Protein AF-0000000072536590 (afdb_homodimer)

Foldseek 3Di:
DVVVVVVVVVVVVPPPPQFKDKDFDDWDPDWFAAPQGIETFTKIAIGFPPQDHFFIKTKQAWAALWFCPQLVQQLHATHGDPHHDYDYYYRYDHDAAADFDQDDQDPDPAPLSLLSVLFRVRHPGHGHGHWTKMKIAGDDPPDDDDAFAFEEEEFEPPDQRDDFQVQFDQHRLCRLLVHMYMTTHFHGDCRQAADQLDDLRLGRNRLSSVVSNLVSCLRGVVSSSHDQAQYEYEYFALRLQSVQLQQLFPQCVPPPHSHFEYEREQYHVQFQANEAPDNNVQLCQLCVQLVNNVCSVPSNSSVVVVSPDDSVSSNVSGDDAFPRYHHRHHYCSLPGGHNDDSVVSLLDCPTSLLRHQYEYEHWQQAPVVVDDPVCLQQAAAPLLLQQALLQCLQAPFQFQSAVLSVVLCVVLADPVCRGRRNSSSSSSSNSCSLRRTVLSRVVSQASRQVRYWYAYEYEWAAFVVNVVVSRPDTGYRCRCVCLLSQQARRQGGGPDHRHHDLLSNLLSSLNSQQVSQCSVPVASCDDDFRAQSSSVVDRNLCHPPHGDTAYDPFRWHWYRYSRIDIDHCVVVVVSCCNPPVVVVRRDDDPDDSVSGAHDVNVDQSSHPCSVSGDDRPPDDDDPPPDPPPPPDPDPPPPPDDCPCPPPVPPPDDDDDDDDDDDDDDYYDYDDDDDDDDDDDDDPPDDPDDDDPDDDDDDDDDDYDDDPDDPPPPDVVPPPDPVVVPPDDPPVD/DVVVVVVVVVVVVPPPPQFKDKDFDDWDPDWFAAPQGIEIFTKIAIRFPPQDHFFIKTKFAWAALWFCPQLVQFLHATHGDPHHDYDYYYRYDHDAAADFDQDDQDPDPAPLSLLSVLFRVRHPGHGHGHWTKMKIAGDDPPDDDDQQAFEEEEFEPPDQRDDFQVQFDQHRLCRLLVHMYMTTHFHGDCRQAADQLDDLRLGRNRLSSVVSNLVSCLRGVVSSSHDQAQYEYEYFALRLQSVQLQQLFPQCVPPPHSHFEYERHQYHVQFQANEAPDNNVQLCQLCVQLVNNVCSVPSNSSVVVVSPDDSVSSNVSGDDAFPRYHHRHHYCSLPGGHNDDSVVSLLDCPTSLLRHQYEYEHWQQAPVVVDDPCCQQQAAAPLLLQQALLQCLLAPFQFQSAVLSVVLCVVLADPVCRGRRNSSSSSSSNSCSLRRTVLSRVVSQASNQVRYWYAYEYEWAAFVVNVVVSRPDTGYRCRCVCLLSQQARRQGGGPDHRHHDLLSNLLSSLNSQQVSQCSVPVASCDDDHRAQSSSVVDRNLCHPPHGDTAYDPFRWHWYRYSRIDIDHCVVPVVSCCNPPVVVVRRDDDPDDSVSGHHDVNVDQSSHPCSVSGDDRPPDDDDPPPDPPPPPDPDPPPPPPDDPDDDPCPDDDDDDDDDDDDDDDDYDDYDYDDDDDDDDDDDDDDDDDDDDDDDDDDDPDDDDDPDDDPDDPPPPVPPVVPVVPPVPDPVDD

InterPro domains:
  IPR002018 Carboxylesterase, type B [PF00135] (29-578)
  IPR019819 Carboxylesterase type B, conserved site [PS00941] (128-138)
  IPR029058 Alpha/Beta hydrolase fold [G3DSA:3.40.50.1820] (28-589)
  IPR029058 Alpha/Beta hydrolase fold [SSF53474] (28-582)
  IPR051093 Neuroligin and Bile salt-activated lipase [PTHR43903] (23-731)

Nearest PDB structures (foldseek):
  3bix-assembly1_A  TM=9.107E-01  e=1.216E-59  Rattus norvegicus
  3bl8-assembly1_A  TM=9.126E-01  e=1.725E-55  Mus musculus
  6ary-assembly1_B-2  TM=8.988E-01  e=3.192E-42  Anopheles gambiae
  5ydj-assembly1_A-2  TM=8.913E-01  e=4.558E-41  Anopheles gambiae
  5ydh-assembly1_A-2  TM=8.830E-01  e=4.558E-41  Anopheles gambiae

Organism: Lottia gigantea (NCBI:txid225164)

Sequence (1464 aa):
SRSCYVVFIYLALLWSDITSEVIRQRLSDRIIRTKQGRIRGVEVRFITPDDLELKNVTAYLGLRYGDVQGGQLRFNPCSNPSERWPFVKSMVDYHAVCPQRIPEVTSDTTLSSRFMKSIIPFLHKQIEDCLTLNIYVPHQGSKGLTAPFPVMVFVHGESYDTGTGNAYDGSVLASYGKVIVVTLNYRVGVLGFLSTGDGAAMGNYAQLDIIQALHWLKENIVSFNGDPSRVTLFGHGHGAAIVNLILLSPFVQGHGPLFQRAIIQSGSALSTWAVSYDPVWCTHKLAINVNCSRHISNSGALLKCLRERSWKELVNAVPLPPKYYSCFAPSIDGWTVLPKKVEELMKKKQSKFAEAKVMFGITKNEAYSYLKQHEIKKGISEFRKSQMIRTYVQNVFKYHRQKIYEILDHHYTDWNRMSDKLSKRNNILELLSDGQYVAPLIKAAQYHAETADTYLYAFSYSTQTEGSLNEDVHGIHGDELPYVFGAPLVGGISPFPETYTNAERMISEAVMTYWTNFAKTGDPNSPRNQTSLHGGRVKNRFVNINWPKFNLHDQQYLLIARRPTVRHHYRGQKLALWLDLIPKINQGDGSNPSQHLLKNSDNRSSFDDYPRLVPSLDNVFPSPPAMPPIAPIPSSVPNTGVWSTPSIFLEETSENPDQLDSTHIEETGGNYGPLLDRADSELSTVLVGPVNNANNESKETSVPLSVVVAIGCSLLFLNILIFAGVCYQRERSRSCYVVFIYLALLWSDITSEVIRQRLSDRIIRTKQGRIRGVEVRFITPDDLELKNVTAYLGLRYGDVQGGQLRFNPCSNPSERWPFVKSMVDYHAVCPQRIPEVTSDTTLSSRFMKSIIPFLHKQIEDCLTLNIYVPHQGSKGLTAPFPVMVFVHGESYDTGTGNAYDGSVLASYGKVIVVTLNYRVGVLGFLSTGDGAAMGNYAQLDIIQALHWLKENIVSFNGDPSRVTLFGHGHGAAIVNLILLSPFVQGHGPLFQRAIIQSGSALSTWAVSYDPVWCTHKLAINVNCSRHISNSGALLKCLRERSWKELVNAVPLPPKYYSCFAPSIDGWTVLPKKVEELMKKKQSKFAEAKVMFGITKNEAYSYLKQHEIKKGISEFRKSQMIRTYVQNVFKYHRQKIYEILDHHYTDWNRMSDKLSKRNNILELLSDGQYVAPLIKAAQYHAETADTYLYAFSYSTQTEGSLNEDVHGIHGDELPYVFGAPLVGGISPFPETYTNAERMISEAVMTYWTNFAKTGDPNSPRNQTSLHGGRVKNRFVNINWPKFNLHDQQYLLIARRPTVRHHYRGQKLALWLDLIPKINQGDGSNPSQHLLKNSDNRSSFDDYPRLVPSLDNVFPSPPAMPPIAPIPSSVPNTGVWSTPSIFLEETSENPDQLDSTHIEETGGNYGPLLDRADSELSTVLVGPVNNANNESKETSVPLSVVVAIGCSLLFLNILIFAGVCYQRER

Secondary structure (DSSP, 8-state):
--HHHHHHHHHHTT------EEEEEEEEEEEEE-SS-EEEEEEEEEE--TT--PPPEEEEEEEE--B-GGGTTTTS--B------SSEEE--SPPPBPP-PPP---S---HHHHHHHHHGGGGSSB-S---EEEEEEEPP-SSS----EEEEEEE--S-SSS--GGG---HHHHHHHT-EEEEE----HHHHH---SSSS----HHHHHHHHHHHHHHHHGGGGTEEEEEEEEEEETHHHHHHHHHHH-GGGTTTS-S-SEEEEES--TTSTTSSBS-HHHHHHHHHHHTT-GGGTT-HHHHHHHHHHS-HHHHHH-PPPPSTT-BSSS----SSSSS-S-HHHHHT-SSSHHHHSEEEEEEETBTTGGGS-HHHHHH---HHHHHHHHHHHHHHH--S-HHHHHHHHHHHT--TTSTT-HHHHHHHHHHHHHIIIIIHHHHHHHHHHHTTS-EEEEEE----HHHHTTS----SBTTTTHHHHHTGGGGT--TTS-S---HHHHHHHHHHHHHHHHHHHHS-TTSSSPP--TT-TTS--TTTT---PPP-TTT-EEEEESSS-EEEESTTHHHHHIIIIIHHHHSS--S--GGGGSPTTTT-GGGSSSGGGSPPPTTSS--------------S---------------------------------------------------------------------------TTSSTTTTS-SGGGSSS-TT--/--HHHHHHHHHHTT------EEEEEEEEEEEEE-SS-EEEEEEEEEE--TT--PPPEEEEEEEE--B-GGGTTTTS--B------SSEEE--SPPPBPP-PPP---S---HHHHHHHHHGGGGSSB-S---EEEEEEEPPPSSS----EEEEEEE--S-SSS--GGG---HHHHHHHT-EEEEE----HHHHH---SSSS----HHHHHHHHHHHHHHHHGGGGTEEEEEEEEEEETHHHHHHHHHHH-GGGTTTS-S-SEEEEES--TTSTTTSBS-HHHHHHHHHHHTT-GGGTT-HHHHHHHHHHS-HHHHHT-PPPPSTT-BSSS----SSSSS-S-HHHHHT-SSSHHHHSEEEEEEETBTTGGGS-HHHHHH---HHHHHHHHHHHHHHH--S-HHHHHHHHHHHT--TTSTT-HHHHHHHHHHHHHIIIIIHHHHHHHHHHHTTS-EEEEEE----HHHHTTS----SBTTTTHHHHHTGGGGT--TTS-S---HHHHHHHHHHHHHHHHHHHHS-TTSSSPP--TT-TTS--TTTT---PPP-TTT-EEEEESSS-EEEESTTHHHHHIIIIIHHHHSS--S--GGGGSPTTTT-GGGSSSGGGSPPPTTSS--------------S------------------------------------------------------------------------TTGGGSTHHHHHHHHHHHTTS-S--

Solvent-accessible surface area (backbone atoms only — not comparable to full-atom values): 81506 Å² total; per-residue (Å²): 115,70,69,60,49,53,53,49,51,53,56,58,64,56,63,60,74,73,68,27,36,76,43,78,75,46,74,41,87,60,74,35,62,45,95,42,31,36,34,26,25,27,29,34,41,67,39,46,56,93,69,48,87,60,52,40,22,38,33,33,26,41,42,66,40,34,31,28,71,81,45,75,34,65,68,44,76,66,41,71,55,79,70,66,49,92,56,76,44,78,23,71,51,78,57,49,28,39,57,52,53,77,80,81,77,62,92,56,88,43,68,70,44,50,43,48,58,46,40,50,76,60,56,73,49,58,36,72,65,14,34,24,31,31,40,19,34,41,58,75,69,92,71,74,94,70,75,57,22,28,31,38,38,42,35,56,22,80,38,53,43,37,76,53,19,83,35,53,57,36,48,51,33,7,26,73,47,58,24,30,23,32,27,35,34,47,47,29,19,59,66,9,15,45,19,62,79,44,87,67,22,61,35,37,35,26,60,51,43,52,53,40,41,36,52,41,40,58,73,32,32,55,58,71,44,29,31,53,83,28,21,18,42,30,19,32,28,49,12,3,13,50,50,46,46,51,31,55,16,63,68,56,62,77,72,48,74,61,53,48,33,38,34,29,29,51,25,24,53,64,17,62,46,43,32,27,70,42,42,45,61,39,44,49,49,28,26,50,65,70,74,35,52,92,25,68,90,36,57,62,56,28,50,54,48,59,68,70,47,55,68,70,60,54,46,72,37,65,61,83,46,38,66,75,40,25,27,46,26,45,52,75,58,56,71,62,60,31,46,54,56,64,70,63,47,58,68,39,76,87,41,53,48,24,60,31,32,37,38,40,36,39,43,63,23,49,31,57,84,81,51,52,68,67,36,66,62,64,18,37,53,74,68,57,51,48,10,47,49,45,40,50,36,59,47,76,48,78,29,38,27,41,60,52,44,50,51,51,52,57,72,48,46,55,59,82,46,74,82,40,29,53,53,46,32,53,26,50,32,41,49,47,11,37,65,52,33,48,42,27,33,51,51,50,50,49,54,32,30,74,58,22,60,24,34,36,37,38,39,53,44,56,61,65,73,59,52,68,64,66,38,98,74,59,6,38,63,67,56,59,49,42,29,47,35,28,21,42,61,23,34,29,38,57,48,43,69,62,68,60,52,67,66,48,25,37,49,15,52,49,45,28,43,29,54,38,14,25,39,67,66,62,36,45,69,34,85,60,72,68,72,44,81,68,31,78,90,41,73,38,70,59,48,91,62,78,75,57,66,26,39,87,86,65,35,31,27,36,35,44,40,93,75,48,46,78,47,54,37,78,63,29,60,63,41,41,39,64,72,46,48,46,57,69,55,50,44,87,80,84,65,63,74,76,71,20,47,45,84,70,69,82,46,59,82,55,33,68,53,56,91,31,51,56,76,70,81,85,73,67,84,71,71,74,75,76,73,69,81,75,68,80,71,79,75,76,68,80,83,64,86,72,82,61,80,78,74,78,72,77,74,83,87,79,84,80,82,87,81,85,87,84,90,85,89,85,87,86,85,88,90,86,89,85,88,84,89,92,80,87,84,72,89,68,86,77,82,78,76,82,78,83,82,82,82,90,82,89,84,85,88,82,80,88,75,85,83,75,77,62,92,67,68,56,81,74,48,76,73,59,68,76,74,64,85,72,72,74,93,62,92,112,114,71,69,59,50,52,51,49,50,53,56,59,63,57,63,60,75,73,65,28,36,76,42,80,75,45,74,41,87,60,72,35,61,45,95,44,32,35,32,26,26,28,28,33,41,66,42,44,58,94,69,49,84,60,53,40,20,37,32,35,28,41,42,67,41,34,29,27,70,82,46,74,34,64,68,43,75,66,42,70,56,80,68,70,50,93,54,77,43,78,24,73,50,76,57,48,28,39,57,54,54,78,80,82,78,62,92,55,88,43,69,70,43,50,43,49,58,46,40,49,75,60,57,71,49,56,35,70,64,15,35,24,31,31,41,20,34,42,58,76,68,94,72,74,94,69,76,58,23,28,30,39,39,44,35,57,22,80,38,54,44,36,77,54,17,84,36,53,56,36,49,50,33,7,25,72,47,58,24,30,24,32,25,33,35,49,47,29,19,58,66,9,15,44,20,62,79,44,86,69,20,61,36,36,34,26,60,51,43,52,51,41,41,36,53,42,40,57,75,32,32,56,57,71,43,29,30,52,84,28,21,18,42,31,19,32,28,49,12,3,13,49,51,47,45,51,32,55,15,63,66,54,61,77,72,48,73,62,52,48,33,36,36,30,30,51,25,23,54,63,19,63,46,41,32,27,68,42,41,44,60,40,45,48,50,28,26,51,65,70,76,35,51,91,25,67,92,36,55,61,56,28,50,53,50,60,69,70,47,55,67,70,59,53,46,72,38,64,61,83,44,36,65,73,40,23,28,47,24,46,51,73,56,57,69,59,60,30,46,56,58,64,70,63,46,58,68,37,76,87,41,54,47,24,62,30,32,35,37,38,35,39,41,62,21,50,31,57,82,80,52,54,71,66,35,66,62,65,17,37,53,72,67,57,50,47,10,48,50,46,40,47,35,58,48,75,49,79,28,39,26,40,61,52,42,50,52,50,52,56,72,47,48,57,59,84,46,75,84,40,29,54,54,47,32,52,28,50,34,41,50,46,11,36,66,52,32,47,42,28,33,50,53,51,50,51,54,33,30,74,58,23,60,22,33,36,37,38,38,53,43,57,59,64,72,59,53,67,64,68,40,97,74,59,6,38,64,69,57,59,52,42,28,48,36,28,21,41,61,22,34,28,38,57,49,45,71,62,68,61,54,68,66,48,26,38,50,15,52,49,43,26,44,31,54,38,13,26,40,68,66,62,36,45,66,34,87,59,72,68,68,44,82,67,31,79,91,40,73,38,72,56,49,91,63,79,74,55,68,25,38,87,85,66,34,32,26,35,36,44,39,94,74,48,45,77,46,56,38,78,63,29,62,63,41,41,40,64,73,46,47,45,58,68,54,50,44,88,80,84,65,64,73,77,72,20,46,46,84,69,69,83,46,60,84,55,33,70,55,59,90,31,50,57,76,69,80,85,77,64,78,72,71,74,74,78,74,70,82,74,70,80,72,79,75,75,67,80,80,65,87,74,82,70,81,85,71,87,71,81,76,85,90,84,88,84,85,90,81,89,85,83,91,83,91,85,85,91,88,90,89,88,89,84,88,92,79,92,69,85,91,80,91,80,88,90,81,90,83,93,85,87,79,85,83,84,87,76,89,74,84,70,86,79,88,73,70,94,69,67,84,74,65,60,75,69,58,60,73,57,54,69,66,60,68,83,66,56,88,80,68,135

Structure (mmCIF, N/CA/C/O backbone):
data_AF-0000000072536590-model_v1
#
loop_
_entity.id
_entity.type
_entity.pdbx_description
1 polymer 'Carboxylesterase type B domain-containing protein'
#
loop_
_atom_site.group_PDB
_atom_site.id
_atom_site.type_symbol
_atom_site.label_atom_id
_atom_site.label_alt_id
_atom_site.label_comp_id
_atom_site.label_asym_id
_atom_site.label_entity_id
_atom_site.label_seq_id
_atom_site.pdbx_PDB_ins_code
_atom_site.Cartn_x
_atom_site.Cartn_y
_atom_site.Cartn_z
_atom_site.occupancy
_atom_site.B_iso_or_equiv
_atom_site.auth_seq_id
_atom_site.auth_comp_id
_atom_site.auth_asym_id
_atom_site.auth_atom_id
_atom_site.pdbx_PDB_model_num
ATOM 1 N N . SER A 1 1 ? -59.031 44.125 -13.984 1 31.11 1 SER A N 1
ATOM 2 C CA . SER A 1 1 ? -58.812 43.031 -13.023 1 31.11 1 SER A CA 1
ATOM 3 C C . SER A 1 1 ? -57.562 42.25 -13.352 1 31.11 1 SER A C 1
ATOM 5 O O . SER A 1 1 ? -57 41.594 -12.477 1 31.11 1 SER A O 1
ATOM 7 N N . ARG A 1 2 ? -57.281 42.031 -14.617 1 41.41 2 ARG A N 1
ATOM 8 C CA . ARG A 1 2 ? -56.094 41.344 -15.133 1 41.41 2 ARG A CA 1
ATOM 9 C C . ARG A 1 2 ? -54.812 42.156 -14.836 1 41.41 2 ARG A C 1
ATOM 11 O O . ARG A 1 2 ? -53.719 41.594 -14.773 1 41.41 2 ARG A O 1
ATOM 18 N N . SER A 1 3 ? -55 43.469 -14.898 1 42.47 3 SER A N 1
ATOM 19 C CA . SER A 1 3 ? -53.844 44.312 -14.656 1 42.47 3 SER A CA 1
ATOM 20 C C . SER A 1 3 ? -53.406 44.25 -13.203 1 42.47 3 SER A C 1
ATOM 22 O O . SER A 1 3 ? -52.219 44.469 -12.891 1 42.47 3 SER A O 1
ATOM 24 N N . CYS A 1 4 ? -54.406 44.094 -12.297 1 44.19 4 CYS A N 1
ATOM 25 C CA . CYS A 1 4 ? -54.031 44 -10.891 1 44.19 4 CYS A CA 1
ATOM 26 C C . CYS A 1 4 ? -53.344 42.688 -10.578 1 44.19 4 CYS A C 1
ATOM 28 O O . CYS A 1 4 ? -52.719 42.531 -9.523 1 44.19 4 CYS A O 1
ATOM 30 N N . TYR A 1 5 ? -53.719 41.656 -11.391 1 45.97 5 TYR A N 1
ATOM 31 C CA . TYR A 1 5 ? -53.125 40.344 -11.102 1 45.97 5 TYR A CA 1
ATOM 32 C C . TYR A 1 5 ? -51.656 40.281 -11.469 1 45.97 5 TYR A C 1
ATOM 34 O O . TYR A 1 5 ? -50.875 39.625 -10.789 1 45.97 5 TYR A O 1
ATOM 42 N N . VAL A 1 6 ? -51.25 41.125 -12.547 1 48.03 6 VAL A N 1
ATOM 43 C CA . VAL A 1 6 ? -49.844 41.031 -12.938 1 48.03 6 VAL A CA 1
ATOM 44 C C . VAL A 1 6 ? -48.969 41.719 -11.898 1 48.03 6 VAL A C 1
ATOM 46 O O . VAL A 1 6 ? -47.875 41.25 -11.578 1 48.03 6 VAL A O 1
ATOM 49 N N . VAL A 1 7 ? -49.562 42.844 -11.258 1 45.72 7 VAL A N 1
ATOM 50 C CA . VAL A 1 7 ? -48.719 43.531 -10.266 1 45.72 7 VAL A CA 1
ATOM 51 C C . VAL A 1 7 ? -48.594 42.656 -9.016 1 45.72 7 VAL A C 1
ATOM 53 O O . VAL A 1 7 ? -47.531 42.594 -8.406 1 45.72 7 VAL A O 1
ATOM 56 N N . PHE A 1 8 ? -49.719 41.875 -8.703 1 46.56 8 PHE A N 1
ATOM 57 C CA . PHE A 1 8 ? -49.594 41.062 -7.516 1 46.56 8 PHE A CA 1
ATOM 58 C C . PHE A 1 8 ? -48.625 39.906 -7.762 1 46.56 8 PHE A C 1
ATOM 60 O O . PHE A 1 8 ? -47.906 39.469 -6.844 1 46.56 8 PHE A O 1
ATOM 67 N N . ILE A 1 9 ? -48.594 39.375 -9.031 1 44.09 9 ILE A N 1
ATOM 68 C CA . ILE A 1 9 ? -47.656 38.281 -9.266 1 44.09 9 ILE A CA 1
ATOM 69 C C . ILE A 1 9 ? -46.219 38.844 -9.219 1 44.09 9 ILE A C 1
ATOM 71 O O . ILE A 1 9 ? -45.344 38.188 -8.68 1 44.09 9 ILE A O 1
ATOM 75 N N . TYR A 1 10 ? -46.062 40.125 -9.742 1 42.56 10 TYR A N 1
ATOM 76 C CA . TYR A 1 10 ? -44.719 40.625 -9.688 1 42.56 10 TYR A CA 1
ATOM 77 C C . TYR A 1 10 ? -44.312 40.938 -8.258 1 42.56 10 TYR A C 1
ATOM 79 O O . TYR A 1 10 ? -43.125 40.781 -7.875 1 42.56 10 TYR A O 1
ATOM 87 N N . LEU A 1 11 ? -45.25 41.531 -7.457 1 39.75 11 LEU A N 1
ATOM 88 C CA . LEU A 1 11 ? -44.875 41.781 -6.066 1 39.75 11 LEU A CA 1
ATOM 89 C C . LEU A 1 11 ? -44.719 40.469 -5.305 1 39.75 11 LEU A C 1
ATOM 91 O O . LEU A 1 11 ? -43.906 40.375 -4.383 1 39.75 11 LEU A O 1
ATOM 95 N N . ALA A 1 12 ? -45.531 39.438 -5.473 1 41.28 12 ALA A N 1
ATOM 96 C CA . ALA A 1 12 ? -45.312 38.156 -4.812 1 41.28 12 ALA A CA 1
ATOM 97 C C . ALA A 1 12 ? -44 37.531 -5.266 1 41.28 12 ALA A C 1
ATOM 99 O O . ALA A 1 12 ? -43.406 36.75 -4.527 1 41.28 12 ALA A O 1
ATOM 100 N N . LEU A 1 13 ? -43.625 37.625 -6.504 1 37.97 13 LEU A N 1
ATOM 101 C CA . LEU A 1 13 ? -42.375 37.031 -6.941 1 37.97 13 LEU A CA 1
ATOM 102 C C . LEU A 1 13 ? -41.188 37.781 -6.32 1 37.97 13 LEU A C 1
ATOM 104 O O . LEU A 1 13 ? -40.031 37.375 -6.465 1 37.97 13 LEU A O 1
ATOM 108 N N . LEU A 1 14 ? -41.438 39.062 -5.965 1 34.91 14 LEU A N 1
ATOM 109 C CA . LEU A 1 14 ? -40.312 39.656 -5.211 1 34.91 14 LEU A CA 1
ATOM 110 C C . LEU A 1 14 ? -40.219 39.062 -3.816 1 34.91 14 LEU A C 1
ATOM 112 O O . LEU A 1 14 ? -40.094 39.781 -2.826 1 34.91 14 LEU A O 1
ATOM 116 N N . TRP A 1 15 ? -41 38.062 -3.412 1 37.75 15 TRP A N 1
ATOM 117 C CA . TRP A 1 15 ? -40.438 37.312 -2.287 1 37.75 15 TRP A CA 1
ATOM 118 C C . TRP A 1 15 ? -38.938 37.094 -2.465 1 37.75 15 TRP A C 1
ATOM 120 O O . TRP A 1 15 ? -38.531 36.188 -3.178 1 37.75 15 TRP A O 1
ATOM 130 N N . SER A 1 16 ? -38.219 38.062 -2.752 1 35.94 16 SER A N 1
ATOM 131 C CA . SER A 1 16 ? -36.781 38.062 -2.715 1 35.94 16 SER A CA 1
ATOM 132 C C . SER A 1 16 ? -36.25 37.25 -1.527 1 35.94 16 SER A C 1
ATOM 134 O O . SER A 1 16 ? -36.719 37.406 -0.402 1 35.94 16 SER A O 1
ATOM 136 N N . ASP A 1 17 ? -35.719 36.094 -1.733 1 42.16 17 ASP A N 1
ATOM 137 C CA . ASP A 1 17 ? -34.875 35.344 -0.833 1 42.16 17 ASP A CA 1
ATOM 138 C C . ASP A 1 17 ? -34.062 36.25 0.09 1 42.16 17 ASP A C 1
ATOM 140 O O . ASP A 1 17 ? -33.312 37.125 -0.378 1 42.16 17 ASP A O 1
ATOM 144 N N . ILE A 1 18 ? -34.625 36.656 1.112 1 46.16 18 ILE A N 1
ATOM 145 C CA . ILE A 1 18 ? -33.875 37.312 2.172 1 46.16 18 ILE A CA 1
ATOM 146 C C . ILE A 1 18 ? -32.438 36.781 2.215 1 46.16 18 ILE A C 1
ATOM 148 O O . ILE A 1 18 ? -32.219 35.625 2.57 1 46.16 18 ILE A O 1
ATOM 152 N N . THR A 1 19 ? -31.688 37.25 1.326 1 55.47 19 THR A N 1
ATOM 153 C CA . THR A 1 19 ? -30.266 36.969 1.319 1 55.47 19 THR A CA 1
ATOM 154 C C . THR A 1 19 ? -29.656 37.219 2.697 1 55.47 19 THR A C 1
ATOM 156 O O . THR A 1 19 ? -29.906 38.25 3.324 1 55.47 19 THR A O 1
ATOM 159 N N . SER A 1 20 ? -29.234 36.281 3.451 1 59.19 20 SER A N 1
ATOM 160 C CA . SER A 1 20 ? -28.484 36.344 4.707 1 59.19 20 SER A CA 1
ATOM 161 C C . SER A 1 20 ? -27.297 37.312 4.602 1 59.19 20 SER A C 1
ATOM 163 O O . SER A 1 20 ? -26.625 37.344 3.572 1 59.19 20 SER A O 1
ATOM 165 N N . GLU A 1 21 ? -27.359 38.375 5.469 1 67.38 21 GLU A N 1
ATOM 166 C CA . GLU A 1 21 ? -26.266 39.344 5.43 1 67.38 21 GLU A CA 1
ATOM 167 C C . GLU A 1 21 ? -25.844 39.75 6.836 1 67.38 21 GLU A C 1
ATOM 169 O O . GLU A 1 21 ? -26.625 39.625 7.785 1 67.38 21 GLU A O 1
ATOM 174 N N . VAL A 1 22 ? -24.594 40.062 6.992 1 70.12 22 VAL A N 1
ATOM 175 C CA . VAL A 1 22 ? -24.047 40.719 8.188 1 70.12 22 VAL A CA 1
ATOM 176 C C . VAL A 1 22 ? -24.078 42.25 8.008 1 70.12 22 VAL A C 1
ATOM 178 O O . VAL A 1 22 ? -23.531 42.781 7.031 1 70.12 22 VAL A O 1
ATOM 181 N N . ILE A 1 23 ? -24.781 42.969 8.883 1 69.69 23 ILE A N 1
ATOM 182 C CA . ILE A 1 23 ? -24.922 44.406 8.766 1 69.69 23 ILE A CA 1
ATOM 183 C C . ILE A 1 23 ? -24.344 45.094 10 1 69.69 23 ILE A C 1
ATOM 185 O O . ILE A 1 23 ? -24.688 44.75 11.133 1 69.69 23 ILE A O 1
ATOM 189 N N . ARG A 1 24 ? -23.297 45.969 9.727 1 75.31 24 ARG A N 1
ATOM 190 C CA . ARG A 1 24 ? -22.812 46.844 10.789 1 75.31 24 ARG A CA 1
ATOM 191 C C . ARG A 1 24 ? -23.672 48.094 10.875 1 75.31 24 ARG A C 1
ATOM 193 O O . ARG A 1 24 ? -23.734 48.875 9.93 1 75.31 24 ARG A O 1
ATOM 200 N N . GLN A 1 25 ? -24.391 48.281 11.977 1 71 25 GLN A N 1
ATOM 201 C CA . GLN A 1 25 ? -25.469 49.281 11.992 1 71 25 GLN A CA 1
ATOM 202 C C . GLN A 1 25 ? -25.031 50.562 12.688 1 71 25 GLN A C 1
ATOM 204 O O . GLN A 1 25 ? -25.031 51.625 12.07 1 71 25 GLN A O 1
ATOM 209 N N . ARG A 1 26 ? -25.016 50.438 14.117 1 78.75 26 ARG A N 1
ATOM 210 C CA . ARG A 1 26 ? -24.859 51.656 14.93 1 78.75 26 ARG A CA 1
ATOM 211 C C . ARG A 1 26 ? -23.812 51.438 16.016 1 78.75 26 ARG A C 1
ATOM 213 O O . ARG A 1 26 ? -23.438 50.312 16.328 1 78.75 26 ARG A O 1
ATOM 220 N N . LEU A 1 27 ? -23.281 52.594 16.406 1 85.81 27 LEU A N 1
ATOM 221 C CA . LEU A 1 27 ? -22.391 52.562 17.562 1 85.81 27 LEU A CA 1
ATOM 222 C C . LEU A 1 27 ? -23.109 51.969 18.781 1 85.81 27 LEU A C 1
ATOM 224 O O . LEU A 1 27 ? -24.281 52.281 19.016 1 85.81 27 LEU A O 1
ATOM 228 N N . SER A 1 28 ? -22.438 51.125 19.422 1 86.31 28 SER A N 1
ATOM 229 C CA . SER A 1 28 ? -23.016 50.531 20.625 1 86.31 28 SER A CA 1
ATOM 230 C C . SER A 1 28 ? -23.125 51.562 21.734 1 86.31 28 SER A C 1
ATOM 232 O O . SER A 1 28 ? -22.297 52.438 21.859 1 86.31 28 SER A O 1
ATOM 234 N N . ASP A 1 29 ? -24.062 51.344 22.547 1 85.12 29 ASP A N 1
ATOM 235 C CA . ASP A 1 29 ? -24.266 52.219 23.703 1 85.12 29 ASP A CA 1
ATOM 236 C C . ASP A 1 29 ? -23.438 51.75 24.891 1 85.12 29 ASP A C 1
ATOM 238 O O . ASP A 1 29 ? -23.203 52.531 25.844 1 85.12 29 ASP A O 1
ATOM 242 N N . ARG A 1 30 ? -23 50.625 24.781 1 88.19 30 ARG A N 1
ATOM 243 C CA . ARG A 1 30 ? -22.234 50.062 25.906 1 88.19 30 ARG A CA 1
ATOM 244 C C . ARG A 1 30 ? -20.797 50.562 25.875 1 88.19 30 ARG A C 1
ATOM 246 O O . ARG A 1 30 ? -20.094 50.406 24.859 1 88.19 30 ARG A O 1
ATOM 253 N N . ILE A 1 31 ? -20.391 51.125 26.984 1 93.94 31 ILE A N 1
ATOM 254 C CA . ILE A 1 31 ? -19.016 51.562 27.156 1 93.94 31 ILE A CA 1
ATOM 255 C C . ILE A 1 31 ? -18.234 50.562 27.984 1 93.94 31 ILE A C 1
ATOM 257 O O . ILE A 1 31 ? -18.688 50.125 29.062 1 93.94 31 ILE A O 1
ATOM 261 N N . ILE A 1 32 ? -17.156 50.156 27.5 1 95.12 32 ILE A N 1
ATOM 262 C CA . ILE A 1 32 ? -16.297 49.188 28.156 1 95.12 32 ILE A CA 1
ATOM 263 C C . ILE A 1 32 ? -15.008 49.875 28.641 1 95.12 32 ILE A C 1
ATOM 265 O O . ILE A 1 32 ? -14.453 50.719 27.938 1 95.12 32 ILE A O 1
ATOM 269 N N . ARG A 1 33 ? -14.531 49.469 29.797 1 95.38 33 ARG A N 1
ATOM 270 C CA . ARG A 1 33 ? -13.289 50.031 30.344 1 95.38 33 ARG A CA 1
ATOM 271 C C . ARG A 1 33 ? -12.133 49.031 30.156 1 95.38 33 ARG A C 1
ATOM 273 O O . ARG A 1 33 ? -12.234 47.875 30.562 1 95.38 33 ARG A O 1
ATOM 280 N N . THR A 1 34 ? -11.148 49.469 29.469 1 95.69 34 THR A N 1
ATOM 281 C CA . THR A 1 34 ? -9.891 48.75 29.375 1 95.69 34 THR A CA 1
ATOM 282 C C . THR A 1 34 ? -8.797 49.438 30.172 1 95.69 34 THR A C 1
ATOM 284 O O . THR A 1 34 ? -9.016 50.531 30.719 1 95.69 34 THR A O 1
ATOM 287 N N . LYS A 1 35 ? -7.605 48.844 30.25 1 93.88 35 LYS A N 1
ATOM 288 C CA . LYS A 1 35 ? -6.477 49.438 30.953 1 93.88 35 LYS A CA 1
ATOM 289 C C . LYS A 1 35 ? -6.047 50.75 30.266 1 93.88 35 LYS A C 1
ATOM 291 O O . LYS A 1 35 ? -5.488 51.625 30.922 1 93.88 35 LYS A O 1
ATOM 296 N N . GLN A 1 36 ? -6.348 50.844 29.016 1 94.44 36 GLN A N 1
ATOM 297 C CA . GLN A 1 36 ? -5.918 52 28.25 1 94.44 36 GLN A CA 1
ATOM 298 C C . GLN A 1 36 ? -6.965 53.125 28.281 1 94.44 36 GLN A C 1
ATOM 300 O O . GLN A 1 36 ? -6.645 54.281 28.094 1 94.44 36 GLN A O 1
ATOM 305 N N . GLY A 1 37 ? -8.188 52.719 28.484 1 95.88 37 GLY A N 1
ATOM 306 C CA . GLY A 1 37 ? -9.266 53.688 28.5 1 95.88 37 GLY A CA 1
ATOM 307 C C . GLY A 1 37 ? -10.617 53.094 28.188 1 95.88 37 GLY A C 1
ATOM 308 O O . GLY A 1 37 ? -10.758 51.844 28.141 1 95.88 37 GLY A O 1
ATOM 309 N N . ARG A 1 38 ? -11.547 54 28.047 1 96.81 38 ARG A N 1
ATOM 310 C CA . ARG A 1 38 ? -12.914 53.594 27.75 1 96.81 38 ARG A CA 1
ATOM 311 C C . ARG A 1 38 ? -13.148 53.531 26.25 1 96.81 38 ARG A C 1
ATOM 313 O O . ARG A 1 38 ? -12.664 54.375 25.5 1 96.81 38 ARG A O 1
ATOM 320 N N . ILE A 1 39 ? -13.922 52.469 25.875 1 96.69 39 ILE A N 1
ATOM 321 C CA . ILE A 1 39 ? -14.117 52.281 24.438 1 96.69 39 ILE A CA 1
ATOM 322 C C . ILE A 1 39 ? -15.57 51.906 24.156 1 96.69 39 ILE A C 1
ATOM 324 O O . ILE A 1 39 ? -16.297 51.5 25.062 1 96.69 39 ILE A O 1
ATOM 328 N N . ARG A 1 40 ? -16 52.219 22.953 1 95.56 40 ARG A N 1
ATOM 329 C CA . ARG A 1 40 ? -17.281 51.75 22.406 1 95.56 40 ARG A CA 1
ATOM 330 C C . ARG A 1 40 ? -17.094 51.062 21.062 1 95.56 40 ARG A C 1
ATOM 332 O O . ARG A 1 40 ? -16.219 51.438 20.281 1 95.56 40 ARG A O 1
ATOM 339 N N . GLY A 1 41 ? -17.891 50 20.906 1 95.5 41 GLY A N 1
ATOM 340 C CA . GLY A 1 41 ? -17.781 49.25 19.672 1 95.5 41 GLY A CA 1
ATOM 341 C C . GLY A 1 41 ? -18.953 49.469 18.719 1 95.5 41 GLY A C 1
ATOM 342 O O . GLY A 1 41 ? -19.688 50.438 18.875 1 95.5 41 GLY A O 1
ATOM 343 N N . VAL A 1 42 ? -19.016 48.625 17.656 1 94.75 42 VAL A N 1
ATOM 344 C CA . VAL A 1 42 ? -20.062 48.719 16.656 1 94.75 42 VAL A CA 1
ATOM 345 C C . VAL A 1 42 ? -21 47.5 16.781 1 94.75 42 VAL A C 1
ATOM 347 O O . VAL A 1 42 ? -20.531 46.406 17.016 1 94.75 42 VAL A O 1
ATOM 350 N N . GLU A 1 43 ? -22.25 47.781 16.625 1 93.19 43 GLU A N 1
ATOM 351 C CA . GLU A 1 43 ? -23.234 46.719 16.703 1 93.19 43 GLU A CA 1
ATOM 352 C C . GLU A 1 43 ? -23.375 46.031 15.352 1 93.19 43 GLU A C 1
ATOM 354 O O . GLU A 1 43 ? -23.547 46.688 14.312 1 93.19 43 GLU A O 1
ATOM 359 N N . VAL A 1 44 ? -23.266 44.75 15.422 1 92.25 44 VAL A N 1
ATOM 360 C CA . VAL A 1 44 ? -23.422 43.906 14.242 1 92.25 44 VAL A CA 1
ATOM 361 C C . VAL A 1 44 ? -24.734 43.125 14.336 1 92.25 44 VAL A C 1
ATOM 363 O O . VAL A 1 44 ? -24.984 42.438 15.336 1 92.25 44 VAL A O 1
ATOM 366 N N . ARG A 1 45 ? -25.547 43.188 13.305 1 90.31 45 ARG A N 1
ATOM 367 C CA . ARG A 1 45 ? -26.812 42.469 13.219 1 90.31 45 ARG A CA 1
ATOM 368 C C . ARG A 1 45 ? -26.812 41.5 12.047 1 90.31 45 ARG A C 1
ATOM 370 O O . ARG A 1 45 ? -26.047 41.688 11.094 1 90.31 45 ARG A O 1
ATOM 377 N N . PHE A 1 46 ? -27.672 40.5 12.219 1 88.81 46 PHE A N 1
ATOM 378 C CA . PHE A 1 46 ? -27.703 39.469 11.211 1 88.81 46 PHE A CA 1
ATOM 379 C C . PHE A 1 46 ? -29.094 39.344 10.586 1 88.81 46 PHE A C 1
ATOM 381 O O . PHE A 1 46 ? -30.094 39.5 11.273 1 88.81 46 PHE A O 1
ATOM 388 N N . ILE A 1 47 ? -29.094 39.188 9.32 1 80.69 47 ILE A N 1
ATOM 389 C CA . ILE A 1 47 ? -30.312 38.781 8.625 1 80.69 47 ILE A CA 1
ATOM 390 C C . ILE A 1 47 ? -30.25 37.312 8.281 1 80.69 47 ILE A C 1
ATOM 392 O O . ILE A 1 47 ? -29.422 36.875 7.48 1 80.69 47 ILE A O 1
ATOM 396 N N . THR A 1 48 ? -30.922 36.562 8.977 1 76.62 48 THR A N 1
ATOM 397 C CA . THR A 1 48 ? -30.953 35.125 8.758 1 76.62 48 THR A CA 1
ATOM 398 C C . THR A 1 48 ? -32.344 34.656 8.375 1 76.62 48 THR A C 1
ATOM 400 O O . THR A 1 48 ? -33.312 35.375 8.578 1 76.62 48 THR A O 1
ATOM 403 N N . PRO A 1 49 ? -32.312 33.531 7.695 1 68.38 49 PRO A N 1
ATOM 404 C CA . PRO A 1 49 ? -33.656 33 7.453 1 68.38 49 PRO A CA 1
ATOM 405 C C . PRO A 1 49 ? -34.469 32.812 8.742 1 68.38 49 PRO A C 1
ATOM 407 O O . PRO A 1 49 ? -33.875 32.75 9.828 1 68.38 49 PRO A O 1
ATOM 410 N N . ASP A 1 50 ? -35.719 32.844 8.711 1 60.66 50 ASP A N 1
ATOM 411 C CA . ASP A 1 50 ? -36.719 32.938 9.789 1 60.66 50 ASP A CA 1
ATOM 412 C C . ASP A 1 50 ? -36.469 31.891 10.867 1 60.66 50 ASP A C 1
ATOM 414 O O . ASP A 1 50 ? -36.812 32.094 12.031 1 60.66 50 ASP A O 1
ATOM 418 N N . ASP A 1 51 ? -35.719 30.891 10.531 1 65.56 51 ASP A N 1
ATOM 419 C CA . ASP A 1 51 ? -35.656 29.797 11.492 1 65.56 51 ASP A CA 1
ATOM 420 C C . ASP A 1 51 ? -34.438 29.922 12.422 1 65.56 51 ASP A C 1
ATOM 422 O O . ASP A 1 51 ? -34.375 29.25 13.445 1 65.56 51 ASP A O 1
ATOM 426 N N . LEU A 1 52 ? -33.562 30.781 12.148 1 74.44 52 LEU A N 1
ATOM 427 C CA . LEU A 1 52 ? -32.406 30.922 13.016 1 74.44 52 LEU A CA 1
ATOM 428 C C . LEU A 1 52 ? -32.25 32.375 13.484 1 74.44 52 LEU A C 1
ATOM 430 O O . LEU A 1 52 ? -32.125 33.281 12.664 1 74.44 52 LEU A O 1
ATOM 434 N N . GLU A 1 53 ? -32.438 32.5 14.766 1 79.5 53 GLU A N 1
ATOM 435 C CA . GLU A 1 53 ? -32.25 33.844 15.32 1 79.5 53 GLU A CA 1
ATOM 436 C C . GLU A 1 53 ? -30.844 33.969 15.93 1 79.5 53 GLU A C 1
ATOM 438 O O . GLU A 1 53 ? -30.516 33.281 16.891 1 79.5 53 GLU A O 1
ATOM 443 N N . LEU A 1 54 ? -30 34.75 15.242 1 89.06 54 LEU A N 1
ATOM 444 C CA . LEU A 1 54 ? -28.688 35.094 15.789 1 89.06 54 LEU A CA 1
ATOM 445 C C . LEU A 1 54 ? -28.766 36.375 16.609 1 89.06 54 LEU A C 1
ATOM 447 O O . LEU A 1 54 ? -29.375 37.344 16.172 1 89.06 54 LEU A O 1
ATOM 451 N N . LYS A 1 55 ? -28.219 36.25 17.719 1 89.38 55 LYS A N 1
ATOM 452 C CA . LYS A 1 55 ? -28.156 37.438 18.562 1 89.38 55 LYS A CA 1
ATOM 453 C C . LYS A 1 55 ? -27.172 38.469 17.984 1 89.38 55 LYS A C 1
ATOM 455 O O . LYS A 1 55 ? -26.219 38.094 17.297 1 89.38 55 LYS A O 1
ATOM 460 N N . ASN A 1 56 ? -27.422 39.656 18.328 1 92.25 56 ASN A N 1
ATOM 461 C CA . ASN A 1 56 ? -26.516 40.719 17.906 1 92.25 56 ASN A CA 1
ATOM 462 C C . ASN A 1 56 ? -25.156 40.594 18.578 1 92.25 56 ASN A C 1
ATOM 464 O O . ASN A 1 56 ? -25.031 39.969 19.641 1 92.25 56 ASN A O 1
ATOM 468 N N . VAL A 1 57 ? -24.219 41.188 17.859 1 95.12 57 VAL A N 1
ATOM 469 C CA . VAL A 1 57 ? -22.844 41.188 18.344 1 95.12 57 VAL A CA 1
ATOM 470 C C . VAL A 1 57 ? -22.281 42.594 18.344 1 95.12 57 VAL A C 1
ATOM 472 O O . VAL A 1 57 ? -22.625 43.406 17.484 1 95.12 57 VAL A O 1
ATOM 475 N N . THR A 1 58 ? -21.531 42.938 19.375 1 96.25 58 THR A N 1
ATOM 476 C CA . THR A 1 58 ? -20.75 44.156 19.344 1 96.25 58 THR A CA 1
ATOM 477 C C . THR A 1 58 ? -19.297 43.875 18.984 1 96.25 58 THR A C 1
ATOM 479 O O . THR A 1 58 ? -18.625 43.062 19.656 1 96.25 58 THR A O 1
ATOM 482 N N . ALA A 1 59 ? -18.859 44.531 17.953 1 96.81 59 ALA A N 1
ATOM 483 C CA . ALA A 1 59 ? -17.469 44.375 17.516 1 96.81 59 ALA A CA 1
ATOM 484 C C . ALA A 1 59 ? -16.625 45.562 17.969 1 96.81 59 ALA A C 1
ATOM 486 O O . ALA A 1 59 ? -17.031 46.719 17.828 1 96.81 59 ALA A O 1
ATOM 487 N N . TYR A 1 60 ? -15.555 45.281 18.625 1 97.5 60 TYR A N 1
ATOM 488 C CA . TYR A 1 60 ? -14.508 46.25 18.938 1 97.5 60 TYR A CA 1
ATOM 489 C C . TYR A 1 60 ? -13.281 46.031 18.062 1 97.5 60 TYR A C 1
ATOM 491 O O . TYR A 1 60 ? -12.578 45.031 18.219 1 97.5 60 TYR A O 1
ATOM 499 N N . LEU A 1 61 ? -13.016 46.969 17.141 1 97 61 LEU A N 1
ATOM 500 C CA . LEU A 1 61 ? -12.023 46.75 16.109 1 97 61 LEU A CA 1
ATOM 501 C C . LEU A 1 61 ? -10.781 47.594 16.344 1 97 61 LEU A C 1
ATOM 503 O O . LEU A 1 61 ? -10.898 48.75 16.781 1 97 61 LEU A O 1
ATOM 507 N N . GLY A 1 62 ? -9.586 46.969 16.109 1 96.62 62 GLY A N 1
ATOM 508 C CA . GLY A 1 62 ? -8.336 47.719 16.062 1 96.62 62 GLY A CA 1
ATOM 509 C C . GLY A 1 62 ? -7.797 48.062 17.422 1 96.62 62 GLY A C 1
ATOM 510 O O . GLY A 1 62 ? -7.18 49.125 17.594 1 96.62 62 GLY A O 1
ATOM 511 N N . LEU A 1 63 ? -8.062 47.281 18.406 1 96.94 63 LEU A N 1
ATOM 512 C CA . LEU A 1 63 ? -7.539 47.531 19.75 1 96.94 63 LEU A CA 1
ATOM 513 C C . LEU A 1 63 ? -6.062 47.188 19.828 1 96.94 63 LEU A C 1
ATOM 515 O O . LEU A 1 63 ? -5.672 46.062 19.453 1 96.94 63 LEU A O 1
ATOM 519 N N . ARG A 1 64 ? -5.297 48.062 20.328 1 96.81 64 ARG A N 1
ATOM 520 C CA . ARG A 1 64 ? -3.859 47.812 20.438 1 96.81 64 ARG A CA 1
ATOM 521 C C . ARG A 1 64 ? -3.539 46.969 21.672 1 96.81 64 ARG A C 1
ATOM 523 O O . ARG A 1 64 ? -3.926 47.312 22.781 1 96.81 64 ARG A O 1
ATOM 530 N N . TYR A 1 65 ? -2.873 45.875 21.5 1 97.81 65 TYR A N 1
ATOM 531 C CA . TYR A 1 65 ? -2.498 45.031 22.625 1 97.81 65 TYR A CA 1
ATOM 532 C C . TYR A 1 65 ? -1.006 45.156 22.922 1 97.81 65 TYR A C 1
ATOM 534 O O . TYR A 1 65 ? -0.542 44.719 23.984 1 97.81 65 TYR A O 1
ATOM 542 N N . GLY A 1 66 ? -0.242 45.625 22 1 97 66 GLY A N 1
ATOM 543 C CA . GLY A 1 66 ? 1.196 45.812 22.125 1 97 66 GLY A CA 1
ATOM 544 C C . GLY A 1 66 ? 1.717 47 21.328 1 97 66 GLY A C 1
ATOM 545 O O . GLY A 1 66 ? 1.015 47.531 20.469 1 97 66 GLY A O 1
ATOM 546 N N . ASP A 1 67 ? 2.953 47.375 21.656 1 94.81 67 ASP A N 1
ATOM 547 C CA . ASP A 1 67 ? 3.564 48.531 21.047 1 94.81 67 ASP A CA 1
ATOM 548 C C . ASP A 1 67 ? 4.996 48.25 20.609 1 94.81 67 ASP A C 1
ATOM 550 O O . ASP A 1 67 ? 5.766 47.625 21.359 1 94.81 67 ASP A O 1
ATOM 554 N N . VAL A 1 68 ? 5.277 48.719 19.312 1 94.25 68 VAL A N 1
ATOM 555 C CA . VAL A 1 68 ? 6.641 48.531 18.828 1 94.25 68 VAL A CA 1
ATOM 556 C C . VAL A 1 68 ? 7.316 49.906 18.703 1 94.25 68 VAL A C 1
ATOM 558 O O . VAL A 1 68 ? 8.375 50.031 18.078 1 94.25 68 VAL A O 1
ATOM 561 N N . GLN A 1 69 ? 6.699 50.938 19.203 1 90.81 69 GLN A N 1
ATOM 562 C CA . GLN A 1 69 ? 7.207 52.312 19.312 1 90.81 69 GLN A CA 1
ATOM 563 C C . GLN A 1 69 ? 7.621 52.875 17.953 1 90.81 69 GLN A C 1
ATOM 565 O O . GLN A 1 69 ? 8.758 53.312 17.781 1 90.81 69 GLN A O 1
ATOM 570 N N . GLY A 1 70 ? 6.738 52.812 17.031 1 83.56 70 GLY A N 1
ATOM 571 C CA . GLY A 1 70 ? 6.949 53.344 15.688 1 83.56 70 GLY A CA 1
ATOM 572 C C . GLY A 1 70 ? 8.062 52.625 14.938 1 83.56 70 GLY A C 1
ATOM 573 O O . GLY A 1 70 ? 8.758 53.25 14.117 1 83.56 70 GLY A O 1
ATOM 574 N N . GLY A 1 71 ? 8.375 51.469 15.359 1 84.5 71 GLY A N 1
ATOM 575 C CA . GLY A 1 71 ? 9.406 50.719 14.672 1 84.5 71 GLY A CA 1
ATOM 576 C C . GLY A 1 71 ? 10.727 50.688 15.422 1 84.5 71 GLY A C 1
ATOM 577 O O . GLY A 1 71 ? 11.641 49.969 15.055 1 84.5 71 GLY A O 1
ATOM 578 N N . GLN A 1 72 ? 10.852 51.375 16.516 1 88.94 72 GLN A N 1
ATOM 579 C CA . GLN A 1 72 ? 12.086 51.438 17.297 1 88.94 72 GLN A CA 1
ATOM 580 C C . GLN A 1 72 ? 12.406 50.094 17.922 1 88.94 72 GLN A C 1
ATOM 582 O O . GLN A 1 72 ? 13.57 49.781 18.188 1 88.94 72 GLN A O 1
ATOM 587 N N . LEU A 1 73 ? 11.383 49.312 18.125 1 93.31 73 LEU A N 1
ATOM 588 C CA . LEU A 1 73 ? 11.578 48 18.719 1 93.31 73 LEU A CA 1
ATOM 589 C C . LEU A 1 73 ? 11.594 46.906 17.641 1 93.31 73 LEU A C 1
ATOM 591 O O . LEU A 1 73 ? 11.219 45.781 17.906 1 93.31 73 LEU A O 1
ATOM 595 N N . ARG A 1 74 ? 11.953 47.312 16.438 1 94.69 74 ARG A N 1
ATOM 596 C CA . ARG A 1 74 ? 12.172 46.312 15.391 1 94.69 74 ARG A CA 1
ATOM 597 C C . ARG A 1 74 ? 13.195 45.281 15.828 1 94.69 74 ARG A C 1
ATOM 599 O O . ARG A 1 74 ? 14.266 45.625 16.328 1 94.69 74 ARG A O 1
ATOM 606 N N . PHE A 1 75 ? 12.836 44 15.719 1 95.94 75 PHE A N 1
ATOM 607 C CA . PHE A 1 75 ? 13.672 42.844 16.078 1 95.94 75 PHE A CA 1
ATOM 608 C C . PHE A 1 75 ? 13.891 42.781 17.578 1 95.94 75 PHE A C 1
ATOM 610 O O . PHE A 1 75 ? 14.945 42.344 18.047 1 95.94 75 PHE A O 1
ATOM 617 N N . ASN A 1 76 ? 12.984 43.281 18.25 1 94.56 76 ASN A N 1
ATOM 618 C CA . ASN A 1 76 ? 12.875 43.156 19.703 1 94.56 76 ASN A CA 1
ATOM 619 C C . ASN A 1 76 ? 11.453 42.812 20.125 1 94.56 76 ASN A C 1
ATOM 621 O O . ASN A 1 76 ? 10.5 43.062 19.375 1 94.56 76 ASN A O 1
ATOM 625 N N . PRO A 1 77 ? 11.344 42.188 21.359 1 94.5 77 PRO A N 1
ATOM 626 C CA . PRO A 1 77 ? 9.977 42 21.875 1 94.5 77 PRO A CA 1
ATOM 627 C C . PRO A 1 77 ? 9.203 43.312 22.016 1 94.5 77 PRO A C 1
ATOM 629 O O . PRO A 1 77 ? 9.805 44.344 22.281 1 94.5 77 PRO A O 1
ATOM 632 N N . CYS A 1 78 ? 7.938 43.188 21.797 1 96.31 78 CYS A N 1
ATOM 633 C CA . CYS A 1 78 ? 7.109 44.406 21.922 1 96.31 78 CYS A CA 1
ATOM 634 C C . CYS A 1 78 ? 6.922 44.781 23.391 1 96.31 78 CYS A C 1
ATOM 636 O O . CYS A 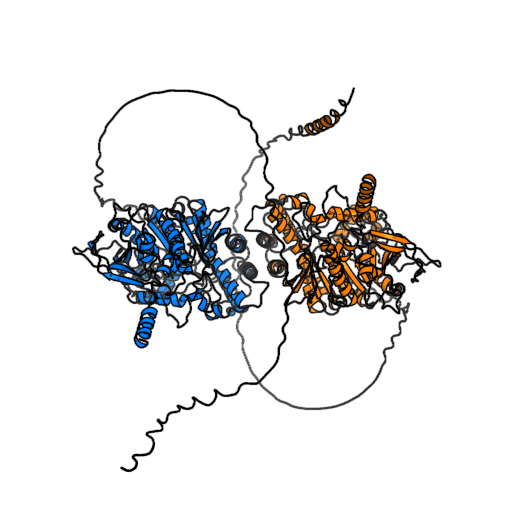1 78 ? 7.273 44 24.281 1 96.31 78 CYS A O 1
ATOM 638 N N . SER A 1 79 ? 6.453 45.969 23.562 1 95.12 79 SER A N 1
ATOM 639 C CA . SER A 1 79 ? 6.117 46.438 24.906 1 95.12 79 SER A CA 1
ATOM 640 C C . SER A 1 79 ? 4.605 46.531 25.094 1 95.12 79 SER A C 1
ATOM 642 O O . SER A 1 79 ? 3.84 46.344 24.156 1 95.12 79 SER A O 1
ATOM 644 N N . ASN A 1 80 ? 4.238 46.719 26.375 1 94.5 80 ASN A N 1
ATOM 645 C CA . ASN A 1 80 ? 2.836 47.031 26.641 1 94.5 80 ASN A CA 1
ATOM 646 C C . ASN A 1 80 ? 2.398 48.281 25.922 1 94.5 80 ASN A C 1
ATOM 648 O O . ASN A 1 80 ? 3.223 49.156 25.641 1 94.5 80 ASN A O 1
ATOM 652 N N . PRO A 1 81 ? 1.114 48.312 25.609 1 94.06 81 PRO A N 1
ATOM 653 C CA . PRO A 1 81 ? 0.648 49.562 24.969 1 94.06 81 PRO A CA 1
ATOM 654 C C . PRO A 1 81 ? 0.895 50.781 25.812 1 94.06 81 PRO A C 1
ATOM 656 O O . PRO A 1 81 ? 0.577 50.812 27.016 1 94.06 81 PRO A O 1
ATOM 659 N N . SER A 1 82 ? 1.385 51.844 25.188 1 88.31 82 SER A N 1
ATOM 660 C CA . SER A 1 82 ? 1.706 53.094 25.906 1 88.31 82 SER A CA 1
ATOM 661 C C . SER A 1 82 ? 0.548 54.062 25.844 1 88.31 82 SER A C 1
ATOM 663 O O . SER A 1 82 ? 0.443 54.969 26.703 1 88.31 82 SER A O 1
ATOM 665 N N . GLU A 1 83 ? -0.206 53.938 24.922 1 88.75 83 GLU A N 1
ATOM 666 C CA . GLU A 1 83 ? -1.291 54.906 24.719 1 88.75 83 GLU A CA 1
ATOM 667 C C . GLU A 1 83 ? -2.338 54.781 25.812 1 88.75 83 GLU A C 1
ATOM 669 O O . GLU A 1 83 ? -2.676 53.688 26.266 1 88.75 83 GLU A O 1
ATOM 674 N N . ARG A 1 84 ? -2.729 55.906 26.422 1 92.44 84 ARG A N 1
ATOM 675 C CA . ARG A 1 84 ? -3.848 56.062 27.344 1 92.44 84 ARG A CA 1
ATOM 676 C C . ARG A 1 84 ? -4.715 57.25 26.953 1 92.44 84 ARG A C 1
ATOM 678 O O . ARG A 1 84 ? -4.215 58.25 26.438 1 92.44 84 ARG A O 1
ATOM 685 N N . TRP A 1 85 ? -6.02 57.125 27.156 1 92.81 85 TRP A N 1
ATOM 686 C CA . TRP A 1 85 ? -6.891 58.219 26.797 1 92.81 85 TRP A CA 1
ATOM 687 C C . TRP A 1 85 ? -7.988 58.406 27.828 1 92.81 85 TRP A C 1
ATOM 689 O O . TRP A 1 85 ? -8.484 57.438 28.406 1 92.81 85 TRP A O 1
ATOM 699 N N . PRO A 1 86 ? -8.398 59.625 28.094 1 90.88 86 PRO A N 1
ATOM 700 C CA . PRO A 1 86 ? -9.406 59.906 29.109 1 90.88 86 PRO A CA 1
ATOM 701 C C . PRO A 1 86 ? -10.828 59.875 28.562 1 90.88 86 PRO A C 1
ATOM 703 O O . PRO A 1 86 ? -11.789 59.781 29.344 1 90.88 86 PRO A O 1
ATOM 706 N N . PHE A 1 87 ? -11.07 59.938 27.297 1 92.19 87 PHE A N 1
ATOM 707 C CA . PHE A 1 87 ? -12.398 59.969 26.688 1 92.19 87 PHE A CA 1
ATOM 708 C C . PHE A 1 87 ? -12.797 58.562 26.219 1 92.19 87 PHE A C 1
ATOM 710 O O . PHE A 1 87 ? -12.078 57.594 26.453 1 92.19 87 PHE A O 1
ATOM 717 N N . VAL A 1 88 ? -14.008 58.594 25.734 1 95 88 VAL A N 1
ATOM 718 C CA . VAL A 1 88 ? -14.477 57.344 25.156 1 95 88 VAL A CA 1
ATOM 719 C C . VAL A 1 88 ? -14.062 57.25 23.688 1 95 88 VAL A C 1
ATOM 721 O O . VAL A 1 88 ? -14.414 58.125 22.891 1 95 88 VAL A O 1
ATOM 724 N N . LYS A 1 89 ? -13.273 56.281 23.359 1 95.12 89 LYS A N 1
ATOM 725 C CA . LYS A 1 89 ? -12.805 56.094 21.984 1 95.12 89 LYS A CA 1
ATOM 726 C C . LYS A 1 89 ? -13.703 55.094 21.234 1 95.12 89 LYS A C 1
ATOM 728 O O . LYS A 1 89 ? -14.102 54.062 21.781 1 95.12 89 LYS A O 1
ATOM 733 N N . SER A 1 90 ? -14.094 55.469 19.969 1 94.06 90 SER A N 1
ATOM 734 C CA . SER A 1 90 ? -14.867 54.562 19.109 1 94.06 90 SER A CA 1
ATOM 735 C C . SER A 1 90 ? -13.961 53.594 18.375 1 94.06 90 SER A C 1
ATOM 737 O O . SER A 1 90 ? -13.094 54.031 17.594 1 94.06 90 SER A O 1
ATOM 739 N N . MET A 1 91 ? -14.125 52.406 18.641 1 94.69 91 MET A N 1
ATOM 740 C CA . MET A 1 91 ? -13.32 51.344 18.016 1 94.69 91 MET A CA 1
ATOM 741 C C . MET A 1 91 ? -14.117 50.625 16.922 1 94.69 91 MET A C 1
ATOM 743 O O . MET A 1 91 ? -14.492 49.469 17.078 1 94.69 91 MET A O 1
ATOM 747 N N . VAL A 1 92 ? -14.25 51.219 15.703 1 93.56 92 VAL A N 1
ATOM 748 C CA . VAL A 1 92 ? -15.18 50.75 14.688 1 93.56 92 VAL A CA 1
ATOM 749 C C . VAL A 1 92 ? -14.414 50.375 13.414 1 93.56 92 VAL A C 1
ATOM 751 O O . VAL A 1 92 ? -14.961 49.75 12.516 1 93.56 92 VAL A O 1
ATOM 754 N N . ASP A 1 93 ? -13.156 50.781 13.344 1 92.94 93 ASP A N 1
ATOM 755 C CA . ASP A 1 93 ? -12.375 50.531 12.141 1 92.94 93 ASP A CA 1
ATOM 756 C C . ASP A 1 93 ? -11.211 49.562 12.43 1 92.94 93 ASP A C 1
ATOM 758 O O . ASP A 1 93 ? -10.586 49.656 13.492 1 92.94 93 ASP A O 1
ATOM 762 N N . TYR A 1 94 ? -11 48.75 11.391 1 94.81 94 TYR A N 1
ATOM 763 C CA . TYR A 1 94 ? -9.789 47.938 11.477 1 94.81 94 TYR A CA 1
ATOM 764 C C . TYR A 1 94 ? -8.547 48.844 11.438 1 94.81 94 TYR A C 1
ATOM 766 O O . TYR A 1 94 ? -8.516 49.844 10.75 1 94.81 94 TYR A O 1
ATOM 774 N N . HIS A 1 95 ? -7.59 48.406 12.188 1 95.06 95 HIS A N 1
ATOM 775 C CA . HIS A 1 95 ? -6.309 49.094 12.141 1 95.06 95 HIS A CA 1
ATOM 776 C C . HIS A 1 95 ? -5.426 48.562 11.023 1 95.06 95 HIS A C 1
ATOM 778 O O . HIS A 1 95 ? -5.695 47.469 10.469 1 95.06 95 HIS A O 1
ATOM 784 N N . ALA A 1 96 ? -4.406 49.312 10.68 1 96.31 96 ALA A N 1
ATOM 785 C CA . ALA A 1 96 ? -3.436 48.906 9.672 1 96.31 96 ALA A CA 1
ATOM 786 C C . ALA A 1 96 ? -2.758 47.594 10.086 1 96.31 96 ALA A C 1
ATOM 788 O O . ALA A 1 96 ? -2.545 47.344 11.273 1 96.31 96 ALA A O 1
ATOM 789 N N . VAL A 1 97 ? -2.445 46.812 9.047 1 97.19 97 VAL A N 1
ATOM 790 C CA . VAL A 1 97 ? -1.846 45.531 9.297 1 97.19 97 VAL A CA 1
ATOM 791 C C . VAL A 1 97 ? -0.324 45.656 9.328 1 97.19 97 VAL A C 1
ATOM 793 O O . VAL A 1 97 ? 0.223 46.719 9.016 1 97.19 97 VAL A O 1
ATOM 796 N N . CYS A 1 98 ? 0.327 44.562 9.852 1 97.19 98 CYS A N 1
ATOM 797 C CA . CYS A 1 98 ? 1.785 44.562 9.891 1 97.19 98 CYS A CA 1
ATOM 798 C C . CYS A 1 98 ? 2.371 44.531 8.484 1 97.19 98 CYS A C 1
ATOM 800 O O . CYS A 1 98 ? 1.804 43.875 7.594 1 97.19 98 CYS A O 1
ATOM 802 N N . PRO A 1 99 ? 3.537 45.125 8.312 1 97.12 99 PRO A N 1
ATOM 803 C CA . PRO A 1 99 ? 4.18 45.125 6.992 1 97.12 99 PRO A CA 1
ATOM 804 C C . PRO A 1 99 ? 4.453 43.719 6.473 1 97.12 99 PRO A C 1
ATOM 806 O O . PRO A 1 99 ? 4.949 42.875 7.215 1 97.12 99 PRO A O 1
ATOM 809 N N . GLN A 1 100 ? 4.094 43.469 5.227 1 96.19 100 GLN A N 1
ATOM 810 C CA . GLN A 1 100 ? 4.238 42.188 4.551 1 96.19 100 GLN A CA 1
ATOM 811 C C . GLN A 1 100 ? 4.168 42.344 3.037 1 96.19 100 GLN A C 1
ATOM 813 O O . GLN A 1 100 ? 3.695 43.375 2.539 1 96.19 100 GLN A O 1
ATOM 818 N N . ARG A 1 101 ? 4.684 41.375 2.391 1 91.62 101 ARG A N 1
ATOM 819 C CA . ARG A 1 101 ? 4.566 41.406 0.937 1 91.62 101 ARG A CA 1
ATOM 820 C C . ARG A 1 101 ? 3.137 41.125 0.495 1 91.62 101 ARG A C 1
ATOM 822 O O . ARG A 1 101 ? 2.48 40.219 1.037 1 91.62 101 ARG A O 1
ATOM 829 N N . ILE A 1 102 ? 2.656 41.844 -0.388 1 88.19 102 ILE A N 1
ATOM 830 C CA . ILE A 1 102 ? 1.329 41.625 -0.944 1 88.19 102 ILE A CA 1
ATOM 831 C C . ILE A 1 102 ? 1.435 40.656 -2.139 1 88.19 102 ILE A C 1
ATOM 833 O O . ILE A 1 102 ? 2.1 40.969 -3.129 1 88.19 102 ILE A O 1
ATOM 837 N N . PRO A 1 103 ? 0.812 39.531 -2.014 1 82.31 103 PRO A N 1
ATOM 838 C CA . PRO A 1 103 ? 0.907 38.562 -3.111 1 82.31 103 PRO A CA 1
ATOM 839 C C . PRO A 1 103 ? 0.26 39.062 -4.398 1 82.31 103 PRO A C 1
ATOM 841 O O . PRO A 1 103 ? -0.743 39.781 -4.352 1 82.31 103 PRO A O 1
ATOM 844 N N . GLU A 1 104 ? 0.9 38.688 -5.5 1 75.38 104 GLU A N 1
ATOM 845 C CA . GLU A 1 104 ? 0.334 39 -6.805 1 75.38 104 GLU A CA 1
ATOM 846 C C . GLU A 1 104 ? -0.729 38 -7.215 1 75.38 104 GLU A C 1
ATOM 848 O O . GLU A 1 104 ? -0.54 36.781 -7.047 1 75.38 104 GLU A O 1
ATOM 853 N N . VAL A 1 105 ? -1.91 38.469 -7.246 1 67.62 105 VAL A N 1
ATOM 854 C CA . VAL A 1 105 ? -2.959 37.531 -7.645 1 67.62 105 VAL A CA 1
ATOM 855 C C . VAL A 1 105 ? -3.016 37.438 -9.164 1 67.62 105 VAL A C 1
ATOM 857 O O . VAL A 1 105 ? -3.141 38.469 -9.852 1 67.62 105 VAL A O 1
ATOM 860 N N . THR A 1 106 ? -2.424 36.375 -9.594 1 61.03 106 THR A N 1
ATOM 861 C CA . THR A 1 106 ? -2.598 36.156 -11.023 1 61.03 106 THR A CA 1
ATOM 862 C C . THR A 1 106 ? -4.062 35.906 -11.359 1 61.03 106 THR A C 1
ATOM 864 O O . THR A 1 106 ? -4.852 35.531 -10.477 1 61.03 106 THR A O 1
ATOM 867 N N . SER A 1 107 ? -4.492 36.312 -12.492 1 54.5 107 SER A N 1
ATOM 868 C CA . SER A 1 107 ? -5.848 36.219 -13.016 1 54.5 107 SER A CA 1
ATOM 869 C C . SER A 1 107 ? -6.352 34.781 -12.938 1 54.5 107 SER A C 1
ATOM 871 O O . SER A 1 107 ? -7.492 34.469 -13.312 1 54.5 107 SER A O 1
ATOM 873 N N . ASP A 1 108 ? -5.582 34.031 -12.242 1 54.34 108 ASP A N 1
ATOM 874 C CA . ASP A 1 108 ? -6.051 32.625 -12.305 1 54.34 108 ASP A CA 1
ATOM 875 C C . ASP A 1 108 ? -7.152 32.375 -11.273 1 54.34 108 ASP A C 1
ATOM 877 O O . ASP A 1 108 ? -7.152 33 -10.203 1 54.34 108 ASP A O 1
ATOM 881 N N . THR A 1 109 ? -8.273 31.828 -11.672 1 53 109 THR A N 1
ATOM 882 C CA . THR A 1 109 ? -9.539 31.594 -10.984 1 53 109 THR A CA 1
ATOM 883 C C . THR A 1 109 ? -9.43 30.391 -10.047 1 53 109 THR A C 1
ATOM 885 O O . THR A 1 109 ? -10.414 29.703 -9.789 1 53 109 THR A O 1
ATOM 888 N N . THR A 1 110 ? -8.188 30.25 -9.422 1 58.69 110 THR A N 1
ATOM 889 C CA . THR A 1 110 ? -8.094 29.078 -8.555 1 58.69 110 THR A CA 1
ATOM 890 C C . THR A 1 110 ? -8.68 29.391 -7.176 1 58.69 110 THR A C 1
ATOM 892 O O . THR A 1 110 ? -8.852 30.562 -6.816 1 58.69 110 THR A O 1
ATOM 895 N N . LEU A 1 111 ? -9.047 28.375 -6.5 1 54.72 111 LEU A N 1
ATOM 896 C CA . LEU A 1 111 ? -9.609 28.484 -5.16 1 54.72 111 LEU A CA 1
ATOM 897 C C . LEU A 1 111 ? -8.641 29.203 -4.223 1 54.72 111 LEU A C 1
ATOM 899 O O . LEU A 1 111 ? -9.039 30.062 -3.436 1 54.72 111 LEU A O 1
ATOM 903 N N . SER A 1 112 ? -7.414 28.812 -4.332 1 59.69 112 SER A N 1
ATOM 904 C CA . SER A 1 112 ? -6.398 29.438 -3.5 1 59.69 112 SER A CA 1
ATOM 905 C C . SER A 1 112 ? -6.246 30.922 -3.85 1 59.69 112 SER A C 1
ATOM 907 O O . SER A 1 112 ? -6.086 31.766 -2.961 1 59.69 112 SER A O 1
ATOM 909 N N . SER A 1 113 ? -6.469 31.125 -5.074 1 65.12 113 SER A N 1
ATOM 910 C CA . SER A 1 113 ? -6.387 32.5 -5.531 1 65.12 113 SER A CA 1
ATOM 911 C C . SER A 1 113 ? -7.586 33.312 -5.055 1 65.12 113 SER A C 1
ATOM 913 O O . SER A 1 113 ? -7.441 34.469 -4.668 1 65.12 113 SER A O 1
ATOM 915 N N . ARG A 1 114 ? -8.711 32.688 -4.969 1 68.25 114 ARG A N 1
ATOM 916 C CA . ARG A 1 114 ? -9.906 33.406 -4.531 1 68.25 114 ARG A CA 1
ATOM 917 C C . ARG A 1 114 ? -9.828 33.75 -3.049 1 68.25 114 ARG A C 1
ATOM 919 O O . ARG A 1 114 ? -10.258 34.812 -2.631 1 68.25 114 ARG A O 1
ATOM 926 N N . PHE A 1 115 ? -9.289 32.844 -2.398 1 75.5 115 PHE A N 1
ATOM 927 C CA . PHE A 1 115 ? -9.117 33.094 -0.969 1 75.5 115 PHE A CA 1
ATOM 928 C C . PHE A 1 115 ? -8.172 34.25 -0.721 1 75.5 115 PHE A C 1
ATOM 930 O O . PHE A 1 115 ? -8.484 35.156 0.05 1 75.5 115 PHE A O 1
ATOM 937 N N . MET A 1 116 ? -7.148 34.219 -1.43 1 77 116 MET A N 1
ATOM 938 C CA . MET A 1 116 ? -6.172 35.281 -1.264 1 77 116 MET A CA 1
ATOM 939 C C . MET A 1 116 ? -6.727 36.594 -1.777 1 77 116 MET A C 1
ATOM 941 O O . MET A 1 116 ? -6.438 37.656 -1.217 1 77 116 MET A O 1
ATOM 945 N N . LYS A 1 117 ? -7.539 36.5 -2.75 1 80 117 LYS A N 1
ATOM 946 C CA . LYS A 1 117 ? -8.156 37.719 -3.281 1 80 117 LYS A CA 1
ATOM 947 C C . LYS A 1 117 ? -9.039 38.406 -2.236 1 80 117 LYS A C 1
ATOM 949 O O . LYS A 1 117 ? -9.141 39.625 -2.203 1 80 117 LYS A O 1
A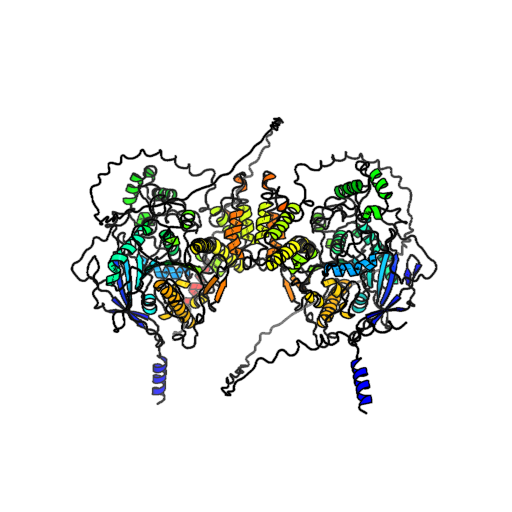TOM 954 N N . SER A 1 118 ? -9.562 37.562 -1.438 1 84.31 118 SER A N 1
ATOM 955 C CA . SER A 1 118 ? -10.461 38.094 -0.422 1 84.31 118 SER A CA 1
ATOM 956 C C . SER A 1 118 ? -9.68 38.688 0.752 1 84.31 118 SER A C 1
ATOM 958 O O . SER A 1 118 ? -10.203 39.5 1.518 1 84.31 118 SER A O 1
ATOM 960 N N . ILE A 1 119 ? -8.477 38.375 0.886 1 88.62 119 ILE A N 1
ATOM 961 C CA . ILE A 1 119 ? -7.652 38.812 2.006 1 88.62 119 ILE A CA 1
ATOM 962 C C . ILE A 1 119 ? -6.879 40.062 1.608 1 88.62 119 ILE A C 1
ATOM 964 O O . ILE A 1 119 ? -6.641 40.938 2.439 1 88.62 119 ILE A O 1
ATOM 968 N N . ILE A 1 120 ? -6.578 40.25 0.366 1 88.62 120 ILE A N 1
ATOM 969 C CA . ILE A 1 120 ? -5.672 41.281 -0.16 1 88.62 120 ILE A CA 1
ATOM 970 C C . ILE A 1 120 ? -6.207 42.656 0.17 1 88.62 120 ILE A C 1
ATOM 972 O O . ILE A 1 120 ? -5.445 43.562 0.532 1 88.62 120 ILE A O 1
ATOM 976 N N . PRO A 1 121 ? -7.496 42.844 0.122 1 89.06 121 PRO A N 1
ATOM 977 C CA . PRO A 1 121 ? -7.996 44.156 0.434 1 89.06 121 PRO A CA 1
ATOM 978 C C . PRO A 1 121 ? -7.648 44.625 1.853 1 89.06 121 PRO A C 1
ATOM 980 O O . PRO A 1 121 ? -7.523 45.812 2.113 1 89.06 121 PRO A O 1
ATOM 983 N N . PHE A 1 122 ? -7.434 43.75 2.732 1 92.88 122 PHE A N 1
ATOM 984 C CA . PHE A 1 122 ? -7.137 44.062 4.125 1 92.88 122 PHE A CA 1
ATOM 985 C C . PHE A 1 122 ? -5.652 44.344 4.309 1 92.88 122 PHE A C 1
ATOM 987 O O . PHE A 1 122 ? -5.23 44.844 5.359 1 92.88 122 PHE A O 1
ATOM 994 N N . LEU A 1 123 ? -4.887 44.125 3.262 1 92.81 123 LEU A N 1
ATOM 995 C CA . LEU A 1 123 ? -3.438 44.219 3.406 1 92.81 123 LEU A CA 1
ATOM 996 C C . LEU A 1 123 ? -2.918 45.562 2.889 1 92.81 123 LEU A C 1
ATOM 998 O O . LEU A 1 123 ? -1.731 45.875 3.021 1 92.81 123 LEU A O 1
ATOM 1002 N N . HIS A 1 124 ? -3.676 46.438 2.412 1 90.94 124 HIS A N 1
ATOM 1003 C CA . HIS A 1 124 ? -3.221 47.625 1.721 1 90.94 124 HIS A CA 1
ATOM 1004 C C . HIS A 1 124 ? -2.621 48.625 2.699 1 90.94 124 HIS A C 1
ATOM 1006 O O . HIS A 1 124 ? -1.597 49.25 2.408 1 90.94 124 HIS A O 1
ATOM 1012 N N . LYS A 1 125 ? -3.221 48.844 3.832 1 95.25 125 LYS A N 1
ATOM 1013 C CA . LYS A 1 125 ? -2.678 49.75 4.844 1 95.25 125 LYS A CA 1
ATOM 1014 C C . LYS A 1 125 ? -1.742 49 5.797 1 95.25 125 LYS A C 1
ATOM 1016 O O . LYS A 1 125 ? -2.193 48.188 6.617 1 95.25 125 LYS A O 1
ATOM 1021 N N . GLN A 1 126 ? -0.469 49.344 5.656 1 96.25 126 GLN A N 1
ATOM 1022 C CA . GLN A 1 126 ? 0.533 48.656 6.453 1 96.25 126 GLN A CA 1
ATOM 1023 C C . GLN A 1 126 ? 1.38 49.625 7.258 1 96.25 126 GLN A C 1
ATOM 1025 O O . GLN A 1 126 ? 1.755 50.688 6.754 1 96.25 126 GLN A O 1
ATOM 1030 N N . ILE A 1 127 ? 1.592 49.312 8.523 1 96.25 127 ILE A N 1
ATOM 1031 C CA . ILE A 1 127 ? 2.445 50.125 9.398 1 96.25 127 ILE A CA 1
ATOM 1032 C C . ILE A 1 127 ? 3.16 49.188 10.391 1 96.25 127 ILE A C 1
ATOM 1034 O O . ILE A 1 127 ? 2.682 48.094 10.688 1 96.25 127 ILE A O 1
ATOM 1038 N N . GLU A 1 128 ? 4.277 49.562 10.898 1 95.44 128 GLU A N 1
ATOM 1039 C CA . GLU A 1 128 ? 5.016 48.719 11.836 1 95.44 128 GLU A CA 1
ATOM 1040 C C . GLU A 1 128 ? 4.312 48.625 13.188 1 95.44 128 GLU A C 1
ATOM 1042 O O . GLU A 1 128 ? 4.379 47.594 13.867 1 95.44 128 GLU A O 1
ATOM 1047 N N . ASP A 1 129 ? 3.686 49.719 13.609 1 94 129 ASP A N 1
ATOM 1048 C CA . ASP A 1 129 ? 2.895 49.688 14.836 1 94 129 ASP A CA 1
ATOM 1049 C C . ASP A 1 129 ? 1.532 49.031 14.594 1 94 129 ASP A C 1
ATOM 1051 O O . ASP A 1 129 ? 0.498 49.688 14.695 1 94 129 ASP A O 1
ATOM 1055 N N . CYS A 1 130 ? 1.543 47.812 14.398 1 96.62 130 CYS A N 1
ATOM 1056 C CA . CYS A 1 130 ? 0.392 47.094 13.852 1 96.62 130 CYS A CA 1
ATOM 1057 C C . CYS A 1 130 ? -0.138 46.094 14.844 1 96.62 130 CYS A C 1
ATOM 1059 O O . CYS A 1 130 ? -1.017 45.281 14.508 1 96.62 130 CYS A O 1
ATOM 1061 N N . LEU A 1 131 ? 0.338 46.031 16.078 1 98.19 131 LEU A N 1
ATOM 1062 C CA . LEU A 1 131 ? -0.047 45 17.031 1 98.19 131 LEU A CA 1
ATOM 1063 C C . LEU A 1 131 ? -1.42 45.281 17.625 1 98.19 131 LEU A C 1
ATOM 1065 O O . LEU A 1 131 ? -1.521 45.844 18.719 1 98.19 131 LEU A O 1
ATOM 1069 N N . THR A 1 132 ? -2.436 44.844 16.922 1 98.06 132 THR A N 1
ATOM 1070 C CA . THR A 1 132 ? -3.814 45.125 17.297 1 98.06 132 THR A CA 1
ATOM 1071 C C . THR A 1 132 ? -4.664 43.844 17.234 1 98.06 132 THR A C 1
ATOM 1073 O O . THR A 1 132 ? -4.25 42.844 16.656 1 98.06 132 THR A O 1
ATOM 1076 N N . LEU A 1 133 ? -5.809 43.875 17.938 1 98.25 133 LEU A N 1
ATOM 1077 C CA . LEU A 1 133 ? -6.754 42.75 17.891 1 98.25 133 LEU A CA 1
ATOM 1078 C C . LEU A 1 133 ? -8.188 43.25 17.766 1 98.25 133 LEU A C 1
ATOM 1080 O O . LEU A 1 133 ? -8.438 44.469 17.938 1 98.25 133 LEU A O 1
ATOM 1084 N N . ASN A 1 134 ? -9.055 42.406 17.281 1 98.31 134 ASN A N 1
ATOM 1085 C CA . ASN A 1 134 ? -10.492 42.625 17.172 1 98.31 134 ASN A CA 1
ATOM 1086 C C . ASN A 1 134 ? -11.266 41.688 18.094 1 98.31 134 ASN A C 1
ATOM 1088 O O . ASN A 1 134 ? -10.93 40.5 18.219 1 98.31 134 ASN A O 1
ATOM 1092 N N . ILE A 1 135 ? -12.281 42.25 18.766 1 98.5 135 ILE A N 1
ATOM 1093 C CA . ILE A 1 135 ? -13.07 41.469 19.688 1 98.5 135 ILE A CA 1
ATOM 1094 C C . ILE A 1 135 ? -14.539 41.469 19.266 1 98.5 135 ILE A C 1
ATOM 1096 O O . ILE A 1 135 ? -15.125 42.562 19.094 1 98.5 135 ILE A O 1
ATOM 1100 N N . TYR A 1 136 ? -15.141 40.344 19.109 1 97.88 136 TYR A N 1
ATOM 1101 C CA . TYR A 1 136 ? -16.547 40.188 18.812 1 97.88 136 TYR A CA 1
ATOM 1102 C C . TYR A 1 136 ? -17.297 39.625 20.016 1 97.88 136 TYR A C 1
ATOM 1104 O O . TYR A 1 136 ? -17.078 38.469 20.391 1 97.88 136 TYR A O 1
ATOM 1112 N N . VAL A 1 137 ? -18.219 40.375 20.578 1 97.19 137 VAL A N 1
ATOM 1113 C CA . VAL A 1 137 ? -18.891 40 21.828 1 97.19 137 VAL A CA 1
ATOM 1114 C C . VAL A 1 137 ? -20.391 39.812 21.562 1 97.19 137 VAL A C 1
ATOM 1116 O O . VAL A 1 137 ? -21.078 40.75 21.156 1 97.19 137 VAL A O 1
ATOM 1119 N N . PRO A 1 138 ? -20.844 38.656 21.797 1 95.62 138 PRO A N 1
ATOM 1120 C CA . PRO A 1 138 ? -22.297 38.469 21.625 1 95.62 138 PRO A CA 1
ATOM 1121 C C . PRO A 1 138 ? -23.109 39.188 22.703 1 95.62 138 PRO A C 1
ATOM 1123 O O . PRO A 1 138 ? -22.656 39.312 23.844 1 95.62 138 PRO A O 1
ATOM 1126 N N . HIS A 1 139 ? -24.281 39.594 22.312 1 91.19 139 HIS A N 1
ATOM 1127 C CA . HIS A 1 139 ? -25.172 40.219 23.281 1 91.19 139 HIS A CA 1
ATOM 1128 C C . HIS A 1 139 ? -25.781 39.188 24.219 1 91.19 139 HIS A C 1
ATOM 1130 O O . HIS A 1 139 ? -26 38.031 23.828 1 91.19 139 HIS A O 1
ATOM 1136 N N . GLN A 1 140 ? -25.828 39.656 25.5 1 77.56 140 GLN A N 1
ATOM 1137 C CA . GLN A 1 140 ? -26.453 38.781 26.5 1 77.56 140 GLN A CA 1
ATOM 1138 C C . GLN A 1 140 ? -27.969 38.969 26.5 1 77.56 140 GLN A C 1
ATOM 1140 O O . GLN A 1 140 ? -28.484 40.062 26.219 1 77.56 140 GLN A O 1
ATOM 1145 N N . GLY A 1 141 ? -28.766 38.062 26.203 1 57.41 141 GLY A N 1
ATOM 1146 C CA . GLY A 1 141 ? -30.203 38.219 26.359 1 57.41 141 GLY A CA 1
ATOM 1147 C C . GLY A 1 141 ? -30.578 38.875 27.688 1 57.41 141 GLY A C 1
ATOM 1148 O O . GLY A 1 141 ? -29.766 38.938 28.609 1 57.41 141 GLY A O 1
ATOM 1149 N N . SER A 1 142 ? -31.734 39.781 27.75 1 47.84 142 SER A N 1
ATOM 1150 C CA . SER A 1 142 ? -32.281 40.531 28.875 1 47.84 142 SER A CA 1
ATOM 1151 C C . SER A 1 142 ? -32.125 39.781 30.188 1 47.84 142 SER A C 1
ATOM 1153 O O . SER A 1 142 ? -32.438 40.281 31.25 1 47.84 142 SER A O 1
ATOM 1155 N N . LYS A 1 143 ? -32.438 38.5 30.25 1 45.88 143 LYS A N 1
ATOM 1156 C CA . LYS A 1 143 ? -32.625 37.844 31.547 1 45.88 143 LYS A CA 1
ATOM 1157 C C . LYS A 1 143 ? -31.297 37.469 32.219 1 45.88 143 LYS A C 1
ATOM 1159 O O . LYS A 1 143 ? -30.359 37.062 31.531 1 45.88 143 LYS A O 1
ATOM 1164 N N . GLY A 1 144 ? -30.984 37.594 33.594 1 42.66 144 GLY A N 1
ATOM 1165 C CA . GLY A 1 144 ? -30.172 37.438 34.781 1 42.66 144 GLY A CA 1
ATOM 1166 C C . GLY A 1 144 ? -28.688 37.312 34.5 1 42.66 144 GLY A C 1
ATOM 1167 O O . GLY A 1 144 ? -28.281 37.375 33.344 1 42.66 144 GLY A O 1
ATOM 1168 N N . LEU A 1 145 ? -27.828 37.188 35.656 1 47.44 145 LEU A N 1
ATOM 1169 C CA . LEU A 1 145 ? -26.391 37.094 35.844 1 47.44 145 LEU A CA 1
ATOM 1170 C C . LEU A 1 145 ? -25.766 36.094 34.875 1 47.44 145 LEU A C 1
ATOM 1172 O O . LEU A 1 145 ? -25.875 34.875 35.062 1 47.44 145 LEU A O 1
ATOM 1176 N N . THR A 1 146 ? -25.578 36.375 33.562 1 62.75 146 THR A N 1
ATOM 1177 C CA . THR A 1 146 ? -25.109 35.438 32.562 1 62.75 146 THR A CA 1
ATOM 1178 C C . THR A 1 146 ? -23.625 35.125 32.781 1 62.75 146 THR A C 1
ATOM 1180 O O . THR A 1 146 ? -22.859 36 33.188 1 62.75 146 THR A O 1
ATOM 1183 N N . ALA A 1 147 ? -23.234 33.938 32.906 1 83.31 147 ALA A N 1
ATOM 1184 C CA . ALA A 1 147 ? -21.875 33.406 33.031 1 83.31 147 ALA A CA 1
ATOM 1185 C C . ALA A 1 147 ? -20.953 33.969 31.953 1 83.31 147 ALA A C 1
ATOM 1187 O O . ALA A 1 147 ? -21.391 34.219 30.828 1 83.31 147 ALA A O 1
ATOM 1188 N N . PRO A 1 148 ? -19.766 34.5 32.375 1 94.94 148 PRO A N 1
ATOM 1189 C CA . PRO A 1 148 ? -18.781 35 31.422 1 94.94 148 PRO A CA 1
ATOM 1190 C C . PRO A 1 148 ? -18.562 34.062 30.234 1 94.94 148 PRO A C 1
ATOM 1192 O O . PRO A 1 148 ? -18.609 32.844 30.391 1 94.94 148 PRO A O 1
ATOM 1195 N N . PHE A 1 149 ? -18.422 34.688 29.078 1 97.19 149 PHE A N 1
ATOM 1196 C CA . PHE A 1 149 ? -18.266 33.906 27.844 1 97.19 149 PHE A CA 1
ATOM 1197 C C . PHE A 1 149 ? -16.859 33.312 27.75 1 97.19 149 PHE A C 1
ATOM 1199 O O . PHE A 1 149 ? -15.883 33.969 28.125 1 97.19 149 PHE A O 1
ATOM 1206 N N . PRO A 1 150 ? -16.766 32.062 27.312 1 97.88 150 PRO A N 1
ATOM 1207 C CA . PRO A 1 150 ? -15.445 31.594 26.906 1 97.88 150 PRO A CA 1
ATOM 1208 C C . PRO A 1 150 ? -14.859 32.438 25.75 1 97.88 150 PRO A C 1
ATOM 1210 O O . PRO A 1 150 ? -15.609 33.062 25 1 97.88 150 PRO A O 1
ATOM 1213 N N . VAL A 1 151 ? -13.555 32.438 25.625 1 98.69 151 VAL A N 1
ATOM 1214 C CA . VAL A 1 151 ? -12.875 33.281 24.641 1 98.69 151 VAL A CA 1
ATOM 1215 C C . VAL A 1 151 ? -12.125 32.406 23.641 1 98.69 151 VAL A C 1
ATOM 1217 O O . VAL A 1 151 ? -11.383 31.484 24.031 1 98.69 151 VAL A O 1
ATOM 1220 N N . MET A 1 152 ? -12.328 32.594 22.391 1 98.88 152 MET A N 1
ATOM 1221 C CA . MET A 1 152 ? -11.594 31.953 21.312 1 98.88 152 MET A CA 1
ATOM 1222 C C . MET A 1 152 ? -10.711 32.938 20.562 1 98.88 152 MET A C 1
ATOM 1224 O O . MET A 1 152 ? -11.195 33.938 20.047 1 98.88 152 MET A O 1
ATOM 1228 N N . VAL A 1 153 ? -9.461 32.625 20.516 1 98.88 153 VAL A N 1
ATOM 1229 C CA . VAL A 1 153 ? -8.492 33.531 19.875 1 98.88 153 VAL A CA 1
ATOM 1230 C C . VAL A 1 153 ? -7.957 32.875 18.609 1 98.88 153 VAL A C 1
ATOM 1232 O O . VAL A 1 153 ? -7.297 31.828 18.672 1 98.88 153 VAL A O 1
ATOM 1235 N N . PHE A 1 154 ? -8.148 33.469 17.469 1 98.56 154 PHE A N 1
ATOM 1236 C CA . PHE A 1 154 ? -7.766 32.906 16.188 1 98.56 154 PHE A CA 1
ATOM 1237 C C . PHE A 1 154 ? -6.406 33.438 15.742 1 98.56 154 PHE A C 1
ATOM 1239 O O . PHE A 1 154 ? -6.195 34.625 15.672 1 98.56 154 PHE A O 1
ATOM 1246 N N . VAL A 1 155 ? -5.523 32.562 15.461 1 98.56 155 VAL A N 1
ATOM 1247 C CA . VAL A 1 155 ? -4.215 32.875 14.906 1 98.56 155 VAL A CA 1
ATOM 1248 C C . VAL A 1 155 ? -4.195 32.562 13.414 1 98.56 155 VAL A C 1
ATOM 1250 O O . VAL A 1 155 ? -4.152 31.375 13.031 1 98.56 155 VAL A O 1
ATOM 1253 N N . HIS A 1 156 ? -4.188 33.594 12.609 1 95.31 156 HIS A N 1
ATOM 1254 C CA . HIS A 1 156 ? -4.203 33.375 11.164 1 95.31 156 HIS A CA 1
ATOM 1255 C C . HIS A 1 156 ? -2.898 32.75 10.68 1 95.31 156 HIS A C 1
ATOM 1257 O O . HIS A 1 156 ? -1.884 32.812 11.383 1 95.31 156 HIS A O 1
ATOM 1263 N N . GLY A 1 157 ? -3.057 32.062 9.484 1 90.81 157 GLY A N 1
ATOM 1264 C CA . GLY A 1 157 ? -1.851 31.391 9.008 1 90.81 157 GLY A CA 1
ATOM 1265 C C . GLY A 1 157 ? -1.901 31.047 7.535 1 90.81 157 GLY A C 1
ATOM 1266 O O . GLY A 1 157 ? -1.736 29.875 7.156 1 90.81 157 GLY A O 1
ATOM 1267 N N . GLU A 1 158 ? -2.027 32.031 6.699 1 84 158 GLU A N 1
ATOM 1268 C CA . GLU A 1 158 ? -1.854 31.812 5.266 1 84 158 GLU A CA 1
ATOM 1269 C C . GLU A 1 158 ? -0.42 31.422 4.938 1 84 158 GLU A C 1
ATOM 1271 O O . GLU A 1 158 ? -0.192 30.484 4.164 1 84 158 GLU A O 1
ATOM 1276 N N . SER A 1 159 ? 0.444 32.062 5.426 1 92.31 159 SER A N 1
ATOM 1277 C CA . SER A 1 159 ? 1.871 31.766 5.441 1 92.31 159 SER A CA 1
ATOM 1278 C C . SER A 1 159 ? 2.586 32.531 6.559 1 92.31 159 SER A C 1
ATOM 1280 O O . SER A 1 159 ? 1.959 33.281 7.297 1 92.31 159 SER A O 1
ATOM 1282 N N . TYR A 1 160 ? 3.861 32.281 6.699 1 96.5 160 TYR A N 1
ATOM 1283 C CA . TYR A 1 160 ? 4.625 33.031 7.684 1 96.5 160 TYR A CA 1
ATOM 1284 C C . TYR A 1 160 ? 4.891 34.438 7.191 1 96.5 160 TYR A C 1
ATOM 1286 O O . TYR A 1 160 ? 5.215 35.344 7.984 1 96.5 160 TYR A O 1
ATOM 1294 N N . ASP A 1 161 ? 4.664 34.688 5.863 1 94.06 161 ASP A N 1
ATOM 1295 C CA . ASP A 1 161 ? 5.004 35.969 5.281 1 94.06 161 ASP A CA 1
ATOM 1296 C C . ASP A 1 161 ? 3.75 36.812 5.035 1 94.06 161 ASP A C 1
ATOM 1298 O O . ASP A 1 161 ? 3.838 38.031 4.816 1 94.06 161 ASP A O 1
ATOM 1302 N N . THR A 1 162 ? 2.672 36.156 5.074 1 92 162 THR A N 1
ATOM 1303 C CA . THR A 1 162 ? 1.458 36.875 4.695 1 92 162 THR A CA 1
ATOM 1304 C C . THR A 1 162 ? 0.281 36.438 5.566 1 92 162 THR A C 1
ATOM 1306 O O . THR A 1 162 ? 0.118 35.25 5.852 1 92 162 THR A O 1
ATOM 1309 N N . GLY A 1 163 ? -0.494 37.469 5.996 1 93.19 163 GLY A N 1
ATOM 1310 C CA . GLY A 1 163 ? -1.723 37.188 6.723 1 93.19 163 GLY A CA 1
ATOM 1311 C C . GLY A 1 163 ? -2.201 38.344 7.566 1 93.19 163 GLY A C 1
ATOM 1312 O O . GLY A 1 163 ? -1.478 39.312 7.75 1 93.19 163 GLY A O 1
ATOM 1313 N N . THR A 1 164 ? -3.434 38.219 8 1 96.5 164 THR A N 1
ATOM 1314 C CA . THR A 1 164 ? -4.012 39.25 8.883 1 96.5 164 THR A CA 1
ATOM 1315 C C . THR A 1 164 ? -5.254 38.688 9.586 1 96.5 164 THR A C 1
ATOM 1317 O O . THR A 1 164 ? -6.016 37.938 9 1 96.5 164 THR A O 1
ATOM 1320 N N . GLY A 1 165 ? -5.379 39.125 10.758 1 96.75 165 GLY A N 1
ATOM 1321 C CA . GLY A 1 165 ? -6.598 38.812 11.484 1 96.75 165 GLY A CA 1
ATOM 1322 C C . GLY A 1 165 ? -7.789 39.656 11.055 1 96.75 165 GLY A C 1
ATOM 1323 O O . GLY A 1 165 ? -8.938 39.281 11.305 1 96.75 165 GLY A O 1
ATOM 1324 N N . ASN A 1 166 ? -7.582 40.75 10.367 1 96.38 166 ASN A N 1
ATOM 1325 C CA . ASN A 1 166 ? -8.633 41.656 9.945 1 96.38 166 ASN A CA 1
ATOM 1326 C C . ASN A 1 166 ? -9.594 41 8.961 1 96.38 166 ASN A C 1
ATOM 1328 O O . ASN A 1 166 ? -10.758 41.406 8.852 1 96.38 166 ASN A O 1
ATOM 1332 N N . ALA A 1 167 ? -9.133 40.062 8.273 1 94.62 167 ALA A N 1
ATOM 1333 C CA . ALA A 1 167 ? -9.93 39.438 7.211 1 94.62 167 ALA A CA 1
ATOM 1334 C C . ALA A 1 167 ? -10.969 38.469 7.789 1 94.62 167 ALA A C 1
ATOM 1336 O O . ALA A 1 167 ? -11.938 38.125 7.113 1 94.62 167 ALA A O 1
ATOM 1337 N N . TYR A 1 168 ? -10.852 38.062 8.969 1 95.81 168 TYR A N 1
ATOM 1338 C CA . TYR A 1 168 ? -11.711 37.031 9.555 1 95.81 168 TYR A CA 1
ATOM 1339 C C . TYR A 1 168 ? -12.742 37.656 10.484 1 95.81 168 TYR A C 1
ATOM 1341 O O . TYR A 1 168 ? -12.414 38.094 11.594 1 95.81 168 TYR A O 1
ATOM 1349 N N . ASP A 1 169 ? -13.914 37.594 10.062 1 94.88 169 ASP A N 1
ATOM 1350 C CA . ASP A 1 169 ? -15.023 38.125 10.867 1 94.88 169 ASP A CA 1
ATOM 1351 C C . ASP A 1 169 ? -15.523 37.062 11.844 1 94.88 169 ASP A C 1
ATOM 1353 O O . ASP A 1 169 ? -16 36 11.422 1 94.88 169 ASP A O 1
ATOM 1357 N N . GLY A 1 170 ? -15.469 37.375 13.133 1 97 170 GLY A N 1
ATOM 1358 C CA . GLY A 1 170 ? -15.844 36.406 14.148 1 97 170 GLY A CA 1
ATOM 1359 C C . GLY A 1 170 ? -17.266 36.594 14.648 1 97 170 GLY A C 1
ATOM 1360 O O . GLY A 1 170 ? -17.672 35.906 15.602 1 97 170 GLY A O 1
ATOM 1361 N N . SER A 1 171 ? -18.109 37.375 14.023 1 96.06 171 SER A N 1
ATOM 1362 C CA . SER A 1 171 ? -19.406 37.75 14.555 1 96.06 171 SER A CA 1
ATOM 1363 C C . SER A 1 171 ? -20.375 36.594 14.586 1 96.06 171 SER A C 1
ATOM 1365 O O . SER A 1 171 ? -21.062 36.375 15.586 1 96.06 171 SER A O 1
ATOM 1367 N N . VAL A 1 172 ? -20.422 35.812 13.492 1 95.88 172 VAL A N 1
ATOM 1368 C CA . VAL A 1 172 ? -21.391 34.719 13.422 1 95.88 172 VAL A CA 1
ATOM 1369 C C . VAL A 1 172 ? -21.016 33.625 14.438 1 95.88 172 VAL A C 1
ATOM 1371 O O . VAL A 1 172 ? -21.875 33.125 15.156 1 95.88 172 VAL A O 1
ATOM 1374 N N . LEU A 1 173 ? -19.75 33.281 14.453 1 97.75 173 LEU A N 1
ATOM 1375 C CA . LEU A 1 173 ? -19.281 32.312 15.414 1 97.75 173 LEU A CA 1
ATOM 1376 C C . LEU A 1 173 ? -19.562 32.75 16.844 1 97.75 173 LEU A C 1
ATOM 1378 O O . LEU A 1 173 ? -19.984 31.953 17.688 1 97.75 173 LEU A O 1
ATOM 1382 N N . ALA A 1 174 ? -19.328 34.031 17.094 1 97.81 174 ALA A N 1
ATOM 1383 C CA . ALA A 1 174 ? -19.578 34.562 18.422 1 97.81 174 ALA A CA 1
ATOM 1384 C C . ALA A 1 174 ? -21.062 34.5 18.781 1 97.81 174 ALA A C 1
ATOM 1386 O O . ALA A 1 174 ? -21.406 34.094 19.891 1 97.81 174 ALA A O 1
ATOM 1387 N N . SER A 1 175 ? -21.875 34.906 17.875 1 95.81 175 SER A N 1
ATOM 1388 C CA . SER A 1 175 ? -23.312 34.938 18.109 1 95.81 175 SER A CA 1
ATOM 1389 C C . SER A 1 175 ? -23.875 33.531 18.297 1 95.81 175 SER A C 1
ATOM 1391 O O . SER A 1 175 ? -24.5 33.25 19.312 1 95.81 175 SER A O 1
ATOM 1393 N N . TYR A 1 176 ? -23.594 32.688 17.344 1 94.31 176 TYR A N 1
ATOM 1394 C CA . TYR A 1 176 ? -24.156 31.344 17.359 1 94.31 176 TYR A CA 1
ATOM 1395 C C . TYR A 1 176 ? -23.609 30.547 18.547 1 94.31 176 TYR A C 1
ATOM 1397 O O . TYR A 1 176 ? -24.344 29.828 19.219 1 94.31 176 TYR A O 1
ATOM 1405 N N . GLY A 1 177 ? -22.328 30.656 18.766 1 95.88 177 GLY A N 1
ATOM 1406 C CA . GLY A 1 177 ? -21.656 29.828 19.75 1 95.88 177 GLY A CA 1
ATOM 1407 C C . GLY A 1 177 ? -21.719 30.406 21.156 1 95.88 177 GLY A C 1
ATOM 1408 O O . GLY A 1 177 ? -21.375 29.719 22.125 1 95.88 177 GLY A O 1
ATOM 1409 N N . LYS A 1 178 ? -22.109 31.594 21.312 1 95.44 178 LYS A N 1
ATOM 1410 C CA . LYS A 1 178 ? -22.094 32.25 22.609 1 95.44 178 LYS A CA 1
ATOM 1411 C C . LYS A 1 178 ? -20.703 32.25 23.219 1 95.44 178 LYS A C 1
ATOM 1413 O O . LYS A 1 178 ? -20.516 31.812 24.359 1 95.44 178 LYS A O 1
ATOM 1418 N N . VAL A 1 179 ? -19.797 32.688 22.438 1 98 179 VAL A N 1
ATOM 1419 C CA . VAL A 1 179 ? -18.391 32.844 22.812 1 98 179 VAL A CA 1
ATOM 1420 C C . VAL A 1 179 ? -17.875 34.188 22.328 1 98 179 VAL A C 1
ATOM 1422 O O . VAL A 1 179 ? -18.469 34.812 21.438 1 98 179 VAL A O 1
ATOM 1425 N N . ILE A 1 180 ? -16.844 34.688 22.984 1 98.5 180 ILE A N 1
ATOM 1426 C CA . ILE A 1 180 ? -16.125 35.844 22.438 1 98.5 180 ILE A CA 1
ATOM 1427 C C . ILE A 1 180 ? -15.078 35.375 21.438 1 98.5 180 ILE A C 1
ATOM 1429 O O . ILE A 1 180 ? -14.336 34.406 21.703 1 98.5 180 ILE A O 1
ATOM 1433 N N . VAL A 1 181 ? -15.086 35.938 20.266 1 98.75 181 VAL A N 1
ATOM 1434 C CA . VAL A 1 181 ? -14.086 35.625 19.25 1 98.75 181 VAL A CA 1
ATOM 1435 C C . VAL A 1 181 ? -13.102 36.781 19.094 1 98.75 181 VAL A C 1
ATOM 1437 O O . VAL A 1 181 ? -13.516 37.938 19 1 98.75 181 VAL A O 1
ATOM 1440 N N . VAL A 1 182 ? -11.836 36.469 19.141 1 98.88 182 VAL A N 1
ATOM 1441 C CA . VAL A 1 182 ? -10.773 37.469 18.984 1 98.88 182 VAL A CA 1
ATOM 1442 C C . VAL A 1 182 ? -9.914 37.125 17.766 1 98.88 182 VAL A C 1
ATOM 1444 O O . VAL A 1 182 ? -9.5 35.969 17.594 1 98.88 182 VAL A O 1
ATOM 1447 N N . THR A 1 183 ? -9.703 38.031 16.906 1 98.44 183 THR A N 1
ATOM 1448 C CA . THR A 1 183 ? -8.719 37.969 15.828 1 98.44 183 THR A CA 1
ATOM 1449 C C . THR A 1 183 ? -7.609 39 16.031 1 98.44 183 THR A C 1
ATOM 1451 O O . THR A 1 183 ? -7.816 40 16.688 1 98.44 183 THR A O 1
ATOM 1454 N N . LEU A 1 184 ? -6.391 38.719 15.531 1 98.38 184 LEU A N 1
ATOM 1455 C CA . LEU A 1 184 ? -5.316 39.656 15.852 1 98.38 184 LEU A CA 1
ATOM 1456 C C . LEU A 1 184 ? -4.293 39.719 14.727 1 98.38 184 LEU A C 1
ATOM 1458 O O . LEU A 1 184 ? -4.246 38.844 13.875 1 98.38 184 LEU A O 1
ATOM 1462 N N . ASN A 1 185 ? -3.6 40.812 14.703 1 98.06 185 ASN A N 1
ATOM 1463 C CA . ASN A 1 185 ? -2.428 41 13.852 1 98.06 185 ASN A CA 1
ATOM 1464 C C . ASN A 1 185 ? -1.133 40.844 14.648 1 98.06 185 ASN A C 1
ATOM 1466 O O . ASN A 1 185 ? -1.064 41.281 15.805 1 98.06 185 ASN A O 1
ATOM 1470 N N . TYR A 1 186 ? -0.212 40.281 14.133 1 98.19 186 TYR A N 1
ATOM 1471 C CA . TYR A 1 186 ? 1.128 40.094 14.688 1 98.19 186 TYR A CA 1
ATOM 1472 C C . TYR A 1 186 ? 2.189 40.25 13.602 1 98.19 186 TYR A C 1
ATOM 1474 O O . TYR A 1 186 ? 1.878 40.219 12.414 1 98.19 186 TYR A O 1
ATOM 1482 N N . ARG A 1 187 ? 3.398 40.531 13.977 1 97.94 187 ARG A N 1
ATOM 1483 C CA . ARG A 1 187 ? 4.465 40.688 12.992 1 97.94 187 ARG A CA 1
ATOM 1484 C C . ARG A 1 187 ? 4.695 39.406 12.203 1 97.94 187 ARG A C 1
ATOM 1486 O O . ARG A 1 187 ? 4.699 38.312 12.773 1 97.94 187 ARG A O 1
ATOM 1493 N N . VAL A 1 188 ? 4.863 39.562 10.875 1 97.06 188 VAL A N 1
ATOM 1494 C CA . VAL A 1 188 ? 5.027 38.406 9.984 1 97.06 188 VAL A CA 1
ATOM 1495 C C . VAL A 1 188 ? 6.34 38.531 9.219 1 97.06 188 VAL A C 1
ATOM 1497 O O . VAL A 1 188 ? 7.035 39.531 9.328 1 97.06 188 VAL A O 1
ATOM 1500 N N . GLY A 1 189 ? 6.742 37.469 8.609 1 97.19 189 GLY A N 1
ATOM 1501 C CA . GLY A 1 189 ? 7.918 37.469 7.754 1 97.19 189 GLY A CA 1
ATOM 1502 C C . GLY A 1 189 ? 9.195 37.844 8.492 1 97.19 189 GLY A C 1
ATOM 1503 O O . GLY A 1 189 ? 9.406 37.406 9.625 1 97.19 189 GLY A O 1
ATOM 1504 N N . VAL A 1 190 ? 9.961 38.625 7.797 1 97.62 190 VAL A N 1
ATOM 1505 C CA . VAL A 1 190 ? 11.273 39 8.312 1 97.62 190 VAL A CA 1
ATOM 1506 C C . VAL A 1 190 ? 11.117 39.781 9.625 1 97.62 190 VAL A C 1
ATOM 1508 O O . VAL A 1 190 ? 11.938 39.625 10.539 1 97.62 190 VAL A O 1
ATOM 1511 N N . LEU A 1 191 ? 10.023 40.469 9.812 1 97.5 191 LEU A N 1
ATOM 1512 C CA . LEU A 1 191 ? 9.82 41.281 11 1 97.5 191 LEU A CA 1
ATOM 1513 C C . LEU A 1 191 ? 9.375 40.438 12.18 1 97.5 191 LEU A C 1
ATOM 1515 O O . LEU A 1 191 ? 9.578 40.812 13.336 1 97.5 191 LEU A O 1
ATOM 1519 N N . GLY A 1 192 ? 8.82 39.312 11.859 1 97.56 192 GLY A N 1
ATOM 1520 C CA . GLY A 1 192 ? 8.289 38.469 12.922 1 97.56 192 GLY A CA 1
ATOM 1521 C C . GLY A 1 192 ? 9.242 37.375 13.359 1 97.56 192 GLY A C 1
ATOM 1522 O O . GLY A 1 192 ? 9.086 36.812 14.438 1 97.56 192 GLY A O 1
ATOM 1523 N N . PHE A 1 193 ? 10.367 37.156 12.492 1 97.94 193 PHE A N 1
ATOM 1524 C CA . PHE A 1 193 ? 11.031 35.906 12.781 1 97.94 193 PHE A CA 1
ATOM 1525 C C . PHE A 1 193 ? 12.547 36.031 12.625 1 97.94 193 PHE A C 1
ATOM 1527 O O . PHE A 1 193 ? 13.289 35.094 12.938 1 97.94 193 PHE A O 1
ATOM 1534 N N . LEU A 1 194 ? 13.07 37.125 12.219 1 97.75 194 LEU A N 1
ATOM 1535 C CA . LEU A 1 194 ? 14.5 37.281 11.961 1 97.75 194 LEU A CA 1
ATOM 1536 C C . LEU A 1 194 ? 15.32 36.938 13.203 1 97.75 194 LEU A C 1
ATOM 1538 O O . LEU A 1 194 ? 15.008 37.406 14.297 1 97.75 194 LEU A O 1
ATOM 1542 N N . SER A 1 195 ? 16.297 36.094 13.016 1 96.5 195 SER A N 1
ATOM 1543 C CA . SER A 1 195 ? 17.219 35.688 14.07 1 96.5 195 SER A CA 1
ATOM 1544 C C . SER A 1 195 ? 18.656 35.688 13.57 1 96.5 195 SER A C 1
ATOM 1546 O O . SER A 1 195 ? 18.922 35.281 12.43 1 96.5 195 SER A O 1
ATOM 1548 N N . THR A 1 196 ? 19.547 36.125 14.43 1 95.25 196 THR A N 1
ATOM 1549 C CA . THR A 1 196 ? 20.969 36.094 14.102 1 95.25 196 THR A CA 1
ATOM 1550 C C . THR A 1 196 ? 21.609 34.844 14.734 1 95.25 196 THR A C 1
ATOM 1552 O O . THR A 1 196 ? 22.828 34.688 14.656 1 95.25 196 THR A O 1
ATOM 1555 N N . GLY A 1 197 ? 20.812 34.031 15.383 1 92.25 197 GLY A N 1
ATOM 1556 C CA . GLY A 1 197 ? 21.312 32.812 15.969 1 92.25 197 GLY A CA 1
ATOM 1557 C C . GLY A 1 197 ? 22 33.031 17.312 1 92.25 197 GLY A C 1
ATOM 1558 O O . GLY A 1 197 ? 22.516 32.094 17.922 1 92.25 197 GLY A O 1
ATOM 1559 N N . ASP A 1 198 ? 22.031 34.25 17.703 1 89.94 198 ASP A N 1
ATOM 1560 C CA . ASP A 1 198 ? 22.625 34.625 19 1 89.94 198 ASP A CA 1
ATOM 1561 C C . ASP A 1 198 ? 21.75 35.656 19.719 1 89.94 198 ASP A C 1
ATOM 1563 O O . ASP A 1 198 ? 20.562 35.75 19.469 1 89.94 198 ASP A O 1
ATOM 1567 N N . GLY A 1 199 ? 22.281 36.344 20.672 1 86.5 199 GLY A N 1
ATOM 1568 C CA . GLY A 1 199 ? 21.5 37.219 21.531 1 86.5 199 GLY A CA 1
ATOM 1569 C C . GLY A 1 199 ? 21.188 38.562 20.875 1 86.5 199 GLY A C 1
ATOM 1570 O O . GLY A 1 199 ? 20.375 39.312 21.391 1 86.5 199 GLY A O 1
ATOM 1571 N N . ALA A 1 200 ? 21.797 38.844 19.75 1 91 200 ALA A N 1
ATOM 1572 C CA . ALA A 1 200 ? 21.547 40.125 19.094 1 91 200 ALA A CA 1
ATOM 1573 C C . ALA A 1 200 ? 20.109 40.219 18.594 1 91 200 ALA A C 1
ATOM 1575 O O . ALA A 1 200 ? 19.453 41.219 18.797 1 91 200 ALA A O 1
ATOM 1576 N N . ALA A 1 201 ? 19.641 39.25 17.891 1 93.62 201 ALA A N 1
ATOM 1577 C CA . ALA A 1 201 ? 18.266 39.094 17.469 1 93.62 201 ALA A CA 1
ATOM 1578 C C . ALA A 1 201 ? 17.766 37.688 17.781 1 93.62 201 ALA A C 1
ATOM 1580 O O . ALA A 1 201 ? 18.109 36.719 17.078 1 93.62 201 ALA A O 1
ATOM 1581 N N . MET A 1 202 ? 16.953 37.594 18.688 1 89.56 202 MET A N 1
ATOM 1582 C CA . MET A 1 202 ? 16.562 36.281 19.219 1 89.56 202 MET A CA 1
ATOM 1583 C C . MET A 1 202 ? 15.555 35.594 18.297 1 89.56 202 MET A C 1
ATOM 1585 O O . MET A 1 202 ? 15.422 34.375 18.312 1 89.56 202 MET A O 1
ATOM 1589 N N . GLY A 1 203 ? 14.852 36.344 17.547 1 94.5 203 GLY A N 1
ATOM 1590 C CA . GLY A 1 203 ? 13.805 35.75 16.719 1 94.5 203 GLY A CA 1
ATOM 1591 C C . GLY A 1 203 ? 12.516 35.5 17.469 1 94.5 203 GLY A C 1
ATOM 1592 O O . GLY A 1 203 ? 12.367 35.938 18.625 1 94.5 203 GLY A O 1
ATOM 1593 N N . ASN A 1 204 ? 11.523 34.938 16.812 1 97.19 204 ASN A N 1
ATOM 1594 C CA . ASN A 1 204 ? 10.273 34.469 17.391 1 97.19 204 ASN A CA 1
ATOM 1595 C C . ASN A 1 204 ? 9.406 35.625 17.891 1 97.19 204 ASN A C 1
ATOM 1597 O O . ASN A 1 204 ? 8.688 35.469 18.875 1 97.19 204 ASN A O 1
ATOM 1601 N N . TYR A 1 205 ? 9.531 36.719 17.297 1 97.06 205 TYR A N 1
ATOM 1602 C CA . TYR A 1 205 ? 8.773 37.906 17.703 1 97.06 205 TYR A CA 1
ATOM 1603 C C . TYR A 1 205 ? 7.281 37.688 17.453 1 97.06 205 TYR A C 1
ATOM 1605 O O . TYR A 1 205 ? 6.445 38.219 18.188 1 97.06 205 TYR A O 1
ATOM 1613 N N . ALA A 1 206 ? 6.926 36.969 16.406 1 97.88 206 ALA A N 1
ATOM 1614 C CA . ALA A 1 206 ? 5.52 36.688 16.156 1 97.88 206 ALA A CA 1
ATOM 1615 C C . ALA A 1 206 ? 4.895 35.938 17.328 1 97.88 206 ALA A C 1
ATOM 1617 O O . ALA A 1 206 ? 3.791 36.281 17.766 1 97.88 206 ALA A O 1
ATOM 1618 N N . GLN A 1 207 ? 5.574 34.906 17.844 1 97.12 207 GLN A N 1
ATOM 1619 C CA . GLN A 1 207 ? 5.094 34.156 19.016 1 97.12 207 GLN A CA 1
ATOM 1620 C C . GLN A 1 207 ? 4.98 35.062 20.234 1 97.12 207 GLN A C 1
ATOM 1622 O O . GLN A 1 207 ? 4.004 35 20.984 1 97.12 207 GLN A O 1
ATOM 1627 N N . LEU A 1 208 ? 5.969 35.875 20.406 1 96.44 208 LEU A N 1
ATOM 1628 C CA . LEU A 1 208 ? 5.977 36.812 21.531 1 96.44 208 LEU A CA 1
ATOM 1629 C C . LEU A 1 208 ? 4.844 37.812 21.422 1 96.44 208 LEU A C 1
ATOM 1631 O O . LEU A 1 208 ? 4.262 38.219 22.438 1 96.44 208 LEU A O 1
ATOM 1635 N N . ASP A 1 209 ? 4.598 38.281 20.172 1 97.88 209 ASP A N 1
ATOM 1636 C CA . ASP A 1 209 ? 3.459 39.156 19.953 1 97.88 209 ASP A CA 1
ATOM 1637 C C . ASP A 1 209 ? 2.154 38.5 20.375 1 97.88 209 ASP A C 1
ATOM 1639 O O . ASP A 1 209 ? 1.315 39.094 21.031 1 97.88 209 ASP A O 1
ATOM 1643 N N . ILE A 1 210 ? 1.931 37.281 19.969 1 98 210 ILE A N 1
ATOM 1644 C CA . ILE A 1 210 ? 0.71 36.562 20.281 1 98 210 ILE A CA 1
ATOM 1645 C C . ILE A 1 210 ? 0.613 36.344 21.797 1 98 210 ILE A C 1
ATOM 1647 O O . ILE A 1 210 ? -0.464 36.469 22.375 1 98 210 ILE A O 1
ATOM 1651 N N . ILE A 1 211 ? 1.725 36 22.469 1 95.81 211 ILE A N 1
ATOM 1652 C CA . ILE A 1 211 ? 1.747 35.844 23.906 1 95.81 211 ILE A CA 1
ATOM 1653 C C . ILE A 1 211 ? 1.407 37.156 24.594 1 95.81 211 ILE A C 1
ATOM 1655 O O . ILE A 1 211 ? 0.679 37.188 25.594 1 95.81 211 ILE A O 1
ATOM 1659 N N . GLN A 1 212 ? 1.931 38.25 24.016 1 96.44 212 GLN A N 1
ATOM 1660 C CA . GLN A 1 212 ? 1.584 39.562 24.531 1 96.44 212 GLN A CA 1
ATOM 1661 C C . GLN A 1 212 ? 0.084 39.812 24.422 1 96.44 212 GLN A C 1
ATOM 1663 O O . GLN A 1 212 ? -0.521 40.406 25.328 1 96.44 212 GLN A O 1
ATOM 1668 N N . ALA A 1 213 ? -0.488 39.469 23.297 1 98 213 ALA A N 1
ATOM 1669 C CA . ALA A 1 213 ? -1.931 39.625 23.125 1 98 213 ALA A CA 1
ATOM 1670 C C . ALA A 1 213 ? -2.697 38.812 24.172 1 98 213 ALA A C 1
ATOM 1672 O O . ALA A 1 213 ? -3.719 39.281 24.688 1 98 213 ALA A O 1
ATOM 1673 N N . LEU A 1 214 ? -2.27 37.656 24.484 1 97 214 LEU A N 1
ATOM 1674 C CA . LEU A 1 214 ? -2.91 36.812 25.5 1 97 214 LEU A CA 1
ATOM 1675 C C . LEU A 1 214 ? -2.803 37.438 26.875 1 97 214 LEU A C 1
ATOM 1677 O O . LEU A 1 214 ? -3.738 37.375 27.672 1 97 214 LEU A O 1
ATOM 1681 N N . HIS A 1 215 ? -1.687 38.031 27.172 1 95.25 215 HIS A N 1
ATOM 1682 C CA . HIS A 1 215 ? -1.544 38.781 28.422 1 95.25 215 HIS A CA 1
ATOM 1683 C C . HIS A 1 215 ? -2.527 39.938 28.484 1 95.25 215 HIS A C 1
ATOM 1685 O O . HIS A 1 215 ? -3.164 40.156 29.516 1 95.25 215 HIS A O 1
ATOM 1691 N N . TRP A 1 216 ? -2.582 40.625 27.406 1 96.88 216 TRP A N 1
ATOM 1692 C CA . TRP A 1 216 ? -3.514 41.75 27.344 1 96.88 216 TRP A CA 1
ATOM 1693 C C . TRP A 1 216 ? -4.945 41.281 27.562 1 96.88 216 TRP A C 1
ATOM 1695 O O . TRP A 1 216 ? -5.723 41.938 28.266 1 96.88 216 TRP A O 1
ATOM 1705 N N . LEU A 1 217 ? -5.34 40.219 26.984 1 97.31 217 LEU A N 1
ATOM 1706 C CA . LEU A 1 217 ? -6.68 39.656 27.141 1 97.31 217 LEU A CA 1
ATOM 1707 C C . LEU A 1 217 ? -6.934 39.219 28.578 1 97.31 217 LEU A C 1
ATOM 1709 O O . LEU A 1 217 ? -8.031 39.406 29.109 1 97.31 217 LEU A O 1
ATOM 1713 N N . LYS A 1 218 ? -5.961 38.594 29.172 1 95 218 LYS A N 1
ATOM 1714 C CA . LYS A 1 218 ? -6.098 38.188 30.578 1 95 218 LYS A CA 1
ATOM 1715 C C . LYS A 1 218 ? -6.445 39.375 31.453 1 95 218 LYS A C 1
ATOM 1717 O O . LYS A 1 218 ? -7.258 39.281 32.375 1 95 218 LYS A O 1
ATOM 1722 N N . GLU A 1 219 ? -5.977 40.531 31.094 1 94.5 219 GLU A N 1
ATOM 1723 C CA . GLU A 1 219 ? -6.129 41.719 31.922 1 94.5 219 GLU A CA 1
ATOM 1724 C C . GLU A 1 219 ? -7.422 42.469 31.578 1 94.5 219 GLU A C 1
ATOM 1726 O O . GLU A 1 219 ? -7.977 43.188 32.438 1 94.5 219 GLU A O 1
ATOM 1731 N N . ASN A 1 220 ? -7.914 42.25 30.375 1 97.25 220 ASN A N 1
ATOM 1732 C CA . ASN A 1 220 ? -8.961 43.188 29.938 1 97.25 220 ASN A CA 1
ATOM 1733 C C . ASN A 1 220 ? -10.25 42.438 29.594 1 97.25 220 ASN A C 1
ATOM 1735 O O . ASN A 1 220 ? -11.32 43.062 29.547 1 97.25 220 ASN A O 1
ATOM 1739 N N . ILE A 1 221 ? -10.25 41.188 29.406 1 97.44 221 ILE A N 1
ATOM 1740 C CA . ILE A 1 221 ? -11.352 40.5 28.734 1 97.44 221 ILE A CA 1
ATOM 1741 C C . ILE A 1 221 ? -12.562 40.438 29.656 1 97.44 221 ILE A C 1
ATOM 1743 O O . ILE A 1 221 ? -13.695 40.281 29.203 1 97.44 221 ILE A O 1
ATOM 1747 N N . VAL A 1 222 ? -12.328 40.531 30.953 1 96.31 222 VAL A N 1
ATOM 1748 C CA . VAL A 1 222 ? -13.406 40.531 31.938 1 96.31 222 VAL A CA 1
ATOM 1749 C C . VAL A 1 222 ? -14.352 41.688 31.688 1 96.31 222 VAL A C 1
ATOM 1751 O O . VAL A 1 222 ? -15.562 41.594 31.875 1 96.31 222 VAL A O 1
ATOM 1754 N N . SER A 1 223 ? -13.812 42.781 31.25 1 96.19 223 SER A N 1
ATOM 1755 C CA . SER A 1 223 ? -14.617 43.969 30.969 1 96.19 223 SER A CA 1
ATOM 1756 C C . SER A 1 223 ? -15.562 43.719 29.797 1 96.19 223 SER A C 1
ATOM 1758 O O . SER A 1 223 ? -16.578 44.406 29.656 1 96.19 223 SER A O 1
ATOM 1760 N N . PHE A 1 224 ? -15.297 42.844 28.984 1 96.38 224 PHE A N 1
ATOM 1761 C CA . PHE A 1 224 ? -16.125 42.469 27.844 1 96.38 224 PHE A CA 1
ATOM 1762 C C . PHE A 1 224 ? -17.062 41.312 28.203 1 96.38 224 PHE A C 1
ATOM 1764 O O . PHE A 1 224 ? -17.688 40.719 27.312 1 96.38 224 PHE A O 1
ATOM 1771 N N . ASN A 1 225 ? -16.984 40.906 29.453 1 95.12 225 ASN A N 1
ATOM 1772 C CA . ASN A 1 225 ? -17.719 39.75 29.969 1 95.12 225 ASN A CA 1
ATOM 1773 C C . ASN A 1 225 ? -17.109 38.438 29.469 1 95.12 225 ASN A C 1
ATOM 1775 O O . ASN A 1 225 ? -17.828 37.469 29.203 1 95.12 225 ASN A O 1
ATOM 1779 N N . GLY A 1 226 ? -15.906 38.469 29.25 1 97.12 226 GLY A N 1
ATOM 1780 C CA . GLY A 1 226 ? -15.164 37.281 28.906 1 97.12 226 GLY A CA 1
ATOM 1781 C C . GLY A 1 226 ? -14.547 36.594 30.109 1 97.12 226 GLY A C 1
ATOM 1782 O O . GLY A 1 226 ? -14.234 37.25 31.094 1 97.12 226 GLY A O 1
ATOM 1783 N N . ASP A 1 227 ? -14.391 35.281 30.062 1 96.62 227 ASP A N 1
ATOM 1784 C CA . ASP A 1 227 ? -13.773 34.469 31.109 1 96.62 227 ASP A CA 1
ATOM 1785 C C . ASP A 1 227 ? -12.289 34.219 30.828 1 96.62 227 ASP A C 1
ATOM 1787 O O . ASP A 1 227 ? -11.945 33.438 29.938 1 96.62 227 ASP A O 1
ATOM 1791 N N . PRO A 1 228 ? -11.367 34.844 31.516 1 95.25 228 PRO A N 1
ATOM 1792 C CA . PRO A 1 228 ? -9.938 34.688 31.25 1 95.25 228 PRO A CA 1
ATOM 1793 C C . PRO A 1 228 ? -9.453 33.25 31.578 1 95.25 228 PRO A C 1
ATOM 1795 O O . PRO A 1 228 ? -8.336 32.906 31.203 1 95.25 228 PRO A O 1
ATOM 1798 N N . SER A 1 229 ? -10.297 32.438 32.219 1 94.19 229 SER A N 1
ATOM 1799 C CA . SER A 1 229 ? -9.914 31.078 32.562 1 94.19 229 SER A CA 1
ATOM 1800 C C . SER A 1 229 ? -10.422 30.078 31.531 1 94.19 229 SER A C 1
ATOM 1802 O O . SER A 1 229 ? -10.203 28.875 31.656 1 94.19 229 SER A O 1
ATOM 1804 N N . ARG A 1 230 ? -11.062 30.516 30.547 1 96.31 230 ARG A N 1
ATOM 1805 C CA . ARG A 1 230 ? -11.547 29.688 29.453 1 96.31 230 ARG A CA 1
ATOM 1806 C C . ARG A 1 230 ? -11.164 30.281 28.094 1 96.31 230 ARG A C 1
ATOM 1808 O O . ARG A 1 230 ? -12.039 30.656 27.312 1 96.31 230 ARG A O 1
ATOM 1815 N N . VAL A 1 231 ? -9.906 30.266 27.844 1 97.81 231 VAL A N 1
ATOM 1816 C CA . VAL A 1 231 ? -9.359 30.797 26.609 1 97.81 231 VAL A CA 1
ATOM 1817 C C . VAL A 1 231 ? -8.867 29.656 25.719 1 97.81 231 VAL A C 1
ATOM 1819 O O . VAL A 1 231 ? -8.117 28.797 26.172 1 97.81 231 VAL A O 1
ATOM 1822 N N . THR A 1 232 ? -9.352 29.594 24.516 1 98.44 232 THR A N 1
ATOM 1823 C CA . THR A 1 232 ? -8.93 28.609 23.531 1 98.44 232 THR A CA 1
ATOM 1824 C C . THR A 1 232 ? -8.203 29.297 22.375 1 98.44 232 THR A C 1
ATOM 1826 O O . THR A 1 232 ? -8.758 30.172 21.719 1 98.44 232 THR A O 1
ATOM 1829 N N . LEU A 1 233 ? -6.996 28.891 22.188 1 98.25 233 LEU A N 1
ATOM 1830 C CA . LEU A 1 233 ? -6.219 29.344 21.031 1 98.25 233 LEU A CA 1
ATOM 1831 C C . LEU A 1 233 ? -6.434 28.422 19.828 1 98.25 233 LEU A C 1
ATOM 1833 O O . LEU A 1 233 ? -6.246 27.203 19.938 1 98.25 233 LEU A O 1
ATOM 1837 N N . PHE A 1 234 ? -6.91 28.938 18.703 1 98.06 234 PHE A N 1
ATOM 1838 C CA . PHE A 1 234 ? -7.059 28.078 17.547 1 98.06 234 PHE A CA 1
ATOM 1839 C C . PHE A 1 234 ? -6.461 28.719 16.297 1 98.06 234 PHE A C 1
ATOM 1841 O O . PHE A 1 234 ? -6.48 29.938 16.156 1 98.06 234 PHE A O 1
ATOM 1848 N N . GLY A 1 235 ? -5.738 28 15.523 1 98.25 235 GLY A N 1
ATOM 1849 C CA . GLY A 1 235 ? -5.062 28.469 14.328 1 98.25 235 GLY A CA 1
ATOM 1850 C C . GLY A 1 235 ? -5.23 27.547 13.133 1 98.25 235 GLY A C 1
ATOM 1851 O O . GLY A 1 235 ? -5.777 26.453 13.266 1 98.25 235 GLY A O 1
ATOM 1852 N N . HIS A 1 236 ? -4.836 28.031 11.992 1 97.25 236 HIS A N 1
ATOM 1853 C CA . HIS A 1 236 ? -4.914 27.266 10.75 1 97.25 236 HIS A CA 1
ATOM 1854 C C . HIS A 1 236 ? -3.607 27.344 9.969 1 97.25 236 HIS A C 1
ATOM 1856 O O . HIS A 1 236 ? -2.99 28.406 9.898 1 97.25 236 HIS A O 1
ATOM 1862 N N . GLY A 1 237 ? -3.234 26.266 9.375 1 96.88 237 GLY A N 1
ATOM 1863 C CA . GLY A 1 237 ? -2.016 26.25 8.578 1 96.88 237 GLY A CA 1
ATOM 1864 C C . GLY A 1 237 ? -0.786 26.656 9.367 1 96.88 237 GLY A C 1
ATOM 1865 O O . GLY A 1 237 ? -0.468 26.047 10.391 1 96.88 237 GLY A O 1
ATOM 1866 N N . HIS A 1 238 ? -0.172 27.719 8.922 1 97.56 238 HIS A N 1
ATOM 1867 C CA . HIS A 1 238 ? 0.997 28.234 9.617 1 97.56 238 HIS A CA 1
ATOM 1868 C C . HIS A 1 238 ? 0.616 28.828 10.977 1 97.56 238 HIS A C 1
ATOM 1870 O O . HIS A 1 238 ? 1.405 28.766 11.922 1 97.56 238 HIS A O 1
ATOM 1876 N N . GLY A 1 239 ? -0.631 29.328 11.078 1 98.25 239 GLY A N 1
ATOM 1877 C CA . GLY A 1 239 ? -1.134 29.75 12.383 1 98.25 239 GLY A CA 1
ATOM 1878 C C . GLY A 1 239 ? -1.292 28.594 13.352 1 98.25 239 GLY A C 1
ATOM 1879 O O . GLY A 1 239 ? -1.019 28.75 14.547 1 98.25 239 GLY A O 1
ATOM 1880 N N . ALA A 1 240 ? -1.735 27.484 12.781 1 98.62 240 ALA A N 1
ATOM 1881 C CA . ALA A 1 240 ? -1.846 26.281 13.609 1 98.62 240 ALA A CA 1
ATOM 1882 C C . ALA A 1 240 ? -0.474 25.828 14.086 1 98.62 240 ALA A C 1
ATOM 1884 O O . ALA A 1 240 ? -0.324 25.375 15.227 1 98.62 240 ALA A O 1
ATOM 1885 N N . ALA A 1 241 ? 0.487 25.891 13.234 1 98.62 241 ALA A N 1
ATOM 1886 C CA . ALA A 1 241 ? 1.852 25.547 13.617 1 98.62 241 ALA A CA 1
ATOM 1887 C C . ALA A 1 241 ? 2.373 26.469 14.719 1 98.62 241 ALA A C 1
ATOM 1889 O O . ALA A 1 241 ? 3.029 26.016 15.656 1 98.62 241 ALA A O 1
ATOM 1890 N N . ILE A 1 242 ? 2.107 27.719 14.641 1 98.5 242 ILE A N 1
ATOM 1891 C CA . ILE A 1 242 ? 2.521 28.688 15.656 1 98.5 242 ILE A CA 1
ATOM 1892 C C . ILE A 1 242 ? 1.856 28.344 16.984 1 98.5 242 ILE A C 1
ATOM 1894 O O . ILE A 1 242 ? 2.508 28.359 18.031 1 98.5 242 ILE A O 1
ATOM 1898 N N . VAL A 1 243 ? 0.566 28.047 16.922 1 98.44 243 VAL A N 1
ATOM 1899 C CA . VAL A 1 243 ? -0.167 27.688 18.141 1 98.44 243 VAL A CA 1
ATOM 1900 C C . VAL A 1 243 ? 0.466 26.438 18.766 1 98.44 243 VAL A C 1
ATOM 1902 O O . VAL A 1 243 ? 0.661 26.391 19.984 1 98.44 243 VAL A O 1
ATOM 1905 N N . ASN A 1 244 ? 0.76 25.516 17.859 1 98.5 244 ASN A N 1
ATOM 1906 C CA . ASN A 1 244 ? 1.409 24.297 18.344 1 98.5 244 ASN A CA 1
ATOM 1907 C C . ASN A 1 244 ? 2.756 24.594 18.984 1 98.5 244 ASN A C 1
ATOM 1909 O O . ASN A 1 244 ? 3.096 24.016 20.016 1 98.5 244 ASN A O 1
ATOM 1913 N N . LEU A 1 245 ? 3.518 25.453 18.438 1 97.88 245 LEU A N 1
ATOM 1914 C CA . LEU A 1 245 ? 4.832 25.812 18.953 1 97.88 245 LEU A CA 1
ATOM 1915 C C . LEU A 1 245 ? 4.707 26.609 20.25 1 97.88 245 LEU A C 1
ATOM 1917 O O . LEU A 1 245 ? 5.543 26.484 21.156 1 97.88 245 LEU A O 1
ATOM 1921 N N . ILE A 1 246 ? 3.68 27.422 20.391 1 96.88 246 ILE A N 1
ATOM 1922 C CA . ILE A 1 246 ? 3.43 28.156 21.625 1 96.88 246 ILE A CA 1
ATOM 1923 C C . ILE A 1 246 ? 3.115 27.172 22.75 1 96.88 246 ILE A C 1
ATOM 1925 O O . ILE A 1 246 ? 3.57 27.359 23.875 1 96.88 246 ILE A O 1
ATOM 1929 N N . LEU A 1 247 ? 2.393 26.125 22.438 1 96.31 247 LEU A N 1
ATOM 1930 C CA . LEU A 1 247 ? 2.084 25.078 23.422 1 96.31 247 LEU A CA 1
ATOM 1931 C C . LEU A 1 247 ? 3.361 24.453 23.969 1 96.31 247 LEU A C 1
ATOM 1933 O O . LEU A 1 247 ? 3.377 23.938 25.078 1 96.31 247 LEU A O 1
ATOM 1937 N N . LEU A 1 248 ? 4.414 24.531 23.188 1 95.5 248 LEU A N 1
ATOM 1938 C CA . LEU A 1 248 ? 5.66 23.875 23.547 1 95.5 248 LEU A CA 1
ATOM 1939 C C . LEU A 1 248 ? 6.598 24.828 24.266 1 95.5 248 LEU A C 1
ATOM 1941 O O . LEU A 1 248 ? 7.613 24.422 24.828 1 95.5 248 LEU A O 1
ATOM 1945 N N . SER A 1 249 ? 6.285 26.078 24.281 1 93.5 249 SER A N 1
ATOM 1946 C CA . SER A 1 249 ? 7.184 27.094 24.797 1 93.5 249 SER A CA 1
ATOM 1947 C C . SER A 1 249 ? 7.105 27.188 26.312 1 93.5 249 SER A C 1
ATOM 1949 O O . SER A 1 249 ? 6.02 27.312 26.875 1 93.5 249 SER A O 1
ATOM 1951 N N . PRO A 1 250 ? 8.219 27.203 26.984 1 88.69 250 PRO A N 1
ATOM 1952 C CA . PRO A 1 250 ? 8.203 27.422 28.438 1 88.69 250 PRO A CA 1
ATOM 1953 C C . PRO A 1 250 ? 7.746 28.828 28.828 1 88.69 250 PRO A C 1
ATOM 1955 O O . PRO A 1 250 ? 7.398 29.062 29.984 1 88.69 250 PRO A O 1
ATOM 1958 N N . PHE A 1 251 ? 7.727 29.656 27.844 1 81.62 251 PHE A N 1
ATOM 1959 C CA . PHE A 1 251 ? 7.355 31.031 28.078 1 81.62 251 PHE A CA 1
ATOM 1960 C C . PHE A 1 251 ? 5.91 31.141 28.562 1 81.62 251 PHE A C 1
ATOM 1962 O O . PHE A 1 251 ? 5.547 32.094 29.25 1 81.62 251 PHE A O 1
ATOM 1969 N N . VAL A 1 252 ? 5.043 30.219 28.25 1 85.81 252 VAL A N 1
ATOM 1970 C CA . VAL A 1 252 ? 3.627 30.281 28.578 1 85.81 252 VAL A CA 1
ATOM 1971 C C . VAL A 1 252 ? 3.371 29.578 29.906 1 85.81 252 VAL A C 1
ATOM 1973 O O . VAL A 1 252 ? 2.297 29.719 30.5 1 85.81 252 VAL A O 1
ATOM 1976 N N . GLN A 1 253 ? 4.23 28.859 30.5 1 74.44 253 GLN A N 1
ATOM 1977 C CA . GLN A 1 253 ? 4.043 28.156 31.781 1 74.44 253 GLN A CA 1
ATOM 1978 C C . GLN A 1 253 ? 4.18 29.109 32.969 1 74.44 253 GLN A C 1
ATOM 1980 O O . GLN A 1 253 ? 3.445 29 33.938 1 74.44 253 GLN A O 1
ATOM 1985 N N . GLY A 1 254 ? 5.117 29.969 32.938 1 57.44 254 GLY A N 1
ATOM 1986 C CA . GLY A 1 254 ? 5.488 30.797 34.094 1 57.44 254 GLY A CA 1
ATOM 1987 C C . GLY A 1 254 ? 4.477 31.891 34.406 1 57.44 254 GLY A C 1
ATOM 1988 O O . GLY A 1 254 ? 4.492 32.469 35.469 1 57.44 254 GLY A O 1
ATOM 1989 N N . HIS A 1 255 ? 3.643 32.25 33.656 1 54.09 255 HIS A N 1
ATOM 1990 C CA . HIS A 1 255 ? 2.844 33.438 33.875 1 54.09 255 HIS A CA 1
ATOM 1991 C C . HIS A 1 255 ? 1.392 33.094 34.156 1 54.09 255 HIS A C 1
ATOM 1993 O O . HIS A 1 255 ? 0.499 33.938 34 1 54.09 255 HIS A O 1
ATOM 1999 N N . GLY A 1 256 ? 1.206 31.969 34.781 1 62.19 256 GLY A N 1
ATOM 2000 C CA . GLY A 1 256 ? -0.174 31.547 34.969 1 62.19 256 GLY A CA 1
ATOM 2001 C C . GLY A 1 256 ? -0.84 31.125 33.688 1 62.19 256 GLY A C 1
ATOM 2002 O O . GLY A 1 256 ? -0.271 31.281 32.594 1 62.19 256 GLY A O 1
ATOM 2003 N N . PRO A 1 257 ? -2.062 30.594 33.781 1 79.5 257 PRO A N 1
ATOM 2004 C CA . PRO A 1 257 ? -2.65 30 32.562 1 79.5 257 PRO A CA 1
ATOM 2005 C C . PRO A 1 257 ? -3.195 31.062 31.594 1 79.5 257 PRO A C 1
ATOM 2007 O O . PRO A 1 257 ? -4.164 31.75 31.922 1 79.5 257 PRO A O 1
ATOM 2010 N N . LEU A 1 258 ? -2.453 31.438 30.531 1 92.25 258 LEU A N 1
ATOM 2011 C CA . LEU A 1 258 ? -2.885 32.375 29.5 1 92.25 258 LEU A CA 1
ATOM 2012 C C . LEU A 1 258 ? -3.98 31.75 28.641 1 92.25 258 LEU A C 1
ATOM 2014 O O . LEU A 1 258 ? -4.812 32.469 28.062 1 92.25 258 LEU A O 1
ATOM 2018 N N . PHE A 1 259 ? -3.971 30.469 28.484 1 95.25 259 PHE A N 1
ATOM 2019 C CA . PHE A 1 259 ? -5 29.734 27.766 1 95.25 259 PHE A CA 1
ATOM 2020 C C . PHE A 1 259 ? -5.062 28.297 28.25 1 95.25 259 PHE A C 1
ATOM 2022 O O . PHE A 1 259 ? -4.105 27.781 28.828 1 95.25 259 PHE A O 1
ATOM 2029 N N . GLN A 1 260 ? -6.203 27.625 28 1 95 260 GLN A N 1
ATOM 2030 C CA . GLN A 1 260 ? -6.453 26.297 28.562 1 95 260 GLN A CA 1
ATOM 2031 C C . GLN A 1 260 ? -6.578 25.25 27.469 1 95 260 GLN A C 1
ATOM 2033 O O . GLN A 1 260 ? -6.387 24.062 27.719 1 95 260 GLN A O 1
ATOM 2038 N N . ARG A 1 261 ? -6.918 25.703 26.266 1 97.62 261 ARG A N 1
ATOM 2039 C CA . ARG A 1 261 ? -7.195 24.766 25.172 1 97.62 261 ARG A CA 1
ATOM 2040 C C . ARG A 1 261 ? -6.645 25.281 23.844 1 97.62 261 ARG A C 1
ATOM 2042 O O . ARG A 1 261 ? -6.344 26.469 23.719 1 97.62 261 ARG A O 1
ATOM 2049 N N . ALA A 1 262 ? -6.469 24.344 22.891 1 98.5 262 ALA A N 1
ATOM 2050 C CA . ALA A 1 262 ? -5.992 24.75 21.578 1 98.5 262 ALA A CA 1
ATOM 2051 C C . ALA A 1 262 ? -6.641 23.922 20.469 1 98.5 262 ALA A C 1
ATOM 2053 O O . ALA A 1 262 ? -7 22.766 20.688 1 98.5 262 ALA A O 1
ATOM 2054 N N . ILE A 1 263 ? -6.902 24.469 19.359 1 98.88 263 ILE A N 1
ATOM 2055 C CA . ILE A 1 263 ? -7.352 23.781 18.156 1 98.88 263 ILE A CA 1
ATOM 2056 C C . ILE A 1 263 ? -6.32 23.984 17.031 1 98.88 263 ILE A C 1
ATOM 2058 O O . ILE A 1 263 ? -6.055 25.109 16.625 1 98.88 263 ILE A O 1
ATOM 2062 N N . ILE A 1 264 ? -5.723 22.875 16.609 1 98.69 264 ILE A N 1
ATOM 2063 C CA . ILE A 1 264 ? -4.66 22.875 15.602 1 98.69 264 ILE A CA 1
ATOM 2064 C C . ILE A 1 264 ? -5.207 22.359 14.273 1 98.69 264 ILE A C 1
ATOM 2066 O O . ILE A 1 264 ? -5.332 21.156 14.07 1 98.69 264 ILE A O 1
ATOM 2070 N N . GLN A 1 265 ? -5.395 23.312 13.336 1 98.5 265 GLN A N 1
ATOM 2071 C CA . GLN A 1 265 ? -6.066 22.969 12.086 1 98.5 265 GLN A CA 1
ATOM 2072 C C . GLN A 1 265 ? -5.09 22.984 10.914 1 98.5 265 GLN A C 1
ATOM 2074 O O . GLN A 1 265 ? -4.586 24.047 10.539 1 98.5 265 GLN A O 1
ATOM 2079 N N . SER A 1 266 ? -4.789 21.875 10.32 1 97.81 266 SER A N 1
ATOM 2080 C CA . SER A 1 266 ? -4.082 21.734 9.055 1 97.81 266 SER A CA 1
ATOM 2081 C C . SER A 1 266 ? -2.645 22.234 9.164 1 97.81 266 SER A C 1
ATOM 2083 O O . SER A 1 266 ? -2.135 22.875 8.25 1 97.81 266 SER A O 1
ATOM 2085 N N . GLY A 1 267 ? -2.043 22.094 10.258 1 97.5 267 GLY A N 1
ATOM 2086 C CA . GLY A 1 267 ? -0.654 22.469 10.461 1 97.5 267 GLY A CA 1
ATOM 2087 C C . GLY A 1 267 ? -0.131 22.109 11.836 1 97.5 267 GLY A C 1
ATOM 2088 O O . GLY A 1 267 ? -0.842 22.25 12.836 1 97.5 267 GLY A O 1
ATOM 2089 N N . SER A 1 268 ? 1.099 21.547 11.867 1 97 268 SER A N 1
ATOM 2090 C CA . SER A 1 268 ? 1.682 21.156 13.148 1 97 268 SER A CA 1
ATOM 2091 C C . SER A 1 268 ? 3.148 21.562 13.234 1 97 268 SER A C 1
ATOM 2093 O O . SER A 1 268 ? 3.766 21.906 12.219 1 97 268 SER A O 1
ATOM 2095 N N . ALA A 1 269 ? 3.656 21.484 14.406 1 98.44 269 ALA A N 1
ATOM 2096 C CA . ALA A 1 269 ? 5.027 21.906 14.688 1 98.44 269 ALA A CA 1
ATOM 2097 C C . ALA A 1 269 ? 6.035 20.922 14.094 1 98.44 269 ALA A C 1
ATOM 2099 O O . ALA A 1 269 ? 7.227 21.234 14 1 98.44 269 ALA A O 1
ATOM 2100 N N . LEU A 1 270 ? 5.531 19.797 13.609 1 98.12 270 LEU A N 1
ATOM 2101 C CA . LEU A 1 270 ? 6.453 18.766 13.164 1 98.12 270 LEU A CA 1
ATOM 2102 C C . LEU A 1 270 ? 6.625 18.797 11.648 1 98.12 270 LEU A C 1
ATOM 2104 O O . LEU A 1 270 ? 7.457 18.078 11.102 1 98.12 270 LEU A O 1
ATOM 2108 N N . SER A 1 271 ? 5.887 19.641 10.945 1 97.88 271 SER A N 1
ATOM 2109 C CA . SER A 1 271 ? 6.078 19.797 9.508 1 97.88 271 SER A CA 1
ATOM 2110 C C . SER A 1 271 ? 7.438 20.406 9.195 1 97.88 271 SER A C 1
ATOM 2112 O O . SER A 1 271 ? 7.973 21.188 9.984 1 97.88 271 SER A O 1
ATOM 2114 N N . THR A 1 272 ? 8 20.125 8.008 1 97.12 272 THR A N 1
ATOM 2115 C CA . THR A 1 272 ? 9.32 20.625 7.641 1 97.12 272 THR A CA 1
ATOM 2116 C C . THR A 1 272 ? 9.305 22.156 7.535 1 97.12 272 THR A C 1
ATOM 2118 O O . THR A 1 272 ? 10.328 22.797 7.777 1 97.12 272 THR A O 1
ATOM 2121 N N . TRP A 1 273 ? 8.18 22.672 7.223 1 97.38 273 TRP A N 1
ATOM 2122 C CA . TRP A 1 273 ? 8.07 24.109 7.02 1 97.38 273 TRP A CA 1
ATOM 2123 C C . TRP A 1 273 ? 7.707 24.812 8.32 1 97.38 273 TRP A C 1
ATOM 2125 O O . TRP A 1 273 ? 7.617 26.047 8.359 1 97.38 273 TRP A O 1
ATOM 2135 N N . ALA A 1 274 ? 7.457 24.109 9.422 1 98.12 274 ALA A N 1
ATOM 2136 C CA . ALA A 1 274 ? 6.938 24.688 10.664 1 98.12 274 ALA A CA 1
ATOM 2137 C C . ALA A 1 274 ? 7.992 25.531 11.359 1 98.12 274 ALA A C 1
ATOM 2139 O O . ALA A 1 274 ? 7.664 26.5 12.055 1 98.12 274 ALA A O 1
ATOM 2140 N N . VAL A 1 275 ? 9.25 25.172 11.234 1 97.75 275 VAL A N 1
ATOM 2141 C CA . VAL A 1 275 ? 10.367 25.906 11.797 1 97.75 275 VAL A CA 1
ATOM 2142 C C . VAL A 1 275 ? 11.328 26.328 10.688 1 97.75 275 VAL A C 1
ATOM 2144 O O . VAL A 1 275 ? 11.328 25.75 9.602 1 97.75 275 VAL A O 1
ATOM 2147 N N . SER A 1 276 ? 12.062 27.312 11.023 1 97.25 276 SER A N 1
ATOM 2148 C CA . SER A 1 276 ? 13.008 27.844 10.047 1 97.25 276 SER A CA 1
ATOM 2149 C C . SER A 1 276 ? 14.023 26.781 9.641 1 97.25 276 SER A C 1
ATOM 2151 O O . SER A 1 276 ? 14.531 26.047 10.484 1 97.25 276 SER A O 1
ATOM 2153 N N . TYR A 1 277 ? 14.242 26.719 8.336 1 93.5 277 TYR A N 1
ATOM 2154 C CA . TYR A 1 277 ? 15.258 25.828 7.781 1 93.5 277 TYR A CA 1
ATOM 2155 C C . TYR A 1 277 ? 16.625 26.109 8.398 1 93.5 277 TYR A C 1
ATOM 2157 O O . TYR A 1 277 ? 17.266 25.203 8.938 1 93.5 277 TYR A O 1
ATOM 2165 N N . ASP A 1 278 ? 17.078 27.297 8.359 1 95.56 278 ASP A N 1
ATOM 2166 C CA . ASP A 1 278 ? 18.328 27.828 8.898 1 95.56 278 ASP A CA 1
ATOM 2167 C C . ASP A 1 278 ? 18.219 29.344 9.094 1 95.56 278 ASP A C 1
ATOM 2169 O O . ASP A 1 278 ? 18.547 30.109 8.188 1 95.56 278 ASP A O 1
ATOM 2173 N N . PRO A 1 279 ? 17.891 29.719 10.336 1 96.44 279 PRO A N 1
ATOM 2174 C CA . PRO A 1 279 ? 17.625 31.141 10.562 1 96.44 279 PRO A CA 1
ATOM 2175 C C . PRO A 1 279 ? 18.844 32.031 10.281 1 96.44 279 PRO A C 1
ATOM 2177 O O . PRO A 1 279 ? 18.703 33.156 9.797 1 96.44 279 PRO A O 1
ATOM 2180 N N . VAL A 1 280 ? 20.016 31.547 10.57 1 96.31 280 VAL A N 1
ATOM 2181 C CA . VAL A 1 280 ? 21.234 32.312 10.352 1 96.31 280 VAL A CA 1
ATOM 2182 C C . VAL A 1 280 ? 21.469 32.469 8.852 1 96.31 280 VAL A C 1
ATOM 2184 O O . VAL A 1 280 ? 21.766 33.594 8.375 1 96.31 280 VAL A O 1
ATOM 2187 N N . TRP A 1 281 ? 21.344 31.391 8.141 1 95.56 281 TRP A N 1
ATOM 2188 C CA . TRP A 1 281 ? 21.5 31.438 6.695 1 95.56 281 TRP A CA 1
ATOM 2189 C C . TRP A 1 281 ? 20.516 32.438 6.07 1 95.56 281 TRP A C 1
ATOM 2191 O O . TRP A 1 281 ? 20.875 33.219 5.191 1 95.56 281 TRP A O 1
ATOM 2201 N N . CYS A 1 282 ? 19.266 32.375 6.496 1 97.06 282 CYS A N 1
ATOM 2202 C CA . CYS A 1 282 ? 18.219 33.25 5.977 1 97.06 282 CYS A CA 1
ATOM 2203 C C . CYS A 1 282 ? 18.578 34.719 6.238 1 97.06 282 CYS A C 1
ATOM 2205 O O . CYS A 1 282 ? 18.438 35.562 5.355 1 97.06 282 CYS A O 1
ATOM 2207 N N . THR A 1 283 ? 19.047 35.031 7.414 1 97.94 283 THR A N 1
ATOM 2208 C CA . THR A 1 283 ? 19.406 36.406 7.789 1 97.94 283 THR A CA 1
ATOM 2209 C C . THR A 1 283 ? 20.609 36.875 6.969 1 97.94 283 THR A C 1
ATOM 2211 O O . THR A 1 283 ? 20.625 38.031 6.52 1 97.94 283 THR A O 1
ATOM 2214 N N . HIS A 1 284 ? 21.562 36 6.758 1 97.44 284 HIS A N 1
ATOM 2215 C CA . HIS A 1 284 ? 22.734 36.375 5.965 1 97.44 284 HIS A CA 1
ATOM 2216 C C . HIS A 1 284 ? 22.344 36.656 4.516 1 97.44 284 HIS A C 1
ATOM 2218 O O . HIS A 1 284 ? 22.844 37.594 3.914 1 97.44 284 HIS A O 1
ATOM 2224 N N . LYS A 1 285 ? 21.531 35.844 4 1 97.44 285 LYS A N 1
ATOM 2225 C CA . LYS A 1 285 ? 21.094 36.062 2.625 1 97.44 285 LYS A CA 1
ATOM 2226 C C . LYS A 1 285 ? 20.312 37.375 2.5 1 97.44 285 LYS A C 1
ATOM 2228 O O . LYS A 1 285 ? 20.453 38.094 1.502 1 97.44 285 LYS A O 1
ATOM 2233 N N . LEU A 1 286 ? 19.5 37.656 3.486 1 97.94 286 LEU A N 1
ATOM 2234 C CA . LEU A 1 286 ? 18.797 38.938 3.506 1 97.94 286 LEU A CA 1
ATOM 2235 C C . LEU A 1 286 ? 19.766 40.094 3.547 1 97.94 286 LEU A C 1
ATOM 2237 O O . LEU A 1 286 ? 19.578 41.094 2.854 1 97.94 286 LEU A O 1
ATOM 2241 N N . ALA A 1 287 ? 20.766 40 4.387 1 98.12 287 ALA A N 1
ATOM 2242 C CA . ALA A 1 287 ? 21.781 41.031 4.516 1 98.12 287 ALA A CA 1
ATOM 2243 C C . ALA A 1 287 ? 22.438 41.344 3.17 1 98.12 287 ALA A C 1
ATOM 2245 O O . ALA A 1 287 ? 22.688 42.5 2.838 1 98.12 287 ALA A O 1
ATOM 2246 N N . ILE A 1 288 ? 22.656 40.25 2.439 1 97.69 288 ILE A N 1
ATOM 2247 C CA . ILE A 1 288 ? 23.234 40.406 1.113 1 97.69 288 ILE A CA 1
ATOM 2248 C C . ILE A 1 288 ? 22.266 41.156 0.206 1 97.69 288 ILE A C 1
ATOM 2250 O O . ILE A 1 288 ? 22.641 42.094 -0.501 1 97.69 288 ILE A O 1
ATOM 2254 N N . ASN A 1 289 ? 21.031 40.844 0.267 1 97.75 289 ASN A N 1
ATOM 2255 C CA . ASN A 1 289 ? 20.016 41.438 -0.61 1 97.75 289 ASN A CA 1
ATOM 2256 C C . ASN A 1 289 ? 19.797 42.906 -0.328 1 97.75 289 ASN A C 1
ATOM 2258 O O . ASN A 1 289 ? 19.422 43.656 -1.221 1 97.75 289 ASN A O 1
ATOM 2262 N N . VAL A 1 290 ? 20.062 43.375 0.931 1 97.81 290 VAL A N 1
ATOM 2263 C CA . VAL A 1 290 ? 19.734 44.75 1.285 1 97.81 290 VAL A CA 1
ATOM 2264 C C . VAL A 1 290 ? 21.031 45.531 1.549 1 97.81 290 VAL A C 1
ATOM 2266 O O . VAL A 1 290 ? 21 46.562 2.244 1 97.81 290 VAL A O 1
ATOM 2269 N N . ASN A 1 291 ? 22.125 45.062 1.165 1 96.81 291 ASN A N 1
ATOM 2270 C CA . ASN A 1 291 ? 23.422 45.719 1.181 1 96.81 291 ASN A CA 1
ATOM 2271 C C . ASN A 1 291 ? 23.938 45.906 2.605 1 96.81 291 ASN A C 1
ATOM 2273 O O . ASN A 1 291 ? 24.406 47 2.959 1 96.81 291 ASN A O 1
ATOM 2277 N N . CYS A 1 292 ? 23.75 44.906 3.412 1 97.62 292 CYS A N 1
ATOM 2278 C CA . CYS A 1 292 ? 24.297 44.875 4.766 1 97.62 292 CYS A CA 1
ATOM 2279 C C . CYS A 1 292 ? 25.328 43.75 4.906 1 97.62 292 CYS A C 1
ATOM 2281 O O . CYS A 1 292 ? 25.688 43.375 6.023 1 97.62 292 CYS A O 1
ATOM 2283 N N . SER A 1 293 ? 25.844 43.25 3.846 1 95.62 293 SER A N 1
ATOM 2284 C CA . SER A 1 293 ? 26.703 42.062 3.826 1 95.62 293 SER A CA 1
ATOM 2285 C C . SER A 1 293 ? 28.016 42.312 4.559 1 95.62 293 SER A C 1
ATOM 2287 O O . SER A 1 293 ? 28.641 41.406 5.098 1 95.62 293 SER A O 1
ATOM 2289 N N . ARG A 1 294 ? 28.469 43.469 4.656 1 95.19 294 ARG A N 1
ATOM 2290 C CA . ARG A 1 294 ? 29.734 43.812 5.289 1 95.19 294 ARG A CA 1
ATOM 2291 C C . ARG A 1 294 ? 29.703 43.531 6.789 1 95.19 294 ARG A C 1
ATOM 2293 O O . ARG A 1 294 ? 30.75 43.406 7.426 1 95.19 294 ARG A O 1
ATOM 2300 N N . HIS A 1 295 ? 28.516 43.375 7.281 1 95.5 295 HIS A N 1
ATOM 2301 C CA . HIS A 1 295 ? 28.375 43.25 8.727 1 95.5 295 HIS A CA 1
ATOM 2302 C C . HIS A 1 295 ? 28.031 41.812 9.117 1 95.5 295 HIS A C 1
ATOM 2304 O O . HIS A 1 295 ? 27.703 41.531 10.273 1 95.5 295 HIS A O 1
ATOM 2310 N N . ILE A 1 296 ? 28.047 40.844 8.266 1 94.75 296 ILE A N 1
ATOM 2311 C CA . ILE A 1 296 ? 27.578 39.469 8.484 1 94.75 296 ILE A CA 1
ATOM 2312 C C . ILE A 1 296 ? 28.391 38.812 9.586 1 94.75 296 ILE A C 1
ATOM 2314 O O . ILE A 1 296 ? 27.875 38 10.352 1 94.75 296 ILE A O 1
ATOM 2318 N N . SER A 1 297 ? 29.656 39.25 9.789 1 94.12 297 SER A N 1
AT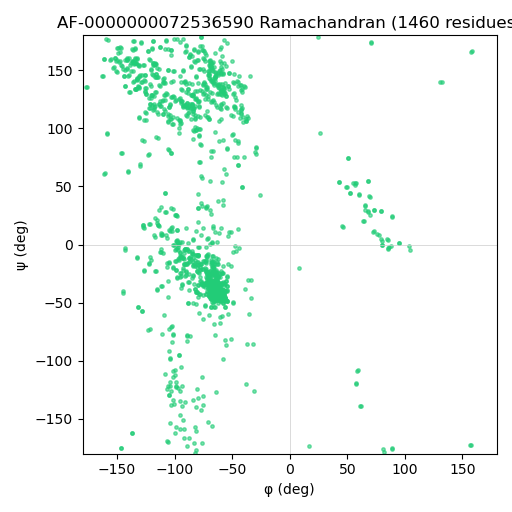OM 2319 C CA . SER A 1 297 ? 30.531 38.625 10.773 1 94.12 297 SER A CA 1
ATOM 2320 C C . SER A 1 297 ? 30.281 39.188 12.172 1 94.12 297 SER A C 1
ATOM 2322 O O . SER A 1 297 ? 30.781 38.656 13.156 1 94.12 297 SER A O 1
ATOM 2324 N N . ASN A 1 298 ? 29.531 40.281 12.258 1 95.88 298 ASN A N 1
ATOM 2325 C CA . ASN A 1 298 ? 29.172 40.938 13.516 1 95.88 298 ASN A CA 1
ATOM 2326 C C . ASN A 1 298 ? 27.672 41.125 13.641 1 95.88 298 ASN A C 1
ATOM 2328 O O . ASN A 1 298 ? 27.094 42.062 13.094 1 95.88 298 ASN A O 1
ATOM 2332 N N . SER A 1 299 ? 27.078 40.344 14.5 1 95.38 299 SER A N 1
ATOM 2333 C CA . SER A 1 299 ? 25.625 40.312 14.602 1 95.38 299 SER A CA 1
ATOM 2334 C C . SER A 1 299 ? 25.062 41.625 15.07 1 95.38 299 SER A C 1
ATOM 2336 O O . SER A 1 299 ? 23.984 42.062 14.625 1 95.38 299 SER A O 1
ATOM 2338 N N . GLY A 1 300 ? 25.719 42.281 16 1 95.25 300 GLY A N 1
ATOM 2339 C CA . GLY A 1 300 ? 25.281 43.562 16.469 1 95.25 300 GLY A CA 1
ATOM 2340 C C . GLY A 1 300 ? 25.25 44.625 15.383 1 95.25 300 GLY A C 1
ATOM 2341 O O . GLY A 1 300 ? 24.266 45.375 15.25 1 95.25 300 GLY A O 1
ATOM 2342 N N . ALA A 1 301 ? 26.344 44.625 14.672 1 96.88 301 ALA A N 1
ATOM 2343 C CA . ALA A 1 301 ? 26.438 45.594 13.57 1 96.88 301 ALA A CA 1
ATOM 2344 C C . ALA A 1 301 ? 25.438 45.25 12.469 1 96.88 301 ALA A C 1
ATOM 2346 O O . ALA A 1 301 ? 24.891 46.125 11.828 1 96.88 301 ALA A O 1
ATOM 2347 N N . LEU A 1 302 ? 25.344 44 12.219 1 97.44 302 LEU A N 1
ATOM 2348 C CA . LEU A 1 302 ? 24.391 43.531 11.219 1 97.44 302 LEU A CA 1
ATOM 2349 C C . LEU A 1 302 ? 22.969 43.969 11.578 1 97.44 302 LEU A C 1
ATOM 2351 O O . LEU A 1 302 ? 22.234 44.469 10.727 1 97.44 302 LEU A O 1
ATOM 2355 N N . LEU A 1 303 ? 22.641 43.781 12.828 1 96.5 303 LEU A N 1
ATOM 2356 C CA . LEU A 1 303 ? 21.297 44.156 13.289 1 96.5 303 LEU A CA 1
ATOM 2357 C C . LEU A 1 303 ? 21.078 45.656 13.156 1 96.5 303 LEU A C 1
ATOM 2359 O O . LEU A 1 303 ? 20 46.094 12.773 1 96.5 303 LEU A O 1
ATOM 2363 N N . LYS A 1 304 ? 22.062 46.438 13.469 1 95.88 304 LYS A N 1
ATOM 2364 C CA . LYS A 1 304 ? 21.969 47.875 13.328 1 95.88 304 LYS A CA 1
ATOM 2365 C C . LYS A 1 304 ? 21.719 48.281 11.875 1 95.88 304 LYS A C 1
ATOM 2367 O O . LYS A 1 304 ? 20.875 49.125 11.594 1 95.88 304 LYS A O 1
ATOM 2372 N N . CYS A 1 305 ? 22.438 47.656 11.047 1 97.12 305 CYS A N 1
ATOM 2373 C CA . CYS A 1 305 ? 22.266 47.938 9.625 1 97.12 305 CYS A CA 1
ATOM 2374 C C . CYS A 1 305 ? 20.844 47.594 9.172 1 97.12 305 CYS A C 1
ATOM 2376 O O . CYS A 1 305 ? 20.219 48.375 8.453 1 97.12 305 CYS A O 1
ATOM 2378 N N . LEU A 1 306 ? 20.359 46.438 9.555 1 97.19 306 LEU A N 1
ATOM 2379 C CA . LEU A 1 306 ? 19.031 46 9.156 1 97.19 306 LEU A CA 1
ATOM 2380 C C . LEU A 1 306 ? 17.953 46.906 9.734 1 97.19 306 LEU A C 1
ATOM 2382 O O . LEU A 1 306 ? 16.922 47.125 9.102 1 97.19 306 LEU A O 1
ATOM 2386 N N . ARG A 1 307 ? 18.156 47.469 10.922 1 95.62 307 ARG A N 1
ATOM 2387 C CA . ARG A 1 307 ? 17.203 48.375 11.555 1 95.62 307 ARG A CA 1
ATOM 2388 C C . ARG A 1 307 ? 17.125 49.719 10.789 1 95.62 307 ARG A C 1
ATOM 2390 O O . ARG A 1 307 ? 16.109 50.406 10.844 1 95.62 307 ARG A O 1
ATOM 2397 N N . GLU A 1 308 ? 18.172 50 10.078 1 95.25 308 GLU A N 1
ATOM 2398 C CA . GLU A 1 308 ? 18.234 51.25 9.336 1 95.25 308 GLU A CA 1
ATOM 2399 C C . GLU A 1 308 ? 17.516 51.125 7.992 1 95.25 308 GLU A C 1
ATOM 2401 O O . GLU A 1 308 ? 17.203 52.125 7.359 1 95.25 308 GLU A O 1
ATOM 2406 N N . ARG A 1 309 ? 17.281 49.938 7.59 1 96.12 309 ARG A N 1
ATOM 2407 C CA . ARG A 1 309 ? 16.562 49.75 6.336 1 96.12 309 ARG A CA 1
ATOM 2408 C C . ARG A 1 309 ? 15.062 49.969 6.516 1 96.12 309 ARG A C 1
ATOM 2410 O O . ARG A 1 309 ? 14.523 49.781 7.605 1 96.12 309 ARG A O 1
ATOM 2417 N N . SER A 1 310 ? 14.398 50.406 5.457 1 96.12 310 SER A N 1
ATOM 2418 C CA . SER A 1 310 ? 12.945 50.531 5.516 1 96.12 310 SER A CA 1
ATOM 2419 C C . SER A 1 310 ? 12.281 49.156 5.59 1 96.12 310 SER A C 1
ATOM 2421 O O . SER A 1 310 ? 12.836 48.156 5.121 1 96.12 310 SER A O 1
ATOM 2423 N N . TRP A 1 311 ? 11.094 49.125 6.184 1 95.44 311 TRP A N 1
ATOM 2424 C CA . TRP A 1 311 ? 10.398 47.844 6.25 1 95.44 311 TRP A CA 1
ATOM 2425 C C . TRP A 1 311 ? 10.047 47.344 4.855 1 95.44 311 TRP A C 1
ATOM 2427 O O . TRP A 1 311 ? 10.039 46.156 4.602 1 95.44 311 TRP A O 1
ATOM 2437 N N . LYS A 1 312 ? 9.75 48.219 3.891 1 96.06 312 LYS A N 1
ATOM 2438 C CA . LYS A 1 312 ? 9.43 47.844 2.52 1 96.06 312 LYS A CA 1
ATOM 2439 C C . LYS A 1 312 ? 10.594 47.125 1.867 1 96.06 312 LYS A C 1
ATOM 2441 O O . LYS A 1 312 ? 10.398 46.125 1.172 1 96.06 312 LYS A O 1
ATOM 2446 N N . GLU A 1 313 ? 11.734 47.625 2.139 1 96.81 313 GLU A N 1
ATOM 2447 C CA . GLU A 1 313 ? 12.93 46.969 1.598 1 96.81 313 GLU A CA 1
ATOM 2448 C C . GLU A 1 313 ? 13.109 45.594 2.178 1 96.81 313 GLU A C 1
ATOM 2450 O O . GLU A 1 313 ? 13.438 44.625 1.451 1 96.81 313 GLU A O 1
ATOM 2455 N N . LEU A 1 314 ? 12.914 45.469 3.416 1 97.38 314 LEU A N 1
ATOM 2456 C CA . LEU A 1 314 ? 13.141 44.219 4.109 1 97.38 314 LEU A CA 1
ATOM 2457 C C . LEU A 1 314 ? 12.133 43.156 3.662 1 97.38 314 LEU A C 1
ATOM 2459 O O . LEU A 1 314 ? 12.516 42.031 3.354 1 97.38 314 LEU A O 1
ATOM 2463 N N . VAL A 1 315 ? 10.844 43.469 3.574 1 96.69 315 VAL A N 1
ATOM 2464 C CA . VAL A 1 315 ? 9.805 42.469 3.307 1 96.69 315 VAL A CA 1
ATOM 2465 C C . VAL A 1 315 ? 9.867 42.031 1.844 1 96.69 315 VAL A C 1
ATOM 2467 O O . VAL A 1 315 ? 9.43 40.938 1.495 1 96.69 315 VAL A O 1
ATOM 2470 N N . ASN A 1 316 ? 10.477 42.844 0.987 1 95.5 316 ASN A N 1
ATOM 2471 C CA . ASN A 1 316 ? 10.539 42.5 -0.435 1 95.5 316 ASN A CA 1
ATOM 2472 C C . ASN A 1 316 ? 11.867 41.844 -0.8 1 95.5 316 ASN A C 1
ATOM 2474 O O . ASN A 1 316 ? 12.062 41.438 -1.945 1 95.5 316 ASN A O 1
ATOM 2478 N N . ALA A 1 317 ? 12.766 41.656 0.157 1 97 317 ALA A N 1
ATOM 2479 C CA . ALA A 1 317 ? 14.086 41.125 -0.14 1 97 317 ALA A CA 1
ATOM 2480 C C . ALA A 1 317 ? 14.305 39.781 0.55 1 97 317 ALA A C 1
ATOM 2482 O O . ALA A 1 317 ? 15.438 39.344 0.764 1 97 317 ALA A O 1
ATOM 2483 N N . VAL A 1 318 ? 13.25 39.125 0.871 1 95.94 318 VAL A N 1
ATOM 2484 C CA . VAL A 1 318 ? 13.328 37.875 1.61 1 95.94 318 VAL A CA 1
ATOM 2485 C C . VAL A 1 318 ? 13.852 36.781 0.699 1 95.94 318 VAL A C 1
ATOM 2487 O O . VAL A 1 318 ? 13.359 36.594 -0.419 1 95.94 318 VAL A O 1
ATOM 2490 N N . PRO A 1 319 ? 14.891 36.062 1.152 1 95.12 319 PRO A N 1
ATOM 2491 C CA . PRO A 1 319 ? 15.406 34.938 0.339 1 95.12 319 PRO A CA 1
ATOM 2492 C C . PRO A 1 319 ? 14.453 33.75 0.276 1 95.12 319 PRO A C 1
ATOM 2494 O O . PRO A 1 319 ? 13.633 33.562 1.182 1 95.12 319 PRO A O 1
ATOM 2497 N N . LEU A 1 320 ? 14.641 32.938 -0.762 1 92.75 320 LEU A N 1
ATOM 2498 C CA . LEU A 1 320 ? 13.836 31.734 -0.904 1 92.75 320 LEU A CA 1
ATOM 2499 C C . LEU A 1 320 ? 14.547 30.547 -0.28 1 92.75 320 LEU A C 1
ATOM 2501 O O . LEU A 1 320 ? 15.68 30.234 -0.637 1 92.75 320 LEU A O 1
ATOM 2505 N N . PRO A 1 321 ? 13.875 29.922 0.649 1 94.81 321 PRO A N 1
ATOM 2506 C CA . PRO A 1 321 ? 14.438 28.672 1.19 1 94.81 321 PRO A CA 1
ATOM 2507 C C . PRO A 1 321 ? 14.281 27.5 0.242 1 94.81 321 PRO A C 1
ATOM 2509 O O . PRO A 1 321 ? 13.578 27.594 -0.769 1 94.81 321 PRO A O 1
ATOM 2512 N N . PRO A 1 322 ? 15.055 26.359 0.601 1 95.5 322 PRO A N 1
ATOM 2513 C CA . PRO A 1 322 ? 14.766 25.141 -0.174 1 95.5 322 PRO A CA 1
ATOM 2514 C C . PRO A 1 322 ? 13.281 24.781 -0.177 1 95.5 322 PRO A C 1
ATOM 2516 O O . PRO A 1 322 ? 12.57 25.062 0.794 1 95.5 322 PRO A O 1
ATOM 2519 N N . LYS A 1 323 ? 12.875 24.203 -1.299 1 96.38 323 LYS A N 1
ATOM 2520 C CA . LYS A 1 323 ? 11.461 23.828 -1.414 1 96.38 323 LYS A CA 1
ATOM 2521 C C . LYS A 1 323 ? 11.031 22.953 -0.243 1 96.38 323 LYS A C 1
ATOM 2523 O O . LYS A 1 323 ? 11.789 22.094 0.209 1 96.38 323 LYS A O 1
ATOM 2528 N N . TYR A 1 324 ? 9.852 23.188 0.355 1 96.81 324 TYR A N 1
ATOM 2529 C CA . TYR A 1 324 ? 9.172 22.484 1.439 1 96.81 324 TYR A CA 1
ATOM 2530 C C . TYR A 1 324 ? 9.656 22.984 2.797 1 96.81 324 TYR A C 1
ATOM 2532 O O . TYR A 1 324 ? 9.336 22.391 3.83 1 96.81 324 TYR A O 1
ATOM 2540 N N . TYR A 1 325 ? 10.523 24 2.797 1 96.88 325 TYR A N 1
ATOM 2541 C CA . TYR A 1 325 ? 10.992 24.609 4.035 1 96.88 325 TYR A CA 1
ATOM 2542 C C . TYR A 1 325 ? 10.633 26.094 4.086 1 96.88 325 TYR A C 1
ATOM 2544 O O . TYR A 1 325 ? 10.125 26.641 3.109 1 96.88 325 TYR A O 1
ATOM 2552 N N . SER A 1 326 ? 10.797 26.672 5.266 1 96.94 326 SER A N 1
ATOM 2553 C CA . SER A 1 326 ? 10.578 28.094 5.48 1 96.94 326 SER A CA 1
ATOM 2554 C C . SER A 1 326 ? 11.867 28.812 5.891 1 96.94 326 SER A C 1
ATOM 2556 O O . SER A 1 326 ? 12.727 28.203 6.539 1 96.94 326 SER A O 1
ATOM 2558 N N . CYS A 1 327 ? 12.023 30.047 5.434 1 96.75 327 CYS A N 1
ATOM 2559 C CA . CYS A 1 327 ? 13.18 30.844 5.828 1 96.75 327 CYS A CA 1
ATOM 2560 C C . CYS A 1 327 ? 12.898 31.625 7.105 1 96.75 327 CYS A C 1
ATOM 2562 O O . CYS A 1 327 ? 13.219 31.156 8.203 1 96.75 327 CYS A O 1
ATOM 2564 N N . PHE A 1 328 ? 12.18 32.719 7.016 1 97.88 328 PHE A N 1
ATOM 2565 C CA . PHE A 1 328 ? 11.789 33.438 8.211 1 97.88 328 PHE A CA 1
ATOM 2566 C C . PHE A 1 328 ? 10.531 32.844 8.828 1 97.88 328 PHE A C 1
ATOM 2568 O O . PHE A 1 328 ? 9.414 33.188 8.438 1 97.88 328 PHE A O 1
ATOM 2575 N N . ALA A 1 329 ? 10.711 32.031 9.812 1 98.12 329 ALA A N 1
ATOM 2576 C CA . ALA A 1 329 ? 9.75 31.203 10.562 1 98.12 329 ALA A CA 1
ATOM 2577 C C . ALA A 1 329 ? 10.211 31.016 12 1 98.12 329 ALA A C 1
ATOM 2579 O O . ALA A 1 329 ? 11.312 31.422 12.375 1 98.12 329 ALA A O 1
ATOM 2580 N N . PRO A 1 330 ? 9.305 30.469 12.82 1 98.06 330 PRO A N 1
ATOM 2581 C CA . PRO A 1 330 ? 9.781 30.188 14.18 1 98.06 330 PRO A CA 1
ATOM 2582 C C . PRO A 1 330 ? 11.109 29.438 14.188 1 98.06 330 PRO A C 1
ATOM 2584 O O . PRO A 1 330 ? 11.352 28.578 13.336 1 98.06 330 PRO A O 1
ATOM 2587 N N . SER A 1 331 ? 12 29.797 15.109 1 96.94 331 SER A N 1
ATOM 2588 C CA . SER A 1 331 ? 13.328 29.203 15.164 1 96.94 331 SER A CA 1
ATOM 2589 C C . SER A 1 331 ? 13.625 28.625 16.547 1 96.94 331 SER A C 1
ATOM 2591 O O . SER A 1 331 ? 13.141 29.156 17.547 1 96.94 331 SER A O 1
ATOM 2593 N N . ILE A 1 332 ? 14.375 27.531 16.531 1 94.31 332 ILE A N 1
ATOM 2594 C CA . ILE A 1 332 ? 14.898 27 17.781 1 94.31 332 ILE A CA 1
ATOM 2595 C C . ILE A 1 332 ? 15.969 27.938 18.328 1 94.31 332 ILE A C 1
ATOM 2597 O O . ILE A 1 332 ? 17.094 27.969 17.812 1 94.31 332 ILE A O 1
ATOM 2601 N N . ASP A 1 333 ? 15.695 28.641 19.359 1 89.69 333 ASP A N 1
ATOM 2602 C CA . ASP A 1 333 ? 16.609 29.672 19.828 1 89.69 333 ASP A CA 1
ATOM 2603 C C . ASP A 1 333 ? 17.562 29.125 20.891 1 89.69 333 ASP A C 1
ATOM 2605 O O . ASP A 1 333 ? 18.594 29.75 21.188 1 89.69 333 ASP A O 1
ATOM 2609 N N . GLY A 1 334 ? 17.156 27.969 21.531 1 87.25 334 GLY A N 1
ATOM 2610 C CA . GLY A 1 334 ? 18.078 27.312 22.453 1 87.25 334 GLY A CA 1
ATOM 2611 C C . GLY A 1 334 ? 18.016 27.859 23.859 1 87.25 334 GLY A C 1
ATOM 2612 O O . GLY A 1 334 ? 18.656 27.328 24.766 1 87.25 334 GLY A O 1
ATOM 2613 N N . TRP A 1 335 ? 17.188 28.891 24.125 1 82.38 335 TRP A N 1
ATOM 2614 C CA . TRP A 1 335 ? 17.297 29.484 25.453 1 82.38 335 TRP A CA 1
ATOM 2615 C C . TRP A 1 335 ? 15.922 29.938 25.953 1 82.38 335 TRP A C 1
ATOM 2617 O O . TRP A 1 335 ? 15.617 29.812 27.141 1 82.38 335 TRP A O 1
ATOM 2627 N N . THR A 1 336 ? 15.07 30.547 25.156 1 85.31 336 THR A N 1
ATOM 2628 C CA . THR A 1 336 ? 13.938 31.297 25.703 1 85.31 336 THR A CA 1
ATOM 2629 C C . THR A 1 336 ? 12.617 30.734 25.172 1 85.31 336 THR A C 1
ATOM 2631 O O . THR A 1 336 ? 11.984 29.906 25.828 1 85.31 336 THR A O 1
ATOM 2634 N N . VAL A 1 337 ? 12.258 30.938 23.922 1 89.88 337 VAL A N 1
ATOM 2635 C CA . VAL A 1 337 ? 10.938 30.641 23.375 1 89.88 337 VAL A CA 1
ATOM 2636 C C . VAL A 1 337 ? 10.859 29.172 22.984 1 89.88 337 VAL A C 1
ATOM 2638 O O . VAL A 1 337 ? 9.906 28.469 23.359 1 89.88 337 VAL A O 1
ATOM 2641 N N . LEU A 1 338 ? 11.836 28.703 22.234 1 94.31 338 LEU A N 1
ATOM 2642 C CA . LEU A 1 338 ? 11.984 27.297 21.859 1 94.31 338 LEU A CA 1
ATOM 2643 C C . LEU A 1 338 ? 13.383 26.797 22.172 1 94.31 338 LEU A C 1
ATOM 2645 O O . LEU A 1 338 ? 14.227 26.703 21.266 1 94.31 338 LEU A O 1
ATOM 2649 N N . PRO A 1 339 ? 13.609 26.297 23.312 1 92.62 339 PRO A N 1
ATOM 2650 C CA . PRO A 1 339 ? 14.969 26.047 23.797 1 92.62 339 PRO A CA 1
ATOM 2651 C C . PRO A 1 339 ? 15.547 24.734 23.266 1 92.62 339 PRO A C 1
ATOM 2653 O O . PRO A 1 339 ? 16.75 24.516 23.344 1 92.62 339 PRO A O 1
ATOM 2656 N N . LYS A 1 340 ? 14.672 23.844 22.797 1 94.38 340 LYS A N 1
ATOM 2657 C CA . LYS A 1 340 ? 15.109 22.547 22.281 1 94.38 340 LYS A CA 1
ATOM 2658 C C . LYS A 1 340 ? 14.391 22.203 20.984 1 94.38 340 LYS A C 1
ATOM 2660 O O . LYS A 1 340 ? 13.508 22.953 20.547 1 94.38 340 LYS A O 1
ATOM 2665 N N . LYS A 1 341 ? 14.836 21.047 20.406 1 95.31 341 LYS A N 1
ATOM 2666 C CA . LYS A 1 341 ? 14.156 20.562 19.203 1 95.31 341 LYS A CA 1
ATOM 2667 C C . LYS A 1 341 ? 12.688 20.266 19.484 1 95.31 341 LYS A C 1
ATOM 2669 O O . LYS A 1 341 ? 12.336 19.859 20.594 1 95.31 341 LYS A O 1
ATOM 2674 N N . VAL A 1 342 ? 11.883 20.422 18.484 1 96.88 342 VAL A N 1
ATOM 2675 C CA . VAL A 1 342 ? 10.43 20.359 18.609 1 96.88 342 VAL A CA 1
ATOM 2676 C C . VAL A 1 342 ? 10.016 19.016 19.188 1 96.88 342 VAL A C 1
ATOM 2678 O O . VAL A 1 342 ? 9.219 18.953 20.125 1 96.88 342 VAL A O 1
ATOM 2681 N N . GLU A 1 343 ? 10.555 17.953 18.672 1 95.56 343 GLU A N 1
ATOM 2682 C CA . GLU A 1 343 ? 10.148 16.625 19.125 1 95.56 343 GLU A CA 1
ATOM 2683 C C . GLU A 1 343 ? 10.539 16.375 20.578 1 95.56 343 GLU A C 1
ATOM 2685 O O . GLU A 1 343 ? 9.812 15.711 21.312 1 95.56 343 GLU A O 1
ATOM 2690 N N . GLU A 1 344 ? 11.656 16.875 20.969 1 95.62 344 GLU A N 1
ATOM 2691 C CA . GLU A 1 344 ? 12.078 16.766 22.359 1 95.62 344 GLU A CA 1
ATOM 2692 C C . GLU A 1 344 ? 11.125 17.5 23.281 1 95.62 344 GLU A C 1
ATOM 2694 O O . GLU A 1 344 ? 10.797 17.016 24.375 1 95.62 344 GLU A O 1
ATOM 2699 N N . LEU A 1 345 ? 10.719 18.641 22.797 1 95.38 345 LEU A N 1
ATOM 2700 C CA . LEU A 1 345 ? 9.797 19.453 23.594 1 95.38 345 LEU A CA 1
ATOM 2701 C C . LEU A 1 345 ? 8.438 18.766 23.719 1 95.38 345 LEU A C 1
ATOM 2703 O O . LEU A 1 345 ? 7.777 18.859 24.75 1 95.38 345 LEU A O 1
ATOM 2707 N N . MET A 1 346 ? 8.023 18.078 22.719 1 96.06 346 MET A N 1
ATOM 2708 C CA . MET A 1 346 ? 6.727 17.406 22.703 1 96.06 346 MET A CA 1
ATOM 2709 C C . MET A 1 346 ? 6.715 16.219 23.656 1 96.06 346 MET A C 1
ATOM 2711 O O . MET A 1 346 ? 5.66 15.852 24.188 1 96.06 346 MET A O 1
ATOM 2715 N N . LYS A 1 347 ? 7.852 15.68 23.953 1 95.06 347 LYS A N 1
ATOM 2716 C CA . LYS A 1 347 ? 7.945 14.492 24.797 1 95.06 347 LYS A CA 1
ATOM 2717 C C . LYS A 1 347 ? 8.039 14.875 26.266 1 95.06 347 LYS A C 1
ATOM 2719 O O . LYS A 1 347 ? 7.938 14.008 27.141 1 95.06 347 LYS A O 1
ATOM 2724 N N . LYS A 1 348 ? 8.125 16.125 26.469 1 91.94 348 LYS A N 1
ATOM 2725 C CA . LYS A 1 348 ? 8.195 16.578 27.859 1 91.94 348 LYS A CA 1
ATOM 2726 C C . LYS A 1 348 ? 6.84 16.438 28.547 1 91.94 348 LYS A C 1
ATOM 2728 O O . LYS A 1 348 ? 5.824 16.906 28.047 1 91.94 348 LYS A O 1
ATOM 2733 N N . LYS A 1 349 ? 6.832 15.883 29.766 1 88.12 349 LYS A N 1
ATOM 2734 C CA . LYS A 1 349 ? 5.594 15.586 30.469 1 88.12 349 LYS A CA 1
ATOM 2735 C C . LYS A 1 349 ? 5.074 16.812 31.203 1 88.12 349 LYS A C 1
ATOM 2737 O O . LYS A 1 349 ? 3.873 16.938 31.453 1 88.12 349 LYS A O 1
ATOM 2742 N N . GLN A 1 350 ? 5.98 17.688 31.547 1 86.88 350 GLN A N 1
ATOM 2743 C CA . GLN A 1 350 ? 5.559 18.906 32.25 1 86.88 350 GLN A CA 1
ATOM 2744 C C . GLN A 1 350 ? 5.617 20.109 31.312 1 86.88 350 GLN A C 1
ATOM 2746 O O . GLN A 1 350 ? 6.633 20.797 31.25 1 86.88 350 GLN A O 1
ATOM 2751 N N . SER A 1 351 ? 4.617 20.281 30.531 1 90 351 SER A N 1
ATOM 2752 C CA . SER A 1 351 ? 4.508 21.375 29.578 1 90 351 SER A CA 1
ATOM 2753 C C . SER A 1 351 ? 3.047 21.734 29.312 1 90 351 SER A C 1
ATOM 2755 O O . SER A 1 351 ? 2.145 20.969 29.656 1 90 351 SER A O 1
ATOM 2757 N N . LYS A 1 352 ? 2.869 22.906 28.812 1 93.56 352 LYS A N 1
ATOM 2758 C CA . LYS A 1 352 ? 1.516 23.281 28.422 1 93.56 352 LYS A CA 1
ATOM 2759 C C . LYS A 1 352 ? 0.94 22.297 27.406 1 93.56 352 LYS A C 1
ATOM 2761 O O . LYS A 1 352 ? -0.256 22 27.422 1 93.56 352 LYS A O 1
ATOM 2766 N N . PHE A 1 353 ? 1.775 21.797 26.562 1 95.75 353 PHE A N 1
ATOM 2767 C CA . PHE A 1 353 ? 1.385 20.812 25.562 1 95.75 353 PHE A CA 1
ATOM 2768 C C . PHE A 1 353 ? 0.865 19.531 26.234 1 95.75 353 PHE A C 1
ATOM 2770 O O . PHE A 1 353 ? -0.089 18.922 25.75 1 95.75 353 PHE A O 1
ATOM 2777 N N . ALA A 1 354 ? 1.402 19.172 27.312 1 95.38 354 ALA A N 1
ATOM 2778 C CA . ALA A 1 354 ? 1.064 17.938 28 1 95.38 354 ALA A CA 1
ATOM 2779 C C . ALA A 1 354 ? -0.157 18.109 28.891 1 95.38 354 ALA A C 1
ATOM 2781 O O . ALA A 1 354 ? -0.723 17.141 29.391 1 95.38 354 ALA A O 1
ATOM 2782 N N . GLU A 1 355 ? -0.607 19.344 29.047 1 94.06 355 GLU A N 1
ATOM 2783 C CA . GLU A 1 355 ? -1.684 19.594 30 1 94.06 355 GLU A CA 1
ATOM 2784 C C . GLU A 1 355 ? -2.947 20.078 29.297 1 94.06 355 GLU A C 1
ATOM 2786 O O . GLU A 1 355 ? -4.059 19.703 29.672 1 94.06 355 GLU A O 1
ATOM 2791 N N . ALA A 1 356 ? -2.805 20.875 28.312 1 95.88 356 ALA A N 1
ATOM 2792 C CA . ALA A 1 356 ? -3.941 21.5 27.641 1 95.88 356 ALA A CA 1
ATOM 2793 C C . ALA A 1 356 ? -4.734 20.469 26.844 1 95.88 356 ALA A C 1
ATOM 2795 O O . ALA A 1 356 ? -4.168 19.5 26.328 1 95.88 356 ALA A O 1
ATOM 2796 N N . LYS A 1 357 ? -6.066 20.672 26.75 1 97.81 357 LYS A N 1
ATOM 2797 C CA . LYS A 1 357 ? -6.863 19.891 25.812 1 97.81 357 LYS A CA 1
ATOM 2798 C C . LYS A 1 357 ? -6.703 20.422 24.391 1 97.81 357 LYS A C 1
ATOM 2800 O O . LYS A 1 357 ? -6.711 21.625 24.172 1 97.81 357 LYS A O 1
ATOM 2805 N N . VAL A 1 358 ? -6.469 19.453 23.438 1 98.75 358 VAL A N 1
ATOM 2806 C CA . VAL A 1 358 ? -6.18 19.906 22.078 1 98.75 358 VAL A CA 1
ATOM 2807 C C . VAL A 1 358 ? -7.047 19.156 21.078 1 98.75 358 VAL A C 1
ATOM 2809 O O . VAL A 1 358 ? -7.266 17.953 21.219 1 98.75 358 VAL A O 1
ATOM 2812 N N . MET A 1 359 ? -7.613 19.875 20.172 1 98.88 359 MET A N 1
ATOM 2813 C CA . MET A 1 359 ? -8.305 19.344 19 1 98.88 359 MET A CA 1
ATOM 2814 C C . MET A 1 359 ? -7.449 19.516 17.734 1 98.88 359 MET A C 1
ATOM 2816 O O . MET A 1 359 ? -7.047 20.641 17.406 1 98.88 359 MET A O 1
ATOM 2820 N N . PHE A 1 360 ? -7.102 18.344 17.125 1 98.81 360 PHE A N 1
ATOM 2821 C CA . PHE A 1 360 ? -6.344 18.359 15.875 1 98.81 360 PHE A CA 1
ATOM 2822 C C . PHE A 1 360 ? -7.254 18.125 14.68 1 98.81 360 PHE A C 1
ATOM 2824 O O . PHE A 1 360 ? -8.273 17.438 14.797 1 98.81 360 PHE A O 1
ATOM 2831 N N . GLY A 1 361 ? -6.84 18.734 13.539 1 98.62 361 GLY A N 1
ATOM 2832 C CA . GLY A 1 361 ? -7.66 18.484 12.359 1 98.62 361 GLY A CA 1
ATOM 2833 C C . GLY A 1 361 ? -6.875 18.531 11.062 1 98.62 361 GLY A C 1
ATOM 2834 O O . GLY A 1 361 ? -5.895 19.266 10.953 1 98.62 361 GLY A O 1
ATOM 2835 N N . ILE A 1 362 ? -7.352 17.688 10.094 1 98.25 362 ILE A N 1
ATOM 2836 C CA . ILE A 1 362 ? -6.758 17.641 8.766 1 98.25 362 ILE A CA 1
ATOM 2837 C C . ILE A 1 362 ? -7.855 17.688 7.703 1 98.25 362 ILE A C 1
ATOM 2839 O O . ILE A 1 362 ? -9.039 17.516 8.016 1 98.25 362 ILE A O 1
ATOM 2843 N N . THR A 1 363 ? -7.414 18.062 6.504 1 96.56 363 THR A N 1
ATOM 2844 C CA . THR A 1 363 ? -8.266 17.891 5.328 1 96.56 363 THR A CA 1
ATOM 2845 C C . THR A 1 363 ? -7.688 16.844 4.383 1 96.56 363 THR A C 1
ATOM 2847 O O . THR A 1 363 ? -6.543 16.422 4.543 1 96.56 363 THR A O 1
ATOM 2850 N N . LYS A 1 364 ? -8.43 16.469 3.434 1 92.69 364 LYS A N 1
ATOM 2851 C CA . LYS A 1 364 ? -8.055 15.383 2.537 1 92.69 364 LYS A CA 1
ATOM 2852 C C . LYS A 1 364 ? -6.883 15.781 1.648 1 92.69 364 LYS A C 1
ATOM 2854 O O . LYS A 1 364 ? -5.949 15 1.454 1 92.69 364 LYS A O 1
ATOM 2859 N N . ASN A 1 365 ? -6.918 16.984 1.083 1 93.62 365 ASN A N 1
ATOM 2860 C CA . ASN A 1 365 ? -5.902 17.453 0.148 1 93.62 365 ASN A CA 1
ATOM 2861 C C . ASN A 1 365 ? -5.254 18.75 0.633 1 93.62 365 ASN A C 1
ATOM 2863 O O . ASN A 1 365 ? -5.438 19.797 0.028 1 93.62 365 ASN A O 1
ATOM 2867 N N . GLU A 1 366 ? -4.375 18.578 1.578 1 95.81 366 GLU A N 1
ATOM 2868 C CA . GLU A 1 366 ? -3.703 19.703 2.227 1 95.81 366 GLU A CA 1
ATOM 2869 C C . GLU A 1 366 ? -2.725 20.375 1.275 1 95.81 366 GLU A C 1
ATOM 2871 O O . GLU A 1 366 ? -2.477 21.578 1.389 1 95.81 366 GLU A O 1
ATOM 2876 N N . ALA A 1 367 ? -2.221 19.656 0.307 1 95 367 ALA A N 1
ATOM 2877 C CA . ALA A 1 367 ? -1.09 20.125 -0.484 1 95 367 ALA A CA 1
ATOM 2878 C C . ALA A 1 367 ? -1.558 20.719 -1.808 1 95 367 ALA A C 1
ATOM 2880 O O . ALA A 1 367 ? -0.808 20.734 -2.787 1 95 367 ALA A O 1
ATOM 2881 N N . TYR A 1 368 ? -2.748 21.203 -1.885 1 91.44 368 TYR A N 1
ATOM 2882 C CA . TYR A 1 368 ? -3.348 21.734 -3.102 1 91.44 368 TYR A CA 1
ATOM 2883 C C . TYR A 1 368 ? -2.469 22.812 -3.709 1 91.44 368 TYR A C 1
ATOM 2885 O O . TYR A 1 368 ? -2.283 22.875 -4.926 1 91.44 368 TYR A O 1
ATOM 2893 N N . SER A 1 369 ? -1.792 23.641 -2.906 1 89.69 369 SER A N 1
ATOM 2894 C CA . SER A 1 369 ? -1.077 24.828 -3.365 1 89.69 369 SER A CA 1
ATOM 2895 C C . SER A 1 369 ? 0.277 24.469 -3.963 1 89.69 369 SER A C 1
ATOM 2897 O O . SER A 1 369 ? 0.926 25.297 -4.598 1 89.69 369 SER A O 1
ATOM 2899 N N . TYR A 1 370 ? 0.698 23.219 -3.822 1 92.81 370 TYR A N 1
ATOM 2900 C CA . TYR A 1 370 ? 1.988 22.797 -4.359 1 92.81 370 TYR A CA 1
ATOM 2901 C C . TYR A 1 370 ? 1.892 22.516 -5.855 1 92.81 370 TYR A C 1
ATOM 2903 O O . TYR A 1 370 ? 2.912 22.391 -6.539 1 92.81 370 TYR A O 1
ATOM 2911 N N . LEU A 1 371 ? 0.7 22.391 -6.344 1 92.38 371 LEU A N 1
ATOM 2912 C CA . LEU A 1 371 ? 0.527 22.125 -7.766 1 92.38 371 LEU A CA 1
ATOM 2913 C C . LEU A 1 371 ? 0.048 23.359 -8.508 1 92.38 371 LEU A C 1
ATOM 2915 O O . LEU A 1 371 ? -0.681 24.188 -7.941 1 92.38 371 LEU A O 1
ATOM 2919 N N . LYS A 1 372 ? 0.442 23.422 -9.742 1 89.81 372 LYS A N 1
ATOM 2920 C CA . LYS A 1 372 ? -0.031 24.484 -10.609 1 89.81 372 LYS A CA 1
ATOM 2921 C C . LYS A 1 372 ? -1.477 24.25 -11.039 1 89.81 372 LYS A C 1
ATOM 2923 O O . LYS A 1 372 ? -1.957 23.125 -11.023 1 89.81 372 LYS A O 1
ATOM 2928 N N . GLN A 1 373 ? -2.08 25.328 -11.445 1 85.81 373 GLN A N 1
ATOM 2929 C CA . GLN A 1 373 ? -3.5 25.25 -11.766 1 85.81 373 GLN A CA 1
ATOM 2930 C C . GLN A 1 373 ? -3.746 24.312 -12.938 1 85.81 373 GLN A C 1
ATOM 2932 O O . GLN A 1 373 ? -4.73 23.562 -12.945 1 85.81 373 GLN A O 1
ATOM 2937 N N . HIS A 1 374 ? -2.932 24.453 -13.914 1 89.25 374 HIS A N 1
ATOM 2938 C CA . HIS A 1 374 ? -3.129 23.578 -15.07 1 89.25 374 HIS A CA 1
ATOM 2939 C C . HIS A 1 374 ? -2.924 22.109 -14.695 1 89.25 374 HIS A C 1
ATOM 2941 O O . HIS A 1 374 ? -3.566 21.219 -15.266 1 89.25 374 HIS A O 1
ATOM 2947 N N . GLU A 1 375 ? -2.057 21.828 -13.742 1 93 375 GLU A N 1
ATOM 2948 C CA . GLU A 1 375 ? -1.824 20.469 -13.258 1 93 375 GLU A CA 1
ATOM 2949 C C . GLU A 1 375 ? -3.027 19.938 -12.484 1 93 375 GLU A C 1
ATOM 2951 O O . GLU A 1 375 ? -3.363 18.75 -12.578 1 93 375 GLU A O 1
ATOM 2956 N N . ILE A 1 376 ? -3.666 20.844 -11.742 1 91.19 376 ILE A N 1
ATOM 2957 C CA . ILE A 1 376 ? -4.855 20.484 -10.977 1 91.19 376 ILE A CA 1
ATOM 2958 C C . ILE A 1 376 ? -5.992 20.125 -11.938 1 91.19 376 ILE A C 1
ATOM 2960 O O . ILE A 1 376 ? -6.703 19.141 -11.719 1 91.19 376 ILE A O 1
ATOM 2964 N N . LYS A 1 377 ? -6.121 20.828 -13.023 1 89.75 377 LYS A N 1
ATOM 2965 C CA . LYS A 1 377 ? -7.242 20.656 -13.938 1 89.75 377 LYS A CA 1
ATOM 2966 C C . LYS A 1 377 ? -7.008 19.5 -14.891 1 89.75 377 LYS A C 1
ATOM 2968 O O . LYS A 1 377 ? -7.922 18.719 -15.172 1 89.75 377 LYS A O 1
ATOM 2973 N N . LYS A 1 378 ? -5.77 19.359 -15.336 1 93.75 378 LYS A N 1
ATOM 2974 C CA . LYS A 1 378 ? -5.531 18.438 -16.453 1 93.75 378 LYS A CA 1
ATOM 2975 C C . LYS A 1 378 ? -4.727 17.234 -16 1 93.75 378 LYS A C 1
ATOM 2977 O O . LYS A 1 378 ? -4.551 16.281 -16.766 1 93.75 378 LYS A O 1
ATOM 2982 N N . GLY A 1 379 ? -4.281 17.266 -14.812 1 95 379 GLY A N 1
ATOM 2983 C CA . GLY A 1 379 ? -3.432 16.172 -14.352 1 95 379 GLY A CA 1
ATOM 2984 C C . GLY A 1 379 ? -1.96 16.406 -14.633 1 95 379 GLY A C 1
ATOM 2985 O O . GLY A 1 379 ? -1.566 17.5 -15.047 1 95 379 GLY A O 1
ATOM 2986 N N . ILE A 1 380 ? -1.184 15.391 -14.312 1 96.31 380 ILE A N 1
ATOM 2987 C CA . ILE A 1 380 ? 0.252 15.547 -14.508 1 96.31 380 ILE A CA 1
ATOM 2988 C C . ILE A 1 380 ? 0.808 14.336 -15.25 1 96.31 380 ILE A C 1
ATOM 2990 O O . ILE A 1 380 ? 0.228 13.25 -15.203 1 96.31 380 ILE A O 1
ATOM 2994 N N . SER A 1 381 ? 1.929 14.555 -15.961 1 96.62 381 SER A N 1
ATOM 2995 C CA . SER A 1 381 ? 2.607 13.484 -16.688 1 96.62 381 SER A CA 1
ATOM 2996 C C . SER A 1 381 ? 3.451 12.633 -15.742 1 96.62 381 SER A C 1
ATOM 2998 O O . SER A 1 381 ? 3.691 13.016 -14.594 1 96.62 381 SER A O 1
ATOM 3000 N N . GLU A 1 382 ? 3.855 11.461 -16.281 1 96.31 382 GLU A N 1
ATOM 3001 C CA . GLU A 1 382 ? 4.746 10.594 -15.523 1 96.31 382 GLU A CA 1
ATOM 3002 C C . GLU A 1 382 ? 6.066 11.297 -15.211 1 96.31 382 GLU A C 1
ATOM 3004 O O . GLU A 1 382 ? 6.625 11.133 -14.125 1 96.31 382 GLU A O 1
ATOM 3009 N N . PHE A 1 383 ? 6.551 12.008 -16.141 1 96.38 383 PHE A N 1
ATOM 3010 C CA . PHE A 1 383 ? 7.809 12.734 -15.961 1 96.38 383 PHE A CA 1
ATOM 3011 C C . PHE A 1 383 ? 7.676 13.797 -14.875 1 96.38 383 PHE A C 1
ATOM 3013 O O . PHE A 1 383 ? 8.547 13.922 -14.016 1 96.38 383 PHE A O 1
ATOM 3020 N N . ARG A 1 384 ? 6.598 14.539 -14.906 1 96.88 384 ARG A N 1
ATOM 3021 C CA . ARG A 1 384 ? 6.34 15.578 -13.906 1 96.88 384 ARG A CA 1
ATOM 3022 C C . ARG A 1 384 ? 6.184 14.977 -12.516 1 96.88 384 ARG A C 1
ATOM 3024 O O . ARG A 1 384 ? 6.688 15.523 -11.539 1 96.88 384 ARG A O 1
ATOM 3031 N N . LYS A 1 385 ? 5.48 13.898 -12.438 1 97.62 385 LYS A N 1
ATOM 3032 C CA . LYS A 1 385 ? 5.344 13.164 -11.18 1 97.62 385 LYS A CA 1
ATOM 3033 C C . LYS A 1 385 ? 6.707 12.812 -10.602 1 97.62 385 LYS A C 1
ATOM 3035 O O . LYS A 1 385 ? 6.965 13.039 -9.414 1 97.62 385 LYS A O 1
ATOM 3040 N N . SER A 1 386 ? 7.555 12.266 -11.461 1 97.56 386 SER A N 1
ATOM 3041 C CA . SER A 1 386 ? 8.898 11.875 -11.031 1 97.56 386 SER A CA 1
ATOM 3042 C C . SER A 1 386 ? 9.695 13.078 -10.539 1 97.56 386 SER A C 1
ATOM 3044 O O . SER A 1 386 ? 10.414 12.984 -9.539 1 97.56 386 SER A O 1
ATOM 3046 N N . GLN A 1 387 ? 9.617 14.164 -11.203 1 97.81 387 GLN A N 1
ATOM 3047 C CA . GLN A 1 387 ? 10.32 15.383 -10.805 1 97.81 387 GLN A CA 1
ATOM 3048 C C . GLN A 1 387 ? 9.914 15.812 -9.398 1 97.81 387 GLN A C 1
ATOM 3050 O O . GLN A 1 387 ? 10.773 16.188 -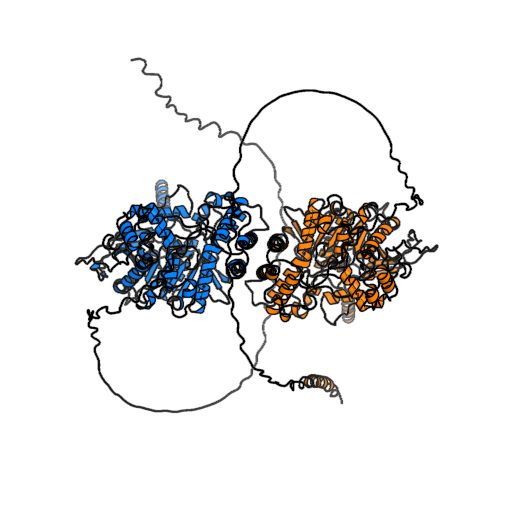8.594 1 97.81 387 GLN A O 1
ATOM 3055 N N . MET A 1 388 ? 8.656 15.75 -9.141 1 98.06 388 MET A N 1
ATOM 3056 C CA . MET A 1 388 ? 8.133 16.219 -7.859 1 98.06 388 MET A CA 1
ATOM 3057 C C . MET A 1 388 ? 8.562 15.297 -6.723 1 98.06 388 MET A C 1
ATOM 3059 O O . MET A 1 388 ? 8.969 15.766 -5.66 1 98.06 388 MET A O 1
ATOM 3063 N N . ILE A 1 389 ? 8.484 13.977 -6.984 1 98.44 389 ILE A N 1
ATOM 3064 C CA . ILE A 1 389 ? 8.883 13.031 -5.945 1 98.44 389 ILE A CA 1
ATOM 3065 C C . ILE A 1 389 ? 10.383 13.148 -5.691 1 98.44 389 ILE A C 1
ATOM 3067 O O . ILE A 1 389 ? 10.828 13.133 -4.539 1 98.44 389 ILE A O 1
ATOM 3071 N N . ARG A 1 390 ? 11.172 13.25 -6.762 1 97.81 390 ARG A N 1
ATOM 3072 C CA . ARG A 1 390 ? 12.617 13.367 -6.633 1 97.81 390 ARG A CA 1
ATOM 3073 C C . ARG A 1 390 ? 13 14.617 -5.848 1 97.81 390 ARG A C 1
ATOM 3075 O O . ARG A 1 390 ? 13.867 14.562 -4.973 1 97.81 390 ARG A O 1
ATOM 3082 N N . THR A 1 391 ? 12.352 15.688 -6.145 1 97.81 391 THR A N 1
ATOM 3083 C CA . THR A 1 391 ? 12.625 16.938 -5.441 1 97.81 391 THR A CA 1
ATOM 3084 C C . THR A 1 391 ? 12.289 16.812 -3.959 1 97.81 391 THR A C 1
ATOM 3086 O O . THR A 1 391 ? 13.062 17.25 -3.102 1 97.81 391 THR A O 1
ATOM 3089 N N . TYR A 1 392 ? 11.172 16.219 -3.725 1 98.31 392 TYR A N 1
ATOM 3090 C CA . TYR A 1 392 ? 10.742 16.016 -2.344 1 98.31 392 TYR A CA 1
ATOM 3091 C C . TYR A 1 392 ? 11.75 15.164 -1.58 1 98.31 392 TYR A C 1
ATOM 3093 O O . TYR A 1 392 ? 12.148 15.508 -0.466 1 98.31 392 TYR A O 1
ATOM 3101 N N . VAL A 1 393 ? 12.141 14.07 -2.162 1 98 393 VAL A N 1
ATOM 3102 C CA . VAL A 1 393 ? 13.062 13.133 -1.524 1 98 393 VAL A CA 1
ATOM 3103 C C . VAL A 1 393 ? 14.414 13.805 -1.308 1 98 393 VAL A C 1
ATOM 3105 O O . VAL A 1 393 ? 15.016 13.68 -0.236 1 98 393 VAL A O 1
ATOM 3108 N N . GLN A 1 394 ? 14.898 14.5 -2.291 1 96.75 394 GLN A N 1
ATOM 3109 C CA . GLN A 1 394 ? 16.188 15.18 -2.223 1 96.75 394 GLN A CA 1
ATOM 3110 C C . GLN A 1 394 ? 16.219 16.188 -1.072 1 96.75 394 GLN A C 1
ATOM 3112 O O . GLN A 1 394 ? 17.234 16.312 -0.39 1 96.75 394 GLN A O 1
ATOM 3117 N N . ASN A 1 395 ? 15.141 16.844 -0.904 1 97.19 395 ASN A N 1
ATOM 3118 C CA . ASN A 1 395 ? 15.141 17.938 0.061 1 97.19 395 ASN A CA 1
ATOM 3119 C C . ASN A 1 395 ? 14.805 17.453 1.467 1 97.19 395 ASN A C 1
ATOM 3121 O O . ASN A 1 395 ? 15.336 17.969 2.451 1 97.19 395 ASN A O 1
ATOM 3125 N N . VAL A 1 396 ? 14.008 16.469 1.642 1 97.56 396 VAL A N 1
ATOM 3126 C CA . VAL A 1 396 ? 13.414 16.141 2.938 1 97.56 396 VAL A CA 1
ATOM 3127 C C . VAL A 1 396 ? 14.211 15.023 3.607 1 97.56 396 VAL A C 1
ATOM 3129 O O . VAL A 1 396 ? 14.297 14.961 4.836 1 97.56 396 VAL A O 1
ATOM 3132 N N . PHE A 1 397 ? 14.859 14.141 2.846 1 96.94 397 PHE A N 1
ATOM 3133 C CA . PHE A 1 397 ? 15.531 12.992 3.447 1 96.94 397 PHE A CA 1
ATOM 3134 C C . PHE A 1 397 ? 17.031 13.062 3.225 1 96.94 397 PHE A C 1
ATOM 3136 O O . PHE A 1 397 ? 17.5 13.625 2.229 1 96.94 397 PHE A O 1
ATOM 3143 N N . LYS A 1 398 ? 17.75 12.391 4.121 1 94.56 398 LYS A N 1
ATOM 3144 C CA . LYS A 1 398 ? 19.203 12.461 4.098 1 94.56 398 LYS A CA 1
ATOM 3145 C C . LYS A 1 398 ? 19.812 11.125 3.668 1 94.56 398 LYS A C 1
ATOM 3147 O O . LYS A 1 398 ? 20.828 11.102 2.965 1 94.56 398 LYS A O 1
ATOM 3152 N N . TYR A 1 399 ? 19.219 10.039 4.043 1 94.69 399 TYR A N 1
ATOM 3153 C CA . TYR A 1 399 ? 19.812 8.727 3.842 1 94.69 399 TYR A CA 1
ATOM 3154 C C . TYR A 1 399 ? 18.984 7.875 2.898 1 94.69 399 TYR A C 1
ATOM 3156 O O . TYR A 1 399 ? 17.75 7.977 2.891 1 94.69 399 TYR A O 1
ATOM 3164 N N . HIS A 1 400 ? 19.688 7.043 2.131 1 94.75 400 HIS A N 1
ATOM 3165 C CA . HIS A 1 400 ? 19.062 6.062 1.246 1 94.75 400 HIS A CA 1
ATOM 3166 C C . HIS A 1 400 ? 17.984 6.695 0.387 1 94.75 400 HIS A C 1
ATOM 3168 O O . HIS A 1 400 ? 16.859 6.18 0.311 1 94.75 400 HIS A O 1
ATOM 3174 N N . ARG A 1 401 ? 18.297 7.781 -0.235 1 96.75 401 ARG A N 1
ATOM 3175 C CA . ARG A 1 401 ? 17.328 8.594 -0.967 1 96.75 401 ARG A CA 1
ATOM 3176 C C . ARG A 1 401 ? 16.734 7.812 -2.137 1 96.75 401 ARG A C 1
ATOM 3178 O O . ARG A 1 401 ? 15.531 7.91 -2.41 1 96.75 401 ARG A O 1
ATOM 3185 N N . GLN A 1 402 ? 17.547 7.023 -2.848 1 96.06 402 GLN A N 1
ATOM 3186 C CA . GLN A 1 402 ? 17.047 6.277 -3.99 1 96.06 402 GLN A CA 1
ATOM 3187 C C . GLN A 1 402 ? 16 5.246 -3.553 1 96.06 402 GLN A C 1
ATOM 3189 O O . GLN A 1 402 ? 14.984 5.062 -4.223 1 96.06 402 GLN A O 1
ATOM 3194 N N . LYS A 1 403 ? 16.281 4.562 -2.457 1 96.56 403 LYS A N 1
ATOM 3195 C CA . LYS A 1 403 ? 15.336 3.576 -1.943 1 96.56 403 LYS A CA 1
ATOM 3196 C C . LYS A 1 403 ? 14.039 4.242 -1.492 1 96.56 403 LYS A C 1
ATOM 3198 O O . LYS A 1 403 ? 12.945 3.717 -1.725 1 96.56 403 LYS A O 1
ATOM 3203 N N . ILE A 1 404 ? 14.141 5.402 -0.822 1 98.31 404 ILE A N 1
ATOM 3204 C CA . ILE A 1 404 ? 12.961 6.125 -0.361 1 98.31 404 ILE A CA 1
ATOM 3205 C C . ILE A 1 404 ? 12.141 6.598 -1.562 1 98.31 404 ILE A C 1
ATOM 3207 O O . ILE A 1 404 ? 10.914 6.547 -1.543 1 98.31 404 ILE A O 1
ATOM 3211 N N . TYR A 1 405 ? 12.867 7.051 -2.674 1 98.44 405 TYR A N 1
ATOM 3212 C CA . TYR A 1 405 ? 12.188 7.43 -3.906 1 98.44 405 TYR A CA 1
ATOM 3213 C C . TYR A 1 405 ? 11.359 6.273 -4.445 1 98.44 405 TYR A C 1
ATOM 3215 O O . TYR A 1 405 ? 10.188 6.453 -4.793 1 98.44 405 TYR A O 1
ATOM 3223 N N . GLU A 1 406 ? 11.93 5.086 -4.523 1 98.25 406 GLU A N 1
ATOM 3224 C CA . GLU A 1 406 ? 11.242 3.916 -5.066 1 98.25 406 GLU A CA 1
ATOM 3225 C C . GLU A 1 406 ? 10.047 3.535 -4.203 1 98.25 406 GLU A C 1
ATOM 3227 O O . GLU A 1 406 ? 9 3.146 -4.723 1 98.25 406 GLU A O 1
ATOM 3232 N N . ILE A 1 407 ? 10.203 3.621 -2.906 1 98.56 407 ILE A N 1
ATOM 3233 C CA . ILE A 1 407 ? 9.148 3.266 -1.963 1 98.56 407 ILE A CA 1
ATOM 3234 C C . ILE A 1 407 ? 7.98 4.234 -2.107 1 98.56 407 ILE A C 1
ATOM 3236 O O . ILE A 1 407 ? 6.824 3.812 -2.195 1 98.56 407 ILE A O 1
ATOM 3240 N N . LEU A 1 408 ? 8.242 5.523 -2.115 1 98.69 408 LEU A N 1
ATOM 3241 C CA . LEU A 1 408 ? 7.188 6.527 -2.236 1 98.69 408 LEU A CA 1
ATOM 3242 C C . LEU A 1 408 ? 6.48 6.418 -3.582 1 98.69 408 LEU A C 1
ATOM 3244 O O . LEU A 1 408 ? 5.254 6.504 -3.65 1 98.69 408 LEU A O 1
ATOM 3248 N N . ASP A 1 409 ? 7.297 6.277 -4.637 1 98.31 409 ASP A N 1
ATOM 3249 C CA . ASP A 1 409 ? 6.707 6.133 -5.961 1 98.31 409 ASP A CA 1
ATOM 3250 C C . ASP A 1 409 ? 5.777 4.926 -6.02 1 98.31 409 ASP A C 1
ATOM 3252 O O . ASP A 1 409 ? 4.695 4.996 -6.605 1 98.31 409 ASP A O 1
ATOM 3256 N N . HIS A 1 410 ? 6.152 3.852 -5.41 1 97.88 410 HIS A N 1
ATOM 3257 C CA . HIS A 1 410 ? 5.348 2.637 -5.395 1 97.88 410 HIS A CA 1
ATOM 3258 C C . HIS A 1 410 ? 4.043 2.85 -4.629 1 97.88 410 HIS A C 1
ATOM 3260 O O . HIS A 1 410 ? 2.973 2.471 -5.105 1 97.88 410 HIS A O 1
ATOM 3266 N N . HIS A 1 411 ? 4.145 3.441 -3.447 1 97.88 411 HIS A N 1
ATOM 3267 C CA . HIS A 1 411 ? 2.984 3.576 -2.572 1 97.88 411 HIS A CA 1
ATOM 3268 C C . HIS A 1 411 ? 1.975 4.566 -3.143 1 97.88 411 HIS A C 1
ATOM 3270 O O . HIS A 1 411 ? 0.771 4.434 -2.906 1 97.88 411 HIS A O 1
ATOM 3276 N N . TYR A 1 412 ? 2.449 5.523 -3.797 1 97.88 412 TYR A N 1
ATOM 3277 C CA . TYR A 1 412 ? 1.566 6.566 -4.305 1 97.88 412 TYR A CA 1
ATOM 3278 C C . TYR A 1 412 ? 1.426 6.469 -5.82 1 97.88 412 TYR A C 1
ATOM 3280 O O . TYR A 1 412 ? 1.568 7.473 -6.527 1 97.88 412 TYR A O 1
ATOM 3288 N N . THR A 1 413 ? 1.245 5.305 -6.309 1 96.94 413 THR A N 1
ATOM 3289 C CA . THR A 1 413 ? 0.885 4.969 -7.68 1 96.94 413 THR A CA 1
ATOM 3290 C C . THR A 1 413 ? -0.37 4.102 -7.715 1 96.94 413 THR A C 1
ATOM 3292 O O . THR A 1 413 ? -0.502 3.16 -6.93 1 96.94 413 THR A O 1
ATOM 3295 N N . ASP A 1 414 ? -1.296 4.551 -8.547 1 94.81 414 ASP A N 1
ATOM 3296 C CA . ASP A 1 414 ? -2.439 3.686 -8.82 1 94.81 414 ASP A CA 1
ATOM 3297 C C . ASP A 1 414 ? -2.094 2.641 -9.883 1 94.81 414 ASP A C 1
ATOM 3299 O O . ASP A 1 414 ? -2.227 2.895 -11.078 1 94.81 414 ASP A O 1
ATOM 3303 N N . TRP A 1 415 ? -1.783 1.503 -9.438 1 93.25 415 TRP A N 1
ATOM 3304 C CA . TRP A 1 415 ? -1.259 0.448 -10.297 1 93.25 415 TRP A CA 1
ATOM 3305 C C . TRP A 1 415 ? -2.352 -0.108 -11.203 1 93.25 415 TRP A C 1
ATOM 3307 O O . TRP A 1 415 ? -2.064 -0.825 -12.164 1 93.25 415 TRP A O 1
ATOM 3317 N N . ASN A 1 416 ? -3.615 0.221 -11.016 1 90.44 416 ASN A N 1
ATOM 3318 C CA . ASN A 1 416 ? -4.711 -0.183 -11.891 1 90.44 416 ASN A CA 1
ATOM 3319 C C . ASN A 1 416 ? -4.957 0.844 -12.992 1 90.44 416 ASN A C 1
ATOM 3321 O O . ASN A 1 416 ? -5.633 0.552 -13.977 1 90.44 416 ASN A O 1
ATOM 3325 N N . ARG A 1 417 ? -4.418 2.057 -12.812 1 89.75 417 ARG A N 1
ATOM 3326 C CA . ARG A 1 417 ? -4.602 3.156 -13.758 1 89.75 417 ARG A CA 1
ATOM 3327 C C . ARG A 1 417 ? -3.314 3.957 -13.922 1 89.75 417 ARG A C 1
ATOM 3329 O O . ARG A 1 417 ? -3.311 5.18 -13.766 1 89.75 417 ARG A O 1
ATOM 3336 N N . MET A 1 418 ? -2.334 3.355 -14.406 1 86.31 418 MET A N 1
ATOM 3337 C CA . MET A 1 418 ? -0.994 3.936 -14.383 1 86.31 418 MET A CA 1
ATOM 3338 C C . MET A 1 418 ? -0.858 5.023 -15.445 1 86.31 418 MET A C 1
ATOM 3340 O O . MET A 1 418 ? -0.06 5.949 -15.297 1 86.31 418 MET A O 1
ATOM 3344 N N . SER A 1 419 ? -1.689 5.012 -16.453 1 89.44 419 SER A N 1
ATOM 3345 C CA . SER A 1 419 ? -1.525 5.961 -17.547 1 89.44 419 SER A CA 1
ATOM 3346 C C . SER A 1 419 ? -2.402 7.195 -17.359 1 89.44 419 SER A C 1
ATOM 3348 O O . SER A 1 419 ? -2.227 8.203 -18.031 1 89.44 419 SER A O 1
ATOM 3350 N N . ASP A 1 420 ? -3.229 7.172 -16.375 1 93.75 420 ASP A N 1
ATOM 3351 C CA . ASP A 1 420 ? -4.184 8.25 -16.156 1 93.75 420 ASP A CA 1
ATOM 3352 C C . ASP A 1 420 ? -3.514 9.453 -15.492 1 93.75 420 ASP A C 1
ATOM 3354 O O . ASP A 1 420 ? -3.055 9.359 -14.352 1 93.75 420 ASP A O 1
ATOM 3358 N N . LYS A 1 421 ? -3.523 10.586 -16.156 1 96.06 421 LYS A N 1
ATOM 3359 C CA . LYS A 1 421 ? -2.852 11.789 -15.672 1 96.06 421 LYS A CA 1
ATOM 3360 C C . LYS A 1 421 ? -3.533 12.328 -14.422 1 96.06 421 LYS A C 1
ATOM 3362 O O . LYS A 1 421 ? -2.877 12.898 -13.547 1 96.06 421 LYS A O 1
ATOM 3367 N N . LEU A 1 422 ? -4.816 12.242 -14.352 1 95.88 422 LEU A N 1
ATOM 3368 C CA . LEU A 1 422 ? -5.559 12.719 -13.188 1 95.88 422 LEU A CA 1
ATOM 3369 C C . LEU A 1 422 ? -5.262 11.859 -11.969 1 95.88 422 LEU A C 1
ATOM 3371 O O . LEU A 1 422 ? -5.184 12.375 -10.844 1 95.88 422 LEU A O 1
ATOM 3375 N N . SER A 1 423 ? -5.098 10.57 -12.25 1 95.19 423 SER A N 1
ATOM 3376 C CA . SER A 1 423 ? -4.711 9.688 -11.164 1 95.19 423 SER A CA 1
ATOM 3377 C C . SER A 1 423 ? -3.332 10.039 -10.617 1 95.19 423 SER A C 1
ATOM 3379 O O . SER A 1 423 ? -3.115 10.031 -9.398 1 95.19 423 SER A O 1
ATOM 3381 N N . LYS A 1 424 ? -2.455 10.375 -11.516 1 97.44 424 LYS A N 1
ATOM 3382 C CA . LYS A 1 424 ? -1.112 10.773 -11.102 1 97.44 424 LYS A CA 1
ATOM 3383 C C . LYS A 1 424 ? -1.149 12.062 -10.289 1 97.44 424 LYS A C 1
ATOM 3385 O O . LYS A 1 424 ? -0.449 12.18 -9.281 1 97.44 424 LYS A O 1
ATOM 3390 N N . ARG A 1 425 ? -1.962 12.977 -10.711 1 96.5 425 ARG A N 1
ATOM 3391 C CA . ARG A 1 425 ? -2.162 14.219 -9.969 1 96.5 425 ARG A CA 1
ATOM 3392 C C . ARG A 1 425 ? -2.689 13.938 -8.57 1 96.5 425 ARG A C 1
ATOM 3394 O O . ARG A 1 425 ? -2.16 14.469 -7.586 1 96.5 425 ARG A O 1
ATOM 3401 N N . ASN A 1 426 ? -3.686 13.109 -8.469 1 96.38 426 ASN A N 1
ATOM 3402 C CA . ASN A 1 426 ? -4.262 12.766 -7.172 1 96.38 426 ASN A CA 1
ATOM 3403 C C . ASN A 1 426 ? -3.24 12.094 -6.262 1 96.38 426 ASN A C 1
ATOM 3405 O O . ASN A 1 426 ? -3.213 12.344 -5.055 1 96.38 426 ASN A O 1
ATOM 3409 N N . ASN A 1 427 ? -2.447 11.266 -6.832 1 97.12 427 ASN A N 1
ATOM 3410 C CA . ASN A 1 427 ? -1.425 10.562 -6.066 1 97.12 427 ASN A CA 1
ATOM 3411 C C . ASN A 1 427 ? -0.381 11.523 -5.508 1 97.12 427 ASN A C 1
ATOM 3413 O O . ASN A 1 427 ? 0.034 11.398 -4.355 1 97.12 427 ASN A O 1
ATOM 3417 N N . ILE A 1 428 ? 0.042 12.438 -6.297 1 97.75 428 ILE A N 1
ATOM 3418 C CA . ILE A 1 428 ? 1.043 13.398 -5.855 1 97.75 428 ILE A CA 1
ATOM 3419 C C . ILE A 1 428 ? 0.439 14.32 -4.801 1 97.75 428 ILE A C 1
ATOM 3421 O O . ILE A 1 428 ? 1.101 14.672 -3.818 1 97.75 428 ILE A O 1
ATOM 3425 N N . LEU A 1 429 ? -0.789 14.719 -4.988 1 96.88 429 LEU A N 1
ATOM 3426 C CA . LEU A 1 429 ? -1.484 15.531 -3.994 1 96.88 429 LEU A CA 1
ATOM 3427 C C . LEU A 1 429 ? -1.546 14.805 -2.654 1 96.88 429 LEU A C 1
ATOM 3429 O O . LEU A 1 429 ? -1.304 15.414 -1.605 1 96.88 429 LEU A O 1
ATOM 3433 N N . GLU A 1 430 ? -1.833 13.594 -2.742 1 97.5 430 GLU A N 1
ATOM 3434 C CA . GLU A 1 430 ? -1.906 12.797 -1.523 1 97.5 430 GLU A CA 1
ATOM 3435 C C . GLU A 1 430 ? -0.532 12.648 -0.875 1 97.5 430 GLU A C 1
ATOM 3437 O O . GLU A 1 430 ? -0.402 12.766 0.346 1 97.5 430 GLU A O 1
ATOM 3442 N N . LEU A 1 431 ? 0.463 12.367 -1.698 1 98.56 431 LEU A N 1
ATOM 3443 C CA . LEU A 1 431 ? 1.824 12.195 -1.203 1 98.56 431 LEU A CA 1
ATOM 3444 C C . LEU A 1 431 ? 2.297 13.438 -0.462 1 98.56 431 LEU A C 1
ATOM 3446 O O . LEU A 1 431 ? 2.742 13.352 0.685 1 98.56 431 LEU A O 1
ATOM 3450 N N . LEU A 1 432 ? 2.145 14.562 -1.087 1 98.38 432 LEU A N 1
ATOM 3451 C CA . LEU A 1 432 ? 2.609 15.805 -0.491 1 98.38 432 LEU A CA 1
ATOM 3452 C C . LEU A 1 432 ? 1.749 16.188 0.708 1 98.38 432 LEU A C 1
ATOM 3454 O O . LEU A 1 432 ? 2.248 16.766 1.675 1 98.38 432 LEU A O 1
ATOM 3458 N N . SER A 1 433 ? 0.436 15.914 0.665 1 98.25 433 SER A N 1
ATOM 3459 C CA . SER A 1 433 ? -0.433 16.172 1.809 1 98.25 433 SER A CA 1
ATOM 3460 C C . SER A 1 433 ? -0.012 15.344 3.018 1 98.25 433 SER A C 1
ATOM 3462 O O . SER A 1 433 ? 0.069 15.859 4.133 1 98.25 433 SER A O 1
ATOM 3464 N N . ASP A 1 434 ? 0.259 14.055 2.734 1 98.56 434 ASP A N 1
ATOM 3465 C CA . ASP A 1 434 ? 0.66 13.172 3.82 1 98.56 434 ASP A CA 1
ATOM 3466 C C . ASP A 1 434 ? 2.021 13.57 4.383 1 98.56 434 ASP A C 1
ATOM 3468 O O . ASP A 1 434 ? 2.197 13.641 5.602 1 98.56 434 ASP A O 1
ATOM 3472 N N . GLY A 1 435 ? 2.916 13.875 3.547 1 98.5 435 GLY A N 1
ATOM 3473 C CA . GLY A 1 435 ? 4.281 14.148 3.975 1 98.5 435 GLY A CA 1
ATOM 3474 C C . GLY A 1 435 ? 4.434 15.484 4.668 1 98.5 435 GLY A C 1
ATOM 3475 O O . GLY A 1 435 ? 5.184 15.602 5.641 1 98.5 435 GLY A O 1
ATOM 3476 N N . GLN A 1 436 ? 3.717 16.453 4.211 1 98 436 GLN A N 1
ATOM 3477 C CA . GLN A 1 436 ? 3.967 17.812 4.672 1 98 436 GLN A CA 1
ATOM 3478 C C . GLN A 1 436 ? 2.98 18.203 5.77 1 98 436 GLN A C 1
ATOM 3480 O O . GLN A 1 436 ? 3.246 19.125 6.543 1 98 436 GLN A O 1
ATOM 3485 N N . TYR A 1 437 ? 1.81 17.531 5.852 1 98.31 437 TYR A N 1
ATOM 3486 C CA . TYR A 1 437 ? 0.776 18.031 6.746 1 98.31 437 TYR A CA 1
ATOM 3487 C C . TYR A 1 437 ? 0.211 16.922 7.617 1 98.31 437 TYR A C 1
ATOM 3489 O O . TYR A 1 437 ? 0.279 16.984 8.844 1 98.31 437 TYR A O 1
ATOM 3497 N N . VAL A 1 438 ? -0.24 15.852 6.996 1 98.69 438 VAL A N 1
ATOM 3498 C CA . VAL A 1 438 ? -1.072 14.867 7.676 1 98.69 438 VAL A CA 1
ATOM 3499 C C . VAL A 1 438 ? -0.217 14.039 8.633 1 98.69 438 VAL A C 1
ATOM 3501 O O . VAL A 1 438 ? -0.523 13.945 9.82 1 98.69 438 VAL A O 1
ATOM 3504 N N . ALA A 1 439 ? 0.87 13.477 8.125 1 98.62 439 ALA A N 1
ATOM 3505 C CA . ALA A 1 439 ? 1.696 12.609 8.969 1 98.62 439 ALA A CA 1
ATOM 3506 C C . ALA A 1 439 ? 2.287 13.391 10.141 1 98.62 439 ALA A C 1
ATOM 3508 O O . ALA A 1 439 ? 2.221 12.938 11.289 1 98.62 439 ALA A O 1
ATOM 3509 N N . PRO A 1 440 ? 2.822 14.555 9.891 1 98.56 440 PRO A N 1
ATOM 3510 C CA . PRO A 1 440 ? 3.352 15.312 11.023 1 98.56 440 PRO A CA 1
ATOM 3511 C C . PRO A 1 440 ? 2.279 15.664 12.055 1 98.56 440 PRO A C 1
ATOM 3513 O O . PRO A 1 440 ? 2.537 15.617 13.258 1 98.56 440 PRO A O 1
ATOM 3516 N N . LEU A 1 441 ? 1.121 16.016 11.617 1 98.75 441 LEU A N 1
ATOM 3517 C CA . LEU A 1 441 ? 0.054 16.391 12.539 1 98.75 441 LEU A CA 1
ATOM 3518 C C . LEU A 1 441 ? -0.431 15.188 13.336 1 98.75 441 LEU A C 1
ATOM 3520 O O . LEU A 1 441 ? -0.668 15.289 14.539 1 98.75 441 LEU A O 1
ATOM 3524 N N . ILE A 1 442 ? -0.568 14.078 12.68 1 98.56 442 ILE A N 1
ATOM 3525 C CA . ILE A 1 442 ? -1.009 12.867 13.367 1 98.56 442 ILE A CA 1
ATOM 3526 C C . ILE A 1 442 ? 0.046 12.445 14.383 1 98.56 442 ILE A C 1
ATOM 3528 O O . ILE A 1 442 ? -0.289 11.984 15.484 1 98.56 442 ILE A O 1
ATOM 3532 N N . LYS A 1 443 ? 1.297 12.555 14.023 1 98.38 443 LYS A N 1
ATOM 3533 C CA . LYS A 1 443 ? 2.369 12.258 14.969 1 98.38 443 LYS A CA 1
ATOM 3534 C C . LYS A 1 443 ? 2.285 13.164 16.188 1 98.38 443 LYS A C 1
ATOM 3536 O O . LYS A 1 443 ? 2.453 12.695 17.328 1 98.38 443 LYS A O 1
ATOM 3541 N N . ALA A 1 444 ? 2.041 14.422 15.984 1 98.56 444 ALA A N 1
ATOM 3542 C CA . ALA A 1 444 ? 1.866 15.359 17.094 1 98.56 444 ALA A CA 1
ATOM 3543 C C . ALA A 1 444 ? 0.681 14.961 17.969 1 98.56 444 ALA A C 1
ATOM 3545 O O . ALA A 1 444 ? 0.763 15.008 19.188 1 98.56 444 ALA A O 1
ATOM 3546 N N . ALA A 1 445 ? -0.403 14.609 17.312 1 98.69 445 ALA A N 1
ATOM 3547 C CA . ALA A 1 445 ? -1.589 14.172 18.047 1 98.69 445 ALA A CA 1
ATOM 3548 C C . ALA A 1 445 ? -1.29 12.938 18.891 1 98.69 445 ALA A C 1
ATOM 3550 O O . ALA A 1 445 ? -1.801 12.797 20 1 98.69 445 ALA A O 1
ATOM 3551 N N . GLN A 1 446 ? -0.489 12.078 18.375 1 97.94 446 GLN A N 1
ATOM 3552 C CA . GLN A 1 446 ? -0.125 10.867 19.109 1 97.94 446 GLN A CA 1
ATOM 3553 C C . GLN A 1 446 ? 0.697 11.203 20.344 1 97.94 446 GLN A C 1
ATOM 3555 O O . GLN A 1 446 ? 0.452 10.656 21.422 1 97.94 446 GLN A O 1
ATOM 3560 N N . TYR A 1 447 ? 1.686 12.055 20.203 1 98 447 TYR A N 1
ATOM 3561 C CA . TYR A 1 447 ? 2.453 12.492 21.359 1 98 447 TYR A CA 1
ATOM 3562 C C . TYR A 1 447 ? 1.545 13.117 22.406 1 98 447 TYR A C 1
ATOM 3564 O O . TYR A 1 447 ? 1.692 12.859 23.609 1 98 447 TYR A O 1
ATOM 3572 N N . HIS A 1 448 ? 0.628 13.906 21.953 1 98.25 448 HIS A N 1
ATOM 3573 C CA . HIS A 1 448 ? -0.259 14.625 22.875 1 98.25 448 HIS A CA 1
ATOM 3574 C C . HIS A 1 448 ? -1.201 13.664 23.594 1 98.25 448 HIS A C 1
ATOM 3576 O O . HIS A 1 448 ? -1.477 13.836 24.781 1 98.25 448 HIS A O 1
ATOM 3582 N N . ALA A 1 449 ? -1.716 12.711 22.875 1 98.06 449 ALA A N 1
ATOM 3583 C CA . ALA A 1 449 ? -2.711 11.773 23.391 1 98.06 449 ALA A CA 1
ATOM 3584 C C . ALA A 1 449 ? -2.141 10.953 24.547 1 98.06 449 ALA A C 1
ATOM 3586 O O . ALA A 1 449 ? -2.891 10.375 25.344 1 98.06 449 ALA A O 1
ATOM 3587 N N . GLU A 1 450 ? -0.887 10.922 24.688 1 96.75 450 GLU A N 1
ATOM 3588 C CA . GLU A 1 450 ? -0.245 10.195 25.781 1 96.75 450 GLU A CA 1
ATOM 3589 C C . GLU A 1 450 ? -0.454 10.898 27.109 1 96.75 450 GLU A C 1
ATOM 3591 O O . GLU A 1 450 ? -0.402 10.266 28.172 1 96.75 450 GLU A O 1
ATOM 3596 N N . THR A 1 451 ? -0.71 12.188 27.047 1 96.31 451 THR A N 1
ATOM 3597 C CA . THR A 1 451 ? -0.631 12.93 28.297 1 96.31 451 THR A CA 1
ATOM 3598 C C . THR A 1 451 ? -1.915 13.719 28.547 1 96.31 451 THR A C 1
ATOM 3600 O O . THR A 1 451 ? -2.215 14.086 29.672 1 96.31 451 THR A O 1
ATOM 3603 N N . ALA A 1 452 ? -2.686 14.016 27.516 1 97.12 452 ALA A N 1
ATOM 3604 C CA . ALA A 1 452 ? -3.844 14.883 27.688 1 97.12 452 ALA A CA 1
ATOM 3605 C C . ALA A 1 452 ? -4.977 14.484 26.734 1 97.12 452 ALA A C 1
ATOM 3607 O O . ALA A 1 452 ? -4.777 13.688 25.828 1 97.12 452 ALA A O 1
ATOM 3608 N N . ASP A 1 453 ? -6.18 15.117 26.984 1 98.06 453 ASP A N 1
ATOM 3609 C CA . ASP A 1 453 ? -7.332 14.844 26.141 1 98.06 453 ASP A CA 1
ATOM 3610 C C . ASP A 1 453 ? -7.121 15.391 24.734 1 98.06 453 ASP A C 1
ATOM 3612 O O . ASP A 1 453 ? -6.809 16.562 24.562 1 98.06 453 ASP A O 1
ATOM 3616 N N . THR A 1 454 ? -7.223 14.492 23.781 1 98.69 454 THR A N 1
ATOM 3617 C CA . THR A 1 454 ? -6.941 14.797 22.391 1 98.69 454 THR A CA 1
ATOM 3618 C C . THR A 1 454 ? -8.125 14.422 21.5 1 98.69 454 THR A C 1
ATOM 3620 O O . THR A 1 454 ? -8.711 13.352 21.672 1 98.69 454 THR A O 1
ATOM 3623 N N . TYR A 1 455 ? -8.531 15.289 20.672 1 98.88 455 TYR A N 1
ATOM 3624 C CA . TYR A 1 455 ? -9.555 15.023 19.656 1 98.88 455 TYR A CA 1
ATOM 3625 C C . TYR A 1 455 ? -9 15.227 18.25 1 98.88 455 TYR A C 1
ATOM 3627 O O . TYR A 1 455 ? -8.102 16.047 18.047 1 98.88 455 TYR A O 1
ATOM 3635 N N . LEU A 1 456 ? -9.492 14.414 17.312 1 98.81 456 LEU A N 1
ATOM 3636 C CA . LEU A 1 456 ? -9.039 14.484 15.93 1 98.81 456 LEU A CA 1
ATOM 3637 C C . LEU A 1 456 ? -10.219 14.477 14.969 1 98.81 456 LEU A C 1
ATOM 3639 O O . LEU A 1 456 ? -11.172 13.711 15.156 1 98.81 456 LEU A O 1
ATOM 3643 N N . TYR A 1 457 ? -10.203 15.375 13.969 1 98.69 457 TYR A N 1
ATOM 3644 C CA . TYR A 1 457 ? -11.195 15.336 12.898 1 98.69 457 TYR A CA 1
ATOM 3645 C C . TYR A 1 457 ? -10.531 15.328 11.531 1 98.69 457 TYR A C 1
ATOM 3647 O O . TYR A 1 457 ? -9.375 15.719 11.391 1 98.69 457 TYR A O 1
ATOM 3655 N N . ALA A 1 458 ? -11.211 14.805 10.602 1 98.38 458 ALA A N 1
ATOM 3656 C CA . ALA A 1 458 ? -10.875 14.914 9.188 1 98.38 458 ALA A CA 1
ATOM 3657 C C . ALA A 1 458 ? -12.016 15.555 8.406 1 98.38 458 ALA A C 1
ATOM 3659 O O . ALA A 1 458 ? -13.133 15.031 8.375 1 98.38 458 ALA A O 1
ATOM 3660 N N . PHE A 1 459 ? -11.719 16.703 7.82 1 97.31 459 PHE A N 1
ATOM 3661 C CA . PHE A 1 459 ? -12.711 17.422 7.031 1 97.31 459 PHE A CA 1
ATOM 3662 C C . PHE A 1 459 ? -12.625 17.031 5.562 1 97.31 459 PHE A C 1
ATOM 3664 O O . PHE A 1 459 ? -11.594 17.25 4.918 1 97.31 459 PHE A O 1
ATOM 3671 N N . SER A 1 460 ? -13.664 16.469 4.984 1 92.38 460 SER A N 1
ATOM 3672 C CA . SER A 1 460 ? -13.609 15.945 3.623 1 92.38 460 SER A CA 1
ATOM 3673 C C . SER A 1 460 ? -14.734 16.531 2.768 1 92.38 460 SER A C 1
ATOM 3675 O O . SER A 1 460 ? -14.992 16.047 1.665 1 92.38 460 SER A O 1
ATOM 3677 N N . TYR A 1 461 ? -15.391 17.562 3.186 1 88.19 461 TYR A N 1
ATOM 3678 C CA . TYR A 1 461 ? -16.469 18.188 2.422 1 88.19 461 TYR A CA 1
ATOM 3679 C C . TYR A 1 461 ? -15.93 19.312 1.548 1 88.19 461 TYR A C 1
ATOM 3681 O O . TYR A 1 461 ? -15.023 20.047 1.951 1 88.19 461 TYR A O 1
ATOM 3689 N N . SER A 1 462 ? -16.453 19.375 0.372 1 82.19 462 SER A N 1
ATOM 3690 C CA . SER A 1 462 ? -16.141 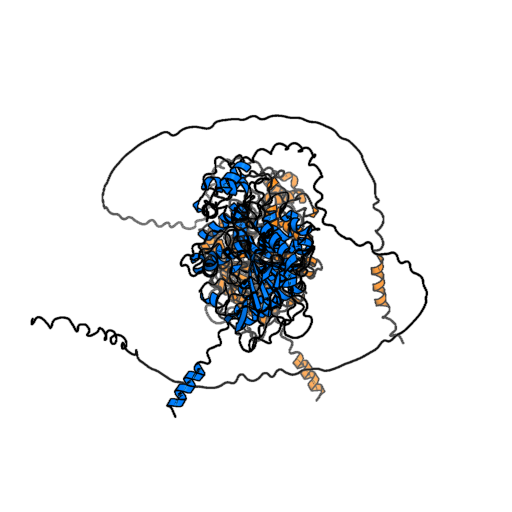20.516 -0.489 1 82.19 462 SER A CA 1
ATOM 3691 C C . SER A 1 462 ? -17.406 21.328 -0.793 1 82.19 462 SER A C 1
ATOM 3693 O O . SER A 1 462 ? -18.453 20.766 -1.115 1 82.19 462 SER A O 1
ATOM 3695 N N . THR A 1 463 ? -17.172 22.594 -0.578 1 84.44 463 THR A N 1
ATOM 3696 C CA . THR A 1 463 ? -18.281 23.5 -0.837 1 84.44 463 THR A CA 1
ATOM 3697 C C . THR A 1 463 ? -18.766 23.375 -2.281 1 84.44 463 THR A C 1
ATOM 3699 O O . THR A 1 463 ? -17.953 23.266 -3.201 1 84.44 463 THR A O 1
ATOM 3702 N N . GLN A 1 464 ? -19.984 23.25 -2.514 1 75.94 464 GLN A N 1
ATOM 3703 C CA . GLN A 1 464 ? -20.578 22.984 -3.818 1 75.94 464 GLN A CA 1
ATOM 3704 C C . GLN A 1 464 ? -20.219 24.062 -4.828 1 75.94 464 GLN A C 1
ATOM 3706 O O . GLN A 1 464 ? -20.016 23.781 -6.008 1 75.94 464 GLN A O 1
ATOM 3711 N N . THR A 1 465 ? -20.203 25.25 -4.332 1 66.12 465 THR A N 1
ATOM 3712 C CA . THR A 1 465 ? -19.875 26.328 -5.262 1 66.12 465 THR A CA 1
ATOM 3713 C C . THR A 1 465 ? -18.438 26.156 -5.781 1 66.12 465 THR A C 1
ATOM 3715 O O . THR A 1 465 ? -18.125 26.609 -6.883 1 66.12 465 THR A O 1
ATOM 3718 N N . GLU A 1 466 ? -17.688 25.578 -4.973 1 61.56 466 GLU A N 1
ATOM 3719 C CA . GLU A 1 466 ? -16.312 25.312 -5.379 1 61.56 466 GLU A CA 1
ATOM 3720 C C . GLU A 1 466 ? -16.234 24.156 -6.363 1 61.56 466 GLU A C 1
ATOM 3722 O O . GLU A 1 466 ? -15.32 24.094 -7.191 1 61.56 466 GLU A O 1
ATOM 3727 N N . GLY A 1 467 ? -17.062 23.188 -6.207 1 56.47 467 GLY A N 1
ATOM 3728 C CA . GLY A 1 467 ? -17.125 22.031 -7.086 1 56.47 467 GLY A CA 1
ATOM 3729 C C . GLY A 1 467 ? -17.391 22.391 -8.531 1 56.47 467 GLY A C 1
ATOM 3730 O O . GLY A 1 467 ? -17.125 21.594 -9.438 1 56.47 467 GLY A O 1
ATOM 3731 N N . SER A 1 468 ? -18 23.547 -8.633 1 51.44 468 SER A N 1
ATOM 3732 C CA . SER A 1 468 ? -18.297 23.969 -10 1 51.44 468 SER A CA 1
ATOM 3733 C C . SER A 1 468 ? -17.031 24.297 -10.773 1 51.44 468 SER A C 1
ATOM 3735 O O . SER A 1 468 ? -17.047 24.406 -12 1 51.44 468 SER A O 1
ATOM 3737 N N . LEU A 1 469 ? -16.016 24.469 -10.023 1 52.97 469 LEU A N 1
ATOM 3738 C CA . LEU A 1 469 ? -14.812 24.906 -10.711 1 52.97 469 LEU A CA 1
ATOM 3739 C C . LEU A 1 469 ? -14.117 23.734 -11.391 1 52.97 469 LEU A C 1
ATOM 3741 O O . LEU A 1 469 ? -13.031 23.891 -11.961 1 52.97 469 LEU A O 1
ATOM 3745 N N . ASN A 1 470 ? -14.891 22.828 -11.789 1 54.19 470 ASN A N 1
ATOM 3746 C CA . ASN A 1 470 ? -14.438 21.734 -12.633 1 54.19 470 ASN A CA 1
ATOM 3747 C C . ASN A 1 470 ? -13.133 21.125 -12.117 1 54.19 470 ASN A C 1
ATOM 3749 O O . ASN A 1 470 ? -12.281 20.719 -12.906 1 54.19 470 ASN A O 1
ATOM 3753 N N . GLU A 1 471 ? -12.82 21.484 -10.797 1 64.88 471 GLU A N 1
ATOM 3754 C CA . GLU A 1 471 ? -11.609 20.844 -10.289 1 64.88 471 GLU A CA 1
ATOM 3755 C C . GLU A 1 471 ? -11.953 19.594 -9.484 1 64.88 471 GLU A C 1
ATOM 3757 O O . GLU A 1 471 ? -12.883 19.609 -8.672 1 64.88 471 GLU A O 1
ATOM 3762 N N . ASP A 1 472 ? -11.953 18.375 -9.945 1 76.38 472 ASP A N 1
ATOM 3763 C CA . ASP A 1 472 ? -12.25 17.094 -9.312 1 76.38 472 ASP A CA 1
ATOM 3764 C C . ASP A 1 472 ? -11.328 16.859 -8.117 1 76.38 472 ASP A C 1
ATOM 3766 O O . ASP A 1 472 ? -10.797 15.75 -7.941 1 76.38 472 ASP A O 1
ATOM 3770 N N . VAL A 1 473 ? -11.016 18.047 -7.293 1 81.75 473 VAL A N 1
ATOM 3771 C CA . VAL A 1 473 ? -10.242 17.922 -6.066 1 81.75 473 VAL A CA 1
ATOM 3772 C C . VAL A 1 473 ? -11.047 18.453 -4.887 1 81.75 473 VAL A C 1
ATOM 3774 O O . VAL A 1 473 ? -11.445 19.625 -4.883 1 81.75 473 VAL A O 1
ATOM 3777 N N . HIS A 1 474 ? -11.289 17.609 -3.898 1 82.25 474 HIS A N 1
ATOM 3778 C CA . HIS A 1 474 ? -12.133 17.953 -2.764 1 82.25 474 HIS A CA 1
ATOM 3779 C C . HIS A 1 474 ? -11.352 17.906 -1.456 1 82.25 474 HIS A C 1
ATOM 3781 O O . HIS A 1 474 ? -10.32 17.234 -1.371 1 82.25 474 HIS A O 1
ATOM 3787 N N . GLY A 1 475 ? -11.891 18.719 -0.48 1 87.94 475 GLY A N 1
ATOM 3788 C CA . GLY A 1 475 ? -11.258 18.719 0.831 1 87.94 475 GLY A CA 1
ATOM 3789 C C . GLY A 1 475 ? -9.867 19.328 0.821 1 87.94 475 GLY A C 1
ATOM 3790 O O . GLY A 1 475 ? -8.906 18.672 1.249 1 87.94 475 GLY A O 1
ATOM 3791 N N . ILE A 1 476 ? -9.812 20.531 0.321 1 89.31 476 ILE A N 1
ATOM 3792 C CA . ILE A 1 476 ? -8.508 21.172 0.189 1 89.31 476 ILE A CA 1
ATOM 3793 C C . ILE A 1 476 ? -8.195 21.953 1.458 1 89.31 476 ILE A C 1
ATOM 3795 O O . ILE A 1 476 ? -9.062 22.156 2.311 1 89.31 476 ILE A O 1
ATOM 3799 N N . HIS A 1 477 ? -6.988 22.438 1.556 1 91.12 477 HIS A N 1
ATOM 3800 C CA . HIS A 1 477 ? -6.465 23.203 2.686 1 91.12 477 HIS A CA 1
ATOM 3801 C C . HIS A 1 477 ? -7.344 24.406 2.994 1 91.12 477 HIS A C 1
ATOM 3803 O O . HIS A 1 477 ? -7.543 25.266 2.137 1 91.12 477 HIS A O 1
ATOM 3809 N N . GLY A 1 478 ? -7.938 24.453 4.203 1 90.94 478 GLY A N 1
ATOM 3810 C CA . GLY A 1 478 ? -8.711 25.609 4.625 1 90.94 478 GLY A CA 1
ATOM 3811 C C . GLY A 1 478 ? -10.203 25.469 4.371 1 90.94 478 GLY A C 1
ATOM 3812 O O . GLY A 1 478 ? -10.992 26.328 4.758 1 90.94 478 GLY A O 1
ATOM 3813 N N . ASP A 1 479 ? -10.633 24.359 3.838 1 90.38 479 ASP A N 1
ATOM 3814 C CA . ASP A 1 479 ? -12.031 24.156 3.477 1 90.38 479 ASP A CA 1
ATOM 3815 C C . ASP A 1 479 ? -12.93 24.188 4.711 1 90.38 479 ASP A C 1
ATOM 3817 O O . ASP A 1 479 ? -14.125 24.453 4.613 1 90.38 479 ASP A O 1
ATOM 3821 N N . GLU A 1 480 ? -12.43 23.953 5.848 1 93.62 480 GLU A N 1
ATOM 3822 C CA . GLU A 1 480 ? -13.273 23.891 7.039 1 93.62 480 GLU A CA 1
ATOM 3823 C C . GLU A 1 480 ? -13.523 25.281 7.613 1 93.62 480 GLU A C 1
ATOM 3825 O O . GLU A 1 480 ? -14.469 25.484 8.383 1 93.62 480 GLU A O 1
ATOM 3830 N N . LEU A 1 481 ? -12.734 26.25 7.254 1 94.56 481 LEU A N 1
ATOM 3831 C CA . LEU A 1 481 ? -12.727 27.547 7.922 1 94.56 481 LEU A CA 1
ATOM 3832 C C . LEU A 1 481 ? -14.062 28.266 7.746 1 94.56 481 LEU A C 1
ATOM 3834 O O . LEU A 1 481 ? -14.594 28.828 8.695 1 94.56 481 LEU A O 1
ATOM 3838 N N . PRO A 1 482 ? -14.672 28.297 6.512 1 94.31 482 PRO A N 1
ATOM 3839 C CA . PRO A 1 482 ? -15.977 28.953 6.391 1 94.31 482 PRO A CA 1
ATOM 3840 C C . PRO A 1 482 ? -17.031 28.344 7.32 1 94.31 482 PRO A C 1
ATOM 3842 O O . PRO A 1 482 ? -17.906 29.062 7.812 1 94.31 482 PRO A O 1
ATOM 3845 N N . TYR A 1 483 ? -16.906 27.094 7.539 1 95.94 483 TYR A N 1
ATOM 3846 C CA . TYR A 1 483 ? -17.891 26.406 8.383 1 95.94 483 TYR A CA 1
ATOM 3847 C C . TYR A 1 483 ? -17.625 26.688 9.852 1 95.94 483 TYR A C 1
ATOM 3849 O O . TYR A 1 483 ? -18.562 26.75 10.656 1 95.94 483 TYR A O 1
ATOM 3857 N N . VAL A 1 484 ? -16.406 26.875 10.211 1 97.81 484 VAL A N 1
ATOM 3858 C CA . VAL A 1 484 ? -16.031 27.219 11.578 1 97.81 484 VAL A CA 1
ATOM 3859 C C . VAL A 1 484 ? -16.484 28.625 11.914 1 97.81 484 VAL A C 1
ATOM 3861 O O . VAL A 1 484 ? -17 28.891 13 1 97.81 484 VAL A O 1
ATOM 3864 N N . PHE A 1 485 ? -16.344 29.531 10.961 1 97.12 485 PHE A N 1
ATOM 3865 C CA . PHE A 1 485 ? -16.656 30.938 11.203 1 97.12 485 PHE A CA 1
ATOM 3866 C C . PHE A 1 485 ? -18.141 31.203 10.938 1 97.12 485 PHE A C 1
ATOM 3868 O O . PHE A 1 485 ? -18.641 32.312 11.211 1 97.12 485 PHE A O 1
ATOM 3875 N N . GLY A 1 486 ? -18.828 30.266 10.344 1 95.38 486 GLY A N 1
ATOM 3876 C CA . GLY A 1 486 ? -20.281 30.344 10.203 1 95.38 486 GLY A CA 1
ATOM 3877 C C . GLY A 1 486 ? -20.719 31.062 8.945 1 95.38 486 GLY A C 1
ATOM 3878 O O . GLY A 1 486 ? -21.844 31.562 8.867 1 95.38 486 GLY A O 1
ATOM 3879 N N . ALA A 1 487 ? -19.906 31.094 7.934 1 92.88 487 ALA A N 1
ATOM 3880 C CA . ALA A 1 487 ? -20.203 31.797 6.691 1 92.88 487 ALA A CA 1
ATOM 3881 C C . ALA A 1 487 ? -21.5 31.297 6.062 1 92.88 487 ALA A C 1
ATOM 3883 O O . ALA A 1 487 ? -22.297 32.094 5.547 1 92.88 487 ALA A O 1
ATOM 3884 N N . PRO A 1 488 ? -21.797 30 6.09 1 91.31 488 PRO A N 1
ATOM 3885 C CA . PRO A 1 488 ? -23 29.516 5.426 1 91.31 488 PRO A CA 1
ATOM 3886 C C . PRO A 1 488 ? -24.281 30.016 6.078 1 91.31 488 PRO A C 1
ATOM 3888 O O . PRO A 1 488 ? -25.344 30.047 5.438 1 91.31 488 PRO A O 1
ATOM 3891 N N . LEU A 1 489 ? -24.234 30.375 7.32 1 91.44 489 LEU A N 1
ATOM 3892 C CA . LEU A 1 489 ? -25.438 30.766 8.039 1 91.44 489 LEU A CA 1
ATOM 3893 C C . LEU A 1 489 ? -25.922 32.125 7.566 1 91.44 489 LEU A C 1
ATOM 3895 O O . LEU A 1 489 ? -27.109 32.469 7.73 1 91.44 489 LEU A O 1
ATOM 3899 N N . VAL A 1 490 ? -25.016 32.938 7.055 1 89.75 490 VAL A N 1
ATOM 3900 C CA . VAL A 1 490 ? -25.375 34.312 6.699 1 89.75 490 VAL A CA 1
ATOM 3901 C C . VAL A 1 490 ? -25.094 34.531 5.215 1 89.75 490 VAL A C 1
ATOM 3903 O O . VAL A 1 490 ? -24.938 35.688 4.789 1 89.75 490 VAL A O 1
ATOM 3906 N N . GLY A 1 491 ? -24.953 33.562 4.508 1 81.62 491 GLY A N 1
ATOM 3907 C CA . GLY A 1 491 ? -24.75 33.656 3.07 1 81.62 491 GLY A CA 1
ATOM 3908 C C . GLY A 1 491 ? -23.375 34.156 2.688 1 81.62 491 GLY A C 1
ATOM 3909 O O . GLY A 1 491 ? -23.188 34.688 1.589 1 81.62 491 GLY A O 1
ATOM 3910 N N . GLY A 1 492 ? -22.484 34.219 3.646 1 83.31 492 GLY A N 1
ATOM 3911 C CA . GLY A 1 492 ? -21.109 34.594 3.354 1 83.31 492 GLY A CA 1
ATOM 3912 C C . GLY A 1 492 ? -20.562 35.688 4.266 1 83.31 492 GLY A C 1
ATOM 3913 O O . GLY A 1 492 ? -21.297 36.594 4.633 1 83.31 492 GLY A O 1
ATOM 3914 N N . ILE A 1 493 ? -19.344 35.5 4.621 1 83.06 493 ILE A N 1
ATOM 3915 C CA . ILE A 1 493 ? -18.578 36.5 5.367 1 83.06 493 ILE A CA 1
ATOM 3916 C C . ILE A 1 493 ? -17.125 36.469 4.914 1 83.06 493 ILE A C 1
ATOM 3918 O O . ILE A 1 493 ? -16.656 35.469 4.375 1 83.06 493 ILE A O 1
ATOM 3922 N N . SER A 1 494 ? -16.531 37.625 5.039 1 79.88 494 SER A N 1
ATOM 3923 C CA . SER A 1 494 ? -15.109 37.656 4.711 1 79.88 494 SER A CA 1
ATOM 3924 C C . SER A 1 494 ? -14.328 36.688 5.598 1 79.88 494 SER A C 1
ATOM 3926 O O . SER A 1 494 ? -14.617 36.562 6.789 1 79.88 494 SER A O 1
ATOM 3928 N N . PRO A 1 495 ? -13.422 36 4.965 1 82.75 495 PRO A N 1
ATOM 3929 C CA . PRO A 1 495 ? -12.953 36 3.574 1 82.75 495 PRO A CA 1
ATOM 3930 C C . PRO A 1 495 ? -13.523 34.844 2.76 1 82.75 495 PRO A C 1
ATOM 3932 O O . PRO A 1 495 ? -12.922 34.438 1.776 1 82.75 495 PRO A O 1
ATOM 3935 N N . PHE A 1 496 ? -14.656 34.406 3.047 1 81.69 496 PHE A N 1
ATOM 3936 C CA . PHE A 1 496 ? -15.156 33.156 2.51 1 81.69 496 PHE A CA 1
ATOM 3937 C C . PHE A 1 496 ? -16.156 33.406 1.393 1 81.69 496 PHE A C 1
ATOM 3939 O O . PHE A 1 496 ? -16.625 34.531 1.209 1 81.69 496 PHE A O 1
ATOM 3946 N N . PRO A 1 497 ? -16.5 32.312 0.637 1 75.69 497 PRO A N 1
ATOM 3947 C CA . PRO A 1 497 ? -17.453 32.469 -0.469 1 75.69 497 PRO A CA 1
ATOM 3948 C C . PRO A 1 497 ? -18.812 32.969 -0.014 1 75.69 497 PRO A C 1
ATOM 3950 O O . PRO A 1 497 ? -19.109 32.969 1.184 1 75.69 497 PRO A O 1
ATOM 3953 N N . GLU A 1 498 ? -19.672 33.375 -1.035 1 76.81 498 GLU A N 1
ATOM 3954 C CA . GLU A 1 498 ? -20.906 34.062 -0.681 1 76.81 498 GLU A CA 1
ATOM 3955 C C . GLU A 1 498 ? -22.125 33.188 -0.971 1 76.81 498 GLU A C 1
ATOM 3957 O O . GLU A 1 498 ? -23.266 33.656 -0.815 1 76.81 498 GLU A O 1
ATOM 3962 N N . THR A 1 499 ? -22.031 31.969 -1.316 1 81.5 499 THR A N 1
ATOM 3963 C CA . THR A 1 499 ? -23.203 31.141 -1.595 1 81.5 499 THR A CA 1
ATOM 3964 C C . THR A 1 499 ? -23.016 29.734 -1.025 1 81.5 499 THR A C 1
ATOM 3966 O O . THR A 1 499 ? -21.984 29.109 -1.229 1 81.5 499 THR A O 1
ATOM 3969 N N . TYR A 1 500 ? -24.141 29.344 -0.289 1 88.56 500 TYR A N 1
ATOM 3970 C CA . TYR A 1 500 ? -24.125 28.031 0.355 1 88.56 500 TYR A CA 1
ATOM 3971 C C . TYR A 1 500 ? -25.484 27.359 0.267 1 88.56 500 TYR A C 1
ATOM 3973 O O . TYR A 1 500 ? -26.516 28.031 0.194 1 88.56 500 TYR A O 1
ATOM 3981 N N . THR A 1 501 ? -25.469 26.062 0.261 1 87.5 501 THR A N 1
ATOM 3982 C CA . THR A 1 501 ? -26.703 25.281 0.291 1 87.5 501 THR A CA 1
ATOM 3983 C C . THR A 1 501 ? -27.203 25.125 1.723 1 87.5 501 THR A C 1
ATOM 3985 O O . THR A 1 501 ? -26.484 25.422 2.676 1 87.5 501 THR A O 1
ATOM 3988 N N . ASN A 1 502 ? -28.469 24.641 1.837 1 87 502 ASN A N 1
ATOM 3989 C CA . ASN A 1 502 ? -29.031 24.375 3.158 1 87 502 ASN A CA 1
ATOM 3990 C C . ASN A 1 502 ? -28.266 23.266 3.867 1 87 502 ASN A C 1
ATOM 3992 O O . ASN A 1 502 ? -28.141 23.266 5.094 1 87 502 ASN A O 1
ATOM 3996 N N . ALA A 1 503 ? -27.812 22.344 3.096 1 89.06 503 ALA A N 1
ATOM 3997 C CA . ALA A 1 503 ? -27 21.266 3.676 1 89.06 503 ALA A CA 1
ATOM 3998 C C . ALA A 1 503 ? -25.719 21.812 4.281 1 89.06 503 ALA A C 1
ATOM 4000 O O . ALA A 1 503 ? -25.266 21.359 5.336 1 89.06 503 ALA A O 1
ATOM 4001 N N . GLU A 1 504 ? -25.203 22.781 3.596 1 92 504 GLU A N 1
ATOM 4002 C CA . GLU A 1 504 ? -23.953 23.391 4.066 1 92 504 GLU A CA 1
ATOM 4003 C C . GLU A 1 504 ? -24.203 24.25 5.309 1 92 504 GLU A C 1
ATOM 4005 O O . GLU A 1 504 ? -23.344 24.328 6.191 1 92 504 GLU A O 1
ATOM 4010 N N . ARG A 1 505 ? -25.328 24.844 5.398 1 92 505 ARG A N 1
ATOM 4011 C CA . ARG A 1 505 ? -25.719 25.562 6.605 1 92 505 ARG A CA 1
ATOM 4012 C C . ARG A 1 505 ? -25.797 24.625 7.809 1 92 505 ARG A C 1
ATOM 4014 O O . ARG A 1 505 ? -25.328 24.969 8.898 1 92 505 ARG A O 1
ATOM 4021 N N . MET A 1 506 ? -26.328 23.5 7.555 1 92.44 506 MET A N 1
ATOM 4022 C CA . MET A 1 506 ? -26.453 22.531 8.641 1 92.44 506 MET A CA 1
ATOM 4023 C C . MET A 1 506 ? -25.094 22.016 9.07 1 92.44 506 MET A C 1
ATOM 4025 O O . MET A 1 506 ? -24.844 21.797 10.258 1 92.44 506 MET A O 1
ATOM 4029 N N . ILE A 1 507 ? -24.203 21.781 8.109 1 94.88 507 ILE A N 1
ATOM 4030 C CA . ILE A 1 507 ? -22.844 21.359 8.445 1 94.88 507 ILE A CA 1
ATOM 4031 C C . ILE A 1 507 ? -22.156 22.453 9.266 1 94.88 507 ILE A C 1
ATOM 4033 O O . ILE A 1 507 ? -21.453 22.156 10.234 1 94.88 507 ILE A O 1
ATOM 4037 N N . SER A 1 508 ? -22.328 23.672 8.898 1 95.5 508 SER A N 1
ATOM 4038 C CA . SER A 1 508 ? -21.719 24.781 9.609 1 95.5 508 SER A CA 1
ATOM 4039 C C . SER A 1 508 ? -22.219 24.875 11.047 1 95.5 508 SER A C 1
ATOM 4041 O O . SER A 1 508 ? -21.453 25.109 11.969 1 95.5 508 SER A O 1
ATOM 4043 N N . GLU A 1 509 ? -23.5 24.688 11.242 1 95.25 509 GLU A N 1
ATOM 4044 C CA . GLU A 1 509 ? -24.062 24.656 12.594 1 95.25 509 GLU A CA 1
ATOM 4045 C C . GLU A 1 509 ? -23.406 23.562 13.43 1 95.25 509 GLU A C 1
ATOM 4047 O O . GLU A 1 509 ? -23.062 23.781 14.594 1 95.25 509 GLU A O 1
ATOM 4052 N N . ALA A 1 510 ? -23.312 22.453 12.789 1 96.88 510 ALA A N 1
ATOM 4053 C CA . ALA A 1 510 ? -22.719 21.328 13.508 1 96.88 510 ALA A CA 1
ATOM 4054 C C . ALA A 1 510 ? -21.266 21.609 13.875 1 96.88 510 ALA A C 1
ATOM 4056 O O . ALA A 1 510 ? -20.844 21.359 15 1 96.88 510 ALA A O 1
ATOM 4057 N N . VAL A 1 511 ? -20.516 22.109 12.922 1 98.06 511 VAL A N 1
ATOM 4058 C CA . VAL A 1 511 ? -19.094 22.406 13.125 1 98.06 511 VAL A CA 1
ATOM 4059 C C . VAL A 1 511 ? -18.938 23.469 14.211 1 98.06 511 VAL A C 1
ATOM 4061 O O . VAL A 1 511 ? -18.141 23.297 15.133 1 98.06 511 VAL A O 1
ATOM 4064 N N . MET A 1 512 ? -19.688 24.5 14.172 1 97.88 512 MET A N 1
ATOM 4065 C CA . MET A 1 512 ? -19.609 25.562 15.18 1 97.88 512 MET A CA 1
ATOM 4066 C C . MET A 1 512 ? -19.969 25.016 16.562 1 97.88 512 MET A C 1
ATOM 4068 O O . MET A 1 512 ? -19.375 25.406 17.562 1 97.88 512 MET A O 1
ATOM 4072 N N . THR A 1 513 ? -20.953 24.156 16.562 1 97.62 513 THR A N 1
ATOM 4073 C CA . THR A 1 513 ? -21.344 23.562 17.844 1 97.62 513 THR A CA 1
ATOM 4074 C C . THR A 1 513 ? -20.172 22.781 18.438 1 97.62 513 THR A C 1
ATOM 4076 O O . THR A 1 513 ? -19.859 22.938 19.625 1 97.62 513 THR A O 1
ATOM 4079 N N . TYR A 1 514 ? -19.516 21.938 17.656 1 98.69 514 TYR A N 1
ATOM 4080 C CA . TYR A 1 514 ? -18.359 21.188 18.156 1 98.69 514 TYR A CA 1
ATOM 4081 C C . TYR A 1 514 ? -17.25 22.109 18.625 1 98.69 514 TYR A C 1
ATOM 4083 O O . TYR A 1 514 ? -16.688 21.922 19.688 1 98.69 514 TYR A O 1
ATOM 4091 N N . TRP A 1 515 ? -16.922 23.094 17.859 1 98.81 515 TRP A N 1
ATOM 4092 C CA . TRP A 1 515 ? -15.82 24 18.141 1 98.81 515 TRP A CA 1
ATOM 4093 C C . TRP A 1 515 ? -16.109 24.812 19.406 1 98.81 515 TRP A C 1
ATOM 4095 O O . TRP A 1 515 ? -15.227 24.969 20.266 1 98.81 515 TRP A O 1
ATOM 4105 N N . THR A 1 516 ? -17.312 25.344 19.531 1 98.5 516 THR A N 1
ATOM 4106 C CA . THR A 1 516 ? -17.625 26.188 20.672 1 98.5 516 THR A CA 1
ATOM 4107 C C . THR A 1 516 ? -17.844 25.344 21.922 1 98.5 516 THR A C 1
ATOM 4109 O O . THR A 1 516 ? -17.531 25.781 23.031 1 98.5 516 THR A O 1
ATOM 4112 N N . ASN A 1 517 ? -18.391 24.125 21.781 1 98.5 517 ASN A N 1
ATOM 4113 C CA . ASN A 1 517 ? -18.406 23.188 22.906 1 98.5 517 ASN A CA 1
ATOM 4114 C C . ASN A 1 517 ? -17 22.953 23.453 1 98.5 517 ASN A C 1
ATOM 4116 O O . ASN A 1 517 ? -16.781 23 24.656 1 98.5 517 ASN A O 1
ATOM 4120 N N . PHE A 1 518 ? -16.109 22.703 22.547 1 98.62 518 PHE A N 1
ATOM 4121 C CA . PHE A 1 518 ? -14.734 22.469 22.953 1 98.62 518 PHE A CA 1
ATOM 4122 C C . PHE A 1 518 ? -14.164 23.688 23.672 1 98.62 518 PHE A C 1
ATOM 4124 O O . PHE A 1 518 ? -13.422 23.547 24.641 1 98.62 518 PHE A O 1
ATOM 4131 N N . ALA A 1 519 ? -14.445 24.859 23.172 1 98.5 519 ALA A N 1
ATOM 4132 C CA . ALA A 1 519 ? -13.977 26.094 23.812 1 98.5 519 ALA A CA 1
ATOM 4133 C C . ALA A 1 519 ? -14.562 26.25 25.203 1 98.5 519 ALA A C 1
ATOM 4135 O O . ALA A 1 519 ? -13.922 26.812 26.094 1 98.5 519 ALA A O 1
ATOM 4136 N N . LYS A 1 520 ? -15.742 25.781 25.438 1 97.69 520 LYS A N 1
ATOM 4137 C CA . LYS A 1 520 ? -16.453 25.953 26.703 1 97.69 520 LYS A CA 1
ATOM 4138 C C . LYS A 1 520 ? -15.953 24.938 27.75 1 97.69 520 LYS A C 1
ATOM 4140 O O . LYS A 1 520 ? -15.734 25.297 28.906 1 97.69 520 LYS A O 1
ATOM 4145 N N . THR A 1 521 ? -15.727 23.672 27.25 1 97.38 521 THR A N 1
ATOM 4146 C CA . THR A 1 521 ? -15.523 22.641 28.266 1 97.38 521 THR A CA 1
ATOM 4147 C C . THR A 1 521 ? -14.305 21.781 27.922 1 97.38 521 THR A C 1
ATOM 4149 O O . THR A 1 521 ? -13.859 20.984 28.75 1 97.38 521 THR A O 1
ATOM 4152 N N . GLY A 1 522 ? -13.82 21.922 26.781 1 97.75 522 GLY A N 1
ATOM 4153 C CA . GLY A 1 522 ? -12.758 21.031 26.328 1 97.75 522 GLY A CA 1
ATOM 4154 C C . GLY A 1 522 ? -13.281 19.75 25.734 1 97.75 522 GLY A C 1
ATOM 4155 O O . GLY A 1 522 ? -12.5 18.906 25.266 1 97.75 522 GLY A O 1
ATOM 4156 N N . ASP A 1 523 ? -14.57 19.547 25.75 1 98.19 523 ASP A N 1
ATOM 4157 C CA . ASP A 1 523 ? -15.266 18.422 25.141 1 98.19 523 ASP A CA 1
ATOM 4158 C C . ASP A 1 523 ? -16.172 18.875 24 1 98.19 523 ASP A C 1
ATOM 4160 O O . ASP A 1 523 ? -17.172 19.562 24.234 1 98.19 523 ASP A O 1
ATOM 4164 N N . PRO A 1 524 ? -15.852 18.5 22.734 1 98.5 524 PRO A N 1
ATOM 4165 C CA . PRO A 1 524 ? -16.656 18.969 21.609 1 98.5 524 PRO A CA 1
ATOM 4166 C C . PRO A 1 524 ? -18.109 18.5 21.656 1 98.5 524 PRO A C 1
ATOM 4168 O O . PRO A 1 524 ? -18.969 19.031 20.953 1 98.5 524 PRO A O 1
ATOM 4171 N N . ASN A 1 525 ? -18.438 17.547 22.531 1 97.75 525 ASN A N 1
ATOM 4172 C CA . ASN A 1 525 ? -19.781 16.984 22.594 1 97.75 525 ASN A CA 1
ATOM 4173 C C . ASN A 1 525 ? -20.656 17.719 23.594 1 97.75 525 ASN A C 1
ATOM 4175 O O . ASN A 1 525 ? -21.875 17.547 23.609 1 97.75 525 ASN A O 1
ATOM 4179 N N . SER A 1 526 ? -20.062 18.469 24.453 1 96.12 526 SER A N 1
ATOM 4180 C CA . SER A 1 526 ? -20.766 19.141 25.531 1 96.12 526 SER A CA 1
ATOM 4181 C C . SER A 1 526 ? -20.359 20.609 25.641 1 96.12 526 SER A C 1
ATOM 4183 O O . SER A 1 526 ? -19.219 20.969 25.312 1 96.12 526 SER A O 1
ATOM 4185 N N . PRO A 1 527 ? -21.344 21.484 25.969 1 95.31 527 PRO A N 1
ATOM 4186 C CA . PRO A 1 527 ? -22.625 21.266 26.641 1 95.31 527 PRO A CA 1
ATOM 4187 C C . PRO A 1 527 ? -23.797 21.234 25.672 1 95.31 527 PRO A C 1
ATOM 4189 O O . PRO A 1 527 ? -24.891 20.766 26.031 1 95.31 527 PRO A O 1
ATOM 4192 N N . ARG A 1 528 ? -23.625 21.766 24.516 1 93.56 528 ARG A N 1
ATOM 4193 C CA . ARG A 1 528 ? -24.734 21.844 23.562 1 93.56 528 ARG A CA 1
ATOM 4194 C C . ARG A 1 528 ? -24.797 20.594 22.703 1 93.56 528 ARG A C 1
ATOM 4196 O O . ARG A 1 528 ? -23.797 20.172 22.141 1 93.56 528 ARG A O 1
ATOM 4203 N N . ASN A 1 529 ? -25.984 20.109 22.594 1 93.94 529 ASN A N 1
ATOM 4204 C CA . ASN A 1 529 ? -26.188 18.953 21.719 1 93.94 529 ASN A CA 1
ATOM 4205 C C . ASN A 1 529 ? -26.422 19.375 20.266 1 93.94 529 ASN A C 1
ATOM 4207 O O . ASN A 1 529 ? -26.906 20.469 20.016 1 93.94 529 ASN A O 1
ATOM 4211 N N . GLN A 1 530 ? -26.062 18.484 19.375 1 94.56 530 GLN A N 1
ATOM 4212 C CA . GLN A 1 530 ? -26.422 18.688 17.984 1 94.56 530 GLN A CA 1
ATOM 4213 C C . GLN A 1 530 ? -27.922 18.609 17.766 1 94.56 530 GLN A C 1
ATOM 4215 O O . GLN A 1 530 ? -28.594 17.781 18.391 1 94.56 530 GLN A O 1
ATOM 4220 N N . THR A 1 531 ? -28.469 19.5 16.922 1 90.12 531 THR A N 1
ATOM 4221 C CA . THR A 1 531 ? -29.891 19.5 16.656 1 90.12 531 THR A CA 1
ATOM 4222 C C . THR A 1 531 ? -30.188 19.797 15.188 1 90.12 531 THR A C 1
ATOM 4224 O O . THR A 1 531 ? -29.344 20.359 14.492 1 90.12 531 THR A O 1
ATOM 4227 N N . SER A 1 532 ? -31.391 19.406 14.719 1 86.06 532 SER A N 1
ATOM 4228 C CA . SER A 1 532 ? -31.828 19.688 13.352 1 86.06 532 SER A CA 1
ATOM 4229 C C . SER A 1 532 ? -32.812 20.844 13.312 1 86.06 532 SER A C 1
ATOM 4231 O O . SER A 1 532 ? -33.438 21.109 12.273 1 86.06 532 SER A O 1
ATOM 4233 N N . LEU A 1 533 ? -32.938 21.562 14.258 1 77.88 533 LEU A N 1
ATOM 4234 C CA . LEU A 1 533 ? -34.031 22.516 14.438 1 77.88 533 LEU A CA 1
ATOM 4235 C C . LEU A 1 533 ? -34 23.578 13.344 1 77.88 533 LEU A C 1
ATOM 4237 O O . LEU A 1 533 ? -35.031 24.016 12.867 1 77.88 533 LEU A O 1
ATOM 4241 N N . HIS A 1 534 ? -32.875 23.938 12.898 1 72.56 534 HIS A N 1
ATOM 4242 C CA . HIS A 1 534 ? -32.781 25.062 11.984 1 72.56 534 HIS A CA 1
ATOM 4243 C C . HIS A 1 534 ? -32.594 24.594 10.547 1 72.56 534 HIS A C 1
ATOM 4245 O O . HIS A 1 534 ? -32.281 25.406 9.664 1 72.56 534 HIS A O 1
ATOM 4251 N N . GLY A 1 535 ? -32.75 23.375 10.242 1 70.81 535 GLY A N 1
ATOM 4252 C CA . GLY A 1 535 ? -32.406 22.844 8.93 1 70.81 535 GLY A CA 1
ATOM 4253 C C . GLY A 1 535 ? -33.625 22.734 8.008 1 70.81 535 GLY A C 1
ATOM 4254 O O . GLY A 1 535 ? -33.469 22.375 6.836 1 70.81 535 GLY A O 1
ATOM 4255 N N . GLY A 1 536 ? -34.75 23.078 8.57 1 69.81 536 GLY A N 1
ATOM 4256 C CA . GLY A 1 536 ? -35.938 22.844 7.758 1 69.81 536 GLY A CA 1
ATOM 4257 C C . GLY A 1 536 ? -36.094 21.391 7.371 1 69.81 536 GLY A C 1
ATOM 4258 O O . GLY A 1 536 ? -36.219 20.516 8.234 1 69.81 536 GLY A O 1
ATOM 4259 N N . ARG A 1 537 ? -35.844 21.109 5.984 1 74.81 537 ARG A N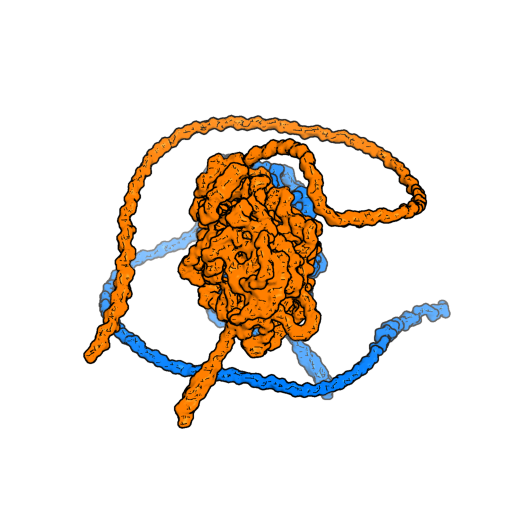 1
ATOM 4260 C CA . ARG A 1 537 ? -36 19.766 5.438 1 74.81 537 ARG A CA 1
ATOM 4261 C C . ARG A 1 537 ? -34.688 18.984 5.484 1 74.81 537 ARG A C 1
ATOM 4263 O O . ARG A 1 537 ? -34.688 17.781 5.254 1 74.81 537 ARG A O 1
ATOM 4270 N N . VAL A 1 538 ? -33.719 19.75 5.742 1 87.75 538 VAL A N 1
ATOM 4271 C CA . VAL A 1 538 ? -32.406 19.109 5.793 1 87.75 538 VAL A CA 1
ATOM 4272 C C . VAL A 1 538 ? -32.062 18.719 7.23 1 87.75 538 VAL A C 1
ATOM 4274 O O . VAL A 1 538 ? -32.062 19.562 8.125 1 87.75 538 VAL A O 1
ATOM 4277 N N . LYS A 1 539 ? -31.828 17.469 7.406 1 89.31 539 LYS A N 1
ATOM 4278 C CA . LYS A 1 539 ? -31.5 16.953 8.734 1 89.31 539 LYS A CA 1
ATOM 4279 C C . LYS A 1 539 ? -30.016 17.094 9.039 1 89.31 539 LYS A C 1
ATOM 4281 O O . LYS A 1 539 ? -29.172 16.891 8.156 1 89.31 539 LYS A O 1
ATOM 4286 N N . ASN A 1 540 ? -29.781 17.5 10.297 1 92.88 540 ASN A N 1
ATOM 4287 C CA . ASN A 1 540 ? -28.406 17.469 10.781 1 92.88 540 ASN A CA 1
ATOM 4288 C C . ASN A 1 540 ? -27.922 16.031 11.016 1 92.88 540 ASN A C 1
ATOM 4290 O O . ASN A 1 540 ? -28.297 15.406 12.008 1 92.88 540 ASN A O 1
ATOM 4294 N N . ARG A 1 541 ? -27.047 15.617 10.195 1 93.56 541 ARG A N 1
ATOM 4295 C CA . ARG A 1 541 ? -26.609 14.219 10.211 1 93.56 541 ARG A CA 1
ATOM 4296 C C . ARG A 1 541 ? -25.609 13.961 11.328 1 93.56 541 ARG A C 1
ATOM 4298 O O . ARG A 1 541 ? -25.219 12.82 11.562 1 93.56 541 ARG A O 1
ATOM 4305 N N . PHE A 1 542 ? -25.266 14.977 12.055 1 96.44 542 PHE A N 1
ATOM 4306 C CA . PHE A 1 542 ? -24.312 14.836 13.164 1 96.44 542 PHE A CA 1
ATOM 4307 C C . PHE A 1 542 ? -25.047 14.5 14.461 1 96.44 542 PHE A C 1
ATOM 4309 O O . PHE A 1 542 ? -24.406 14.203 15.469 1 96.44 542 PHE A O 1
ATOM 4316 N N . VAL A 1 543 ? -26.359 14.477 14.359 1 94.31 543 VAL A N 1
ATOM 4317 C CA . VAL A 1 543 ? -27.156 14.18 15.555 1 94.31 543 VAL A CA 1
ATOM 4318 C C . VAL A 1 543 ? -26.828 12.766 16.047 1 94.31 543 VAL A C 1
ATOM 4320 O O . VAL A 1 543 ? -26.797 11.82 15.25 1 94.31 543 VAL A O 1
ATOM 4323 N N . ASN A 1 544 ? -26.547 12.562 17.266 1 91.44 544 ASN A N 1
ATOM 4324 C CA . ASN A 1 544 ? -26.297 11.297 17.969 1 91.44 544 ASN A CA 1
ATOM 4325 C C . ASN A 1 544 ? -24.906 10.75 17.641 1 91.44 544 ASN A C 1
ATOM 4327 O O . ASN A 1 544 ? -24.641 9.562 17.859 1 91.44 544 ASN A O 1
ATOM 4331 N N . ILE A 1 545 ? -24.125 11.523 16.984 1 96.56 545 ILE A N 1
ATOM 4332 C CA . ILE A 1 545 ? -22.734 11.117 16.812 1 96.56 545 ILE A CA 1
ATOM 4333 C C . ILE A 1 545 ? -21.906 11.602 18 1 96.56 545 ILE A C 1
ATOM 4335 O O . ILE A 1 545 ? -21.844 12.805 18.266 1 96.56 545 ILE A O 1
ATOM 4339 N N . ASN A 1 546 ? -21.344 10.711 18.688 1 96.81 546 ASN A N 1
ATOM 4340 C CA . ASN A 1 546 ? -20.391 11.055 19.75 1 96.81 546 ASN A CA 1
ATOM 4341 C C . ASN A 1 546 ? -18.969 11.109 19.219 1 96.81 546 ASN A C 1
ATOM 4343 O O . ASN A 1 546 ? -18.453 10.109 18.719 1 96.81 546 ASN A O 1
ATOM 4347 N N . TRP A 1 547 ? -18.359 12.195 19.297 1 98.19 547 TRP A N 1
ATOM 4348 C CA . TRP A 1 547 ? -16.969 12.367 18.906 1 98.19 547 TRP A CA 1
ATOM 4349 C C . TRP A 1 547 ? -16.031 11.836 19.969 1 98.19 547 TRP A C 1
ATOM 4351 O O . TRP A 1 547 ? -15.859 12.453 21.031 1 98.19 547 TRP A O 1
ATOM 4361 N N . PRO A 1 548 ? -15.352 10.734 19.688 1 98.06 548 PRO A N 1
ATOM 4362 C CA . PRO A 1 548 ? -14.508 10.117 20.719 1 98.06 548 PRO A CA 1
ATOM 4363 C C . PRO A 1 548 ? -13.156 10.812 20.875 1 98.06 548 PRO A C 1
ATOM 4365 O O . PRO A 1 548 ? -12.688 11.477 19.953 1 98.06 548 PRO A O 1
ATOM 4368 N N . LYS A 1 549 ? -12.531 10.609 22.062 1 98.19 549 LYS A N 1
ATOM 4369 C CA . LYS A 1 549 ? -11.148 11.039 22.266 1 98.19 549 LYS A CA 1
ATOM 4370 C C . LYS A 1 549 ? -10.188 10.203 21.422 1 98.19 549 LYS A C 1
ATOM 4372 O O . LYS A 1 549 ? -10.391 9 21.234 1 98.19 549 LYS A O 1
ATOM 4377 N N . PHE A 1 550 ? -9.234 10.836 20.906 1 98.31 550 PHE A N 1
ATOM 4378 C CA . PHE A 1 550 ? -8.172 10.172 20.156 1 98.31 550 PHE A CA 1
ATOM 4379 C C . PHE A 1 550 ? -7.164 9.523 21.109 1 98.31 550 PHE A C 1
ATOM 4381 O O . PHE A 1 550 ? -6.598 10.195 21.969 1 98.31 550 PHE A O 1
ATOM 4388 N N . ASN A 1 551 ? -6.949 8.219 20.969 1 96.31 551 ASN A N 1
ATOM 4389 C CA . ASN A 1 551 ? -5.922 7.531 21.734 1 96.31 551 ASN A CA 1
ATOM 4390 C C . ASN A 1 551 ? -5.008 6.703 20.844 1 96.31 551 ASN A C 1
ATOM 4392 O O . ASN A 1 551 ? -5.27 6.555 19.641 1 96.31 551 ASN A O 1
ATOM 4396 N N . LEU A 1 552 ? -4 6.156 21.406 1 94.38 552 LEU A N 1
ATOM 4397 C CA . LEU A 1 552 ? -2.953 5.508 20.609 1 94.38 552 LEU A CA 1
ATOM 4398 C C . LEU A 1 552 ? -3.406 4.133 20.141 1 94.38 552 LEU A C 1
ATOM 4400 O O . LEU A 1 552 ? -2.906 3.629 19.125 1 94.38 552 LEU A O 1
ATOM 4404 N N . HIS A 1 553 ? -4.297 3.566 20.75 1 90.88 553 HIS A N 1
ATOM 4405 C CA . HIS A 1 553 ? -4.711 2.205 20.438 1 90.88 553 HIS A CA 1
ATOM 4406 C C . HIS A 1 553 ? -5.789 2.191 19.359 1 90.88 553 HIS A C 1
ATOM 4408 O O . HIS A 1 553 ? -5.613 1.562 18.312 1 90.88 553 HIS A O 1
ATOM 4414 N N . ASP A 1 554 ? -6.855 2.992 19.531 1 92.94 554 ASP A N 1
ATOM 4415 C CA . ASP A 1 554 ? -7.996 2.945 18.625 1 92.94 554 ASP A CA 1
ATOM 4416 C C . ASP A 1 554 ? -7.852 3.988 17.516 1 92.94 554 ASP A C 1
ATOM 4418 O O . ASP A 1 554 ? -8.391 3.812 16.422 1 92.94 554 ASP A O 1
ATOM 4422 N N . GLN A 1 555 ? -7.277 5.109 17.844 1 96.56 555 GLN A N 1
ATOM 4423 C CA . GLN A 1 555 ? -7.008 6.223 16.938 1 96.56 555 GLN A CA 1
ATOM 4424 C C . GLN A 1 555 ? -8.273 6.641 16.188 1 96.56 555 GLN A C 1
ATOM 4426 O O . GLN A 1 555 ? -8.266 6.766 14.961 1 96.56 555 GLN A O 1
ATOM 4431 N N . GLN A 1 556 ? -9.367 6.727 16.906 1 97.94 556 GLN A N 1
ATOM 4432 C CA . GLN A 1 556 ? -10.641 7.125 16.328 1 97.94 556 GLN A CA 1
ATOM 4433 C C . GLN A 1 556 ? -10.68 8.625 16.047 1 97.94 556 GLN A C 1
ATOM 4435 O O . GLN A 1 556 ? -10.016 9.406 16.734 1 97.94 556 GLN A O 1
ATOM 4440 N N . TYR A 1 557 ? -11.398 9.047 15.062 1 98.38 557 TYR A N 1
ATOM 4441 C CA . TYR A 1 557 ? -11.547 10.445 14.68 1 98.38 557 TYR A CA 1
ATOM 4442 C C . TYR A 1 557 ? -12.906 10.703 14.047 1 98.38 557 TYR A C 1
ATOM 4444 O O . TYR A 1 557 ? -13.586 9.766 13.617 1 98.38 557 TYR A O 1
ATOM 4452 N N . LEU A 1 558 ? -13.336 11.922 14.047 1 98.62 558 LEU A N 1
ATOM 4453 C CA . LEU A 1 558 ? -14.594 12.32 13.414 1 98.62 558 LEU A CA 1
ATOM 4454 C C . LEU A 1 558 ? -14.367 12.711 11.961 1 98.62 558 LEU A C 1
ATOM 4456 O O . LEU A 1 558 ? -13.578 13.617 11.672 1 98.62 558 LEU A O 1
ATOM 4460 N N . LEU A 1 559 ? -15 12.031 11.062 1 98.12 559 LEU A N 1
ATOM 4461 C CA . LEU A 1 559 ? -15.008 12.414 9.656 1 98.12 559 LEU A CA 1
ATOM 4462 C C . LEU A 1 559 ? -16.156 13.375 9.367 1 98.12 559 LEU A C 1
ATOM 4464 O O . LEU A 1 559 ? -17.328 13.023 9.508 1 98.12 559 LEU A O 1
ATOM 4468 N N . ILE A 1 560 ? -15.789 14.555 9.047 1 97.44 560 ILE A N 1
ATOM 4469 C CA . ILE A 1 560 ? -16.781 15.562 8.68 1 97.44 560 ILE A CA 1
ATOM 4470 C C . ILE A 1 560 ? -16.953 15.602 7.168 1 97.44 560 ILE A C 1
ATOM 4472 O O . ILE A 1 560 ? -16.078 16.109 6.449 1 97.44 560 ILE A O 1
ATOM 4476 N N . ALA A 1 561 ? -17.984 15.078 6.73 1 94.44 561 ALA A N 1
ATOM 4477 C CA . ALA A 1 561 ? -18.344 14.945 5.32 1 94.44 561 ALA A CA 1
ATOM 4478 C C . ALA A 1 561 ? -19.859 15.039 5.125 1 94.44 561 ALA A C 1
ATOM 4480 O O . ALA A 1 561 ? -20.594 15.414 6.047 1 94.44 561 ALA A O 1
ATOM 4481 N N . ARG A 1 562 ? -20.234 14.828 3.869 1 89.5 562 ARG A N 1
ATOM 4482 C CA . ARG A 1 562 ? -21.672 14.805 3.617 1 89.5 562 ARG A CA 1
ATOM 4483 C C . ARG A 1 562 ? -22.375 13.789 4.516 1 89.5 562 ARG A C 1
ATOM 4485 O O . ARG A 1 562 ? -23.469 14.055 5.027 1 89.5 562 ARG A O 1
ATOM 4492 N N . ARG A 1 563 ? -21.703 12.672 4.672 1 93.62 563 ARG A N 1
ATOM 4493 C CA . ARG A 1 563 ? -22.125 11.656 5.633 1 93.62 563 ARG A CA 1
ATOM 4494 C C . ARG A 1 563 ? -21.094 11.508 6.75 1 93.62 563 ARG A C 1
ATOM 4496 O O . ARG A 1 563 ? -20.188 10.672 6.66 1 93.62 563 ARG A O 1
ATOM 4503 N N . PRO A 1 564 ? -21.391 12.352 7.855 1 96.75 564 PRO A N 1
ATOM 4504 C CA . PRO A 1 564 ? -20.406 12.289 8.953 1 96.75 564 PRO A CA 1
ATOM 4505 C C . PRO A 1 564 ? -20.406 10.938 9.656 1 96.75 564 PRO A C 1
ATOM 4507 O O . PRO A 1 564 ? -21.453 10.305 9.805 1 96.75 564 PRO A O 1
ATOM 4510 N N . THR A 1 565 ? -19.25 10.445 10.008 1 97.44 565 THR A N 1
ATOM 4511 C CA . THR A 1 565 ? -19.094 9.164 10.695 1 97.44 565 THR A CA 1
ATOM 4512 C C . THR A 1 565 ? -17.812 9.148 11.531 1 97.44 565 THR A C 1
ATOM 4514 O O . THR A 1 565 ? -16.922 9.961 11.312 1 97.44 565 THR A O 1
ATOM 4517 N N . VAL A 1 566 ? -17.812 8.367 12.586 1 98.12 566 VAL A N 1
ATOM 4518 C CA . VAL A 1 566 ? -16.578 8.109 13.336 1 98.12 566 VAL A CA 1
ATOM 4519 C C . VAL A 1 566 ? -15.805 6.973 12.68 1 98.12 566 VAL A C 1
ATOM 4521 O O . VAL A 1 566 ? -16.344 5.891 12.445 1 98.12 566 VAL A O 1
ATOM 4524 N N . ARG A 1 567 ? -14.641 7.234 12.281 1 97.44 567 ARG A N 1
ATOM 4525 C CA . ARG A 1 567 ? -13.734 6.242 11.703 1 97.44 567 ARG A CA 1
ATOM 4526 C C . ARG A 1 567 ? -12.469 6.102 12.547 1 97.44 567 ARG A C 1
ATOM 4528 O O . ARG A 1 567 ? -12.359 6.703 13.617 1 97.44 567 ARG A O 1
ATOM 4535 N N . HIS A 1 568 ? -11.641 5.168 12.164 1 96.38 568 HIS A N 1
ATOM 4536 C CA . HIS A 1 568 ? -10.398 4.965 12.906 1 96.38 568 HIS A CA 1
ATOM 4537 C C . HIS A 1 568 ? -9.219 4.766 11.961 1 96.38 568 HIS A C 1
ATOM 4539 O O . HIS A 1 568 ? -9.406 4.391 10.805 1 96.38 568 HIS A O 1
ATOM 4545 N N . HIS A 1 569 ? -8.016 5.039 12.469 1 96 569 HIS A N 1
ATOM 4546 C CA . HIS A 1 569 ? -6.773 4.871 11.719 1 96 569 HIS A CA 1
ATOM 4547 C C . HIS A 1 569 ? -6.855 5.547 10.359 1 96 569 HIS A C 1
ATOM 4549 O O . HIS A 1 569 ? -6.883 4.871 9.328 1 96 569 HIS A O 1
ATOM 4555 N N . TYR A 1 570 ? -6.781 6.852 10.32 1 97.12 570 TYR A N 1
ATOM 4556 C CA . TYR A 1 570 ? -6.859 7.625 9.086 1 97.12 570 TYR A CA 1
ATOM 4557 C C . TYR A 1 570 ? -5.746 7.23 8.117 1 97.12 570 TYR A C 1
ATOM 4559 O O . TYR A 1 570 ? -4.562 7.398 8.43 1 97.12 570 TYR A O 1
ATOM 4567 N N . ARG A 1 571 ? -6.074 6.73 6.879 1 96.31 571 ARG A N 1
ATOM 4568 C CA . ARG A 1 571 ? -5.113 6.266 5.883 1 96.31 571 ARG A CA 1
ATOM 4569 C C . ARG A 1 571 ? -4.012 5.434 6.531 1 96.31 571 ARG A C 1
ATOM 4571 O O . ARG A 1 571 ? -2.824 5.699 6.324 1 96.31 571 ARG A O 1
ATOM 4578 N N . GLY A 1 572 ? -4.465 4.406 7.27 1 95.38 572 GLY A N 1
ATOM 4579 C CA . GLY A 1 572 ? -3.605 3.646 8.164 1 95.38 572 GLY A CA 1
ATOM 4580 C C . GLY A 1 572 ? -2.316 3.188 7.508 1 95.38 572 GLY A C 1
ATOM 4581 O O . GLY A 1 572 ? -1.228 3.418 8.039 1 95.38 572 GLY A O 1
ATOM 4582 N N . GLN A 1 573 ? -2.348 2.594 6.375 1 95.62 573 GLN A N 1
ATOM 4583 C CA . GLN A 1 573 ? -1.168 2.053 5.707 1 95.62 573 GLN A CA 1
ATOM 4584 C C . GLN A 1 573 ? -0.235 3.17 5.25 1 95.62 573 GLN A C 1
ATOM 4586 O O . GLN A 1 573 ? 0.983 3.072 5.406 1 95.62 573 GLN A O 1
ATOM 4591 N N . LYS A 1 574 ? -0.798 4.203 4.641 1 97.25 574 LYS A N 1
ATOM 4592 C CA . LYS A 1 574 ? 0.018 5.305 4.141 1 97.25 574 LYS A CA 1
ATOM 4593 C C . LYS A 1 574 ? 0.679 6.062 5.289 1 97.25 574 LYS A C 1
ATOM 4595 O O . LYS A 1 574 ? 1.833 6.48 5.18 1 97.25 574 LYS A O 1
ATOM 4600 N N . LEU A 1 575 ? -0.047 6.262 6.34 1 97.75 575 LEU A N 1
ATOM 4601 C CA . LEU A 1 575 ? 0.547 6.969 7.469 1 97.75 575 LEU A CA 1
ATOM 4602 C C . LEU A 1 575 ? 1.6 6.105 8.156 1 97.75 575 LEU A C 1
ATOM 4604 O O . LEU A 1 575 ? 2.59 6.625 8.68 1 97.75 575 LEU A O 1
ATOM 4608 N N . ALA A 1 576 ? 1.392 4.766 8.164 1 97.38 576 ALA A N 1
ATOM 4609 C CA . ALA A 1 576 ? 2.43 3.879 8.68 1 97.38 576 ALA A CA 1
ATOM 4610 C C . ALA A 1 576 ? 3.684 3.938 7.816 1 97.38 576 ALA A C 1
ATOM 4612 O O . ALA A 1 576 ? 4.801 3.787 8.32 1 97.38 576 ALA A O 1
ATOM 4613 N N . LEU A 1 577 ? 3.49 4.145 6.516 1 98.19 577 LEU A N 1
ATOM 4614 C CA . LEU A 1 577 ? 4.625 4.367 5.625 1 98.19 577 LEU A CA 1
ATOM 4615 C C . LEU A 1 577 ? 5.469 5.543 6.109 1 98.19 577 LEU A C 1
ATOM 4617 O O . LEU A 1 577 ? 6.691 5.43 6.219 1 98.19 577 LEU A O 1
ATOM 4621 N N . TRP A 1 578 ? 4.855 6.602 6.445 1 98.5 578 TRP A N 1
ATOM 4622 C CA . TRP A 1 578 ? 5.539 7.844 6.801 1 98.5 578 TRP A CA 1
ATOM 4623 C C . TRP A 1 578 ? 6.059 7.789 8.234 1 98.5 578 TRP A C 1
ATOM 4625 O O . TRP A 1 578 ? 7.113 8.352 8.539 1 98.5 578 TRP A O 1
ATOM 4635 N N . LEU A 1 579 ? 5.344 7.137 9.125 1 97.88 579 LEU A N 1
ATOM 4636 C CA . LEU A 1 579 ? 5.633 7.246 10.547 1 97.88 579 LEU A CA 1
ATOM 4637 C C . LEU A 1 579 ? 6.449 6.051 11.031 1 97.88 579 LEU A C 1
ATOM 4639 O O . LEU A 1 579 ? 7.039 6.09 12.117 1 97.88 579 LEU A O 1
ATOM 4643 N N . ASP A 1 580 ? 6.496 5.031 10.219 1 97.19 580 ASP A N 1
ATOM 4644 C CA . ASP A 1 580 ? 7.188 3.83 10.672 1 97.19 580 ASP A CA 1
ATOM 4645 C C . ASP A 1 580 ? 8.211 3.363 9.641 1 97.19 580 ASP A C 1
ATOM 4647 O O . ASP A 1 580 ? 9.414 3.348 9.914 1 97.19 580 ASP A O 1
ATOM 4651 N N . LEU A 1 581 ? 7.797 3.094 8.414 1 98.19 581 LEU A N 1
ATOM 4652 C CA . LEU A 1 581 ? 8.672 2.488 7.422 1 98.19 581 LEU A CA 1
ATOM 4653 C C . LEU A 1 581 ? 9.781 3.453 7.012 1 98.19 581 LEU A C 1
ATOM 4655 O O . LEU A 1 581 ? 10.961 3.104 7.055 1 98.19 581 LEU A O 1
ATOM 4659 N N . ILE A 1 582 ? 9.445 4.66 6.582 1 98.31 582 ILE A N 1
ATOM 4660 C CA . ILE A 1 582 ? 10.414 5.605 6.039 1 98.31 582 ILE A CA 1
ATOM 4661 C C . ILE A 1 582 ? 11.453 5.957 7.105 1 98.31 582 ILE A C 1
ATOM 4663 O O . ILE A 1 582 ? 12.656 5.988 6.824 1 98.31 582 ILE A O 1
ATOM 4667 N N . PRO A 1 583 ? 11.023 6.203 8.367 1 97.5 583 PRO A N 1
ATOM 4668 C CA . PRO A 1 583 ? 12.039 6.473 9.391 1 97.5 583 PRO A CA 1
ATOM 4669 C C . PRO A 1 583 ? 13.023 5.316 9.57 1 97.5 583 PRO A C 1
ATOM 4671 O O . PRO A 1 583 ? 14.195 5.539 9.867 1 97.5 583 PRO A O 1
ATOM 4674 N N . LYS A 1 584 ? 12.562 4.094 9.406 1 96.31 584 LYS A N 1
ATOM 4675 C CA . LYS A 1 584 ? 13.43 2.93 9.531 1 96.31 584 LYS A CA 1
ATOM 4676 C C . LYS A 1 584 ? 14.422 2.857 8.375 1 96.31 584 LYS A C 1
ATOM 4678 O O . LYS A 1 584 ? 15.539 2.363 8.531 1 96.31 584 LYS A O 1
ATOM 4683 N N . ILE A 1 585 ? 14.008 3.336 7.203 1 96.56 585 ILE A N 1
ATOM 4684 C CA . ILE A 1 585 ? 14.859 3.318 6.02 1 96.56 585 ILE A CA 1
ATOM 4685 C C . ILE A 1 585 ? 15.82 4.504 6.059 1 96.56 585 ILE A C 1
ATOM 4687 O O . ILE A 1 585 ? 17 4.359 5.742 1 96.56 585 ILE A O 1
ATOM 4691 N N . ASN A 1 586 ? 15.328 5.691 6.488 1 96.31 586 ASN A N 1
ATOM 4692 C CA . ASN A 1 586 ? 16.094 6.926 6.516 1 96.31 586 ASN A CA 1
ATOM 4693 C C . ASN A 1 586 ? 17.062 6.957 7.699 1 96.31 586 ASN A C 1
ATOM 4695 O O . ASN A 1 586 ? 16.969 7.84 8.555 1 96.31 586 ASN A O 1
ATOM 4699 N N . GLN A 1 587 ? 17.922 6.035 7.777 1 93.31 587 GLN A N 1
ATOM 4700 C CA . GLN A 1 587 ? 18.922 5.945 8.828 1 93.31 587 GLN A CA 1
ATOM 4701 C C . GLN A 1 587 ? 20.312 5.742 8.234 1 93.31 587 GLN A C 1
ATOM 4703 O O . GLN A 1 587 ? 20.469 5.066 7.219 1 93.31 587 GLN A O 1
ATOM 4708 N N . GLY A 1 588 ? 21.234 6.344 8.969 1 88.88 588 GLY A N 1
ATOM 4709 C CA . GLY A 1 588 ? 22.609 6.098 8.578 1 88.88 588 GLY A CA 1
ATOM 4710 C C . GLY A 1 588 ? 23.062 4.68 8.859 1 88.88 588 GLY A C 1
ATOM 4711 O O . GLY A 1 588 ? 22.609 4.059 9.82 1 88.88 588 GLY A O 1
ATOM 4712 N N . ASP A 1 589 ? 23.891 4.125 7.949 1 82.88 589 ASP A N 1
ATOM 4713 C CA . ASP A 1 589 ? 24.391 2.764 8.156 1 82.88 589 ASP A CA 1
ATOM 4714 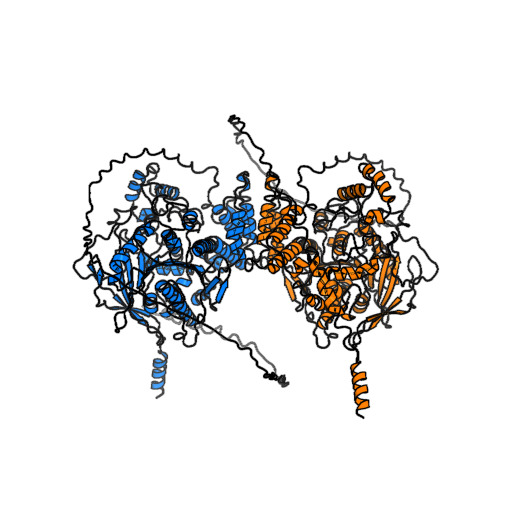C C . ASP A 1 589 ? 25.906 2.705 8.047 1 82.88 589 ASP A C 1
ATOM 4716 O O . ASP A 1 589 ? 26.484 1.632 7.852 1 82.88 589 ASP A O 1
ATOM 4720 N N . GLY A 1 590 ? 26.5 3.822 8.133 1 82 590 GLY A N 1
ATOM 4721 C CA . GLY A 1 590 ? 27.953 3.875 8.094 1 82 590 GLY A CA 1
ATOM 4722 C C . GLY A 1 590 ? 28.516 3.766 6.691 1 82 590 GLY A C 1
ATOM 4723 O O . GLY A 1 590 ? 29.734 3.844 6.496 1 82 590 GLY A O 1
ATOM 4724 N N . SER A 1 591 ? 27.703 3.729 5.711 1 84.12 591 SER A N 1
ATOM 4725 C CA . SER A 1 591 ? 28.156 3.633 4.328 1 84.12 591 SER A CA 1
ATOM 4726 C C . SER A 1 591 ? 28.656 4.98 3.816 1 84.12 591 SER A C 1
ATOM 4728 O O . SER A 1 591 ? 28.547 5.992 4.512 1 84.12 591 SER A O 1
ATOM 4730 N N . ASN A 1 592 ? 29.266 4.902 2.623 1 86 592 ASN A N 1
ATOM 4731 C CA . ASN A 1 592 ? 29.719 6.121 1.96 1 86 592 ASN A CA 1
ATOM 4732 C C . ASN A 1 592 ? 28.547 7.051 1.641 1 86 592 ASN A C 1
ATOM 4734 O O . ASN A 1 592 ? 27.5 6.598 1.191 1 86 592 ASN A O 1
ATOM 4738 N N . PRO A 1 593 ? 28.734 8.281 1.874 1 86.69 593 PRO A N 1
ATOM 4739 C CA . PRO A 1 593 ? 27.656 9.242 1.617 1 86.69 593 PRO A CA 1
ATOM 4740 C C . PRO A 1 593 ? 27.125 9.164 0.188 1 86.69 593 PRO A C 1
ATOM 4742 O O . PRO A 1 593 ? 25.953 9.469 -0.055 1 86.69 593 PRO A O 1
ATOM 4745 N N . SER A 1 594 ? 27.922 8.75 -0.718 1 86.62 594 SER A N 1
ATOM 4746 C CA . SER A 1 594 ? 27.516 8.664 -2.115 1 86.62 594 SER A CA 1
ATOM 4747 C C . SER A 1 594 ? 26.438 7.59 -2.311 1 86.62 594 SER A C 1
ATOM 4749 O O . SER A 1 594 ? 25.688 7.625 -3.287 1 86.62 594 SER A O 1
ATOM 4751 N N . GLN A 1 595 ? 26.359 6.695 -1.361 1 87.25 595 GLN A N 1
ATOM 4752 C CA . GLN A 1 595 ? 25.422 5.586 -1.468 1 87.25 595 GLN A CA 1
ATOM 4753 C C . GLN A 1 595 ? 24.016 6.016 -1.057 1 87.25 595 GLN A C 1
ATOM 4755 O O . GLN A 1 595 ? 23.047 5.305 -1.311 1 87.25 595 GLN A O 1
ATOM 4760 N N . HIS A 1 596 ? 23.938 7.25 -0.502 1 91.75 596 HIS A N 1
ATOM 4761 C CA . HIS A 1 596 ? 22.656 7.742 -0.034 1 91.75 596 HIS A CA 1
ATOM 4762 C C . HIS A 1 596 ? 22.016 8.672 -1.061 1 91.75 596 HIS A C 1
ATOM 4764 O O . HIS A 1 596 ? 20.891 9.164 -0.854 1 91.75 596 HIS A O 1
ATOM 4770 N N . LEU A 1 597 ? 22.625 8.867 -2.234 1 92.94 597 LEU A N 1
ATOM 4771 C CA . LEU A 1 597 ? 22.172 9.844 -3.219 1 92.94 597 LEU A CA 1
ATOM 4772 C C . LEU A 1 597 ? 21.125 9.219 -4.145 1 92.94 597 LEU A C 1
ATOM 4774 O O . LEU A 1 597 ? 21.016 7.996 -4.238 1 92.94 597 LEU A O 1
ATOM 4778 N N . LEU A 1 598 ? 20.359 10.062 -4.812 1 95.38 598 LEU A N 1
ATOM 4779 C CA . LEU A 1 598 ? 19.484 9.648 -5.906 1 95.38 598 LEU A CA 1
ATOM 4780 C C . LEU A 1 598 ? 20.312 9.273 -7.137 1 95.38 598 LEU A C 1
ATOM 4782 O O . LEU A 1 598 ? 21.359 9.867 -7.387 1 95.38 598 LEU A O 1
ATOM 4786 N N . LYS A 1 599 ? 19.766 8.273 -7.844 1 93.25 599 LYS A N 1
ATOM 4787 C CA . LYS A 1 599 ? 20.359 8.023 -9.156 1 93.25 599 LYS A CA 1
ATOM 4788 C C . LYS A 1 599 ? 20.266 9.258 -10.047 1 93.25 599 LYS A C 1
ATOM 4790 O O . LYS A 1 599 ? 19.234 9.93 -10.078 1 93.25 599 LYS A O 1
ATOM 4795 N N . ASN A 1 600 ? 21.344 9.641 -10.703 1 92.62 600 ASN A N 1
ATOM 4796 C CA . ASN A 1 600 ? 21.406 10.805 -11.578 1 92.62 600 ASN A CA 1
ATOM 4797 C C . ASN A 1 600 ? 21.078 12.094 -10.82 1 92.62 600 ASN A C 1
ATOM 4799 O O . ASN A 1 600 ? 20.25 12.891 -11.281 1 92.62 600 ASN A O 1
ATOM 4803 N N . SER A 1 601 ? 21.609 12.219 -9.625 1 91.5 601 SER A N 1
ATOM 4804 C CA . SER A 1 601 ? 21.297 13.359 -8.773 1 91.5 601 SER A CA 1
ATOM 4805 C C . SER A 1 601 ? 21.812 14.664 -9.367 1 91.5 601 SER A C 1
ATOM 4807 O O . SER A 1 601 ? 21.359 15.75 -8.984 1 91.5 601 SER A O 1
ATOM 4809 N N . ASP A 1 602 ? 22.672 14.57 -10.328 1 90.38 602 ASP A N 1
ATOM 4810 C CA . ASP A 1 602 ? 23.266 15.766 -10.922 1 90.38 602 ASP A CA 1
ATOM 4811 C C . ASP A 1 602 ? 22.453 16.25 -12.125 1 90.38 602 ASP A C 1
ATOM 4813 O O . ASP A 1 602 ? 22.703 17.328 -12.672 1 90.38 602 ASP A O 1
ATOM 4817 N N . ASN A 1 603 ? 21.469 15.477 -12.445 1 93.81 603 ASN A N 1
ATOM 4818 C CA . ASN A 1 603 ? 20.641 15.859 -13.578 1 93.81 603 ASN A CA 1
ATOM 4819 C C . ASN A 1 603 ? 19.578 16.891 -13.172 1 93.81 603 ASN A C 1
ATOM 4821 O O . ASN A 1 603 ? 18.516 16.516 -12.664 1 93.81 603 ASN A O 1
ATOM 4825 N N . ARG A 1 604 ? 19.766 18.109 -13.602 1 93 604 ARG A N 1
ATOM 4826 C CA . ARG A 1 604 ? 18.938 19.234 -13.164 1 93 604 ARG A CA 1
ATOM 4827 C C . ARG A 1 604 ? 17.5 19.078 -13.68 1 93 604 ARG A C 1
ATOM 4829 O O . ARG A 1 604 ? 16.547 19.469 -13 1 93 604 ARG A O 1
ATOM 4836 N N . SER A 1 605 ? 17.359 18.5 -14.797 1 94.56 605 SER A N 1
ATOM 4837 C CA . SER A 1 605 ? 16.047 18.391 -15.43 1 94.56 605 SER A CA 1
ATOM 4838 C C . SER A 1 605 ? 15.164 17.375 -14.711 1 94.56 605 SER A C 1
ATOM 4840 O O . SER A 1 605 ? 13.945 17.359 -14.906 1 94.56 605 SER A O 1
ATOM 4842 N N . SER A 1 606 ? 15.805 16.578 -13.875 1 95.88 606 SER A N 1
ATOM 4843 C CA . SER A 1 606 ? 15.047 15.531 -13.203 1 95.88 606 SER A CA 1
ATOM 4844 C C . SER A 1 606 ? 14.352 16.062 -11.953 1 95.88 606 SER A C 1
ATOM 4846 O O . SER A 1 606 ? 13.617 15.336 -11.281 1 95.88 606 SER A O 1
ATOM 4848 N N . PHE A 1 607 ? 14.453 17.391 -11.711 1 96 607 PHE A N 1
ATOM 4849 C CA . PHE A 1 607 ? 13.867 17.984 -10.516 1 96 607 PHE A CA 1
ATOM 4850 C C . PHE A 1 607 ? 12.844 19.047 -10.891 1 96 607 PHE A C 1
ATOM 4852 O O . PHE A 1 607 ? 12.93 19.656 -11.961 1 96 607 PHE A O 1
ATOM 4859 N N . ASP A 1 608 ? 11.82 19.234 -10.023 1 92.19 608 ASP A N 1
ATOM 4860 C CA . ASP A 1 608 ? 10.742 20.203 -10.203 1 92.19 608 ASP A CA 1
ATOM 4861 C C . ASP A 1 608 ? 11.234 21.625 -9.93 1 92.19 608 ASP A C 1
ATOM 4863 O O . ASP A 1 608 ? 10.734 22.578 -10.516 1 92.19 608 ASP A O 1
ATOM 4867 N N . ASP A 1 609 ? 12.117 21.844 -9.031 1 90.62 609 ASP A N 1
ATOM 4868 C CA . ASP A 1 609 ? 12.641 23.141 -8.617 1 90.62 609 ASP A CA 1
ATOM 4869 C C . ASP A 1 609 ? 14.109 23.047 -8.234 1 90.62 609 ASP A C 1
ATOM 4871 O O . ASP A 1 609 ? 14.461 23.172 -7.059 1 90.62 609 ASP A O 1
ATOM 4875 N N . TYR A 1 610 ? 14.914 23.016 -9.273 1 90.12 610 TYR A N 1
ATOM 4876 C CA . TYR A 1 610 ? 16.328 22.688 -9.094 1 90.12 610 TYR A CA 1
ATOM 4877 C C . TYR A 1 610 ? 17.031 23.75 -8.266 1 90.12 610 TYR A C 1
ATOM 4879 O O . TYR A 1 610 ? 17.828 23.422 -7.383 1 90.12 610 TYR A O 1
ATOM 4887 N N . PRO A 1 611 ? 16.734 25.016 -8.445 1 90.88 611 PRO A N 1
ATOM 4888 C CA . PRO A 1 611 ? 17.438 26.031 -7.676 1 90.88 611 PRO A CA 1
ATOM 4889 C C . PRO A 1 611 ? 17.141 25.969 -6.18 1 90.88 611 PRO A C 1
ATOM 4891 O O . PRO A 1 611 ? 17.875 26.531 -5.367 1 90.88 611 PRO A O 1
ATOM 4894 N N . ARG A 1 612 ? 16.094 25.328 -5.836 1 94.38 612 ARG A N 1
ATOM 4895 C CA . ARG A 1 612 ? 15.68 25.297 -4.438 1 94.38 612 ARG A CA 1
ATOM 4896 C C . ARG A 1 612 ? 15.922 23.922 -3.826 1 94.38 612 ARG A C 1
ATOM 4898 O O . ARG A 1 612 ? 15.188 23.5 -2.932 1 94.38 612 ARG A O 1
ATOM 4905 N N . LEU A 1 613 ? 16.891 23.234 -4.344 1 93.94 613 LEU A N 1
ATOM 4906 C CA . LEU A 1 613 ? 17.312 21.969 -3.74 1 93.94 613 LEU A CA 1
ATOM 4907 C C . LEU A 1 613 ? 18.234 22.203 -2.555 1 93.94 613 LEU A C 1
ATOM 4909 O O . LEU A 1 613 ? 19 23.172 -2.551 1 93.94 613 LEU A O 1
ATOM 4913 N N . VAL A 1 614 ? 18.156 21.391 -1.508 1 90.69 614 VAL A N 1
ATOM 4914 C CA . VAL A 1 614 ? 19.125 21.375 -0.424 1 90.69 614 VAL A CA 1
ATOM 4915 C C . VAL A 1 614 ? 20.484 20.906 -0.953 1 90.69 614 VAL A C 1
ATOM 4917 O O . VAL A 1 614 ? 20.578 19.891 -1.634 1 90.69 614 VAL A O 1
ATOM 4920 N N . PRO A 1 615 ? 21.484 21.781 -0.742 1 76.31 615 PRO A N 1
ATOM 4921 C CA . PRO A 1 615 ? 22.797 21.391 -1.271 1 76.31 615 PRO A CA 1
ATOM 4922 C C . PRO A 1 615 ? 23.344 20.109 -0.643 1 76.31 615 PRO A C 1
ATOM 4924 O O . PRO A 1 615 ? 22.969 19.766 0.482 1 76.31 615 PRO A O 1
ATOM 4927 N N . SER A 1 616 ? 24.062 19.297 -1.367 1 63.91 616 SER A N 1
ATOM 4928 C CA . SER A 1 616 ? 24.672 18.062 -0.888 1 63.91 616 SER A CA 1
ATOM 4929 C C . SER A 1 616 ? 25.703 18.328 0.205 1 63.91 616 SER A C 1
ATOM 4931 O O . SER A 1 616 ? 26.312 19.391 0.233 1 63.91 616 SER A O 1
ATOM 4933 N N . LEU A 1 617 ? 25.625 17.891 1.384 1 50.38 617 LEU A N 1
ATOM 4934 C CA . LEU A 1 617 ? 26.438 18.078 2.59 1 50.38 617 LEU A CA 1
ATOM 4935 C C . LEU A 1 617 ? 27.906 18.234 2.242 1 50.38 617 LEU A C 1
ATOM 4937 O O . LEU A 1 617 ? 28.734 18.438 3.129 1 50.38 617 LEU A O 1
ATOM 4941 N N . ASP A 1 618 ? 28.547 17.703 1.208 1 42.72 618 ASP A N 1
ATOM 4942 C CA . ASP A 1 618 ? 30 17.812 1.305 1 42.72 618 ASP A CA 1
ATOM 4943 C C . ASP A 1 618 ? 30.422 19.281 1.367 1 42.72 618 ASP A C 1
ATOM 4945 O O . ASP A 1 618 ? 31.453 19.609 1.975 1 42.72 618 ASP A O 1
ATOM 4949 N N . ASN A 1 619 ? 30.219 20.203 0.404 1 36.09 619 ASN A N 1
ATOM 4950 C CA . ASN A 1 619 ? 31 21.422 0.236 1 36.09 619 ASN A CA 1
ATOM 4951 C C . ASN A 1 619 ? 30.438 22.562 1.081 1 36.09 619 ASN A C 1
ATOM 4953 O O . ASN A 1 619 ? 30.797 23.719 0.878 1 36.09 619 ASN A O 1
ATOM 4957 N N . VAL A 1 620 ? 29.297 22.656 1.444 1 35.06 620 VAL A N 1
ATOM 4958 C CA . VAL A 1 620 ? 28.906 24 1.818 1 35.06 620 VAL A CA 1
ATOM 4959 C C . VAL A 1 620 ? 29.5 24.359 3.18 1 35.06 620 VAL A C 1
ATOM 4961 O O . VAL A 1 620 ? 30.719 24.422 3.328 1 35.06 620 VAL A O 1
ATOM 4964 N N . PHE A 1 621 ? 28.641 25.094 4.188 1 33.53 621 PHE A N 1
ATOM 4965 C CA . PHE A 1 621 ? 29.094 26.062 5.188 1 33.53 621 PHE A CA 1
ATOM 4966 C C . PHE A 1 621 ? 29.859 25.359 6.301 1 33.53 621 PHE A C 1
ATOM 4968 O O . PHE A 1 621 ? 29.438 24.312 6.793 1 33.53 621 PHE A O 1
ATOM 4975 N N . PRO A 1 622 ? 31.219 25.719 6.371 1 32.69 622 PRO A N 1
ATOM 4976 C CA . PRO A 1 622 ? 31.953 25.422 7.609 1 32.69 622 PRO A CA 1
ATOM 4977 C C . PRO A 1 622 ? 31.109 25.703 8.859 1 32.69 622 PRO A C 1
ATOM 4979 O O . PRO A 1 622 ? 30.328 26.641 8.883 1 32.69 622 PRO A O 1
ATOM 4982 N N . SER A 1 623 ? 30.703 24.766 9.547 1 31.62 623 SER A N 1
ATOM 4983 C CA . SER A 1 623 ? 30.094 25.141 10.828 1 31.62 623 SER A CA 1
ATOM 4984 C C . SER A 1 623 ? 30.828 26.312 11.461 1 31.62 623 SER A C 1
ATOM 4986 O O . SER A 1 623 ? 32.062 26.359 11.461 1 31.62 623 SER A O 1
ATOM 4988 N N . PRO A 1 624 ? 30.328 27.516 11.586 1 31.06 624 PRO A N 1
ATOM 4989 C CA . PRO A 1 624 ? 31.156 28.516 12.266 1 31.06 624 PRO A CA 1
ATOM 4990 C C . PRO A 1 624 ? 31.922 27.938 13.461 1 31.06 624 PRO A C 1
ATOM 4992 O O . PRO A 1 624 ? 31.5 26.938 14.039 1 31.06 624 PRO A O 1
ATOM 4995 N N . PRO A 1 625 ? 33.188 28.234 13.648 1 29.19 625 PRO A N 1
ATOM 4996 C CA . PRO A 1 625 ? 33.938 27.734 14.805 1 29.19 625 PRO A CA 1
ATOM 4997 C C . PRO A 1 625 ? 33.125 27.797 16.094 1 29.19 625 PRO A C 1
ATOM 4999 O O . PRO A 1 625 ? 32.219 28.625 16.219 1 29.19 625 PRO A O 1
ATOM 5002 N N . ALA A 1 626 ? 33.094 26.797 16.781 1 32.53 626 ALA A N 1
ATOM 5003 C CA . ALA A 1 626 ? 32.5 26.812 18.109 1 32.53 626 ALA A CA 1
ATOM 5004 C C . ALA A 1 626 ? 32.812 28.109 18.844 1 32.53 626 ALA A C 1
ATOM 5006 O O . ALA A 1 626 ? 33.969 28.531 18.906 1 32.53 626 ALA A O 1
ATOM 5007 N N . MET A 1 627 ? 31.891 29.031 19.047 1 27.14 627 MET A N 1
ATOM 5008 C CA . MET A 1 627 ? 32.156 30.25 19.781 1 27.14 627 MET A CA 1
ATOM 5009 C C . MET A 1 627 ? 33 29.969 21.016 1 27.14 627 MET A C 1
ATOM 5011 O O . MET A 1 627 ? 32.781 28.984 21.719 1 27.14 627 MET A O 1
ATOM 5015 N N . PRO A 1 628 ? 34.188 30.469 21.141 1 28.69 628 PRO A N 1
ATOM 5016 C CA . PRO A 1 628 ? 34.938 30.234 22.375 1 28.69 628 PRO A CA 1
ATOM 5017 C C . PRO A 1 628 ? 34.094 30.359 23.625 1 28.69 628 PRO A C 1
ATOM 5019 O O . PRO A 1 628 ? 33.062 31.047 23.609 1 28.69 628 PRO A O 1
ATOM 5022 N N . PRO A 1 629 ? 34.219 29.5 24.594 1 27.22 629 PRO A N 1
ATOM 5023 C CA . PRO A 1 629 ? 33.438 29.609 25.828 1 27.22 629 PRO A CA 1
ATOM 5024 C C . PRO A 1 629 ? 33.406 31.031 26.375 1 27.22 629 PRO A C 1
ATOM 5026 O O . PRO A 1 629 ? 34.438 31.672 26.516 1 27.22 629 PRO A O 1
ATOM 5029 N N . ILE A 1 630 ? 32.469 31.812 25.969 1 29.73 630 ILE A N 1
ATOM 5030 C CA . ILE A 1 630 ? 32.406 33.156 26.562 1 29.73 630 ILE A CA 1
ATOM 5031 C C . ILE A 1 630 ? 32.656 33.031 28.062 1 29.73 630 ILE A C 1
ATOM 5033 O O . ILE A 1 630 ? 32.031 32.219 28.75 1 29.73 630 ILE A O 1
ATOM 5037 N N . ALA A 1 631 ? 33.719 33.531 28.562 1 29.53 631 ALA A N 1
ATOM 5038 C CA . ALA A 1 631 ? 34.094 33.594 29.969 1 29.53 631 ALA A CA 1
ATOM 5039 C C . ALA A 1 631 ? 32.938 34.031 30.844 1 29.53 631 ALA A C 1
ATOM 5041 O O . ALA A 1 631 ? 32.062 34.812 30.391 1 29.53 631 ALA A O 1
ATOM 5042 N N . PRO A 1 632 ? 32.719 33.406 31.984 1 26.84 632 PRO A N 1
ATOM 5043 C CA . PRO A 1 632 ? 31.625 33.719 32.906 1 26.84 632 PRO A CA 1
ATOM 5044 C C . PRO A 1 632 ? 31.516 35.188 33.219 1 26.84 632 PRO A C 1
ATOM 5046 O O . PRO A 1 632 ? 32.531 35.875 33.469 1 26.84 632 PRO A O 1
ATOM 5049 N N . ILE A 1 633 ? 30.703 35.906 32.531 1 27.48 633 ILE A N 1
ATOM 5050 C CA . ILE A 1 633 ? 30.578 37.312 32.906 1 27.48 633 ILE A CA 1
ATOM 5051 C C . ILE A 1 633 ? 30.453 37.438 34.438 1 27.48 633 ILE A C 1
ATOM 5053 O O . ILE A 1 633 ? 29.688 36.688 35.062 1 27.48 633 ILE A O 1
ATOM 5057 N N . PRO A 1 634 ? 31.344 38 35.125 1 25.14 634 PRO A N 1
ATOM 5058 C CA . PRO A 1 634 ? 31.281 38.156 36.562 1 25.14 634 PRO A CA 1
ATOM 5059 C C . PRO A 1 634 ? 29.922 38.688 37.062 1 25.14 634 PRO A C 1
ATOM 5061 O O . PRO A 1 634 ? 29.234 39.375 36.312 1 25.14 634 PRO A O 1
ATOM 5064 N N . SER A 1 635 ? 29.234 38.031 38.031 1 22.69 635 SER A N 1
ATOM 5065 C CA . SER A 1 635 ? 27.953 38.094 38.719 1 22.69 635 SER A CA 1
ATOM 5066 C C . SER A 1 635 ? 27.641 39.5 39.219 1 22.69 635 SER A C 1
ATOM 5068 O O . SER A 1 635 ? 26.656 39.719 39.906 1 22.69 635 SER A O 1
ATOM 5070 N N . SER A 1 636 ? 28.531 40.469 39.125 1 23.27 636 SER A N 1
ATOM 5071 C CA . SER A 1 636 ? 28.234 41.5 40.094 1 23.27 636 SER A CA 1
ATOM 5072 C C . SER A 1 636 ? 27 42.312 39.688 1 23.27 636 SER A C 1
ATOM 5074 O O . SER A 1 636 ? 27.109 43.438 39.219 1 23.27 636 SER A O 1
ATOM 5076 N N . VAL A 1 637 ? 26.047 41.656 39 1 24.39 637 VAL A N 1
ATOM 5077 C CA . VAL A 1 637 ? 25.016 42.656 38.688 1 24.39 637 VAL A CA 1
ATOM 5078 C C . VAL A 1 637 ? 24.438 43.219 39.969 1 24.39 637 VAL A C 1
ATOM 5080 O O . VAL A 1 637 ? 24.031 42.469 40.875 1 24.39 637 VAL A O 1
ATOM 5083 N N . PRO A 1 638 ? 24.688 44.375 40.406 1 22.05 638 PRO A N 1
ATOM 5084 C CA . PRO A 1 638 ? 24.156 45 41.625 1 22.05 638 PRO A CA 1
ATOM 5085 C C . PRO A 1 638 ? 22.641 44.875 41.75 1 22.05 638 PRO A C 1
ATOM 5087 O O . PRO A 1 638 ? 21.938 44.875 40.719 1 22.05 638 PRO A O 1
ATOM 5090 N N . ASN A 1 639 ? 22.062 44.188 42.844 1 20.91 639 ASN A N 1
ATOM 5091 C CA . ASN A 1 639 ? 20.781 43.781 43.406 1 20.91 639 ASN A CA 1
ATOM 5092 C C . ASN A 1 639 ? 19.797 44.938 43.406 1 20.91 639 ASN A C 1
ATOM 5094 O O . ASN A 1 639 ? 18.75 44.875 44.094 1 20.91 639 ASN A O 1
ATOM 5098 N N . THR A 1 640 ? 20.109 46.156 43.062 1 19.97 640 THR A N 1
ATOM 5099 C CA . THR A 1 640 ? 19.391 47.188 43.844 1 19.97 640 THR A CA 1
ATOM 5100 C C . THR A 1 640 ? 17.906 47.125 43.531 1 19.97 640 THR A C 1
ATOM 5102 O O . THR A 1 640 ? 17.078 47.375 44.406 1 19.97 640 THR A O 1
ATOM 5105 N N . GLY A 1 641 ? 17.438 47.469 42.344 1 19.27 641 GLY A N 1
ATOM 5106 C CA . GLY A 1 641 ? 16.219 48.25 42.375 1 19.27 641 GLY A CA 1
ATOM 5107 C C . GLY A 1 641 ? 14.977 47.406 42.625 1 19.27 641 GLY A C 1
ATOM 5108 O O . GLY A 1 641 ? 14.734 46.438 41.938 1 19.27 641 GLY A O 1
ATOM 5109 N N . VAL A 1 642 ? 14.477 47.219 43.875 1 20.7 642 VAL A N 1
ATOM 5110 C CA . VAL A 1 642 ? 13.359 46.625 44.562 1 20.7 642 VAL A CA 1
ATOM 5111 C C . VAL A 1 642 ? 12.047 46.969 43.875 1 20.7 642 VAL A C 1
ATOM 5113 O O . VAL A 1 642 ? 11.688 48.125 43.75 1 20.7 642 VAL A O 1
ATOM 5116 N N . TRP A 1 643 ? 11.773 46.469 42.688 1 18.38 643 TRP A N 1
ATOM 5117 C CA . TRP A 1 643 ? 10.414 46.812 42.281 1 18.38 643 TRP A CA 1
ATOM 5118 C C . TRP A 1 643 ? 9.398 46.375 43.344 1 18.38 643 TRP A C 1
ATOM 5120 O O . TRP A 1 643 ? 9.281 45.219 43.656 1 18.38 643 TRP A O 1
ATOM 5130 N N . SER A 1 644 ? 9.094 47.094 44.438 1 19.58 644 SER A N 1
ATOM 5131 C CA . SER A 1 644 ? 8.281 46.969 45.656 1 19.58 644 SER A CA 1
ATOM 5132 C C . SER A 1 644 ? 6.816 46.719 45.312 1 19.58 644 SER A C 1
ATOM 5134 O O . SER A 1 644 ? 5.957 46.75 46.188 1 19.58 644 SER A O 1
ATOM 5136 N N . THR A 1 645 ? 6.305 46.031 44.281 1 19.88 645 THR A N 1
ATOM 5137 C CA . THR A 1 645 ? 4.859 46.219 44.375 1 19.88 645 THR A CA 1
ATOM 5138 C C . THR A 1 645 ? 4.344 45.688 45.719 1 19.88 645 THR A C 1
ATOM 5140 O O . THR A 1 645 ? 4.734 44.594 46.156 1 19.88 645 THR A O 1
ATOM 5143 N N . PRO A 1 646 ? 3.777 46.469 46.625 1 19.42 646 PRO A N 1
ATOM 5144 C CA . PRO A 1 646 ? 3.277 46.281 48 1 19.42 646 PRO A CA 1
ATOM 5145 C C . PRO A 1 646 ? 2.215 45.188 48.094 1 19.42 646 PRO A C 1
ATOM 5147 O O . PRO A 1 646 ? 1.156 45.281 47.469 1 19.42 646 PRO A O 1
ATOM 5150 N N . SER A 1 647 ? 2.633 43.938 47.812 1 17.73 647 SER A N 1
ATOM 5151 C CA . SER A 1 647 ? 1.62 42.906 48.031 1 17.73 647 SER A CA 1
ATOM 5152 C C . SER A 1 647 ? 1.056 42.969 49.438 1 17.73 647 SER A C 1
ATOM 5154 O O . SER A 1 647 ? 1.783 42.781 50.438 1 17.73 647 SER A O 1
ATOM 5156 N N . ILE A 1 648 ? 0.086 43.844 49.719 1 18.38 648 ILE A N 1
ATOM 5157 C CA . ILE A 1 648 ? -0.529 44.031 51.031 1 18.38 648 ILE A CA 1
ATOM 5158 C C . ILE A 1 648 ? -1.153 42.75 51.5 1 18.38 648 ILE A C 1
ATOM 5160 O O . ILE A 1 648 ? -2.201 42.312 51 1 18.38 648 ILE A O 1
ATOM 5164 N N . PHE A 1 649 ? -0.411 41.656 51.531 1 17.16 649 PHE A N 1
ATOM 5165 C CA . PHE A 1 649 ? -1.006 40.438 52 1 17.16 649 PHE A CA 1
ATOM 5166 C C . PHE A 1 649 ? -1.47 40.562 53.438 1 17.16 649 PHE A C 1
ATOM 5168 O O . PHE A 1 649 ? -0.664 40.844 54.344 1 17.16 649 PHE A O 1
ATOM 5175 N N . LEU A 1 650 ? -2.697 41 53.625 1 16.66 650 LEU A N 1
ATOM 5176 C CA . LEU A 1 650 ? -3.209 41.125 55 1 16.66 650 LEU A CA 1
ATOM 5177 C C . LEU A 1 650 ? -3.16 39.781 55.719 1 16.66 650 LEU A C 1
ATOM 5179 O O . LEU A 1 650 ? -3.422 38.75 55.125 1 16.66 650 LEU A O 1
ATOM 5183 N N . GLU A 1 651 ? -2.586 39.719 56.906 1 16.89 651 GLU A N 1
ATOM 5184 C CA . GLU A 1 651 ? -2.234 38.656 57.875 1 16.89 651 GLU A CA 1
ATOM 5185 C C . GLU A 1 651 ? -3.48 38.062 58.5 1 16.89 651 GLU A C 1
ATOM 5187 O O . GLU A 1 651 ? -3.387 37.125 59.281 1 16.89 651 GLU A O 1
ATOM 5192 N N . GLU A 1 652 ? -4.656 38 57.875 1 16.3 652 GLU A N 1
ATOM 5193 C CA . GLU A 1 652 ? -5.578 37.875 59 1 16.3 652 GLU A CA 1
ATOM 5194 C C . GLU A 1 652 ? -5.23 36.656 59.844 1 16.3 652 GLU A C 1
ATOM 5196 O O . GLU A 1 652 ? -4.574 35.719 59.375 1 16.3 652 GLU A O 1
ATOM 5201 N N . THR A 1 653 ? -6.027 36.531 61 1 16.17 653 THR A N 1
ATOM 5202 C CA . THR A 1 653 ? -6.07 36.156 62.406 1 16.17 653 THR A CA 1
ATOM 5203 C C . THR A 1 653 ? -6.227 34.625 62.531 1 16.17 653 THR A C 1
ATOM 5205 O O . THR A 1 653 ? -6.652 33.969 61.594 1 16.17 653 THR A O 1
ATOM 5208 N N . SER A 1 654 ? -6.285 34.188 63.844 1 15.74 654 SER A N 1
ATOM 5209 C CA . SER A 1 654 ? -5.848 33.188 64.812 1 15.74 654 SER A CA 1
ATOM 5210 C C . SER A 1 654 ? -6.789 31.984 64.812 1 15.74 654 SER A C 1
ATOM 5212 O O . SER A 1 654 ? -6.348 30.844 64.938 1 15.74 654 SER A O 1
ATOM 5214 N N . GLU A 1 655 ? -8.117 32.062 64.688 1 16.06 655 GLU A N 1
ATOM 5215 C CA . GLU A 1 655 ? -8.789 31.438 65.812 1 16.06 655 GLU A CA 1
ATOM 5216 C C . GLU A 1 655 ? -8.711 29.922 65.75 1 16.06 655 GLU A C 1
ATOM 5218 O O . GLU A 1 655 ? -8.578 29.359 64.625 1 16.06 655 GLU A O 1
ATOM 5223 N N . ASN A 1 656 ? -8.875 29.281 66.938 1 15.73 656 ASN A N 1
ATOM 5224 C CA . ASN A 1 656 ? -8.492 28.078 67.688 1 15.73 656 ASN A CA 1
ATOM 5225 C C . ASN A 1 656 ? -9.32 26.875 67.25 1 15.73 656 ASN A C 1
ATOM 5227 O O . ASN A 1 656 ? -8.797 25.766 67.125 1 15.73 656 ASN A O 1
ATOM 5231 N N . PRO A 1 657 ? -10.727 26.922 67.062 1 15.34 657 PRO A N 1
ATOM 5232 C CA . PRO A 1 657 ? -11.375 26.078 68.062 1 15.34 657 PRO A CA 1
ATOM 5233 C C . PRO A 1 657 ? -11.164 24.578 67.812 1 15.34 657 PRO A C 1
ATOM 5235 O O . PRO A 1 657 ? -10.758 24.203 66.75 1 15.34 657 PRO A O 1
ATOM 5238 N N . ASP A 1 658 ? -12.273 23.906 68.375 1 14.88 658 ASP A N 1
ATOM 5239 C CA . ASP A 1 658 ? -12.5 22.797 69.25 1 14.88 658 ASP A CA 1
ATOM 5240 C C . ASP A 1 658 ? -12.484 21.453 68.5 1 14.88 658 ASP A C 1
ATOM 5242 O O . ASP A 1 658 ? -12.492 21.438 67.25 1 14.88 658 ASP A O 1
ATOM 5246 N N . GLN A 1 659 ? -13.555 20.641 68.875 1 14.17 659 GLN A N 1
ATOM 5247 C CA . GLN A 1 659 ? -13.656 19.406 69.688 1 14.17 659 GLN A CA 1
ATOM 5248 C C . GLN A 1 659 ? -13.844 18.203 68.75 1 14.17 659 GLN A C 1
ATOM 5250 O O . GLN A 1 659 ? -13.102 17.219 68.875 1 14.17 659 GLN A O 1
ATOM 5255 N N . LEU A 1 660 ? -15.273 17.859 68.688 1 14.44 660 LEU A N 1
ATOM 5256 C CA . LEU A 1 660 ? -15.766 16.656 69.312 1 14.44 660 LEU A CA 1
ATOM 5257 C C . LEU A 1 660 ? -15.5 15.43 68.438 1 14.44 660 LEU A C 1
ATOM 5259 O O . LEU A 1 660 ? -15.219 15.562 67.25 1 14.44 660 LEU A O 1
ATOM 5263 N N . ASP A 1 661 ? -16.625 14.641 68.312 1 13.99 661 ASP A N 1
ATOM 5264 C CA . ASP A 1 661 ? -16.984 13.375 68.938 1 13.99 661 ASP A CA 1
ATOM 5265 C C . ASP A 1 661 ? -16.828 12.211 67.938 1 13.99 661 ASP A C 1
ATOM 5267 O O . ASP A 1 661 ? -16.609 12.414 66.75 1 13.99 661 ASP A O 1
ATOM 5271 N N . SER A 1 662 ? -18.016 11.383 67.875 1 14.06 662 SER A N 1
ATOM 5272 C CA . SER A 1 662 ? -18.312 10.039 68.375 1 14.06 662 SER A CA 1
ATOM 5273 C C . SER A 1 662 ? -18.203 9.008 67.25 1 14.06 662 SER A C 1
ATOM 5275 O O . SER A 1 662 ? -17.484 8.023 67.375 1 14.06 662 SER A O 1
ATOM 5277 N N . THR A 1 663 ? -19.484 8.484 66.812 1 14.69 663 THR A N 1
ATOM 5278 C CA . THR A 1 663 ? -20.047 7.176 67.125 1 14.69 663 THR A CA 1
ATOM 5279 C C . THR A 1 663 ? -19.703 6.148 66.062 1 14.69 663 THR A C 1
ATOM 5281 O O . THR A 1 663 ? -19.328 6.512 64.938 1 14.69 663 THR A O 1
ATOM 5284 N N . HIS A 1 664 ? -20.734 5.082 65.938 1 14.39 664 HIS A N 1
ATOM 5285 C CA . HIS A 1 664 ? -20.891 3.656 66.188 1 14.39 664 HIS A CA 1
ATOM 5286 C C . HIS A 1 664 ? -20.781 2.854 64.875 1 14.39 664 HIS A C 1
ATOM 5288 O O . HIS A 1 664 ? -19.969 1.938 64.812 1 14.39 664 HIS A O 1
ATOM 5294 N N . ILE A 1 665 ? -22.094 2.289 64.438 1 14.6 665 ILE A N 1
ATOM 5295 C CA . ILE A 1 665 ? -22.484 0.896 64.625 1 14.6 665 ILE A CA 1
ATOM 5296 C C . ILE A 1 665 ? -22.141 0.093 63.375 1 14.6 665 ILE A C 1
ATOM 5298 O O . ILE A 1 665 ? -21.906 0.664 62.312 1 14.6 665 ILE A O 1
ATOM 5302 N N . GLU A 1 666 ? -23.203 -0.878 63 1 14.17 666 GLU A N 1
ATOM 5303 C CA . GLU A 1 666 ? -23.422 -2.318 63.062 1 14.17 666 GLU A CA 1
ATOM 5304 C C . GLU A 1 666 ? -23.297 -2.961 61.688 1 14.17 666 GLU A C 1
ATOM 5306 O O . GLU A 1 666 ? -22.391 -3.777 61.438 1 14.17 666 GLU A O 1
ATOM 5311 N N . GLU A 1 667 ? -24.516 -3.688 61.25 1 14.34 667 GLU A N 1
ATOM 5312 C CA . GLU A 1 667 ? -24.797 -5.117 61.188 1 14.34 667 GLU A CA 1
ATOM 5313 C C . GLU A 1 667 ? -24.609 -5.652 59.781 1 14.34 667 GLU A C 1
ATOM 5315 O O . GLU A 1 667 ? -24.219 -4.91 58.875 1 14.34 667 GLU A O 1
ATOM 5320 N N . THR A 1 668 ? -25.797 -6.285 59.219 1 14.4 668 THR A N 1
ATOM 5321 C CA . THR A 1 668 ? -26.172 -7.688 59.094 1 14.4 668 THR A CA 1
ATOM 5322 C C . THR A 1 668 ? -26.016 -8.172 57.656 1 14.4 668 THR A C 1
ATOM 5324 O O . THR A 1 668 ? -25.766 -7.371 56.75 1 14.4 668 THR A O 1
ATOM 5327 N N . GLY A 1 669 ? -27.219 -8.859 57.125 1 14.08 669 GLY A N 1
ATOM 5328 C CA . GLY A 1 669 ? -27.594 -10.227 56.812 1 14.08 669 GLY A CA 1
ATOM 5329 C C . GLY A 1 669 ? -27.469 -10.555 55.344 1 14.08 669 GLY A C 1
ATOM 5330 O O . GLY A 1 669 ? -26.734 -9.891 54.594 1 14.08 669 GLY A O 1
ATOM 5331 N N . GLY A 1 670 ? -28.766 -10.953 54.656 1 14.3 670 GLY A N 1
ATOM 5332 C CA . GLY A 1 670 ? -29.312 -12.242 54.281 1 14.3 670 GLY A CA 1
ATOM 5333 C C . GLY A 1 670 ? -29.078 -12.562 52.812 1 14.3 670 GLY A C 1
ATOM 5334 O O . GLY A 1 670 ? -28.297 -11.891 52.125 1 14.3 670 GLY A O 1
ATOM 5335 N N . ASN A 1 671 ? -30.297 -12.82 52.062 1 14.22 671 ASN A N 1
ATOM 5336 C CA . ASN A 1 671 ? -30.969 -13.992 51.531 1 14.22 671 ASN A CA 1
ATOM 5337 C C . ASN A 1 671 ? -30.672 -14.172 50.031 1 14.22 671 ASN A C 1
ATOM 5339 O O . ASN A 1 671 ? -30.188 -13.25 49.375 1 14.22 671 ASN A O 1
ATOM 5343 N N . TYR A 1 672 ? -31.703 -14.969 49.344 1 14.6 672 TYR A N 1
ATOM 5344 C CA . TYR A 1 672 ? -31.922 -16.25 48.688 1 14.6 672 TYR A CA 1
ATOM 5345 C C . TYR A 1 672 ? -31.906 -16.094 47.156 1 14.6 672 TYR A C 1
ATOM 5347 O O . TYR A 1 672 ? -31.156 -16.781 46.469 1 14.6 672 TYR A O 1
ATOM 5355 N N . GLY A 1 673 ? -33.094 -15.695 46.531 1 14.33 673 GLY A N 1
ATOM 5356 C CA . GLY A 1 673 ? -33.969 -16.578 45.781 1 14.33 673 GLY A CA 1
ATOM 5357 C C . GLY A 1 673 ? -33.562 -16.703 44.344 1 14.33 673 GLY A C 1
ATOM 5358 O O . GLY A 1 673 ? -32.812 -15.875 43.812 1 14.33 673 GLY A O 1
ATOM 5359 N N . PRO A 1 674 ? -34.156 -17.844 43.688 1 15.28 674 PRO A N 1
ATOM 5360 C CA . PRO A 1 674 ? -33.875 -18.797 42.594 1 15.28 674 PRO A CA 1
ATOM 5361 C C . PRO A 1 674 ? -34.156 -18.219 41.219 1 15.28 674 PRO A C 1
ATOM 5363 O O . PRO A 1 674 ? -33.344 -18.375 40.312 1 15.28 674 PRO A O 1
ATOM 5366 N N . LEU A 1 675 ? -35.5 -17.766 40.969 1 14.12 675 LEU A N 1
ATOM 5367 C CA . LEU A 1 675 ? -36.438 -18.547 40.156 1 14.12 675 LEU A CA 1
ATOM 5368 C C . LEU A 1 675 ? -36.125 -18.406 38.688 1 14.12 675 LEU A C 1
ATOM 5370 O O . LEU A 1 675 ? -35.406 -17.5 38.281 1 14.12 675 LEU A O 1
ATOM 5374 N N . LEU A 1 676 ? -37.375 -18.344 37.812 1 14.23 676 LEU A N 1
ATOM 5375 C CA . LEU A 1 676 ? -38.125 -19.203 36.906 1 14.23 676 LEU A CA 1
ATOM 5376 C C . LEU A 1 676 ? -37.844 -18.797 35.438 1 14.23 676 LEU A C 1
ATOM 5378 O O . LEU A 1 676 ? -37.5 -19.641 34.625 1 14.23 676 LEU A O 1
ATOM 5382 N N . ASP A 1 677 ? -38.781 -17.953 34.781 1 13.95 677 ASP A N 1
ATOM 5383 C CA . ASP A 1 677 ? -39.781 -18.375 33.844 1 13.95 677 ASP A CA 1
ATOM 5384 C C . ASP A 1 677 ? -39.281 -18.312 32.406 1 13.95 677 ASP A C 1
ATOM 5386 O O . ASP A 1 677 ? -38.281 -17.641 32.125 1 13.95 677 ASP A O 1
ATOM 5390 N N . ARG A 1 678 ? -40.375 -18.438 31.328 1 14.94 678 ARG A N 1
ATOM 5391 C CA . ARG A 1 678 ? -41 -19.203 30.25 1 14.94 678 ARG A CA 1
ATOM 5392 C C . ARG A 1 678 ? -40.562 -18.656 28.891 1 14.94 678 ARG A C 1
ATOM 5394 O O . ARG A 1 678 ? -39.938 -17.594 28.812 1 14.94 678 ARG A O 1
ATOM 5401 N N . ALA A 1 679 ? -41.656 -18.484 27.953 1 14.73 679 ALA A N 1
ATOM 5402 C CA . ALA A 1 679 ? -42.156 -19.156 26.766 1 14.73 679 ALA A CA 1
ATOM 5403 C C . ALA A 1 679 ? -41.812 -18.375 25.5 1 14.73 679 ALA A C 1
ATOM 5405 O O . ALA A 1 679 ? -41.281 -18.953 24.547 1 14.73 679 ALA A O 1
ATOM 5406 N N . ASP A 1 680 ? -42.5 -17.141 25.188 1 14.3 680 ASP A N 1
ATOM 5407 C CA . ASP A 1 680 ? -43.469 -17.172 24.109 1 14.3 680 ASP A CA 1
ATOM 5408 C C . ASP A 1 680 ? -42.781 -17.062 22.75 1 14.3 680 ASP A C 1
ATOM 5410 O O . ASP A 1 680 ? -41.594 -16.734 22.672 1 14.3 680 ASP A O 1
ATOM 5414 N N . SER A 1 681 ? -43.531 -16.188 21.812 1 15.19 681 SER A N 1
ATOM 5415 C CA . SER A 1 681 ? -44.312 -16.266 20.594 1 15.19 681 SER A CA 1
ATOM 5416 C C . SER A 1 681 ? -43.5 -15.977 19.359 1 15.19 681 SER A C 1
ATOM 5418 O O . SER A 1 681 ? -42.5 -15.258 19.438 1 15.19 681 SER A O 1
ATOM 5420 N N . GLU A 1 682 ? -43.844 -16.703 18.203 1 16.31 682 GLU A N 1
ATOM 5421 C CA . GLU A 1 682 ? -43.531 -17.203 16.859 1 16.31 682 GLU A CA 1
ATOM 5422 C C . GLU A 1 682 ? -43.562 -16.094 15.828 1 16.31 682 GLU A C 1
ATOM 5424 O O . GLU A 1 682 ? -43.312 -16.328 14.641 1 16.31 682 GLU A O 1
ATOM 5429 N N . LEU A 1 683 ? -43.219 -14.797 16.047 1 15.76 683 LEU A N 1
ATOM 5430 C CA . LEU A 1 683 ? -43.75 -13.883 15.039 1 15.76 683 LEU A CA 1
ATOM 5431 C C . LEU A 1 683 ? -43.281 -14.273 13.641 1 15.76 683 LEU A C 1
ATOM 5433 O O . LEU A 1 683 ? -42.094 -14.195 13.352 1 15.76 683 LEU A O 1
ATOM 5437 N N . SER A 1 684 ? -44.062 -15.164 12.898 1 15.64 684 SER A N 1
ATOM 5438 C CA . SER A 1 684 ? -43.938 -15.828 11.609 1 15.64 684 SER A CA 1
ATOM 5439 C C . SER A 1 684 ? -43.938 -14.82 10.469 1 15.64 684 SER A C 1
ATOM 5441 O O . SER A 1 684 ? -43.562 -15.148 9.344 1 15.64 684 SER A O 1
ATOM 5443 N N . THR A 1 685 ? -44.5 -13.547 10.57 1 16.45 685 THR A N 1
ATOM 5444 C CA . THR A 1 685 ? -45.344 -13.211 9.43 1 16.45 685 THR A CA 1
ATOM 5445 C C . THR A 1 685 ? -44.531 -13.211 8.141 1 16.45 685 THR A C 1
ATOM 5447 O O . THR A 1 685 ? -43.406 -12.719 8.109 1 16.45 685 THR A O 1
ATOM 5450 N N . VAL A 1 686 ? -45.062 -13.945 7.082 1 15.84 686 VAL A N 1
ATOM 5451 C CA . VAL A 1 686 ? -44.906 -14.516 5.75 1 15.84 686 VAL A CA 1
ATOM 5452 C C . VAL A 1 686 ? -44.844 -13.398 4.711 1 15.84 686 VAL A C 1
ATOM 5454 O O . VAL A 1 686 ? -45.781 -12.609 4.582 1 15.84 686 VAL A O 1
ATOM 5457 N N . LEU A 1 687 ? -43.719 -12.734 4.512 1 16.44 687 LEU A N 1
ATOM 5458 C CA . LEU A 1 687 ? -43.5 -11.688 3.525 1 16.44 687 LEU A CA 1
ATOM 5459 C C . LEU A 1 687 ? -43.969 -12.133 2.139 1 16.44 687 LEU A C 1
ATOM 5461 O O . LEU A 1 687 ? -43.5 -13.172 1.641 1 16.44 687 LEU A O 1
ATOM 5465 N N . VAL A 1 688 ? -45.281 -11.742 1.844 1 16.06 688 VAL A N 1
ATOM 5466 C CA . VAL A 1 688 ? -46.094 -12.047 0.661 1 16.06 688 VAL A CA 1
ATOM 5467 C C . VAL A 1 688 ? -45.312 -11.672 -0.599 1 16.06 688 VAL A C 1
ATOM 5469 O O . VAL A 1 688 ? -44.594 -10.664 -0.622 1 16.06 688 VAL A O 1
ATOM 5472 N N . GLY A 1 689 ? -45.281 -12.57 -1.617 1 16.44 689 GLY A N 1
ATOM 5473 C CA . GLY A 1 689 ? -44.656 -12.969 -2.873 1 16.44 689 GLY A CA 1
ATOM 5474 C C . GLY A 1 689 ? -45.125 -12.125 -4.051 1 16.44 689 GLY A C 1
ATOM 5475 O O . GLY A 1 689 ? -44.688 -12.367 -5.188 1 16.44 689 GLY A O 1
ATOM 5476 N N . PRO A 1 690 ? -45.938 -10.961 -3.791 1 16.33 690 PRO A N 1
ATOM 5477 C CA . PRO A 1 690 ? -46.812 -10.961 -4.965 1 16.33 690 PRO A CA 1
ATOM 5478 C C . PRO A 1 690 ? -46.062 -10.977 -6.281 1 16.33 690 PRO A C 1
ATOM 5480 O O . PRO A 1 690 ? -44.875 -10.641 -6.305 1 16.33 690 PRO A O 1
ATOM 5483 N N . VAL A 1 691 ? -46.938 -11.125 -7.414 1 16.5 691 VAL A N 1
ATOM 5484 C CA . VAL A 1 691 ? -47.219 -11.633 -8.758 1 16.5 691 VAL A CA 1
ATOM 5485 C C . VAL A 1 691 ? -46.688 -10.641 -9.797 1 16.5 691 VAL A C 1
ATOM 5487 O O . VAL A 1 691 ? -46.969 -9.445 -9.719 1 16.5 691 VAL A O 1
ATOM 5490 N N . ASN A 1 692 ? -45.656 -10.977 -10.453 1 16.94 692 ASN A N 1
ATOM 5491 C CA . ASN A 1 692 ? -44.969 -10.383 -11.586 1 16.94 692 ASN A CA 1
ATOM 5492 C C . ASN A 1 692 ? -45.906 -10.18 -12.773 1 16.94 692 ASN A C 1
ATOM 5494 O O . ASN A 1 692 ? -46.25 -11.141 -13.453 1 16.94 692 ASN A O 1
ATOM 5498 N N . ASN A 1 693 ? -47 -9.344 -12.57 1 15.55 693 ASN A N 1
ATOM 5499 C CA . ASN A 1 693 ? -47.906 -9.32 -13.695 1 15.55 693 ASN A CA 1
ATOM 5500 C C . ASN A 1 693 ? -47.188 -9.062 -15.008 1 15.55 693 ASN A C 1
ATOM 5502 O O . ASN A 1 693 ? -46.125 -8.43 -15.031 1 15.55 693 ASN A O 1
ATOM 5506 N N . ALA A 1 694 ? -47.938 -9.539 -16.203 1 16.16 694 ALA A N 1
ATOM 5507 C CA . ALA A 1 694 ? -47.906 -9.992 -17.594 1 16.16 694 ALA A CA 1
ATOM 5508 C C . ALA A 1 694 ? -47.688 -8.82 -18.547 1 16.16 694 ALA A C 1
ATOM 5510 O O . ALA A 1 694 ? -46.906 -8.898 -19.484 1 16.16 694 ALA A O 1
ATOM 5511 N N . ASN A 1 695 ? -48.75 -7.828 -18.578 1 15.01 695 ASN A N 1
ATOM 5512 C CA . ASN A 1 695 ? -49.406 -7.762 -19.875 1 15.01 695 ASN A CA 1
ATOM 5513 C C . ASN A 1 695 ? -48.562 -7.039 -20.906 1 15.01 695 ASN A C 1
ATOM 5515 O O . ASN A 1 695 ? -48.281 -7.574 -21.984 1 15.01 695 ASN A O 1
ATOM 5519 N N . ASN A 1 696 ? -49.125 -5.809 -21.359 1 15.28 696 ASN A N 1
ATOM 5520 C CA . ASN A 1 696 ? -49.719 -5.496 -22.641 1 15.28 696 ASN A CA 1
ATOM 5521 C C . ASN A 1 696 ? -48.688 -4.996 -23.641 1 15.28 696 ASN A C 1
ATOM 5523 O O . ASN A 1 696 ? -47.594 -4.551 -23.25 1 15.28 696 ASN A O 1
ATOM 5527 N N . GLU A 1 697 ? -49.281 -4.52 -24.891 1 15.46 697 GLU A N 1
ATOM 5528 C CA . GLU A 1 697 ? -49.188 -4.605 -26.344 1 15.46 697 GLU A CA 1
ATOM 5529 C C . GLU A 1 697 ? -48.25 -3.549 -26.906 1 15.46 697 GLU A C 1
ATOM 5531 O O . GLU A 1 697 ? -47.344 -3.863 -27.703 1 15.46 697 GLU A O 1
ATOM 5536 N N . SER A 1 698 ? -48.812 -2.268 -27.094 1 15.91 698 SER A N 1
ATOM 5537 C CA . SER A 1 698 ? -49.031 -1.844 -28.484 1 15.91 698 SER A CA 1
ATOM 5538 C C . SER A 1 698 ? -47.75 -1.415 -29.156 1 15.91 698 SER A C 1
ATOM 5540 O O . SER A 1 698 ? -46.75 -1.091 -28.469 1 15.91 698 SER A O 1
ATOM 5542 N N . LYS A 1 699 ? -47.938 -1.025 -30.562 1 16.16 699 LYS A N 1
ATOM 5543 C CA . LYS A 1 699 ? -47.469 -1.08 -31.938 1 16.16 699 LYS A CA 1
ATOM 5544 C C . LYS A 1 699 ? -46.438 0.014 -32.219 1 16.16 699 LYS A C 1
ATOM 5546 O O . LYS A 1 699 ? -45.375 -0.255 -32.781 1 16.16 699 LYS A O 1
ATOM 5551 N N . GLU A 1 700 ? -47 1.358 -32.438 1 15.9 700 GLU A N 1
ATOM 5552 C CA . GLU A 1 700 ? -46.906 1.854 -33.781 1 15.9 700 GLU A CA 1
ATOM 5553 C C . GLU A 1 700 ? -45.531 2.438 -34.062 1 15.9 700 GLU A C 1
ATOM 5555 O O . GLU A 1 700 ? -44.781 2.744 -33.125 1 15.9 700 GLU A O 1
ATOM 5560 N N . THR A 1 701 ? -45.594 3.27 -35.156 1 16.25 701 THR A N 1
ATOM 5561 C CA . THR A 1 701 ? -45 3.451 -36.469 1 16.25 701 THR A CA 1
ATOM 5562 C C . THR A 1 701 ? -43.781 4.363 -36.406 1 16.25 701 THR A C 1
ATOM 5564 O O . THR A 1 701 ? -43.531 5.027 -35.406 1 16.25 701 THR A O 1
ATOM 5567 N N . SER A 1 702 ? -43.812 5.293 -37.438 1 16.38 702 SER A N 1
ATOM 5568 C CA . SER A 1 702 ? -43.031 5.648 -38.625 1 16.38 702 SER A CA 1
ATOM 5569 C C . SER A 1 702 ? -42.031 6.766 -38.312 1 16.38 702 SER A C 1
ATOM 5571 O O . SER A 1 702 ? -40.844 6.621 -38.531 1 16.38 702 SER A O 1
ATOM 5573 N N . VAL A 1 703 ? -42.438 7.98 -38.844 1 18.12 703 VAL A N 1
ATOM 5574 C CA . VAL A 1 703 ? -41.844 8.547 -40.062 1 18.12 703 VAL A CA 1
ATOM 5575 C C . VAL A 1 703 ? -40.719 9.484 -39.688 1 18.12 703 VAL A C 1
ATOM 5577 O O . VAL A 1 703 ? -40.531 9.859 -38.531 1 18.12 703 VAL A O 1
ATOM 5580 N N . PRO A 1 704 ? -40.875 10.789 -40.156 1 18.84 704 PRO A N 1
ATOM 5581 C CA . PRO A 1 704 ? -40.094 11.367 -41.25 1 18.84 704 PRO A CA 1
ATOM 5582 C C . PRO A 1 704 ? -38.875 12.164 -40.75 1 18.84 704 PRO A C 1
ATOM 5584 O O . PRO A 1 704 ? -38.75 12.406 -39.562 1 18.84 704 PRO A O 1
ATOM 5587 N N . LEU A 1 705 ? -38.875 13.273 -41.438 1 18.78 705 LEU A N 1
ATOM 5588 C CA . LEU A 1 705 ? -38.125 14.156 -42.312 1 18.78 705 LEU A CA 1
ATOM 5589 C C . LEU A 1 705 ? -37.344 15.203 -41.531 1 18.78 705 LEU A C 1
ATOM 5591 O O . LEU A 1 705 ? -37.844 15.688 -40.5 1 18.78 705 LEU A O 1
ATOM 5595 N N . SER A 1 706 ? -36.219 15.461 -41.875 1 19.23 706 SER A N 1
ATOM 5596 C CA . SER A 1 706 ? -35.031 16.328 -41.969 1 19.23 706 SER A CA 1
ATOM 5597 C C . SER A 1 706 ? -35.438 17.797 -41.875 1 19.23 706 SER A C 1
ATOM 5599 O O . SER A 1 706 ? -35.875 18.406 -42.844 1 19.23 706 SER A O 1
ATOM 5601 N N . VAL A 1 707 ? -36.375 18.078 -40.938 1 20.22 707 VAL A N 1
ATOM 5602 C CA . VAL A 1 707 ? -36.688 19.484 -40.75 1 20.22 707 VAL A CA 1
ATOM 5603 C C . VAL A 1 707 ? -35.406 20.312 -40.75 1 20.22 707 VAL A C 1
ATOM 5605 O O . VAL A 1 707 ? -34.469 19.984 -40 1 20.22 707 VAL A O 1
ATOM 5608 N N . VAL A 1 708 ? -35.406 21.297 -41.812 1 21.36 708 VAL A N 1
ATOM 5609 C CA . VAL A 1 708 ? -35 22.406 -42.656 1 21.36 708 VAL A CA 1
ATOM 5610 C C . VAL A 1 708 ? -34.312 23.469 -41.844 1 21.36 708 VAL A C 1
ATOM 5612 O O . VAL A 1 708 ? -34.656 23.688 -40.688 1 21.36 708 VAL A O 1
ATOM 5615 N N . VAL A 1 709 ? -33.375 24.016 -42.562 1 24.91 709 VAL A N 1
ATOM 5616 C CA . VAL A 1 709 ? -32.344 25 -42.781 1 24.91 709 VAL A CA 1
ATOM 5617 C C . VAL A 1 709 ? -32.812 26.391 -42.375 1 24.91 709 VAL A C 1
ATOM 5619 O O . VAL A 1 709 ? -32.156 27.391 -42.688 1 24.91 709 VAL A O 1
ATOM 5622 N N . ALA A 1 710 ? -33.938 26.422 -41.656 1 22.45 710 ALA A N 1
ATOM 5623 C CA . ALA A 1 710 ? -34.5 27.75 -41.438 1 22.45 710 ALA A CA 1
ATOM 5624 C C . ALA A 1 710 ? -33.469 28.703 -40.844 1 22.45 710 ALA A C 1
ATOM 5626 O O . ALA A 1 710 ? -33.375 29.875 -41.25 1 22.45 710 ALA A O 1
ATOM 5627 N N . ILE A 1 711 ? -32.969 28.359 -39.688 1 23.98 711 ILE A N 1
ATOM 5628 C CA . ILE A 1 711 ? -32.625 29.516 -38.906 1 23.98 711 ILE A CA 1
ATOM 5629 C C . ILE A 1 711 ? -31.281 30.094 -39.375 1 23.98 711 ILE A C 1
ATOM 5631 O O . ILE A 1 711 ? -30.234 29.766 -38.812 1 23.98 711 ILE A O 1
ATOM 5635 N N . GLY A 1 712 ? -30.766 29.781 -40.656 1 25.38 712 GLY A N 1
ATOM 5636 C CA . GLY A 1 712 ? -29.656 30.5 -41.281 1 25.38 712 GLY A CA 1
ATOM 5637 C C . GLY A 1 712 ? -29.859 32 -41.281 1 25.38 712 GLY A C 1
ATOM 5638 O O . GLY A 1 712 ? -28.953 32.75 -40.906 1 25.38 712 GLY A O 1
ATOM 5639 N N . CYS A 1 713 ? -30.703 32.406 -42.344 1 26.48 713 CYS A N 1
ATOM 5640 C CA . CYS A 1 713 ? -30.766 33.656 -43.062 1 26.48 713 CYS A CA 1
ATOM 5641 C C . CYS A 1 713 ? -31.281 34.781 -42.188 1 26.48 713 CYS A C 1
ATOM 5643 O O . CYS A 1 713 ? -31.344 35.938 -42.625 1 26.48 713 CYS A O 1
ATOM 5645 N N . SER A 1 714 ? -32.156 34.562 -41.281 1 26.88 714 SER A N 1
ATOM 5646 C CA . SER A 1 714 ? -32.812 35.812 -40.969 1 26.88 714 SER A CA 1
ATOM 5647 C C . SER A 1 714 ? -31.797 36.875 -40.562 1 26.88 714 SER A C 1
ATOM 5649 O O . SER A 1 714 ? -31.844 38 -41.031 1 26.88 714 SER A O 1
ATOM 5651 N N . LEU A 1 715 ? -31.469 36.844 -39.188 1 25.19 715 LEU A N 1
ATOM 5652 C CA . LEU A 1 715 ? -30.938 37.938 -38.375 1 25.19 715 LEU A CA 1
ATOM 5653 C C . LEU A 1 715 ? -29.516 38.312 -38.812 1 25.19 715 LEU A C 1
ATOM 5655 O O . LEU A 1 715 ? -28.844 39.094 -38.156 1 25.19 715 LEU A O 1
ATOM 5659 N N . LEU A 1 716 ? -28.922 37.719 -39.812 1 30.69 716 LEU A N 1
ATOM 5660 C CA . LEU A 1 716 ? -28.047 38.688 -40.469 1 30.69 716 LEU A CA 1
ATOM 5661 C C . LEU A 1 716 ? -28.859 39.844 -41.062 1 30.69 716 LEU A C 1
ATOM 5663 O O . LEU A 1 716 ? -28.344 40.625 -41.844 1 30.69 716 LEU A O 1
ATOM 5667 N N . PHE A 1 717 ? -30.219 40 -40.969 1 34.12 717 PHE A N 1
ATOM 5668 C CA . PHE A 1 717 ? -31.078 41.125 -41.312 1 34.12 717 PHE A CA 1
ATOM 5669 C C . PHE A 1 717 ? -30.391 42.438 -40.969 1 34.12 717 PHE A C 1
ATOM 5671 O O . PHE A 1 717 ? -30.375 43.375 -41.781 1 34.12 717 PHE A O 1
ATOM 5678 N N . LEU A 1 718 ? -30.562 42.812 -39.688 1 27.2 718 LEU A N 1
ATOM 5679 C CA . LEU A 1 718 ? -30.438 44.094 -39 1 27.2 718 LEU A CA 1
ATOM 5680 C C . LEU A 1 718 ? -29.016 44.625 -39.094 1 27.2 718 LEU A C 1
ATOM 5682 O O . LEU A 1 718 ? -28.641 45.531 -38.375 1 27.2 718 LEU A O 1
ATOM 5686 N N . ASN A 1 719 ? -28.172 43.969 -39.938 1 31.89 719 ASN A N 1
ATOM 5687 C CA . ASN A 1 719 ? -27.453 44.812 -40.844 1 31.89 719 ASN A CA 1
ATOM 5688 C C . ASN A 1 719 ? -28.375 45.875 -41.5 1 31.89 719 ASN A C 1
ATOM 5690 O O . ASN A 1 719 ? -29.266 45.531 -42.25 1 31.89 719 ASN A O 1
ATOM 5694 N N . ILE A 1 720 ? -28.875 46.844 -40.719 1 32.62 720 ILE A N 1
ATOM 5695 C CA . ILE A 1 720 ? -28.875 48.25 -40.375 1 32.62 720 ILE A CA 1
ATOM 5696 C C . ILE A 1 720 ? -28.453 49.094 -41.562 1 32.62 720 ILE A C 1
ATOM 5698 O O . ILE A 1 720 ? -27.359 48.906 -42.125 1 32.62 720 ILE A O 1
ATOM 5702 N N . LEU A 1 721 ? -29.281 49.562 -42.219 1 34.84 721 LEU A N 1
ATOM 5703 C CA . LEU A 1 721 ? -29.984 50.75 -42.656 1 34.84 721 LEU A CA 1
ATOM 5704 C C . LEU A 1 721 ? -29.312 52 -42.125 1 34.84 721 LEU A C 1
ATOM 5706 O O . LEU A 1 721 ? -29.609 53.125 -42.594 1 34.84 721 LEU A O 1
ATOM 5710 N N . ILE A 1 722 ? -28.516 52.062 -41.125 1 31.44 722 ILE A N 1
ATOM 5711 C CA . ILE A 1 722 ? -27.578 53.156 -40.906 1 31.44 722 ILE A CA 1
ATOM 5712 C C . ILE A 1 722 ? -26.5 53.156 -41.969 1 31.44 722 ILE A C 1
ATOM 5714 O O . ILE A 1 722 ? -25.672 54.062 -42.031 1 31.44 722 ILE A O 1
ATOM 5718 N N . PHE A 1 723 ? -26.422 52.375 -42.938 1 33.25 723 PHE A N 1
ATOM 5719 C CA . PHE A 1 723 ? -26.078 52.906 -44.25 1 33.25 723 PHE A CA 1
ATOM 5720 C C . PHE A 1 723 ? -27 54.062 -44.656 1 33.25 723 PHE A C 1
ATOM 5722 O O . PHE A 1 723 ? -26.984 54.531 -45.781 1 33.25 723 PHE A O 1
ATOM 5729 N N . ALA A 1 724 ? -27.906 54.656 -43.906 1 36.12 724 ALA A N 1
ATOM 5730 C CA . ALA A 1 724 ? -28.547 55.969 -44.031 1 36.12 724 ALA A CA 1
ATOM 5731 C C . ALA A 1 724 ? -27.594 56.969 -44.656 1 36.12 724 ALA A C 1
ATOM 5733 O O . ALA A 1 724 ? -27.969 57.688 -45.594 1 36.12 724 ALA A O 1
ATOM 5734 N N . GLY A 1 725 ? -26.703 57.656 -43.906 1 34.25 725 GLY A N 1
ATOM 5735 C CA . GLY A 1 725 ? -26.047 58.938 -44.094 1 34.25 725 GLY A CA 1
ATOM 5736 C C . GLY A 1 725 ? -24.922 58.906 -45.125 1 34.25 725 GLY A C 1
ATOM 5737 O O . GLY A 1 725 ? -23.812 58.469 -44.812 1 34.25 725 GLY A O 1
ATOM 5738 N N . VAL A 1 726 ? -24.703 58.156 -45.844 1 34.34 726 VAL A N 1
ATOM 5739 C CA . VAL A 1 726 ? -23.844 58.094 -47 1 34.34 726 VAL A CA 1
ATOM 5740 C C . VAL A 1 726 ? -23.859 59.438 -47.75 1 34.34 726 VAL A C 1
ATOM 5742 O O . VAL A 1 726 ? -22.812 60 -48.031 1 34.34 726 VAL A O 1
ATOM 5745 N N . CYS A 1 727 ? -24.234 59.562 -48.938 1 29.53 727 CYS A N 1
ATOM 5746 C CA . CYS A 1 727 ? -24.25 60.156 -50.281 1 29.53 727 CYS A CA 1
ATOM 5747 C C . CYS A 1 727 ? -25.141 61.406 -50.344 1 29.53 727 CYS A C 1
ATOM 5749 O O . CYS A 1 727 ? -25.031 62.219 -51.25 1 29.53 727 CYS A O 1
ATOM 5751 N N . TYR A 1 728 ? -26.219 61.719 -49.75 1 31.59 728 TYR A N 1
ATOM 5752 C CA . TYR A 1 728 ? -27.078 62.75 -50.312 1 31.59 728 TYR A CA 1
ATOM 5753 C C . TYR A 1 728 ? -26.391 64.125 -50.312 1 31.59 728 TYR A C 1
ATOM 5755 O O . TYR A 1 728 ? -26.438 64.875 -51.281 1 31.59 728 TYR A O 1
ATOM 5763 N N . GLN A 1 729 ? -26.219 65 -49.25 1 26.67 729 GLN A N 1
ATOM 5764 C CA . GLN A 1 729 ? -26.031 66.438 -49.312 1 26.67 729 GLN A CA 1
ATOM 5765 C C . GLN A 1 729 ? -24.672 66.812 -49.906 1 26.67 729 GLN A C 1
ATOM 5767 O O . GLN A 1 729 ? -23.641 66.625 -49.281 1 26.67 729 GLN A O 1
ATOM 5772 N N . ARG A 1 730 ? -24.188 66.375 -51.156 1 30.05 730 ARG A N 1
ATOM 5773 C CA . ARG A 1 730 ? -23.547 66.875 -52.375 1 30.05 730 ARG A CA 1
ATOM 5774 C C . ARG A 1 730 ? -24.047 68.312 -52.75 1 30.05 730 ARG A C 1
ATOM 5776 O O . ARG A 1 730 ? -23.281 69.125 -53.219 1 30.05 730 ARG A O 1
ATOM 5783 N N . GLU A 1 731 ? -25.406 68.5 -53 1 28.83 731 GLU A N 1
ATOM 5784 C CA . GLU A 1 731 ? -26 69.625 -53.625 1 28.83 731 GLU A CA 1
ATOM 5785 C C . GLU A 1 731 ? -25.828 70.875 -52.781 1 28.83 731 GLU A C 1
ATOM 5787 O O . GLU A 1 731 ? -26.203 72 -53.188 1 28.83 731 GLU A O 1
ATOM 5792 N N . ARG A 1 732 ? -25.125 71.188 -51.719 1 27.64 732 ARG A N 1
ATOM 5793 C CA . ARG A 1 732 ? -24.281 72.375 -51.562 1 27.64 732 ARG A CA 1
ATOM 5794 C C . ARG A 1 732 ? -22.828 72.062 -51.906 1 27.64 732 ARG A C 1
ATOM 5796 O O . ARG A 1 732 ? -22.297 71 -51.5 1 27.64 732 ARG A O 1
ATOM 5803 N N . SER B 1 1 ? -56.375 -49.312 5.242 1 31.83 1 SER B N 1
ATOM 5804 C CA . SER B 1 1 ? -56.094 -48.25 4.266 1 31.83 1 SER B CA 1
ATOM 5805 C C . SER B 1 1 ? -54.969 -47.344 4.742 1 31.83 1 SER B C 1
ATOM 5807 O O . SER B 1 1 ? -54.344 -46.656 3.934 1 31.83 1 SER B O 1
ATOM 5809 N N . ARG B 1 2 ? -54.938 -47.062 6.035 1 42.12 2 ARG B N 1
ATOM 5810 C CA . ARG B 1 2 ? -53.906 -46.25 6.652 1 42.12 2 ARG B CA 1
ATOM 5811 C C . ARG B 1 2 ? -52.531 -46.906 6.586 1 42.12 2 ARG B C 1
ATOM 5813 O O . ARG B 1 2 ? -51.5 -46.219 6.605 1 42.12 2 ARG B O 1
ATOM 5820 N N . SER B 1 3 ? -52.562 -48.25 6.695 1 43.59 3 SER B N 1
ATOM 5821 C CA . SER B 1 3 ? -51.312 -48.969 6.672 1 43.59 3 SER B CA 1
ATOM 5822 C C . SER B 1 3 ? -50.656 -48.938 5.289 1 43.59 3 SER B C 1
ATOM 5824 O O . SER B 1 3 ? -49.438 -49.031 5.164 1 43.59 3 SER B O 1
ATOM 5826 N N . CYS B 1 4 ? -51.531 -48.875 4.254 1 44.59 4 CYS B N 1
ATOM 5827 C CA . CYS B 1 4 ? -50.969 -48.812 2.912 1 44.59 4 CYS B CA 1
ATOM 5828 C C . CYS B 1 4 ? -50.375 -47.469 2.641 1 44.59 4 CYS B C 1
ATOM 5830 O O . CYS B 1 4 ? -49.625 -47.281 1.668 1 44.59 4 CYS B O 1
ATOM 5832 N N . TYR B 1 5 ? -50.938 -46.406 3.35 1 46.31 5 TYR B N 1
ATOM 5833 C CA . TYR B 1 5 ? -50.438 -45.094 3.092 1 46.31 5 TYR B CA 1
ATOM 5834 C C . TYR B 1 5 ? -49.031 -44.906 3.662 1 46.31 5 TYR B C 1
ATOM 5836 O O . TYR B 1 5 ? -48.188 -44.219 3.082 1 46.31 5 TYR B O 1
ATOM 5844 N N . VAL B 1 6 ? -48.719 -45.656 4.812 1 48.38 6 VAL B N 1
ATOM 5845 C CA . VAL B 1 6 ? -47.406 -45.469 5.406 1 48.38 6 VAL B CA 1
ATOM 5846 C C . VAL B 1 6 ? -46.344 -46.125 4.531 1 48.38 6 VAL B C 1
ATOM 5848 O O . VAL B 1 6 ? -45.25 -45.594 4.359 1 48.38 6 VAL B O 1
ATOM 5851 N N . VAL B 1 7 ? -46.75 -47.281 3.871 1 46.03 7 VAL B N 1
ATOM 5852 C CA . VAL B 1 7 ? -45.719 -47.938 3.039 1 46.03 7 VAL B CA 1
ATOM 5853 C C . VAL B 1 7 ? -45.469 -47.125 1.787 1 46.03 7 VAL B C 1
ATOM 5855 O O . VAL B 1 7 ? -44.344 -46.969 1.343 1 46.03 7 VAL B O 1
ATOM 5858 N N . PHE B 1 8 ? -46.594 -46.469 1.277 1 46.72 8 PHE B N 1
ATOM 5859 C CA . PHE B 1 8 ? -46.344 -45.656 0.088 1 46.72 8 PHE B CA 1
ATOM 5860 C C . PHE B 1 8 ? -45.5 -44.438 0.43 1 46.72 8 PHE B C 1
ATOM 5862 O O . PHE B 1 8 ? -44.719 -43.969 -0.396 1 46.72 8 PHE B O 1
ATOM 5869 N N . ILE B 1 9 ? -45.75 -43.875 1.675 1 44.5 9 ILE B N 1
ATOM 5870 C CA . ILE B 1 9 ? -44.938 -42.719 2.008 1 44.5 9 ILE B CA 1
ATOM 5871 C C . ILE B 1 9 ? -43.469 -43.125 2.195 1 44.5 9 ILE B C 1
ATOM 5873 O O . ILE B 1 9 ? -42.562 -42.438 1.759 1 44.5 9 ILE B O 1
ATOM 5877 N N . TYR B 1 10 ? -43.281 -44.375 2.781 1 42.69 10 TYR B N 1
ATOM 5878 C CA . TYR B 1 10 ? -41.906 -44.781 2.957 1 42.69 10 TYR B CA 1
ATOM 5879 C C . TYR B 1 10 ? -41.25 -45.125 1.617 1 42.69 10 TYR B C 1
ATOM 5881 O O . TYR B 1 10 ? -40.062 -44.844 1.406 1 42.69 10 TYR B O 1
ATOM 5889 N N . LEU B 1 11 ? -42.031 -45.812 0.712 1 39.75 11 LEU B N 1
ATOM 5890 C CA . LEU B 1 11 ? -41.438 -46.062 -0.594 1 39.75 11 LEU B CA 1
ATOM 5891 C C . LEU B 1 11 ? -41.25 -44.75 -1.372 1 39.75 11 LEU B C 1
ATOM 5893 O O . LEU B 1 11 ? -40.312 -44.625 -2.16 1 39.75 11 LEU B O 1
ATOM 5897 N N . ALA B 1 12 ? -42.188 -43.812 -1.356 1 41.5 12 ALA B N 1
ATOM 5898 C CA . ALA B 1 12 ? -41.969 -42.531 -2.025 1 41.5 12 ALA B CA 1
ATOM 5899 C C . ALA B 1 12 ? -40.781 -41.781 -1.4 1 41.5 12 ALA B C 1
ATOM 5901 O O . ALA B 1 12 ? -40.125 -41 -2.068 1 41.5 12 ALA B O 1
ATOM 5902 N N . LEU B 1 13 ? -40.594 -41.844 -0.122 1 38.44 13 LEU B N 1
ATOM 5903 C CA . LEU B 1 13 ? -39.438 -41.156 0.477 1 38.44 13 LEU B CA 1
ATOM 5904 C C . LEU B 1 13 ? -38.125 -41.812 0.049 1 38.44 13 LEU B C 1
ATOM 5906 O O . LEU B 1 13 ? -37.062 -41.312 0.353 1 38.44 13 LEU B O 1
ATOM 5910 N N . LEU B 1 14 ? -38.219 -43.094 -0.311 1 35.12 14 LEU B N 1
ATOM 5911 C CA . LEU B 1 14 ? -36.969 -43.625 -0.878 1 35.12 14 LEU B CA 1
ATOM 5912 C C . LEU B 1 14 ? -36.719 -43.031 -2.254 1 35.12 14 LEU B C 1
ATOM 5914 O O . LEU B 1 14 ? -36.406 -43.75 -3.207 1 35.12 14 LEU B O 1
ATOM 5918 N N . TRP B 1 15 ? -37.5 -42.062 -2.777 1 38.12 15 TRP B N 1
ATOM 5919 C CA . TRP B 1 15 ? -36.844 -41.281 -3.82 1 38.12 15 TRP B CA 1
ATOM 5920 C C . TRP B 1 15 ? -35.406 -40.969 -3.424 1 38.12 15 TRP B C 1
ATOM 5922 O O . TRP B 1 15 ? -35.156 -40.031 -2.668 1 38.12 15 TRP B O 1
ATOM 5932 N N . SER B 1 16 ? -34.656 -41.906 -3.025 1 35.75 16 SER B N 1
ATOM 5933 C CA . SER B 1 16 ? -33.219 -41.781 -2.848 1 35.75 16 SER B CA 1
ATOM 5934 C C . SER B 1 16 ? -32.594 -40.906 -3.945 1 35.75 16 SER B C 1
ATOM 5936 O O . SER B 1 16 ? -32.906 -41.125 -5.129 1 35.75 16 SER B O 1
ATOM 5938 N N . ASP B 1 17 ? -32.219 -39.75 -3.66 1 42.06 17 ASP B N 1
ATOM 5939 C CA . ASP B 1 17 ? -31.312 -38.906 -4.43 1 42.06 17 ASP B CA 1
ATOM 5940 C C . ASP B 1 17 ? -30.312 -39.75 -5.211 1 42.06 17 ASP B C 1
ATOM 5942 O O . ASP B 1 17 ? -29.562 -40.562 -4.629 1 42.06 17 ASP B O 1
ATOM 5946 N N . ILE B 1 18 ? -30.672 -40.219 -6.32 1 45.78 18 ILE B N 1
ATOM 5947 C CA . ILE B 1 18 ? -29.703 -40.812 -7.246 1 45.78 18 ILE B CA 1
ATOM 5948 C C . ILE B 1 18 ? -28.344 -40.125 -7.074 1 45.78 18 ILE B C 1
ATOM 5950 O O . ILE B 1 18 ? -28.172 -38.938 -7.398 1 45.78 18 ILE B O 1
ATOM 5954 N N . THR B 1 19 ? -27.703 -40.562 -6.078 1 54.5 19 THR B N 1
ATOM 5955 C CA . THR B 1 19 ? -26.312 -40.125 -5.852 1 54.5 19 THR B CA 1
ATOM 5956 C C . THR B 1 19 ? -25.484 -40.312 -7.121 1 54.5 19 THR B C 1
ATOM 5958 O O . THR B 1 19 ? -25.562 -41.344 -7.777 1 54.5 19 THR B O 1
ATOM 5961 N N . SER B 1 20 ? -25.047 -39.344 -7.801 1 57.41 20 SER B N 1
ATOM 5962 C CA . SER B 1 20 ? -24.125 -39.344 -8.93 1 57.41 20 SER B CA 1
ATOM 5963 C C . SER B 1 20 ? -22.891 -40.188 -8.641 1 57.41 20 SER B C 1
ATOM 5965 O O . SER B 1 20 ? -22.375 -40.156 -7.516 1 57.41 20 SER B O 1
ATOM 5967 N N . GLU B 1 21 ? -22.734 -41.25 -9.492 1 66.38 21 GLU B N 1
ATOM 5968 C CA . GLU B 1 21 ? -21.578 -42.125 -9.281 1 66.38 21 GLU B CA 1
ATOM 5969 C C . GLU B 1 21 ? -20.906 -42.469 -10.602 1 66.38 21 GLU B C 1
ATOM 5971 O O . GLU B 1 21 ? -21.531 -42.406 -11.664 1 66.38 21 GLU B O 1
ATOM 5976 N N . VAL B 1 22 ? -19.609 -42.688 -10.562 1 69.19 22 VAL B N 1
ATOM 5977 C CA . VAL B 1 22 ? -18.844 -43.281 -11.656 1 69.19 22 VAL B CA 1
ATOM 5978 C C . VAL B 1 22 ? -18.75 -44.781 -11.477 1 69.19 22 VAL B C 1
ATOM 5980 O O . VAL B 1 22 ? -18.312 -45.281 -10.438 1 69.19 22 VAL B O 1
ATOM 5983 N N . ILE B 1 23 ? -19.266 -45.562 -12.445 1 68.38 23 ILE B N 1
ATOM 5984 C CA . ILE B 1 23 ? -19.281 -47.031 -12.344 1 68.38 23 ILE B CA 1
ATOM 5985 C C . ILE B 1 23 ? -18.453 -47.625 -13.477 1 68.38 23 ILE B C 1
ATOM 5987 O O . ILE B 1 23 ? -18.656 -47.312 -14.648 1 68.38 23 ILE B O 1
ATOM 5991 N N . ARG B 1 24 ? -17.391 -48.406 -13.047 1 75.31 24 ARG B N 1
ATOM 5992 C CA . ARG B 1 24 ? -16.688 -49.219 -14.016 1 75.31 24 ARG B CA 1
ATOM 5993 C C . ARG B 1 24 ? -17.406 -50.562 -14.227 1 75.31 24 ARG B C 1
ATOM 5995 O O . ARG B 1 24 ? -17.531 -51.344 -13.297 1 75.31 24 ARG B O 1
ATOM 6002 N N . GLN B 1 25 ? -17.938 -50.812 -15.43 1 70.62 25 GLN B N 1
ATOM 6003 C CA . GLN B 1 25 ? -18.906 -51.875 -15.609 1 70.62 25 GLN B CA 1
ATOM 6004 C C . GLN B 1 25 ? -18.25 -53.125 -16.234 1 70.62 25 GLN B C 1
ATOM 6006 O O . GLN B 1 25 ? -18.219 -54.188 -15.617 1 70.62 25 GLN B O 1
ATOM 6011 N N . ARG B 1 26 ? -18.047 -53 -17.656 1 78.44 26 ARG B N 1
ATOM 6012 C CA . ARG B 1 26 ? -17.672 -54.156 -18.438 1 78.44 26 ARG B CA 1
ATOM 6013 C C . ARG B 1 26 ? -16.484 -53.844 -19.359 1 78.44 26 ARG B C 1
ATOM 6015 O O . ARG B 1 26 ? -16.172 -52.688 -19.609 1 78.44 26 ARG B O 1
ATOM 6022 N N . LEU B 1 27 ? -15.789 -54.938 -19.656 1 85.56 27 LEU B N 1
ATOM 6023 C CA . LEU B 1 27 ? -14.75 -54.812 -20.672 1 85.56 27 LEU B CA 1
ATOM 6024 C C . LEU B 1 27 ? -15.328 -54.281 -21.984 1 85.56 27 LEU B C 1
ATOM 6026 O O . LEU B 1 27 ? -16.406 -54.688 -22.391 1 85.56 27 LEU B O 1
ATOM 6030 N N . SER B 1 28 ? -14.656 -53.344 -22.531 1 86 28 SER B N 1
ATOM 6031 C CA . SER B 1 28 ? -15.086 -52.812 -23.812 1 86 28 SER B CA 1
ATOM 6032 C C . SER B 1 28 ? -14.93 -53.812 -24.922 1 86 28 SER B C 1
ATOM 6034 O O . SER B 1 28 ? -14.008 -54.625 -24.906 1 86 28 SER B O 1
ATOM 6036 N N . ASP B 1 29 ? -15.75 -53.719 -25.875 1 85 29 ASP B N 1
ATOM 6037 C CA . ASP B 1 29 ? -15.68 -54.594 -27.031 1 85 29 ASP B CA 1
ATOM 6038 C C . ASP B 1 29 ? -14.727 -54.031 -28.078 1 85 29 ASP B C 1
ATOM 6040 O O . ASP B 1 29 ? -14.297 -54.75 -28.984 1 85 29 ASP B O 1
ATOM 6044 N N . ARG B 1 30 ? -14.406 -52.844 -27.906 1 88 30 ARG B N 1
ATOM 6045 C CA . ARG B 1 30 ? -13.547 -52.219 -28.891 1 88 30 ARG B CA 1
ATOM 6046 C C . ARG B 1 30 ? -12.078 -52.562 -28.641 1 88 30 ARG B C 1
ATOM 6048 O O . ARG B 1 30 ? -11.562 -52.375 -27.547 1 88 30 ARG B O 1
ATOM 6055 N N . ILE B 1 31 ? -11.469 -53.094 -29.688 1 93.94 31 ILE B N 1
ATOM 6056 C CA . ILE B 1 31 ? -10.047 -53.438 -29.641 1 93.94 31 ILE B CA 1
ATOM 6057 C C . ILE B 1 31 ? -9.242 -52.344 -30.344 1 93.94 31 ILE B C 1
ATOM 6059 O O . ILE B 1 31 ? -9.562 -51.969 -31.469 1 93.94 31 ILE B O 1
ATOM 6063 N N . ILE B 1 32 ? -8.297 -51.844 -29.688 1 95.06 32 ILE B N 1
ATOM 6064 C CA . ILE B 1 32 ? -7.434 -50.812 -30.219 1 95.06 32 ILE B CA 1
ATOM 6065 C C . ILE B 1 32 ? -6.039 -51.375 -30.484 1 95.06 32 ILE B C 1
ATOM 6067 O O . ILE B 1 32 ? -5.527 -52.156 -29.703 1 95.06 32 ILE B O 1
ATOM 6071 N N . ARG B 1 33 ? -5.43 -50.906 -31.562 1 95.38 33 ARG B N 1
ATOM 6072 C CA . ARG B 1 33 ? -4.078 -51.344 -31.906 1 95.38 33 ARG B CA 1
ATOM 6073 C C . ARG B 1 33 ? -3.057 -50.281 -31.562 1 95.38 33 ARG B C 1
ATOM 6075 O O . ARG B 1 33 ? -3.189 -49.125 -31.984 1 95.38 33 ARG B O 1
ATOM 6082 N N . THR B 1 34 ? -2.143 -50.625 -30.719 1 95.69 34 THR B N 1
ATOM 6083 C CA . THR B 1 34 ? -0.984 -49.781 -30.438 1 95.69 34 THR B CA 1
ATOM 6084 C C . THR B 1 34 ? 0.278 -50.375 -31.047 1 95.69 34 THR B C 1
ATOM 6086 O O . THR B 1 34 ? 0.24 -51.469 -31.641 1 95.69 34 THR B O 1
ATOM 6089 N N . LYS B 1 35 ? 1.411 -49.656 -30.953 1 93.94 35 LYS B N 1
ATOM 6090 C CA . LYS B 1 35 ? 2.682 -50.156 -31.469 1 93.94 35 LYS B CA 1
ATOM 6091 C C . LYS B 1 35 ? 3.119 -51.406 -30.734 1 93.94 35 LYS B C 1
ATOM 6093 O O . LYS B 1 35 ? 3.844 -52.25 -31.281 1 93.94 35 LYS B O 1
ATOM 6098 N N . GLN B 1 36 ? 2.629 -51.562 -29.531 1 94.44 36 GLN B N 1
ATOM 6099 C CA . GLN B 1 36 ? 3.039 -52.688 -28.703 1 94.44 36 GLN B CA 1
ATOM 6100 C C . GLN B 1 36 ? 2.111 -53.906 -28.906 1 94.44 36 GLN B C 1
ATOM 6102 O O . GLN B 1 36 ? 2.502 -55.031 -28.672 1 94.44 36 GLN B O 1
ATOM 6107 N N . GLY B 1 37 ? 0.896 -53.594 -29.281 1 95.88 37 GLY B N 1
ATOM 6108 C CA . GLY B 1 37 ? -0.077 -54.656 -29.453 1 95.88 37 GLY B CA 1
ATOM 6109 C C . GLY B 1 37 ? -1.513 -54.188 -29.359 1 95.88 37 GLY B C 1
ATOM 6110 O O . GLY B 1 37 ? -1.769 -52.969 -29.344 1 95.88 37 GLY B O 1
ATOM 6111 N N . ARG B 1 38 ? -2.359 -55.188 -29.359 1 96.81 38 ARG B N 1
ATOM 6112 C CA . ARG B 1 38 ? -3.785 -54.906 -29.281 1 96.81 38 ARG B CA 1
ATOM 6113 C C . ARG B 1 38 ? -4.254 -54.875 -27.828 1 96.81 38 ARG B C 1
ATOM 6115 O O . ARG B 1 38 ? -3.82 -55.688 -27.016 1 96.81 38 ARG B O 1
ATOM 6122 N N . ILE B 1 39 ? -5.16 -53.875 -27.578 1 96.62 39 ILE B N 1
ATOM 6123 C CA . ILE B 1 39 ? -5.586 -53.75 -26.203 1 96.62 39 ILE B CA 1
ATOM 6124 C C . ILE B 1 39 ? -7.094 -53.5 -26.141 1 96.62 39 ILE B C 1
ATOM 6126 O O . ILE B 1 39 ? -7.711 -53.125 -27.141 1 96.62 39 ILE B O 1
ATOM 6130 N N . ARG B 1 40 ? -7.691 -53.844 -25.016 1 95.5 40 ARG B N 1
ATOM 6131 C CA . ARG B 1 40 ? -9.078 -53.531 -24.672 1 95.5 40 ARG B CA 1
ATOM 6132 C C . ARG B 1 40 ? -9.156 -52.812 -23.312 1 95.5 40 ARG B C 1
ATOM 6134 O O . ARG B 1 40 ? -8.383 -53.125 -22.406 1 95.5 40 ARG B O 1
ATOM 6141 N N . GLY B 1 41 ? -10.039 -51.844 -23.281 1 95.44 41 GLY B N 1
ATOM 6142 C CA . GLY B 1 41 ? -10.188 -51.094 -22.047 1 95.44 41 GLY B CA 1
ATOM 6143 C C . GLY B 1 41 ? -11.461 -51.438 -21.297 1 95.44 41 GLY B C 1
ATOM 6144 O O . GLY B 1 41 ? -12.086 -52.438 -21.547 1 95.44 41 GLY B O 1
ATOM 6145 N N . VAL B 1 42 ? -11.758 -50.625 -20.25 1 94.69 42 VAL B N 1
ATOM 6146 C CA . VAL B 1 42 ? -12.945 -50.781 -19.422 1 94.69 42 VAL B CA 1
ATOM 6147 C C . VAL B 1 42 ? -13.945 -49.656 -19.688 1 94.69 42 VAL B C 1
ATOM 6149 O O . VAL B 1 42 ? -13.555 -48.5 -19.844 1 94.69 42 VAL B O 1
ATOM 6152 N N . GLU B 1 43 ? -15.18 -50.062 -19.719 1 93.06 43 GLU B N 1
ATOM 6153 C CA . GLU B 1 43 ? -16.234 -49.094 -19.938 1 93.06 43 GLU B CA 1
ATOM 6154 C C . GLU B 1 43 ? -16.641 -48.406 -18.625 1 93.06 43 GLU B C 1
ATOM 6156 O O . GLU B 1 43 ? -16.891 -49.094 -17.625 1 93.06 43 GLU B O 1
ATOM 6161 N N . VAL B 1 44 ? -16.625 -47.125 -18.688 1 91.94 44 VAL B N 1
ATOM 6162 C CA . VAL B 1 44 ? -17.047 -46.312 -17.547 1 91.94 44 VAL B CA 1
ATOM 6163 C C . VAL B 1 44 ? -18.391 -45.656 -17.844 1 91.94 44 VAL B C 1
ATOM 6165 O O . VAL B 1 44 ? -18.547 -44.969 -18.859 1 91.94 44 VAL B O 1
ATOM 6168 N N . ARG B 1 45 ? -19.344 -45.812 -16.938 1 90.19 45 ARG B N 1
ATOM 6169 C CA . ARG B 1 45 ? -20.656 -45.188 -17.047 1 90.19 45 ARG B CA 1
ATOM 6170 C C . ARG B 1 45 ? -20.922 -44.25 -15.883 1 90.19 45 ARG B C 1
ATOM 6172 O O . ARG B 1 45 ? -20.297 -44.344 -14.828 1 90.19 45 ARG B O 1
ATOM 6179 N N . PHE B 1 46 ? -21.828 -43.312 -16.188 1 88.62 46 PHE B N 1
ATOM 6180 C CA . PHE B 1 46 ? -22.109 -42.281 -15.211 1 88.62 46 PHE B CA 1
ATOM 6181 C C . PHE B 1 46 ? -23.578 -42.281 -14.812 1 88.62 46 PHE B C 1
ATOM 6183 O O . PHE B 1 46 ? -24.453 -42.531 -15.641 1 88.62 46 PHE B O 1
ATOM 6190 N N . ILE B 1 47 ? -23.797 -42.156 -13.555 1 80.38 47 ILE B N 1
ATOM 6191 C CA . ILE B 1 47 ? -25.141 -41.875 -13.062 1 80.38 47 ILE B CA 1
ATOM 6192 C C . ILE B 1 47 ? -25.266 -40.406 -12.719 1 80.38 47 ILE B C 1
ATOM 6194 O O . ILE B 1 47 ? -24.594 -39.906 -11.797 1 80.38 47 ILE B O 1
ATOM 6198 N N . THR B 1 48 ? -25.875 -39.719 -13.516 1 76.25 48 THR B N 1
ATOM 6199 C CA . THR B 1 48 ? -26.047 -38.281 -13.312 1 76.25 48 THR B CA 1
ATOM 6200 C C . THR B 1 48 ? -27.531 -37.938 -13.156 1 76.25 48 THR B C 1
ATOM 6202 O O . THR B 1 48 ? -28.406 -38.75 -13.516 1 76.25 48 THR B O 1
ATOM 6205 N N . PRO B 1 49 ? -27.703 -36.812 -12.469 1 67.88 49 PRO B N 1
ATOM 6206 C CA . PRO B 1 49 ? -29.109 -36.438 -12.438 1 67.88 49 PRO B CA 1
ATOM 6207 C C . PRO B 1 49 ? -29.719 -36.281 -13.836 1 67.88 49 PRO B C 1
ATOM 6209 O O . PRO B 1 49 ? -28.984 -36.156 -14.82 1 67.88 49 PRO B O 1
ATOM 6212 N N . ASP B 1 50 ? -30.984 -36.406 -14.023 1 60.5 50 ASP B N 1
ATOM 6213 C CA . ASP B 1 50 ? -31.781 -36.594 -15.234 1 60.5 50 ASP B CA 1
ATOM 6214 C C . ASP B 1 50 ? -31.469 -35.531 -16.266 1 60.5 50 ASP B C 1
ATOM 6216 O O . ASP B 1 50 ? -31.594 -35.75 -17.469 1 60.5 50 ASP B O 1
ATOM 6220 N N . ASP B 1 51 ? -30.828 -34.438 -15.812 1 65.31 51 ASP B N 1
ATOM 6221 C CA . ASP B 1 51 ? -30.734 -33.344 -16.75 1 65.31 51 ASP B CA 1
ATOM 6222 C C . ASP B 1 51 ? -29.391 -33.375 -17.484 1 65.31 51 ASP B C 1
ATOM 6224 O O . ASP B 1 51 ? -29.219 -32.688 -18.5 1 65.31 51 ASP B O 1
ATOM 6228 N N . LEU B 1 52 ? -28.469 -34.156 -17.062 1 74.19 52 LEU B N 1
ATOM 6229 C CA . LEU B 1 52 ? -27.188 -34.188 -17.75 1 74.19 52 LEU B CA 1
ATOM 6230 C C . LEU B 1 52 ? -26.828 -35.594 -18.188 1 74.19 52 LEU B C 1
ATOM 6232 O O . LEU B 1 52 ? -26.766 -36.5 -17.359 1 74.19 52 LEU B O 1
ATOM 6236 N N . GLU B 1 53 ? -26.828 -35.719 -19.484 1 79.19 53 GLU B N 1
ATOM 6237 C CA . GLU B 1 53 ? -26.422 -37.031 -20 1 79.19 53 GLU B CA 1
ATOM 6238 C C . GLU B 1 53 ? -24.953 -37.062 -20.391 1 79.19 53 GLU B C 1
ATOM 6240 O O . GLU B 1 53 ? -24.531 -36.344 -21.297 1 79.19 53 GLU B O 1
ATOM 6245 N N . LEU B 1 54 ? -24.156 -37.75 -19.562 1 88.88 54 LEU B N 1
ATOM 6246 C CA . LEU B 1 54 ? -22.75 -37.969 -19.891 1 88.88 54 LEU B CA 1
ATOM 6247 C C . LEU B 1 54 ? -22.578 -39.25 -20.719 1 88.88 54 LEU B C 1
ATOM 6249 O O . LEU B 1 54 ? -23.172 -40.281 -20.391 1 88.88 54 LEU B O 1
ATOM 6253 N N . LYS B 1 55 ? -21.891 -39.094 -21.75 1 89.12 55 LYS B N 1
ATOM 6254 C CA . LYS B 1 55 ? -21.594 -40.25 -22.562 1 89.12 55 LYS B CA 1
ATOM 6255 C C . LYS B 1 55 ? -20.625 -41.188 -21.844 1 89.12 55 LYS B C 1
ATOM 6257 O O . LYS B 1 55 ? -19.812 -40.75 -21.016 1 89.12 55 LYS B O 1
ATOM 6262 N N . ASN B 1 56 ? -20.719 -42.406 -22.203 1 92.12 56 ASN B N 1
ATOM 6263 C CA . ASN B 1 56 ? -19.797 -43.375 -21.641 1 92.12 56 ASN B CA 1
ATOM 6264 C C . ASN B 1 56 ? -18.375 -43.125 -22.094 1 92.12 56 ASN B C 1
ATOM 6266 O O . ASN B 1 56 ? -18.141 -42.5 -23.125 1 92.12 56 ASN B O 1
ATOM 6270 N N . VAL B 1 57 ? -17.5 -43.656 -21.25 1 95.06 57 VAL B N 1
ATOM 6271 C CA . VAL B 1 57 ? -16.078 -43.531 -21.516 1 95.06 57 VAL B CA 1
ATOM 6272 C C . VAL B 1 57 ? -15.398 -44.875 -21.438 1 95.06 57 VAL B C 1
ATOM 6274 O O . VAL B 1 57 ? -15.805 -45.719 -20.625 1 95.06 57 VAL B O 1
ATOM 6277 N N . THR B 1 58 ? -14.484 -45.125 -22.328 1 96.19 58 THR B N 1
ATOM 6278 C CA . THR B 1 58 ? -13.609 -46.281 -22.172 1 96.19 58 THR B CA 1
ATOM 6279 C C . THR B 1 58 ? -12.258 -45.875 -21.609 1 96.19 58 THR B C 1
ATOM 6281 O O . THR B 1 58 ? -11.57 -45 -22.172 1 96.19 58 THR B O 1
ATOM 6284 N N . ALA B 1 59 ? -11.93 -46.5 -20.516 1 96.75 59 ALA B N 1
ATOM 6285 C CA . ALA B 1 59 ? -10.648 -46.219 -19.891 1 96.75 59 ALA B CA 1
ATOM 6286 C C . ALA B 1 59 ? -9.641 -47.344 -20.188 1 96.75 59 ALA B C 1
ATOM 6288 O O . ALA B 1 59 ? -9.961 -48.531 -20.094 1 96.75 59 ALA B O 1
ATOM 6289 N N . TYR B 1 60 ? -8.516 -46.969 -20.688 1 97.5 60 TYR B N 1
ATOM 6290 C CA . TYR B 1 60 ? -7.352 -47.844 -20.828 1 97.5 60 TYR B CA 1
ATOM 6291 C C . TYR B 1 60 ? -6.301 -47.5 -19.781 1 97.5 60 TYR B C 1
ATOM 6293 O O . TYR B 1 60 ? -5.668 -46.438 -19.828 1 97.5 60 TYR B O 1
ATOM 6301 N N . LEU B 1 61 ? -6.09 -48.438 -18.828 1 96.94 61 LEU B N 1
ATOM 6302 C CA . LEU B 1 61 ? -5.285 -48.125 -17.656 1 96.94 61 LEU B CA 1
ATOM 6303 C C . LEU B 1 61 ? -3.957 -48.875 -17.688 1 96.94 61 LEU B C 1
ATOM 6305 O O . LEU B 1 61 ? -3.896 -50.031 -18.141 1 96.94 61 LEU B O 1
ATOM 6309 N N . GLY B 1 62 ? -2.867 -48.156 -17.281 1 96.62 62 GLY B N 1
ATOM 6310 C CA . GLY B 1 62 ? -1.581 -48.781 -17.031 1 96.62 62 GLY B CA 1
ATOM 6311 C C . GLY B 1 62 ? -0.804 -49.062 -18.297 1 96.62 62 GLY B C 1
ATOM 6312 O O . GLY B 1 62 ? -0.084 -50.062 -18.375 1 96.62 62 GLY B O 1
ATOM 6313 N N . LEU B 1 63 ? -0.985 -48.312 -19.312 1 97 63 LEU B N 1
ATOM 6314 C CA . LEU B 1 63 ? -0.245 -48.5 -20.562 1 97 63 LEU B CA 1
ATOM 6315 C C . LEU B 1 63 ? 1.189 -48 -20.422 1 97 63 LEU B C 1
ATOM 6317 O O . LEU B 1 63 ? 1.419 -46.875 -19.984 1 97 63 LEU B O 1
ATOM 6321 N N . ARG B 1 64 ? 2.105 -48.812 -20.797 1 96.81 64 ARG B N 1
ATOM 6322 C CA . ARG B 1 64 ? 3.516 -48.469 -20.688 1 96.81 64 ARG B CA 1
ATOM 6323 C C . ARG B 1 64 ? 3.945 -47.562 -21.844 1 96.81 64 ARG B C 1
ATOM 6325 O O . ARG B 1 64 ? 3.766 -47.938 -23.016 1 96.81 64 ARG B O 1
ATOM 6332 N N . TYR B 1 65 ? 4.473 -46.406 -21.594 1 97.81 65 TYR B N 1
ATOM 6333 C CA . TYR B 1 65 ? 4.938 -45.531 -22.656 1 97.81 65 TYR B CA 1
ATOM 6334 C C . TYR B 1 65 ? 6.461 -45.5 -22.719 1 97.81 65 TYR B C 1
ATOM 6336 O O . TYR B 1 65 ? 7.039 -45.031 -23.688 1 97.81 65 TYR B O 1
ATOM 6344 N N . GLY B 1 66 ? 7.125 -45.938 -21.703 1 96.94 66 GLY B N 1
ATOM 6345 C CA . GLY B 1 66 ? 8.578 -46 -21.594 1 96.94 66 GLY B CA 1
ATOM 6346 C C . GLY B 1 66 ? 9.07 -47.125 -20.734 1 96.94 66 GLY B C 1
ATOM 6347 O O . GLY B 1 66 ? 8.289 -47.75 -20 1 96.94 66 GLY B O 1
ATOM 6348 N N . ASP B 1 67 ? 10.359 -47.406 -20.859 1 94.75 67 ASP B N 1
ATOM 6349 C CA . ASP B 1 67 ? 10.977 -48.531 -20.156 1 94.75 67 ASP B CA 1
ATOM 6350 C C . ASP B 1 67 ? 12.289 -48.125 -19.516 1 94.75 67 ASP B C 1
ATOM 6352 O O . ASP B 1 67 ? 13.109 -47.438 -20.125 1 94.75 67 ASP B O 1
ATOM 6356 N N . VAL B 1 68 ? 12.422 -48.562 -18.188 1 94.19 68 VAL B N 1
ATOM 6357 C CA . VAL B 1 68 ? 13.68 -48.281 -17.5 1 94.19 68 VAL B CA 1
ATOM 6358 C C . VAL B 1 68 ? 14.438 -49.562 -17.266 1 94.19 68 VAL B C 1
ATOM 6360 O O . VAL B 1 68 ? 15.391 -49.594 -16.484 1 94.19 68 VAL B O 1
ATOM 6363 N N . GLN B 1 69 ? 14 -50.656 -17.844 1 90.62 69 GLN B N 1
ATOM 6364 C CA . GLN B 1 69 ? 14.641 -51.969 -17.875 1 90.62 69 GLN B CA 1
ATOM 6365 C C . GLN B 1 69 ? 14.891 -52.5 -16.469 1 90.62 69 GLN B C 1
ATOM 6367 O O . GLN B 1 69 ? 16.016 -52.844 -16.125 1 90.62 69 GLN B O 1
ATOM 6372 N N . GLY B 1 70 ? 13.883 -52.531 -15.68 1 83.62 70 GLY B N 1
ATOM 6373 C CA . GLY B 1 70 ? 13.93 -53.062 -14.328 1 83.62 70 GLY B CA 1
ATOM 6374 C C . GLY B 1 70 ? 14.844 -52.281 -13.414 1 83.62 70 GLY B C 1
ATOM 6375 O O . GLY B 1 70 ? 15.453 -52.844 -12.5 1 83.62 70 GLY B O 1
ATOM 6376 N N . GLY B 1 71 ? 15.117 -51.094 -13.789 1 84.31 71 GLY B N 1
ATOM 6377 C CA . GLY B 1 71 ? 15.961 -50.25 -12.953 1 84.31 71 GLY B CA 1
ATOM 6378 C C . GLY B 1 71 ? 17.375 -50.125 -13.492 1 84.31 71 GLY B C 1
ATOM 6379 O O . GLY B 1 71 ? 18.141 -49.281 -12.992 1 84.31 71 GLY B O 1
ATOM 6380 N N . GLN B 1 72 ? 17.719 -50.75 -14.562 1 88.81 72 GLN B N 1
ATOM 6381 C CA . GLN B 1 72 ? 19.062 -50.688 -15.133 1 88.81 72 GLN B CA 1
ATOM 6382 C C . GLN B 1 72 ? 19.359 -49.312 -15.719 1 88.81 72 GLN B C 1
ATOM 6384 O O . GLN B 1 72 ? 20.516 -48.906 -15.805 1 88.81 72 GLN B O 1
ATOM 6389 N N . LEU B 1 73 ? 18.312 -48.656 -16.078 1 93.31 73 LEU B N 1
ATOM 6390 C CA . LEU B 1 73 ? 18.469 -47.312 -16.641 1 93.31 73 LEU B CA 1
ATOM 6391 C C . LEU B 1 73 ? 18.234 -46.25 -15.578 1 93.31 73 LEU B C 1
ATOM 6393 O O . LEU B 1 73 ? 17.797 -45.125 -15.898 1 93.31 73 LEU B O 1
ATOM 6397 N N . ARG B 1 74 ? 18.438 -46.625 -14.32 1 94.69 74 ARG B N 1
ATOM 6398 C CA . ARG B 1 74 ? 18.406 -45.625 -13.266 1 94.69 74 ARG B CA 1
ATOM 6399 C C . ARG B 1 74 ? 19.391 -44.5 -13.539 1 94.69 74 ARG B C 1
ATOM 6401 O O . ARG B 1 74 ? 20.547 -44.75 -13.875 1 94.69 74 ARG B O 1
ATOM 6408 N N . PHE B 1 75 ? 18.906 -43.25 -13.492 1 95.94 75 PHE B N 1
ATOM 6409 C CA . PHE B 1 75 ? 19.688 -42.031 -13.711 1 95.94 75 PHE B CA 1
ATOM 6410 C C . PHE B 1 75 ? 20.109 -41.906 -15.172 1 95.94 75 PHE B C 1
ATOM 6412 O O . PHE B 1 75 ? 21.188 -41.406 -15.469 1 95.94 75 PHE B O 1
ATOM 6419 N N . ASN B 1 76 ? 19.359 -42.5 -15.961 1 94.56 76 ASN B N 1
ATOM 6420 C CA . ASN B 1 76 ? 19.453 -42.375 -17.406 1 94.56 76 ASN B CA 1
ATOM 6421 C C . ASN B 1 76 ? 18.094 -42.156 -18.047 1 94.56 76 ASN B C 1
ATOM 6423 O O . ASN B 1 76 ? 17.062 -42.469 -17.453 1 94.56 76 ASN B O 1
ATOM 6427 N N . PRO B 1 77 ? 18.125 -41.531 -19.297 1 94.44 77 PRO B N 1
ATOM 6428 C CA . PRO B 1 77 ? 16.844 -41.438 -20 1 94.44 77 PRO B CA 1
ATOM 6429 C C . PRO B 1 77 ? 16.219 -42.812 -20.266 1 94.44 77 PRO B C 1
ATOM 6431 O O . PRO B 1 77 ? 16.938 -43.812 -20.438 1 94.44 77 PRO B O 1
ATOM 6434 N N . CYS B 1 78 ? 14.93 -42.812 -20.25 1 96.19 78 CYS B N 1
ATOM 6435 C CA . CYS B 1 78 ? 14.234 -44.062 -20.484 1 96.19 78 CYS B CA 1
ATOM 6436 C C . CYS B 1 78 ? 14.305 -44.469 -21.969 1 96.19 78 CYS B C 1
ATOM 6438 O O . CYS B 1 78 ? 14.711 -43.656 -22.797 1 96.19 78 CYS B O 1
ATOM 6440 N N . SER B 1 79 ? 13.984 -45.688 -22.219 1 95.12 79 SER B N 1
ATOM 6441 C CA . SER B 1 79 ? 13.898 -46.188 -23.578 1 95.12 79 SER B CA 1
ATOM 6442 C C . SER B 1 79 ? 12.445 -46.375 -24 1 95.12 79 SER B C 1
ATOM 6444 O O . SER B 1 79 ? 11.531 -46.25 -23.188 1 95.12 79 SER B O 1
ATOM 6446 N N . ASN B 1 80 ? 12.297 -46.594 -25.328 1 94.5 80 ASN B N 1
ATOM 6447 C CA . ASN B 1 80 ? 10.977 -47 -25.797 1 94.5 80 ASN B CA 1
ATOM 6448 C C . ASN B 1 80 ? 10.547 -48.312 -25.141 1 94.5 80 ASN B C 1
ATOM 6450 O O . ASN B 1 80 ? 11.391 -49.125 -24.734 1 94.5 80 ASN B O 1
ATOM 6454 N N . PRO B 1 81 ? 9.242 -48.469 -25.031 1 94.06 81 PRO B N 1
ATOM 6455 C CA . PRO B 1 81 ? 8.789 -49.719 -24.469 1 94.06 81 PRO B CA 1
ATOM 6456 C C . PRO B 1 81 ? 9.281 -50.938 -25.266 1 94.06 81 PRO B C 1
ATOM 6458 O O . PRO B 1 81 ? 9.148 -50.938 -26.5 1 94.06 81 PRO B O 1
ATOM 6461 N N . SER B 1 82 ? 9.758 -51.969 -24.562 1 88.31 82 SER B N 1
ATOM 6462 C CA . SER B 1 82 ? 10.297 -53.156 -25.234 1 88.31 82 SER B CA 1
ATOM 6463 C C . SER B 1 82 ? 9.234 -54.219 -25.344 1 88.31 82 SER B C 1
ATOM 6465 O O . SER B 1 82 ? 9.344 -55.125 -26.203 1 88.31 82 SER B O 1
ATOM 6467 N N . GLU B 1 83 ? 8.336 -54.188 -24.547 1 88.81 83 GLU B N 1
ATOM 6468 C CA . GLU B 1 83 ? 7.32 -55.219 -24.516 1 88.81 83 GLU B CA 1
ATOM 6469 C C . GLU B 1 83 ? 6.449 -55.188 -25.766 1 88.81 83 GLU B C 1
ATOM 6471 O O . GLU B 1 83 ? 6.086 -54.125 -26.25 1 88.81 83 GLU B O 1
ATOM 6476 N N . ARG B 1 84 ? 6.25 -56.344 -26.422 1 92.5 84 ARG B N 1
ATOM 6477 C CA . ARG B 1 84 ? 5.301 -56.594 -27.5 1 92.5 84 ARG B CA 1
ATOM 6478 C C . ARG B 1 84 ? 4.492 -57.844 -27.25 1 92.5 84 ARG B C 1
ATOM 6480 O O . ARG B 1 84 ? 4.992 -58.812 -26.656 1 92.5 84 ARG B O 1
ATOM 6487 N N . TRP B 1 85 ? 3.234 -57.812 -27.656 1 92.75 85 TRP B N 1
ATOM 6488 C CA . TRP B 1 85 ? 2.416 -59 -27.438 1 92.75 85 TRP B CA 1
ATOM 6489 C C . TRP B 1 85 ? 1.513 -59.281 -28.625 1 92.75 85 TRP B C 1
ATOM 6491 O O . TRP B 1 85 ? 1.031 -58.344 -29.266 1 92.75 85 TRP B O 1
ATOM 6501 N N . PRO B 1 86 ? 1.253 -60.5 -28.938 1 90.88 86 PRO B N 1
ATOM 6502 C CA . PRO B 1 86 ? 0.442 -60.875 -30.094 1 90.88 86 PRO B CA 1
ATOM 6503 C C . PRO B 1 86 ? -1.048 -60.969 -29.781 1 90.88 86 PRO B C 1
ATOM 6505 O O . PRO B 1 86 ? -1.883 -60.938 -30.688 1 90.88 86 PRO B O 1
ATOM 6508 N N . PHE B 1 87 ? -1.479 -61.031 -28.547 1 92.25 87 PHE B N 1
ATOM 6509 C CA . PHE B 1 87 ? -2.873 -61.188 -28.156 1 92.25 87 PHE B CA 1
ATOM 6510 C C . PHE B 1 87 ? -3.463 -59.844 -27.734 1 92.25 87 PHE B C 1
ATOM 6512 O O . PHE B 1 87 ? -2.809 -58.812 -27.875 1 92.25 87 PHE B O 1
ATOM 6519 N N . VAL B 1 88 ? -4.727 -60 -27.453 1 94.94 88 VAL B N 1
ATOM 6520 C CA . VAL B 1 88 ? -5.391 -58.812 -26.953 1 94.94 88 VAL B CA 1
ATOM 6521 C C . VAL B 1 88 ? -5.211 -58.688 -25.453 1 94.94 88 VAL B C 1
ATOM 6523 O O . VAL B 1 88 ? -5.621 -59.594 -24.703 1 94.94 88 VAL B O 1
ATOM 6526 N N . LYS B 1 89 ? -4.566 -57.656 -24.984 1 95.06 89 LYS B N 1
ATOM 6527 C CA . LYS B 1 89 ? -4.332 -57.438 -23.562 1 95.06 89 LYS B CA 1
ATOM 6528 C C . LYS B 1 89 ? -5.418 -56.562 -22.953 1 95.06 89 LYS B C 1
ATOM 6530 O O . LYS B 1 89 ? -5.82 -55.562 -23.562 1 95.06 89 LYS B O 1
ATOM 6535 N N . SER B 1 90 ? -5.973 -56.969 -21.766 1 94 90 SER B N 1
ATOM 6536 C CA . SER B 1 90 ? -6.945 -56.156 -21.047 1 94 90 SER B CA 1
ATOM 6537 C C . SER B 1 90 ? -6.25 -55.094 -20.172 1 94 90 SER B C 1
ATOM 6539 O O . SER B 1 90 ? -5.488 -55.469 -19.266 1 94 90 SER B O 1
ATOM 6541 N N . MET B 1 91 ? -6.473 -53.906 -20.453 1 94.56 91 MET B N 1
ATOM 6542 C CA . MET B 1 91 ? -5.875 -52.812 -19.719 1 94.56 91 MET B CA 1
ATOM 6543 C C . MET B 1 91 ? -6.883 -52.188 -18.766 1 94.56 91 MET B C 1
ATOM 6545 O O . MET B 1 91 ? -7.328 -51.062 -18.984 1 94.56 91 MET B O 1
ATOM 6549 N N . VAL B 1 92 ? -7.145 -52.812 -17.578 1 93.44 92 VAL B N 1
ATOM 6550 C CA . VAL B 1 92 ? -8.258 -52.406 -16.719 1 93.44 92 VAL B CA 1
ATOM 6551 C C . VAL B 1 92 ? -7.727 -52 -15.344 1 93.44 92 VAL B C 1
ATOM 6553 O O . VAL B 1 92 ? -8.461 -51.406 -14.539 1 93.44 92 VAL B O 1
ATOM 6556 N N . ASP B 1 93 ? -6.457 -52.281 -15.07 1 92.69 93 ASP B N 1
ATOM 6557 C CA . ASP B 1 93 ? -5.895 -51.969 -13.766 1 92.69 93 ASP B CA 1
ATOM 6558 C C . ASP B 1 93 ? -4.789 -50.906 -13.875 1 92.69 93 ASP B C 1
ATOM 6560 O O . ASP B 1 93 ? -4.008 -50.938 -14.836 1 92.69 93 ASP B O 1
ATOM 6564 N N . TYR B 1 94 ? -4.82 -50.094 -12.82 1 94.75 94 TYR B N 1
ATOM 6565 C CA . TYR B 1 94 ? -3.684 -49.188 -12.719 1 94.75 94 TYR B CA 1
ATOM 6566 C C . TYR B 1 94 ? -2.387 -49.938 -12.492 1 94.75 94 TYR B C 1
ATOM 6568 O O . TYR B 1 94 ? -2.377 -50.969 -11.805 1 94.75 94 TYR B O 1
ATOM 6576 N N . HIS B 1 95 ? -1.372 -49.438 -13.094 1 95 95 HIS B N 1
ATOM 6577 C CA . HIS B 1 95 ? -0.055 -50 -12.852 1 95 95 HIS B CA 1
ATOM 6578 C C . HIS B 1 95 ? 0.593 -49.406 -11.609 1 95 95 HIS B C 1
ATOM 6580 O O . HIS B 1 95 ? 0.148 -48.375 -11.109 1 95 95 HIS B O 1
ATOM 6586 N N . ALA B 1 96 ? 1.615 -50.094 -11.102 1 96.25 96 ALA B N 1
ATOM 6587 C CA . ALA B 1 96 ? 2.381 -49.594 -9.969 1 96.25 96 ALA B CA 1
ATOM 6588 C C . ALA B 1 96 ? 2.992 -48.219 -10.273 1 96.25 96 ALA B C 1
ATOM 6590 O O . ALA B 1 96 ? 3.352 -47.938 -11.414 1 96.25 96 ALA B O 1
ATOM 6591 N N . VAL B 1 97 ? 3.078 -47.438 -9.203 1 97.19 97 VAL B N 1
ATOM 6592 C CA . VAL B 1 97 ? 3.59 -46.094 -9.367 1 97.19 97 VAL B CA 1
ATOM 6593 C C . VAL B 1 97 ? 5.105 -46.094 -9.156 1 97.19 97 VAL B C 1
ATOM 6595 O O . VAL B 1 97 ? 5.688 -47.094 -8.758 1 97.19 97 VAL B O 1
ATOM 6598 N N . CYS B 1 98 ? 5.734 -44.969 -9.578 1 97.12 98 CYS B N 1
ATOM 6599 C CA . CYS B 1 98 ? 7.18 -44.812 -9.398 1 97.12 98 CYS B CA 1
ATOM 6600 C C . CYS B 1 98 ? 7.539 -44.75 -7.922 1 97.12 98 CYS B C 1
ATOM 6602 O O . CYS B 1 98 ? 6.789 -44.188 -7.125 1 97.12 98 CYS B O 1
ATOM 6604 N N . PRO B 1 99 ? 8.719 -45.25 -7.57 1 97.06 99 PRO B N 1
ATOM 6605 C CA . PRO B 1 99 ? 9.156 -45.219 -6.176 1 97.06 99 PRO B CA 1
ATOM 6606 C C . PRO B 1 99 ? 9.219 -43.781 -5.621 1 97.06 99 PRO B C 1
ATOM 6608 O O . PRO B 1 99 ? 9.742 -42.875 -6.281 1 97.06 99 PRO B O 1
ATOM 6611 N N . GLN B 1 100 ? 8.656 -43.562 -4.441 1 96.12 100 GLN B N 1
ATOM 6612 C CA . GLN B 1 100 ? 8.578 -42.281 -3.756 1 96.12 100 GLN B CA 1
ATOM 6613 C C . GLN B 1 100 ? 8.297 -42.469 -2.27 1 96.12 100 GLN B C 1
ATOM 6615 O O . GLN B 1 100 ? 7.848 -43.531 -1.846 1 96.12 100 GLN B O 1
ATOM 6620 N N . ARG B 1 101 ? 8.617 -41.469 -1.555 1 91.5 101 ARG B N 1
ATOM 6621 C CA . ARG B 1 101 ? 8.289 -41.531 -0.134 1 91.5 101 ARG B CA 1
ATOM 6622 C C . ARG B 1 101 ? 6.785 -41.375 0.087 1 91.5 101 ARG B C 1
ATOM 6624 O O . ARG B 1 101 ? 6.141 -40.531 -0.553 1 91.5 101 ARG B O 1
ATOM 6631 N N . ILE B 1 102 ? 6.238 -42.156 0.89 1 88.06 102 ILE B N 1
ATOM 6632 C CA . ILE B 1 102 ? 4.828 -42.031 1.237 1 88.06 102 ILE B CA 1
ATOM 6633 C C . ILE B 1 102 ? 4.668 -41.094 2.43 1 88.06 102 ILE B C 1
ATOM 6635 O O . ILE B 1 102 ? 5.195 -41.375 3.512 1 88.06 102 ILE B O 1
ATOM 6639 N N . PRO B 1 103 ? 3.977 -40.031 2.209 1 82.06 103 PRO B N 1
ATOM 6640 C CA . PRO B 1 103 ? 3.816 -39.062 3.305 1 82.06 103 PRO B CA 1
ATOM 6641 C C . PRO B 1 103 ? 3.035 -39.625 4.484 1 82.06 103 PRO B C 1
ATOM 6643 O O . PRO B 1 103 ? 2.125 -40.438 4.289 1 82.06 103 PRO B O 1
ATOM 6646 N N . GLU B 1 104 ? 3.457 -39.188 5.668 1 75.06 104 GLU B N 1
ATOM 6647 C CA . GLU B 1 104 ? 2.738 -39.594 6.871 1 75.06 104 GLU B CA 1
ATOM 6648 C C . GLU B 1 104 ? 1.526 -38.688 7.113 1 75.06 104 GLU B C 1
ATOM 6650 O O . GLU B 1 104 ? 1.613 -37.469 6.973 1 75.06 104 GLU B O 1
ATOM 6655 N N . VAL B 1 105 ? 0.403 -39.312 6.965 1 67 105 VAL B N 1
ATOM 6656 C CA . VAL B 1 105 ? -0.787 -38.5 7.199 1 67 105 VAL B CA 1
ATOM 6657 C C . VAL B 1 105 ? -1.057 -38.375 8.695 1 67 105 VAL B C 1
ATOM 6659 O O . VAL B 1 105 ? -1.172 -39.406 9.391 1 67 105 VAL B O 1
ATOM 6662 N N . THR B 1 106 ? -0.641 -37.25 9.18 1 60.69 106 THR B N 1
ATOM 6663 C CA . THR B 1 106 ? -1.037 -37.031 10.57 1 60.69 106 THR B CA 1
ATOM 6664 C C . THR B 1 106 ? -2.555 -36.938 10.688 1 60.69 106 THR B C 1
ATOM 6666 O O . THR B 1 106 ? -3.24 -36.688 9.695 1 60.69 106 THR B O 1
ATOM 6669 N N . SER B 1 107 ? -3.111 -37.406 11.758 1 54.72 107 SER B N 1
ATOM 6670 C CA . SER B 1 107 ? -4.531 -37.406 12.078 1 54.72 107 SER B CA 1
ATOM 6671 C C . SER B 1 107 ? -5.152 -36.031 11.922 1 54.72 107 SER B C 1
ATOM 6673 O O . SER B 1 107 ? -6.355 -35.844 12.141 1 54.72 107 SER B O 1
ATOM 6675 N N . ASP B 1 108 ? -4.355 -35.188 11.32 1 54.22 108 ASP B N 1
ATOM 6676 C CA . ASP B 1 108 ? -4.945 -33.875 11.297 1 54.22 108 ASP B CA 1
ATOM 6677 C C . ASP B 1 108 ? -5.906 -33.719 10.117 1 54.22 108 ASP B C 1
ATOM 6679 O O . ASP B 1 108 ? -5.707 -34.312 9.062 1 54.22 108 ASP B O 1
ATOM 6683 N N . THR B 1 109 ? -7.125 -33.25 10.352 1 52.91 109 THR B N 1
ATOM 6684 C CA . THR B 1 109 ? -8.297 -33.094 9.484 1 52.91 109 THR B CA 1
ATOM 6685 C C . THR B 1 109 ? -8.141 -31.891 8.562 1 52.91 109 THR B C 1
ATOM 6687 O O . THR B 1 109 ? -9.133 -31.297 8.156 1 52.91 109 THR B O 1
ATOM 6690 N N . THR B 1 110 ? -6.828 -31.625 8.141 1 58.59 110 THR B N 1
ATOM 6691 C CA . THR B 1 110 ? -6.703 -30.438 7.289 1 58.59 110 THR B CA 1
ATOM 6692 C C . THR B 1 110 ? -7.043 -30.781 5.844 1 58.59 110 THR B C 1
ATOM 6694 O O . THR B 1 110 ? -7.047 -31.953 5.461 1 58.59 110 THR B O 1
ATOM 6697 N N . LEU B 1 111 ? -7.406 -29.797 5.113 1 54.47 111 LEU B N 1
ATOM 6698 C CA . LEU B 1 111 ? -7.75 -29.953 3.701 1 54.47 111 LEU B CA 1
ATOM 6699 C C . LEU B 1 111 ? -6.59 -30.562 2.922 1 54.47 111 LEU B C 1
ATOM 6701 O O . LEU B 1 111 ? -6.793 -31.438 2.082 1 54.47 111 LEU B O 1
ATOM 6705 N N . SER B 1 112 ? -5.426 -30.062 3.213 1 59.66 112 SER B N 1
ATOM 6706 C CA . SER B 1 112 ? -4.246 -30.609 2.547 1 59.66 112 SER B CA 1
ATOM 6707 C C . SER B 1 112 ? -4.02 -32.062 2.916 1 59.66 112 SER B C 1
ATOM 6709 O O . SER B 1 112 ? -3.662 -32.875 2.064 1 59.66 112 SER B O 1
ATOM 6711 N N . SER B 1 113 ? -4.398 -32.312 4.102 1 65 113 SER B N 1
ATOM 6712 C CA . SER B 1 113 ? -4.266 -33.688 4.566 1 65 113 SER B CA 1
ATOM 6713 C C . SER B 1 113 ? -5.305 -34.594 3.918 1 65 113 SER B C 1
ATOM 6715 O O . SER B 1 113 ? -5.004 -35.719 3.549 1 65 113 SER B O 1
ATOM 6717 N N . ARG B 1 114 ? -6.461 -34.062 3.666 1 67.94 114 ARG B N 1
ATOM 6718 C CA . ARG B 1 114 ? -7.512 -34.875 3.055 1 67.94 114 ARG B CA 1
ATOM 6719 C C . ARG B 1 114 ? -7.176 -35.188 1.602 1 67.94 114 ARG B C 1
ATOM 6721 O O . ARG B 1 114 ? -7.438 -36.281 1.13 1 67.94 114 ARG B O 1
ATOM 6728 N N . PHE B 1 115 ? -6.625 -34.25 1.014 1 74.75 115 PHE B N 1
ATOM 6729 C CA . PHE B 1 115 ? -6.215 -34.438 -0.371 1 74.75 115 PHE B CA 1
ATOM 6730 C C . PHE B 1 115 ? -5.145 -35.531 -0.466 1 74.75 115 PHE B C 1
ATOM 6732 O O . PHE B 1 115 ? -5.258 -36.438 -1.274 1 74.75 115 PHE B O 1
ATOM 6739 N N . MET B 1 116 ? -4.254 -35.406 0.398 1 76.88 116 MET B N 1
ATOM 6740 C CA . MET B 1 116 ? -3.174 -36.375 0.388 1 76.88 116 MET B CA 1
ATOM 6741 C C . MET B 1 116 ? -3.684 -37.75 0.814 1 76.88 116 MET B C 1
ATOM 6743 O O . MET B 1 116 ? -3.223 -38.781 0.307 1 76.88 116 MET B O 1
ATOM 6747 N N . LYS B 1 117 ? -4.641 -37.719 1.653 1 79.62 117 LYS B N 1
ATOM 6748 C CA . LYS B 1 117 ? -5.223 -39 2.09 1 79.62 117 LYS B CA 1
ATOM 6749 C C . LYS B 1 117 ? -5.871 -39.75 0.922 1 79.62 117 LYS B C 1
ATOM 6751 O O . LYS B 1 117 ? -5.867 -40.969 0.879 1 79.62 117 LYS B O 1
ATOM 6756 N N . SER B 1 118 ? -6.332 -38.938 0.047 1 84.12 118 SER B N 1
ATOM 6757 C CA . SER B 1 118 ? -7.016 -39.562 -1.092 1 84.12 118 SER B CA 1
ATOM 6758 C C . SER B 1 118 ? -6.016 -40.062 -2.133 1 84.12 118 SER B C 1
ATOM 6760 O O . SER B 1 118 ? -6.352 -40.906 -2.971 1 84.12 118 SER B O 1
ATOM 6762 N N . ILE B 1 119 ? -4.84 -39.625 -2.08 1 88.38 119 ILE B N 1
ATOM 6763 C CA . ILE B 1 119 ? -3.82 -40 -3.061 1 88.38 119 ILE B CA 1
ATOM 6764 C C . ILE B 1 119 ? -3.01 -41.188 -2.547 1 88.38 119 ILE B C 1
ATOM 6766 O O . ILE B 1 119 ? -2.568 -42.031 -3.332 1 88.38 119 ILE B O 1
ATOM 6770 N N . ILE B 1 120 ? -2.887 -41.375 -1.27 1 88.38 120 ILE B N 1
ATOM 6771 C CA . ILE B 1 120 ? -1.986 -42.312 -0.608 1 88.38 120 ILE B CA 1
ATOM 6772 C C . ILE B 1 120 ? -2.344 -43.719 -1.009 1 88.38 120 ILE B C 1
ATOM 6774 O O . ILE B 1 120 ? -1.458 -44.562 -1.246 1 88.38 120 ILE B O 1
ATOM 6778 N N . PRO B 1 121 ? -3.611 -44 -1.166 1 88.94 121 PRO B N 1
ATOM 6779 C CA . PRO B 1 121 ? -3.941 -45.375 -1.545 1 88.94 121 PRO B CA 1
ATOM 6780 C C . PRO B 1 121 ? -3.344 -45.781 -2.893 1 88.94 121 PRO B C 1
ATOM 6782 O O . PRO B 1 121 ? -3.08 -46.969 -3.127 1 88.94 121 PRO B O 1
ATOM 6785 N N . PHE B 1 122 ? -3.064 -44.875 -3.734 1 92.81 122 PHE B N 1
ATOM 6786 C CA . PHE B 1 122 ? -2.531 -45.156 -5.062 1 92.81 122 PHE B CA 1
ATOM 6787 C C . PHE B 1 122 ? -1.015 -45.312 -5.016 1 92.81 122 PHE B C 1
ATOM 6789 O O . PHE B 1 122 ? -0.399 -45.75 -5.988 1 92.81 122 PHE B O 1
ATOM 6796 N N . LEU B 1 123 ? -0.439 -45.062 -3.855 1 92.62 123 LEU B N 1
ATOM 6797 C CA . LEU B 1 123 ? 1.017 -45 -3.777 1 92.62 123 LEU B CA 1
ATOM 6798 C C . LEU B 1 123 ? 1.565 -46.312 -3.182 1 92.62 123 LEU B C 1
ATOM 6800 O O . LEU B 1 123 ? 2.781 -46.5 -3.115 1 92.62 123 LEU B O 1
ATOM 6804 N N . HIS B 1 124 ? 0.815 -47.25 -2.834 1 90.88 124 HIS B N 1
ATOM 6805 C CA . HIS B 1 124 ? 1.265 -48.406 -2.076 1 90.88 124 HIS B CA 1
ATOM 6806 C C . HIS B 1 124 ? 2.096 -49.344 -2.945 1 90.88 124 HIS B C 1
ATOM 6808 O O . HIS B 1 124 ? 3.115 -49.875 -2.498 1 90.88 124 HIS B O 1
ATOM 6814 N N . LYS B 1 125 ? 1.702 -49.594 -4.156 1 95.19 125 LYS B N 1
ATOM 6815 C CA . LYS B 1 125 ? 2.473 -50.438 -5.066 1 95.19 125 LYS B CA 1
ATOM 6816 C C . LYS B 1 125 ? 3.471 -49.594 -5.871 1 95.19 125 LYS B C 1
ATOM 6818 O O . LYS B 1 125 ? 3.08 -48.844 -6.766 1 95.19 125 LYS B O 1
ATOM 6823 N N . GLN B 1 126 ? 4.742 -49.844 -5.539 1 96.19 126 GLN B N 1
ATOM 6824 C CA . GLN B 1 126 ? 5.789 -49.031 -6.176 1 96.19 126 GLN B CA 1
ATOM 6825 C C . GLN B 1 126 ? 6.832 -49.938 -6.84 1 96.19 126 GLN B C 1
ATOM 6827 O O . GLN B 1 126 ? 7.219 -50.969 -6.281 1 96.19 126 GLN B O 1
ATOM 6832 N N . ILE B 1 127 ? 7.195 -49.594 -8.062 1 96.19 127 ILE B N 1
ATOM 6833 C CA . ILE B 1 127 ? 8.242 -50.281 -8.797 1 96.19 127 ILE B CA 1
ATOM 6834 C C . ILE B 1 127 ? 9.016 -49.312 -9.672 1 96.19 127 ILE B C 1
ATOM 6836 O O . ILE B 1 127 ? 8.492 -48.25 -10.047 1 96.19 127 ILE B O 1
ATOM 6840 N N . GLU B 1 128 ? 10.227 -49.562 -10 1 95.44 128 GLU B N 1
ATOM 6841 C CA . GLU B 1 128 ? 11.023 -48.656 -10.812 1 95.44 128 GLU B CA 1
ATOM 6842 C C . GLU B 1 128 ? 10.531 -48.625 -12.258 1 95.44 128 GLU B C 1
ATOM 6844 O O . GLU B 1 128 ? 10.609 -47.594 -12.93 1 95.44 128 GLU B O 1
ATOM 6849 N N . ASP B 1 129 ? 10.062 -49.75 -12.781 1 93.94 129 ASP B N 1
ATOM 6850 C CA . ASP B 1 129 ? 9.469 -49.781 -14.117 1 93.94 129 ASP B CA 1
ATOM 6851 C C . ASP B 1 129 ? 8.031 -49.25 -14.086 1 93.94 129 ASP B C 1
ATOM 6853 O O . ASP B 1 129 ? 7.09 -50 -14.344 1 93.94 129 ASP B O 1
ATOM 6857 N N . CYS B 1 130 ? 7.906 -48.031 -13.891 1 96.56 130 CYS B N 1
ATOM 6858 C CA . CYS B 1 130 ? 6.625 -47.438 -13.531 1 96.56 130 CYS B CA 1
ATOM 6859 C C . CYS B 1 130 ? 6.164 -46.438 -14.594 1 96.56 130 CYS B C 1
ATOM 6861 O O . CYS B 1 130 ? 5.176 -45.75 -14.406 1 96.56 130 CYS B O 1
ATOM 6863 N N . LEU B 1 131 ? 6.82 -46.344 -15.734 1 98.12 131 LEU B N 1
ATOM 6864 C CA . LEU B 1 131 ? 6.496 -45.344 -16.75 1 98.12 131 LEU B CA 1
ATOM 6865 C C . LEU B 1 131 ? 5.258 -45.75 -17.547 1 98.12 131 LEU B C 1
ATOM 6867 O O . LEU B 1 131 ? 5.375 -46.312 -18.625 1 98.12 131 LEU B O 1
ATOM 6871 N N . THR B 1 132 ? 4.105 -45.375 -17 1 98 132 THR B N 1
ATOM 6872 C CA . THR B 1 132 ? 2.83 -45.781 -17.578 1 98 132 THR B CA 1
ATOM 6873 C C . THR B 1 132 ? 1.872 -44.594 -17.656 1 98 132 THR B C 1
ATOM 6875 O O . THR B 1 132 ? 2.105 -43.562 -17.031 1 98 132 THR B O 1
ATOM 6878 N N . LEU B 1 133 ? 0.859 -44.688 -18.516 1 98.25 133 LEU B N 1
ATOM 6879 C CA . LEU B 1 133 ? -0.176 -43.688 -18.625 1 98.25 133 LEU B CA 1
ATOM 6880 C C . LEU B 1 133 ? -1.56 -44.312 -18.719 1 98.25 133 LEU B C 1
ATOM 6882 O O . LEU B 1 133 ? -1.68 -45.531 -18.922 1 98.25 133 LEU B O 1
ATOM 6886 N N . ASN B 1 134 ? -2.562 -43.562 -18.375 1 98.31 134 ASN B N 1
ATOM 6887 C CA . ASN B 1 134 ? -3.98 -43.875 -18.484 1 98.31 134 ASN B CA 1
ATOM 6888 C C . ASN B 1 134 ? -4.684 -43 -19.516 1 98.31 134 ASN B C 1
ATOM 6890 O O . ASN B 1 134 ? -4.438 -41.812 -19.578 1 98.31 134 ASN B O 1
ATOM 6894 N N . ILE B 1 135 ? -5.531 -43.656 -20.312 1 98.5 135 ILE B N 1
ATOM 6895 C CA . ILE B 1 135 ? -6.242 -42.938 -21.359 1 98.5 135 ILE B CA 1
ATOM 6896 C C . ILE B 1 135 ? -7.746 -43.094 -21.172 1 98.5 135 ILE B C 1
ATOM 6898 O O . ILE B 1 135 ? -8.258 -44.219 -21.078 1 98.5 135 ILE B O 1
ATOM 6902 N N . TYR B 1 136 ? -8.453 -42.031 -21.109 1 97.81 136 TYR B N 1
ATOM 6903 C CA . TYR B 1 136 ? -9.914 -41.969 -21.031 1 97.81 136 TYR B CA 1
ATOM 6904 C C . TYR B 1 136 ? -10.516 -41.469 -22.328 1 97.81 136 TYR B C 1
ATOM 6906 O O . TYR B 1 136 ? -10.352 -40.281 -22.672 1 97.81 136 TYR B O 1
ATOM 6914 N N . VAL B 1 137 ? -11.258 -42.281 -23.016 1 97.12 137 VAL B N 1
ATOM 6915 C CA . VAL B 1 137 ? -11.773 -41.969 -24.359 1 97.12 137 VAL B CA 1
ATOM 6916 C C . VAL B 1 137 ? -13.297 -41.938 -24.328 1 97.12 137 VAL B C 1
ATOM 6918 O O . VAL B 1 137 ? -13.953 -42.938 -24.031 1 97.12 137 VAL B O 1
ATOM 6921 N N . PRO B 1 138 ? -13.812 -40.781 -24.641 1 95.5 138 PRO B N 1
ATOM 6922 C CA . PRO B 1 138 ? -15.273 -40.75 -24.688 1 95.5 138 PRO B CA 1
ATOM 6923 C C . PRO B 1 138 ? -15.852 -41.5 -25.875 1 95.5 138 PRO B C 1
ATOM 6925 O O . PRO B 1 138 ? -15.227 -41.562 -26.938 1 95.5 138 PRO B O 1
ATOM 6928 N N . HIS B 1 139 ? -17.016 -42.031 -25.656 1 91.06 139 HIS B N 1
ATOM 6929 C CA . HIS B 1 139 ? -17.703 -42.719 -26.75 1 91.06 139 HIS B CA 1
ATOM 6930 C C . HIS B 1 139 ? -18.25 -41.719 -27.766 1 91.06 139 HIS B C 1
ATOM 6932 O O . HIS B 1 139 ? -18.625 -40.594 -27.406 1 91.06 139 HIS B O 1
ATOM 6938 N N . GLN B 1 140 ? -18.016 -42.188 -29.047 1 77.88 140 GLN B N 1
ATOM 6939 C CA . GLN B 1 140 ? -18.562 -41.375 -30.125 1 77.88 140 GLN B CA 1
ATOM 6940 C C . GLN B 1 140 ? -20.031 -41.688 -30.359 1 77.88 140 GLN B C 1
ATOM 6942 O O . GLN B 1 140 ? -20.484 -42.812 -30.141 1 77.88 140 GLN B O 1
ATOM 6947 N N . GLY B 1 141 ? -20.922 -40.875 -30.25 1 58.62 141 GLY B N 1
ATOM 6948 C CA . GLY B 1 141 ? -22.281 -41.188 -30.625 1 58.62 141 GLY B CA 1
ATOM 6949 C C . GLY B 1 141 ? -22.391 -41.844 -32 1 58.62 141 GLY B C 1
ATOM 6950 O O . GLY B 1 141 ? -21.422 -41.844 -32.75 1 58.62 141 GLY B O 1
ATOM 6951 N N . SER B 1 142 ? -23.438 -42.844 -32.281 1 47.03 142 SER B N 1
ATOM 6952 C CA . SER B 1 142 ? -23.703 -43.625 -33.469 1 47.03 142 SER B CA 1
ATOM 6953 C C . SER B 1 142 ? -23.453 -42.75 -34.719 1 47.03 142 SER B C 1
ATOM 6955 O O . SER B 1 142 ? -23.547 -43.25 -35.844 1 47.03 142 SER B O 1
ATOM 6957 N N . LYS B 1 143 ? -23.844 -41.438 -34.625 1 45.62 143 LYS B N 1
ATOM 6958 C CA . LYS B 1 143 ? -23.859 -40.781 -35.938 1 45.62 143 LYS B CA 1
ATOM 6959 C C . LYS B 1 143 ? -22.453 -40.469 -36.406 1 45.62 143 LYS B C 1
ATOM 6961 O O . LYS B 1 143 ? -21.609 -40.031 -35.625 1 45.62 143 LYS B O 1
ATOM 6966 N N . GLY B 1 144 ? -22.047 -40.719 -37.812 1 42.25 144 GLY B N 1
ATOM 6967 C CA . GLY B 1 144 ? -21.047 -40.594 -38.844 1 42.25 144 GLY B CA 1
ATOM 6968 C C . GLY B 1 144 ? -19.656 -40.281 -38.312 1 42.25 144 GLY B C 1
ATOM 6969 O O . GLY B 1 144 ? -19.453 -40.25 -37.094 1 42.25 144 GLY B O 1
ATOM 6970 N N . LEU B 1 145 ? -18.641 -40 -39.281 1 47.66 145 LEU B N 1
ATOM 6971 C CA . LEU B 1 145 ? -17.203 -39.719 -39.281 1 47.66 145 LEU B CA 1
ATOM 6972 C C . LEU B 1 145 ? -16.859 -38.656 -38.25 1 47.66 145 LEU B C 1
ATOM 6974 O O . LEU B 1 145 ? -17.078 -37.469 -38.469 1 47.66 145 LEU B O 1
ATOM 6978 N N . THR B 1 146 ? -16.828 -38.906 -36.969 1 62.59 146 THR B N 1
ATOM 6979 C CA . THR B 1 146 ? -16.609 -37.906 -35.906 1 62.59 146 THR B CA 1
ATOM 6980 C C . THR B 1 146 ? -15.148 -37.469 -35.875 1 62.59 146 THR B C 1
ATOM 6982 O O . THR B 1 146 ? -14.242 -38.25 -36.156 1 62.59 146 THR B O 1
ATOM 6985 N N . ALA B 1 147 ? -14.867 -36.188 -35.969 1 83.19 147 ALA B N 1
ATOM 6986 C CA . ALA B 1 147 ? -13.57 -35.531 -35.906 1 83.19 147 ALA B CA 1
ATOM 6987 C C . ALA B 1 147 ? -12.773 -36.031 -34.688 1 83.19 147 ALA B C 1
ATOM 6989 O O . ALA B 1 147 ? -13.344 -36.344 -33.656 1 83.19 147 ALA B O 1
ATOM 6990 N N . PRO B 1 148 ? -11.484 -36.438 -34.938 1 94.81 148 PRO B N 1
ATOM 6991 C CA . PRO B 1 148 ? -10.625 -36.875 -33.844 1 94.81 148 PRO B CA 1
ATOM 6992 C C . PRO B 1 148 ? -10.68 -35.938 -32.625 1 94.81 148 PRO B C 1
ATOM 6994 O O . PRO B 1 148 ? -10.805 -34.719 -32.781 1 94.81 148 PRO B O 1
ATOM 6997 N N . PHE B 1 149 ? -10.672 -36.562 -31.469 1 97.12 149 PHE B N 1
ATOM 6998 C CA . PHE B 1 149 ? -10.773 -35.781 -30.234 1 97.12 149 PHE B CA 1
ATOM 6999 C C . PHE B 1 149 ? -9.461 -35.062 -29.938 1 97.12 149 PHE B C 1
ATOM 7001 O O . PHE B 1 149 ? -8.383 -35.625 -30.141 1 97.12 149 PHE B O 1
ATOM 7008 N N . PRO B 1 150 ? -9.539 -33.812 -29.484 1 97.81 150 PRO B N 1
ATOM 7009 C CA . PRO B 1 150 ? -8.336 -33.25 -28.875 1 97.81 150 PRO B CA 1
ATOM 7010 C C . PRO B 1 150 ? -7.867 -34.031 -27.656 1 97.81 150 PRO B C 1
ATOM 7012 O O . PRO B 1 150 ? -8.664 -34.719 -27.016 1 97.81 150 PRO B O 1
ATOM 7015 N N . VAL B 1 151 ? -6.598 -33.906 -27.312 1 98.62 151 VAL B N 1
ATOM 7016 C CA . VAL B 1 151 ? -6.004 -34.719 -26.25 1 98.62 151 VAL B CA 1
ATOM 7017 C C . VAL B 1 151 ? -5.496 -33.781 -25.141 1 98.62 151 VAL B C 1
ATOM 7019 O O . VAL B 1 151 ? -4.785 -32.812 -25.406 1 98.62 151 VAL B O 1
ATOM 7022 N N . MET B 1 152 ? -5.871 -34.031 -23.938 1 98.88 152 MET B N 1
ATOM 7023 C CA . MET B 1 152 ? -5.375 -33.312 -22.766 1 98.88 152 MET B CA 1
ATOM 7024 C C . MET B 1 152 ? -4.531 -34.219 -21.891 1 98.88 152 MET B C 1
ATOM 7026 O O . MET B 1 152 ? -5 -35.281 -21.438 1 98.88 152 MET B O 1
ATOM 7030 N N . VAL B 1 153 ? -3.326 -33.812 -21.656 1 98.88 153 VAL B N 1
ATOM 7031 C CA . VAL B 1 153 ? -2.398 -34.625 -20.859 1 98.88 153 VAL B CA 1
ATOM 7032 C C . VAL B 1 153 ? -2.121 -33.938 -19.531 1 98.88 153 VAL B C 1
ATOM 7034 O O . VAL B 1 153 ? -1.552 -32.844 -19.5 1 98.88 153 VAL B O 1
ATOM 7037 N N . PHE B 1 154 ? -2.436 -34.562 -18.438 1 98.5 154 PHE B N 1
ATOM 7038 C CA . PHE B 1 154 ? -2.301 -33.969 -17.109 1 98.5 154 PHE B CA 1
ATOM 7039 C C . PHE B 1 154 ? -0.983 -34.375 -16.469 1 98.5 154 PHE B C 1
ATOM 7041 O O . PHE B 1 154 ? -0.68 -35.594 -16.359 1 98.5 154 PHE B O 1
ATOM 7048 N N . VAL B 1 155 ? -0.226 -33.438 -16.047 1 98.5 155 VAL B N 1
ATOM 7049 C CA . VAL B 1 155 ? 1.006 -33.656 -15.297 1 98.5 155 VAL B CA 1
ATOM 7050 C C . VAL B 1 155 ? 0.769 -33.344 -13.828 1 98.5 155 VAL B C 1
ATOM 7052 O O . VAL B 1 155 ? 0.653 -32.188 -13.445 1 98.5 155 VAL B O 1
ATOM 7055 N N . HIS B 1 156 ? 0.736 -34.375 -13.031 1 95.31 156 HIS B N 1
ATOM 7056 C CA . HIS B 1 156 ? 0.482 -34.188 -11.609 1 95.31 156 HIS B CA 1
ATOM 7057 C C . HIS B 1 156 ? 1.643 -33.469 -10.938 1 95.31 156 HIS B C 1
ATOM 7059 O O . HIS B 1 156 ? 2.752 -33.406 -11.469 1 95.31 156 HIS B O 1
ATOM 7065 N N . GLY B 1 157 ? 1.251 -32.781 -9.781 1 90.75 157 GLY B N 1
ATOM 7066 C CA . GLY B 1 157 ? 2.307 -32.031 -9.125 1 90.75 157 GLY B CA 1
ATOM 7067 C C . GLY B 1 157 ? 1.995 -31.703 -7.676 1 90.75 157 GLY B C 1
ATOM 7068 O O . GLY B 1 157 ? 1.99 -30.531 -7.285 1 90.75 157 GLY B O 1
ATOM 7069 N N . GLU B 1 158 ? 1.834 -32.719 -6.867 1 83.56 158 GLU B N 1
ATOM 7070 C CA . GLU B 1 158 ? 1.767 -32.5 -5.426 1 83.56 158 GLU B CA 1
ATOM 7071 C C . GLU B 1 158 ? 3.094 -31.969 -4.883 1 83.56 158 GLU B C 1
ATOM 7073 O O . GLU B 1 158 ? 3.119 -31.031 -4.09 1 83.56 158 GLU B O 1
ATOM 7078 N N . SER B 1 159 ? 4.09 -32.531 -5.223 1 92.25 159 SER B N 1
ATOM 7079 C CA . SER B 1 159 ? 5.473 -32.125 -5.02 1 92.25 159 SER B CA 1
ATOM 7080 C C . SER B 1 159 ? 6.41 -32.781 -6.008 1 92.25 159 SER B C 1
ATOM 7082 O O . SER B 1 159 ? 5.977 -33.594 -6.84 1 92.25 159 SER B O 1
ATOM 7084 N N . TYR B 1 160 ? 7.652 -32.438 -5.969 1 96.44 160 TYR B N 1
ATOM 7085 C CA . TYR B 1 160 ? 8.617 -33.094 -6.824 1 96.44 160 TYR B CA 1
ATOM 7086 C C . TYR B 1 160 ? 8.93 -34.5 -6.293 1 96.44 160 TYR B C 1
ATOM 7088 O O . TYR B 1 160 ? 9.453 -35.344 -7.023 1 96.44 160 TYR B O 1
ATOM 7096 N N . ASP B 1 161 ? 8.531 -34.781 -5.008 1 94.06 161 ASP B N 1
ATOM 7097 C CA . ASP B 1 161 ? 8.891 -36.031 -4.379 1 94.06 161 ASP B CA 1
ATOM 7098 C C . ASP B 1 161 ? 7.691 -37 -4.316 1 94.06 161 ASP B C 1
ATOM 7100 O O . ASP B 1 161 ? 7.848 -38.188 -4.07 1 94.06 161 ASP B O 1
ATOM 7104 N N . THR B 1 162 ? 6.578 -36.438 -4.531 1 91.94 162 THR B N 1
ATOM 7105 C CA . THR B 1 162 ? 5.383 -37.25 -4.336 1 91.94 162 THR B CA 1
ATOM 7106 C C . THR B 1 162 ? 4.32 -36.906 -5.379 1 91.94 162 THR B C 1
ATOM 7108 O O . THR B 1 162 ? 4.098 -35.75 -5.691 1 91.94 162 THR B O 1
ATOM 7111 N N . GLY B 1 163 ? 3.703 -38 -5.914 1 93.12 163 GLY B N 1
ATOM 7112 C CA . GLY B 1 163 ? 2.578 -37.812 -6.82 1 93.12 163 GLY B CA 1
ATOM 7113 C C . GLY B 1 163 ? 2.342 -39 -7.727 1 93.12 163 GLY B C 1
ATOM 7114 O O . GLY B 1 163 ? 3.166 -39.906 -7.785 1 93.12 163 GLY B O 1
ATOM 7115 N N . THR B 1 164 ? 1.182 -39 -8.344 1 96.38 164 THR B N 1
ATOM 7116 C CA . THR B 1 164 ? 0.835 -40.031 -9.297 1 96.38 164 THR B CA 1
ATOM 7117 C C . THR B 1 164 ? -0.324 -39.594 -10.188 1 96.38 164 THR B C 1
ATOM 7119 O O . THR B 1 164 ? -1.235 -38.906 -9.727 1 96.38 164 THR B O 1
ATOM 7122 N N . GLY B 1 165 ? -0.229 -40.031 -11.367 1 96.69 165 GLY B N 1
ATOM 7123 C CA . GLY B 1 165 ? -1.343 -39.812 -12.273 1 96.69 165 GLY B CA 1
ATOM 7124 C C . GLY B 1 165 ? -2.51 -40.75 -12.023 1 96.69 165 GLY B C 1
ATOM 7125 O O . GLY B 1 165 ? -3.631 -40.5 -12.461 1 96.69 165 GLY B O 1
ATOM 7126 N N . ASN B 1 166 ? -2.324 -41.844 -11.305 1 96.19 166 ASN B N 1
ATOM 7127 C CA . ASN B 1 166 ? -3.346 -42.844 -11.047 1 96.19 166 ASN B CA 1
ATOM 7128 C C . ASN B 1 166 ? -4.496 -42.281 -10.219 1 96.19 166 ASN B C 1
ATOM 7130 O O . ASN B 1 166 ? -5.617 -42.781 -10.281 1 96.19 166 ASN B O 1
ATOM 7134 N N . ALA B 1 167 ? -4.227 -41.281 -9.477 1 94.44 167 ALA B N 1
ATOM 7135 C CA . ALA B 1 167 ? -5.223 -40.75 -8.547 1 94.44 167 ALA B CA 1
ATOM 7136 C C . ALA B 1 167 ? -6.242 -39.906 -9.281 1 94.44 167 ALA B C 1
ATOM 7138 O O . ALA B 1 167 ? -7.328 -39.625 -8.758 1 94.44 167 ALA B O 1
ATOM 7139 N N . TYR B 1 168 ? -5.984 -39.438 -10.43 1 95.69 168 TYR B N 1
ATOM 7140 C CA . TYR B 1 168 ? -6.828 -38.5 -11.141 1 95.69 168 TYR B CA 1
ATOM 7141 C C . TYR B 1 168 ? -7.652 -39.188 -12.219 1 95.69 168 TYR B C 1
ATOM 7143 O O . TYR B 1 168 ? -7.117 -39.594 -13.258 1 95.69 168 TYR B O 1
ATOM 7151 N N . ASP B 1 169 ? -8.883 -39.25 -11.977 1 94.75 169 ASP B N 1
ATOM 7152 C CA . ASP B 1 169 ? -9.805 -39.844 -12.945 1 94.75 169 ASP B CA 1
ATOM 7153 C C . ASP B 1 169 ? -10.242 -38.812 -13.984 1 94.75 169 ASP B C 1
ATOM 7155 O O . ASP B 1 169 ? -10.867 -37.812 -13.648 1 94.75 169 ASP B O 1
ATOM 7159 N N . GLY B 1 170 ? -9.961 -39.125 -15.25 1 96.88 170 GLY B N 1
ATOM 7160 C CA . GLY B 1 170 ? -10.266 -38.188 -16.312 1 96.88 170 GLY B CA 1
ATOM 7161 C C . GLY B 1 170 ? -11.562 -38.469 -17.031 1 96.88 170 GLY B C 1
ATOM 7162 O O . GLY B 1 170 ? -11.883 -37.844 -18.031 1 96.88 170 GLY B O 1
ATOM 7163 N N . SER B 1 171 ? -12.43 -39.344 -16.531 1 95.94 171 SER B N 1
ATOM 7164 C CA . SER B 1 171 ? -13.594 -39.844 -17.266 1 95.94 171 SER B CA 1
ATOM 7165 C C . SER B 1 171 ? -14.641 -38.75 -17.438 1 95.94 171 SER B C 1
ATOM 7167 O O . SER B 1 171 ? -15.188 -38.594 -18.531 1 95.94 171 SER B O 1
ATOM 7169 N N . VAL B 1 172 ? -14.914 -38 -16.375 1 95.75 172 VAL B N 1
ATOM 7170 C CA . VAL B 1 172 ? -15.969 -36.969 -16.453 1 95.75 172 VAL B CA 1
ATOM 7171 C C . VAL B 1 172 ? -15.547 -35.875 -17.406 1 95.75 172 VAL B C 1
ATOM 7173 O O . VAL B 1 172 ? -16.328 -35.438 -18.25 1 95.75 172 VAL B O 1
ATOM 7176 N N . LEU B 1 173 ? -14.328 -35.438 -17.234 1 97.69 173 LEU B N 1
ATOM 7177 C CA . LEU B 1 173 ? -13.805 -34.406 -18.109 1 97.69 173 LEU B CA 1
ATOM 7178 C C . LEU B 1 173 ? -13.82 -34.844 -19.562 1 97.69 173 LEU B C 1
ATOM 7180 O O . LEU B 1 173 ? -14.18 -34.094 -20.469 1 97.69 173 LEU B O 1
ATOM 7184 N N . ALA B 1 174 ? -13.445 -36.094 -19.766 1 97.75 174 ALA B N 1
ATOM 7185 C CA . ALA B 1 174 ? -13.438 -36.656 -21.109 1 97.75 174 ALA B CA 1
ATOM 7186 C C . ALA B 1 174 ? -14.852 -36.688 -21.688 1 97.75 174 ALA B C 1
ATOM 7188 O O . ALA B 1 174 ? -15.07 -36.281 -22.844 1 97.75 174 ALA B O 1
ATOM 7189 N N . SER B 1 175 ? -15.758 -37.156 -20.922 1 95.75 175 SER B N 1
ATOM 7190 C CA . SER B 1 175 ? -17.141 -37.312 -21.375 1 95.75 175 SER B CA 1
ATOM 7191 C C . SER B 1 175 ? -17.781 -35.969 -21.656 1 95.75 175 SER B C 1
ATOM 7193 O O . SER B 1 175 ? -18.281 -35.719 -22.75 1 95.75 175 SER B O 1
ATOM 7195 N N . TYR B 1 176 ? -17.719 -35.125 -20.656 1 94.31 176 TYR B N 1
ATOM 7196 C CA . TYR B 1 176 ? -18.375 -33.812 -20.766 1 94.31 176 TYR B CA 1
ATOM 7197 C C . TYR B 1 176 ? -17.734 -32.969 -21.859 1 94.31 176 TYR B C 1
ATOM 7199 O O . TYR B 1 176 ? -18.422 -32.312 -22.641 1 94.31 176 TYR B O 1
ATOM 7207 N N . GLY B 1 177 ? -16.438 -33 -21.891 1 95.81 177 GLY B N 1
ATOM 7208 C CA . GLY B 1 177 ? -15.688 -32.094 -22.766 1 95.81 177 GLY B CA 1
ATOM 7209 C C . GLY B 1 177 ? -15.484 -32.656 -24.156 1 95.81 177 GLY B C 1
ATOM 7210 O O . GLY B 1 177 ? -15.055 -31.922 -25.062 1 95.81 177 GLY B O 1
ATOM 7211 N N . LYS B 1 178 ? -15.758 -33.875 -24.375 1 95.38 178 LYS B N 1
ATOM 7212 C CA . LYS B 1 178 ? -15.484 -34.531 -25.656 1 95.38 178 LYS B CA 1
ATOM 7213 C C . LYS B 1 178 ? -14.016 -34.375 -26.047 1 95.38 178 LYS B C 1
ATOM 7215 O O . LYS B 1 178 ? -13.703 -33.906 -27.141 1 95.38 178 LYS B O 1
ATOM 7220 N N . VAL B 1 179 ? -13.211 -34.75 -25.125 1 98 179 VAL B N 1
ATOM 7221 C CA . VAL B 1 179 ? -11.758 -34.781 -25.281 1 98 179 VAL B CA 1
ATOM 7222 C C . VAL B 1 179 ? -11.203 -36.094 -24.719 1 98 179 VAL B C 1
ATOM 7224 O O . VAL B 1 179 ? -11.867 -36.75 -23.922 1 98 179 VAL B O 1
ATOM 7227 N N . ILE B 1 180 ? -10.047 -36.469 -25.203 1 98.5 180 ILE B N 1
ATOM 7228 C CA . ILE B 1 180 ? -9.32 -37.562 -24.562 1 98.5 180 ILE B CA 1
ATOM 7229 C C . ILE B 1 180 ? -8.484 -37 -23.406 1 98.5 180 ILE B C 1
ATOM 7231 O O . ILE B 1 180 ? -7.805 -36 -23.547 1 98.5 180 ILE B O 1
ATOM 7235 N N . VAL B 1 181 ? -8.617 -37.594 -22.25 1 98.75 181 VAL B N 1
ATOM 7236 C CA . VAL B 1 181 ? -7.812 -37.219 -21.094 1 98.75 181 VAL B CA 1
ATOM 7237 C C . VAL B 1 181 ? -6.77 -38.281 -20.797 1 98.75 181 VAL B C 1
ATOM 7239 O O . VAL B 1 181 ? -7.086 -39.469 -20.766 1 98.75 181 VAL B O 1
ATOM 7242 N N . VAL B 1 182 ? -5.539 -37.844 -20.641 1 98.88 182 VAL B N 1
ATOM 7243 C CA . VAL B 1 182 ? -4.426 -38.75 -20.328 1 98.88 182 VAL B CA 1
ATOM 7244 C C . VAL B 1 182 ? -3.797 -38.344 -19 1 98.88 182 VAL B C 1
ATOM 7246 O O . VAL B 1 182 ? -3.518 -37.188 -18.75 1 98.88 182 VAL B O 1
ATOM 7249 N N . THR B 1 183 ? -3.646 -39.281 -18.094 1 98.44 183 THR B N 1
ATOM 7250 C CA . THR B 1 183 ? -2.848 -39.094 -16.891 1 98.44 183 THR B CA 1
ATOM 7251 C C . THR B 1 183 ? -1.639 -40.031 -16.906 1 98.44 183 THR B C 1
ATOM 7253 O O . THR B 1 183 ? -1.657 -41.062 -17.578 1 98.44 183 THR B O 1
ATOM 7256 N N . LEU B 1 184 ? -0.535 -39.656 -16.25 1 98.38 184 LEU B N 1
ATOM 7257 C CA . LEU B 1 184 ? 0.654 -40.5 -16.391 1 98.38 184 LEU B CA 1
ATOM 7258 C C . LEU B 1 184 ? 1.494 -40.5 -15.125 1 98.38 184 LEU B C 1
ATOM 7260 O O . LEU B 1 184 ? 1.335 -39.594 -14.281 1 98.38 184 LEU B O 1
ATOM 7264 N N . ASN B 1 185 ? 2.271 -41.5 -14.984 1 98.06 185 ASN B N 1
ATOM 7265 C CA . ASN B 1 185 ? 3.312 -41.594 -13.961 1 98.06 185 ASN B CA 1
ATOM 7266 C C . ASN B 1 185 ? 4.699 -41.344 -14.555 1 98.06 185 ASN B C 1
ATOM 7268 O O . ASN B 1 185 ? 4.977 -41.75 -15.688 1 98.06 185 ASN B O 1
ATOM 7272 N N . TYR B 1 186 ? 5.477 -40.688 -13.914 1 98.12 186 TYR B N 1
ATOM 7273 C CA . TYR B 1 186 ? 6.863 -40.406 -14.258 1 98.12 186 TYR B CA 1
ATOM 7274 C C . TYR B 1 186 ? 7.758 -40.469 -13.023 1 98.12 186 TYR B C 1
ATOM 7276 O O . TYR B 1 186 ? 7.266 -40.469 -11.898 1 98.12 186 TYR B O 1
ATOM 7284 N N . ARG B 1 187 ? 9.031 -40.625 -13.211 1 97.94 187 ARG B N 1
ATOM 7285 C CA . ARG B 1 187 ? 9.945 -40.719 -12.078 1 97.94 187 ARG B CA 1
ATOM 7286 C C . ARG B 1 187 ? 9.938 -39.406 -11.266 1 97.94 187 ARG B C 1
ATOM 7288 O O . ARG B 1 187 ? 9.938 -38.312 -11.836 1 97.94 187 ARG B O 1
ATOM 7295 N N . VAL B 1 188 ? 9.914 -39.562 -9.922 1 97.06 188 VAL B N 1
ATOM 7296 C CA . VAL B 1 188 ? 9.844 -38.406 -9.023 1 97.06 188 VAL B CA 1
ATOM 7297 C C . VAL B 1 188 ? 11.031 -38.438 -8.062 1 97.06 188 VAL B C 1
ATOM 7299 O O . VAL B 1 188 ? 11.812 -39.375 -8.055 1 97.06 188 VAL B O 1
ATOM 7302 N N . GLY B 1 189 ? 11.25 -37.344 -7.406 1 97.12 189 GLY B N 1
ATOM 7303 C CA . GLY B 1 189 ? 12.273 -37.25 -6.379 1 97.12 189 GLY B CA 1
ATOM 7304 C C . GLY B 1 189 ? 13.672 -37.5 -6.91 1 97.12 189 GLY B C 1
ATOM 7305 O O . GLY B 1 189 ? 14.016 -37.031 -8 1 97.12 189 GLY B O 1
ATOM 7306 N N . VAL B 1 190 ? 14.398 -38.219 -6.109 1 97.62 190 VAL B N 1
ATOM 7307 C CA . VAL B 1 190 ? 15.805 -38.469 -6.418 1 97.62 190 VAL B CA 1
ATOM 7308 C C . VAL B 1 190 ? 15.914 -39.25 -7.734 1 97.62 190 VAL B C 1
ATOM 7310 O O . VAL B 1 190 ? 16.844 -39.031 -8.516 1 97.62 190 VAL B O 1
ATOM 7313 N N . LEU B 1 191 ? 14.922 -40.031 -8.078 1 97.5 191 LEU B N 1
ATOM 7314 C CA . LEU B 1 191 ? 14.969 -40.844 -9.281 1 97.5 191 LEU B CA 1
ATOM 7315 C C . LEU B 1 191 ? 14.633 -40.031 -10.523 1 97.5 191 LEU B C 1
ATOM 7317 O O . LEU B 1 191 ? 15.047 -40.375 -11.633 1 97.5 191 LEU B O 1
ATOM 7321 N N . GLY B 1 192 ? 13.938 -38.969 -10.289 1 97.5 192 GLY B N 1
ATOM 7322 C CA . GLY B 1 192 ? 13.5 -38.156 -11.422 1 97.5 192 GLY B CA 1
ATOM 7323 C C . GLY B 1 192 ? 14.414 -37 -11.711 1 97.5 192 GLY B C 1
ATOM 7324 O O . GLY B 1 192 ? 14.367 -36.406 -12.797 1 97.5 192 GLY B O 1
ATOM 7325 N N . PHE B 1 193 ? 15.375 -36.688 -10.695 1 97.94 193 PHE B N 1
ATOM 7326 C CA . PHE B 1 193 ? 15.961 -35.344 -10.883 1 97.94 193 PHE B CA 1
ATOM 7327 C C . PHE B 1 193 ? 17.438 -35.375 -10.5 1 97.94 193 PHE B C 1
ATOM 7329 O O . PHE B 1 193 ? 18.141 -34.375 -10.688 1 97.94 193 PHE B O 1
ATOM 7336 N N . LEU B 1 194 ? 18 -36.406 -10.008 1 97.75 194 LEU B N 1
ATOM 7337 C CA . LEU B 1 194 ? 19.375 -36.438 -9.531 1 97.75 194 LEU B CA 1
ATOM 7338 C C . LEU B 1 194 ? 20.344 -36 -10.641 1 97.75 194 LEU B C 1
ATOM 7340 O O . LEU B 1 194 ? 20.25 -36.5 -11.766 1 97.75 194 LEU B O 1
ATOM 7344 N N . SER B 1 195 ? 21.203 -35.094 -10.32 1 96.62 195 SER B N 1
ATOM 7345 C CA . SER B 1 195 ? 22.234 -34.594 -11.227 1 96.62 195 SER B CA 1
ATOM 7346 C C . SER B 1 195 ? 23.578 -34.469 -10.508 1 96.62 195 SER B C 1
ATOM 7348 O O . SER B 1 195 ? 23.625 -34.062 -9.344 1 96.62 195 SER B O 1
ATOM 7350 N N . THR B 1 196 ? 24.609 -34.844 -11.227 1 95.31 196 THR B N 1
ATOM 7351 C CA . THR B 1 196 ? 25.953 -34.688 -10.688 1 95.31 196 THR B CA 1
ATOM 7352 C C . THR B 1 196 ? 26.594 -33.406 -11.219 1 95.31 196 THR B C 1
ATOM 7354 O O . THR B 1 196 ? 27.766 -33.125 -10.961 1 95.31 196 THR B O 1
ATOM 7357 N N . GLY B 1 197 ? 25.828 -32.656 -11.977 1 92.44 197 GLY B N 1
ATOM 7358 C CA . GLY B 1 197 ? 26.312 -31.375 -12.492 1 92.44 197 GLY B CA 1
ATOM 7359 C C . GLY B 1 197 ? 27.203 -31.531 -13.711 1 92.44 197 GLY B C 1
ATOM 7360 O O . GLY B 1 197 ? 27.719 -30.531 -14.242 1 92.44 197 GLY B O 1
ATOM 7361 N N . ASP B 1 198 ? 27.406 -32.719 -14.094 1 90.12 198 ASP B N 1
ATOM 7362 C CA . ASP B 1 198 ? 28.219 -33.031 -15.266 1 90.12 198 ASP B CA 1
ATOM 7363 C C . ASP B 1 198 ? 27.562 -34.125 -16.125 1 90.12 198 ASP B C 1
ATOM 7365 O O . ASP B 1 198 ? 26.359 -34.344 -16.047 1 90.12 198 ASP B O 1
ATOM 7369 N N . GLY B 1 199 ? 28.281 -34.75 -16.969 1 86.69 199 GLY B N 1
ATOM 7370 C CA . GLY B 1 199 ? 27.734 -35.688 -17.938 1 86.69 199 GLY B CA 1
ATOM 7371 C C . GLY B 1 199 ? 27.453 -37.031 -17.344 1 86.69 199 GLY B C 1
ATOM 7372 O O . GLY B 1 199 ? 26.797 -37.875 -17.984 1 86.69 199 GLY B O 1
ATOM 7373 N N . ALA B 1 200 ? 27.891 -37.281 -16.109 1 91.25 200 ALA B N 1
ATOM 7374 C CA . ALA B 1 200 ? 27.656 -38.594 -15.508 1 91.25 200 ALA B CA 1
ATOM 7375 C C . ALA B 1 200 ? 26.172 -38.812 -15.234 1 91.25 200 ALA B C 1
ATOM 7377 O O . ALA B 1 200 ? 25.641 -39.875 -15.523 1 91.25 200 ALA B O 1
ATOM 7378 N N . ALA B 1 201 ? 25.531 -37.906 -14.617 1 93.75 201 ALA B N 1
ATOM 7379 C CA . ALA B 1 201 ? 24.078 -37.875 -14.414 1 93.75 201 ALA B CA 1
ATOM 7380 C C . ALA B 1 201 ? 23.516 -36.5 -14.797 1 93.75 201 ALA B C 1
ATOM 7382 O O . ALA B 1 201 ? 23.672 -35.531 -14.055 1 93.75 201 ALA B O 1
ATOM 7383 N N . MET B 1 202 ? 22.828 -36.469 -15.82 1 89.56 202 MET B N 1
ATOM 7384 C CA . MET B 1 202 ? 22.422 -35.188 -16.406 1 89.56 202 MET B CA 1
ATOM 7385 C C . MET B 1 202 ? 21.219 -34.625 -15.641 1 89.56 202 MET B C 1
ATOM 7387 O O . MET B 1 202 ? 20.984 -33.406 -15.68 1 89.56 202 MET B O 1
ATOM 7391 N N . GLY B 1 203 ? 20.484 -35.438 -15.008 1 94.62 203 GLY B N 1
ATOM 7392 C CA . GLY B 1 203 ? 19.266 -34.969 -14.352 1 94.62 203 GLY B CA 1
ATOM 7393 C C . GLY B 1 203 ? 18.094 -34.812 -15.297 1 94.62 203 GLY B C 1
ATOM 7394 O O . GLY B 1 203 ? 18.156 -35.25 -16.453 1 94.62 203 GLY B O 1
ATOM 7395 N N . ASN B 1 204 ? 16.969 -34.312 -14.797 1 97.19 204 ASN B N 1
ATOM 7396 C CA . ASN B 1 204 ? 15.773 -33.969 -15.555 1 97.19 204 ASN B CA 1
ATOM 7397 C C . ASN B 1 204 ? 15.102 -35.188 -16.172 1 97.19 204 ASN B C 1
ATOM 7399 O O . ASN B 1 204 ? 14.539 -35.094 -17.266 1 97.19 204 ASN B O 1
ATOM 7403 N N . TYR B 1 205 ? 15.234 -36.25 -15.57 1 97.06 205 TYR B N 1
ATOM 7404 C CA . TYR B 1 205 ? 14.648 -37.5 -16.078 1 97.06 205 TYR B CA 1
ATOM 7405 C C . TYR B 1 205 ? 13.125 -37.438 -16.062 1 97.06 205 TYR B C 1
ATOM 7407 O O . TYR B 1 205 ? 12.461 -38.031 -16.922 1 97.06 205 TYR B O 1
ATOM 7415 N N . ALA B 1 206 ? 12.555 -36.75 -15.086 1 97.88 206 ALA B N 1
ATOM 7416 C CA . ALA B 1 206 ? 11.109 -36.594 -15.055 1 97.88 206 ALA B CA 1
ATOM 7417 C C . ALA B 1 206 ? 10.609 -35.906 -16.312 1 97.88 206 ALA B C 1
ATOM 7419 O O . ALA B 1 206 ? 9.617 -36.312 -16.922 1 97.88 206 ALA B O 1
ATOM 7420 N N . GLN B 1 207 ? 11.266 -34.812 -16.734 1 97.06 207 GLN B N 1
ATOM 7421 C CA . GLN B 1 207 ? 10.898 -34.094 -17.953 1 97.06 207 GLN B CA 1
ATOM 7422 C C . GLN B 1 207 ? 11.055 -35 -19.172 1 97.06 207 GLN B C 1
ATOM 7424 O O . GLN B 1 207 ? 10.203 -35 -20.062 1 97.06 207 GLN B O 1
ATOM 7429 N N . LEU B 1 208 ? 12.125 -35.719 -19.188 1 96.44 208 LEU B N 1
ATOM 7430 C CA . LEU B 1 208 ? 12.391 -36.625 -20.297 1 96.44 208 LEU B CA 1
ATOM 7431 C C . LEU B 1 208 ? 11.344 -37.719 -20.359 1 96.44 208 LEU B C 1
ATOM 7433 O O . LEU B 1 208 ? 10.961 -38.156 -21.453 1 96.44 208 LEU B O 1
ATOM 7437 N N . ASP B 1 209 ? 10.953 -38.219 -19.141 1 97.88 209 ASP B N 1
ATOM 7438 C CA . ASP B 1 209 ? 9.875 -39.188 -19.109 1 97.88 209 ASP B CA 1
ATOM 7439 C C . ASP B 1 209 ? 8.594 -38.625 -19.719 1 97.88 209 ASP B C 1
ATOM 7441 O O . ASP B 1 209 ? 7.926 -39.312 -20.516 1 97.88 209 ASP B O 1
ATOM 7445 N N . ILE B 1 210 ? 8.203 -37.469 -19.359 1 98 210 ILE B N 1
ATOM 7446 C CA . ILE B 1 210 ? 6.988 -36.844 -19.859 1 98 210 ILE B CA 1
ATOM 7447 C C . ILE B 1 210 ? 7.105 -36.625 -21.375 1 98 210 ILE B C 1
ATOM 7449 O O . ILE B 1 210 ? 6.148 -36.844 -22.109 1 98 210 ILE B O 1
ATOM 7453 N N . ILE B 1 211 ? 8.273 -36.188 -21.859 1 95.81 211 ILE B N 1
ATOM 7454 C CA . ILE B 1 211 ? 8.5 -36 -23.297 1 95.81 211 ILE B CA 1
ATOM 7455 C C . ILE B 1 211 ? 8.383 -37.344 -24.016 1 95.81 211 ILE B C 1
ATOM 7457 O O . ILE B 1 211 ? 7.82 -37.406 -25.109 1 95.81 211 ILE B O 1
ATOM 7461 N N . GLN B 1 212 ? 8.906 -38.375 -23.359 1 96.38 212 GLN B N 1
ATOM 7462 C CA . GLN B 1 212 ? 8.758 -39.719 -23.922 1 96.38 212 GLN B CA 1
ATOM 7463 C C . GLN B 1 212 ? 7.289 -40.094 -24.031 1 96.38 212 GLN B C 1
ATOM 7465 O O . GLN B 1 212 ? 6.883 -40.719 -25.016 1 96.38 212 GLN B O 1
ATOM 7470 N N . ALA B 1 213 ? 6.523 -39.812 -23.031 1 97.94 213 ALA B N 1
ATOM 7471 C CA . ALA B 1 213 ? 5.09 -40.062 -23.062 1 97.94 213 ALA B CA 1
ATOM 7472 C C . ALA B 1 213 ? 4.426 -39.344 -24.234 1 97.94 213 ALA B C 1
ATOM 7474 O O . ALA B 1 213 ? 3.545 -39.906 -24.891 1 97.94 213 ALA B O 1
ATOM 7475 N N . LEU B 1 214 ? 4.789 -38.125 -24.484 1 97 214 LEU B N 1
ATOM 7476 C CA . LEU B 1 214 ? 4.242 -37.344 -25.578 1 97 214 LEU B CA 1
ATOM 7477 C C . LEU B 1 214 ? 4.613 -37.969 -26.922 1 97 214 LEU B C 1
ATOM 7479 O O . LEU B 1 214 ? 3.807 -37.969 -27.859 1 97 214 LEU B O 1
ATOM 7483 N N . HIS B 1 215 ? 5.812 -38.438 -27.016 1 95.19 215 HIS B N 1
ATOM 7484 C CA . HIS B 1 215 ? 6.211 -39.156 -28.234 1 95.19 215 HIS B CA 1
ATOM 7485 C C . HIS B 1 215 ? 5.355 -40.406 -28.453 1 95.19 215 HIS B C 1
ATOM 7487 O O . HIS B 1 215 ? 4.902 -40.656 -29.562 1 95.19 215 HIS B O 1
ATOM 7493 N N . TRP B 1 216 ? 5.195 -41.094 -27.391 1 96.88 216 TRP B N 1
ATOM 7494 C CA . TRP B 1 216 ? 4.367 -42.312 -27.469 1 96.88 216 TRP B CA 1
ATOM 7495 C C . TRP B 1 216 ? 2.951 -41.969 -27.906 1 96.88 216 TRP B C 1
ATOM 7497 O O . TRP B 1 216 ? 2.355 -42.688 -28.719 1 96.88 216 TRP B O 1
ATOM 7507 N N . LEU B 1 217 ? 2.377 -40.938 -27.406 1 97.25 217 LEU B N 1
ATOM 7508 C CA . LEU B 1 217 ? 1.031 -40.5 -27.75 1 97.25 217 LEU B CA 1
ATOM 7509 C C . LEU B 1 217 ? 0.964 -40.094 -29.219 1 97.25 217 LEU B C 1
ATOM 7511 O O . LEU B 1 217 ? -0.023 -40.375 -29.906 1 97.25 217 LEU B O 1
ATOM 7515 N N . LYS B 1 218 ? 1.956 -39.375 -29.672 1 94.94 218 LYS B N 1
ATOM 7516 C CA . LYS B 1 218 ? 1.996 -38.969 -31.078 1 94.94 218 LYS B CA 1
ATOM 7517 C C . LYS B 1 218 ? 1.896 -40.156 -32 1 94.94 218 LYS B C 1
ATOM 7519 O O . LYS B 1 218 ? 1.225 -40.125 -33.031 1 94.94 218 LYS B O 1
ATOM 7524 N N . GLU B 1 219 ? 2.402 -41.25 -31.562 1 94.44 219 GLU B N 1
ATOM 7525 C CA . GLU B 1 219 ? 2.48 -42.469 -32.406 1 94.44 219 GLU B CA 1
ATOM 7526 C C . GLU B 1 219 ? 1.224 -43.312 -32.25 1 94.44 219 GLU B C 1
ATOM 7528 O O . GLU B 1 219 ? 0.872 -44.062 -33.188 1 94.44 219 GLU B O 1
ATOM 7533 N N . ASN B 1 220 ? 0.532 -43.156 -31.141 1 97.31 220 ASN B N 1
ATOM 7534 C CA . ASN B 1 220 ? -0.483 -44.188 -30.859 1 97.31 220 ASN B CA 1
ATOM 7535 C C . ASN B 1 220 ? -1.87 -43.562 -30.719 1 97.31 220 ASN B C 1
ATOM 7537 O O . ASN B 1 220 ? -2.881 -44.25 -30.828 1 97.31 220 ASN B O 1
ATOM 7541 N N . ILE B 1 221 ? -2.004 -42.281 -30.531 1 97.44 221 ILE B N 1
ATOM 7542 C CA . ILE B 1 221 ? -3.248 -41.719 -30.047 1 97.44 221 ILE B CA 1
ATOM 7543 C C . ILE B 1 221 ? -4.305 -41.75 -31.141 1 97.44 221 ILE B C 1
ATOM 7545 O O . ILE B 1 221 ? -5.504 -41.688 -30.859 1 97.44 221 ILE B O 1
ATOM 7549 N N . VAL B 1 222 ? -3.867 -41.812 -32.406 1 96.31 222 VAL B N 1
ATOM 7550 C CA . VAL B 1 222 ? -4.781 -41.906 -33.531 1 96.31 222 VAL B CA 1
ATOM 7551 C C . VAL B 1 222 ? -5.645 -43.156 -33.438 1 96.31 222 VAL B C 1
ATOM 7553 O O . VAL B 1 222 ? -6.824 -43.125 -33.781 1 96.31 222 VAL B O 1
ATOM 7556 N N . SER B 1 223 ? -5.094 -44.188 -32.906 1 96.12 223 SER B N 1
ATOM 7557 C CA . SER B 1 223 ? -5.824 -45.438 -32.75 1 96.12 223 SER B CA 1
ATOM 7558 C C . SER B 1 223 ? -6.961 -45.312 -31.719 1 96.12 223 SER B C 1
ATOM 7560 O O . SER B 1 223 ? -7.922 -46.062 -31.75 1 96.12 223 SER B O 1
ATOM 7562 N N . PHE B 1 224 ? -6.895 -44.375 -30.891 1 96.31 224 PHE B N 1
ATOM 7563 C CA . PHE B 1 224 ? -7.918 -44.094 -29.891 1 96.31 224 PHE B CA 1
ATOM 7564 C C . PHE B 1 224 ? -8.875 -43.031 -30.391 1 96.31 224 PHE B C 1
ATOM 7566 O O . PHE B 1 224 ? -9.68 -42.5 -29.609 1 96.31 224 PHE B O 1
ATOM 7573 N N . ASN B 1 225 ? -8.656 -42.594 -31.625 1 95 225 ASN B N 1
ATOM 7574 C CA . ASN B 1 225 ? -9.398 -41.5 -32.25 1 95 225 ASN B CA 1
ATOM 7575 C C . ASN B 1 225 ? -8.992 -40.156 -31.656 1 95 225 ASN B C 1
ATOM 7577 O O . ASN B 1 225 ? -9.82 -39.25 -31.516 1 95 225 ASN B O 1
ATOM 7581 N N . GLY B 1 226 ? -7.832 -40.094 -31.25 1 97.06 226 GLY B N 1
ATOM 7582 C CA . GLY B 1 226 ? -7.262 -38.844 -30.797 1 97.06 226 GLY B CA 1
ATOM 7583 C C . GLY B 1 226 ? -6.527 -38.094 -31.891 1 97.06 226 GLY B C 1
ATOM 7584 O O . GLY B 1 226 ? -6.008 -38.688 -32.844 1 97.06 226 GLY B O 1
ATOM 7585 N N . ASP B 1 227 ? -6.512 -36.75 -31.828 1 96.56 227 ASP B N 1
ATOM 7586 C CA . ASP B 1 227 ? -5.809 -35.906 -32.781 1 96.56 227 ASP B CA 1
ATOM 7587 C C . ASP B 1 227 ? -4.418 -35.531 -32.281 1 96.56 227 ASP B C 1
ATOM 7589 O O . ASP B 1 227 ? -4.285 -34.719 -31.344 1 96.56 227 ASP B O 1
ATOM 7593 N N . PRO B 1 228 ? -3.334 -36.062 -32.812 1 95.19 228 PRO B N 1
ATOM 7594 C CA . PRO B 1 228 ? -1.984 -35.781 -32.312 1 95.19 228 PRO B CA 1
ATOM 7595 C C . PRO B 1 228 ? -1.584 -34.312 -32.562 1 95.19 228 PRO B C 1
ATOM 7597 O O . PRO B 1 228 ? -0.576 -33.844 -32.031 1 95.19 228 PRO B O 1
ATOM 7600 N N . SER B 1 229 ? -2.387 -33.562 -33.344 1 94.12 229 SER B N 1
ATOM 7601 C CA . SER B 1 229 ? -2.082 -32.156 -33.625 1 94.12 229 SER B CA 1
ATOM 7602 C C . SER B 1 229 ? -2.824 -31.219 -32.688 1 94.12 229 SER B C 1
ATOM 7604 O O . SER B 1 229 ? -2.693 -30 -32.781 1 94.12 229 SER B O 1
ATOM 7606 N N . ARG B 1 230 ? -3.576 -31.75 -31.812 1 96.19 230 ARG B N 1
ATOM 7607 C CA . ARG B 1 230 ? -4.289 -30.969 -30.797 1 96.19 230 ARG B CA 1
ATOM 7608 C C . ARG B 1 230 ? -4.066 -31.547 -29.406 1 96.19 230 ARG B C 1
ATOM 7610 O O . ARG B 1 230 ? -5.012 -32 -28.766 1 96.19 230 ARG B O 1
ATOM 7617 N N . VAL B 1 231 ? -2.861 -31.406 -28.969 1 97.81 231 VAL B N 1
ATOM 7618 C CA . VAL B 1 231 ? -2.465 -31.922 -27.656 1 97.81 231 VAL B CA 1
ATOM 7619 C C . VAL B 1 231 ? -2.213 -30.75 -26.703 1 97.81 231 VAL B C 1
ATOM 7621 O O . VAL B 1 231 ? -1.485 -29.812 -27.047 1 97.81 231 VAL B O 1
ATOM 7624 N N . THR B 1 232 ? -2.881 -30.75 -25.594 1 98.44 232 THR B N 1
ATOM 7625 C CA . THR B 1 232 ? -2.699 -29.734 -24.562 1 98.44 232 THR B CA 1
ATOM 7626 C C . THR B 1 232 ? -2.096 -30.359 -23.297 1 98.44 232 THR B C 1
ATOM 7628 O O . THR B 1 232 ? -2.666 -31.297 -22.734 1 98.44 232 THR B O 1
ATOM 7631 N N . LEU B 1 233 ? -0.974 -29.859 -22.922 1 98.25 233 LEU B N 1
ATOM 7632 C CA . LEU B 1 233 ? -0.35 -30.25 -21.672 1 98.25 233 LEU B CA 1
ATOM 7633 C C . LEU B 1 233 ? -0.83 -29.359 -20.516 1 98.25 233 LEU B C 1
ATOM 7635 O O . LEU B 1 233 ? -0.748 -28.141 -20.594 1 98.25 233 LEU B O 1
ATOM 7639 N N . PHE B 1 234 ? -1.428 -29.938 -19.469 1 98.06 234 PHE B N 1
ATOM 7640 C CA . PHE B 1 234 ? -1.827 -29.094 -18.359 1 98.06 234 PHE B CA 1
ATOM 7641 C C . PHE B 1 234 ? -1.366 -29.703 -17.031 1 98.06 234 PHE B C 1
ATOM 7643 O O . PHE B 1 234 ? -1.31 -30.922 -16.891 1 98.06 234 PHE B O 1
ATOM 7650 N N . GLY B 1 235 ? -0.838 -28.922 -16.156 1 98.19 235 GLY B N 1
ATOM 7651 C CA . GLY B 1 235 ? -0.308 -29.344 -14.867 1 98.19 235 GLY B CA 1
ATOM 7652 C C . GLY B 1 235 ? -0.735 -28.453 -13.727 1 98.19 235 GLY B C 1
ATOM 7653 O O . GLY B 1 235 ? -1.344 -27.406 -13.945 1 98.19 235 GLY B O 1
ATOM 7654 N N . HIS B 1 236 ? -0.483 -28.922 -12.539 1 97.19 236 HIS B N 1
ATOM 7655 C CA . HIS B 1 236 ? -0.813 -28.172 -11.32 1 97.19 236 HIS B CA 1
ATOM 7656 C C . HIS B 1 236 ? 0.363 -28.156 -10.352 1 97.19 236 HIS B C 1
ATOM 7658 O O . HIS B 1 236 ? 1.054 -29.156 -10.188 1 97.19 236 HIS B O 1
ATOM 7664 N N . GLY B 1 237 ? 0.547 -27.047 -9.703 1 96.81 237 GLY B N 1
ATOM 7665 C CA . GLY B 1 237 ? 1.627 -26.938 -8.742 1 96.81 237 GLY B CA 1
ATOM 7666 C C . GLY B 1 237 ? 2.992 -27.219 -9.336 1 96.81 237 GLY B C 1
ATOM 7667 O O . GLY B 1 237 ? 3.404 -26.578 -10.305 1 96.81 237 GLY B O 1
ATOM 7668 N N . HIS B 1 238 ? 3.619 -28.219 -8.797 1 97.5 238 HIS B N 1
ATOM 7669 C CA . HIS B 1 238 ? 4.922 -28.641 -9.305 1 97.5 238 HIS B CA 1
ATOM 7670 C C . HIS B 1 238 ? 4.805 -29.234 -10.695 1 97.5 238 HIS B C 1
ATOM 7672 O O . HIS B 1 238 ? 5.723 -29.109 -11.516 1 97.5 238 HIS B O 1
ATOM 7678 N N . GLY B 1 239 ? 3.639 -29.859 -10.984 1 98.19 239 GLY B N 1
ATOM 7679 C CA . GLY B 1 239 ? 3.377 -30.312 -12.344 1 98.19 239 GLY B CA 1
ATOM 7680 C C . GLY B 1 239 ? 3.27 -29.172 -13.336 1 98.19 239 GLY B C 1
ATOM 7681 O O . GLY B 1 239 ? 3.732 -29.281 -14.477 1 98.19 239 GLY B O 1
ATOM 7682 N N . ALA B 1 240 ? 2.648 -28.109 -12.836 1 98.62 240 ALA B N 1
ATOM 7683 C CA . ALA B 1 240 ? 2.561 -26.906 -13.68 1 98.62 240 ALA B CA 1
ATOM 7684 C C . ALA B 1 240 ? 3.943 -26.328 -13.945 1 98.62 240 ALA B C 1
ATOM 7686 O O . ALA B 1 240 ? 4.227 -25.875 -15.055 1 98.62 240 ALA B O 1
ATOM 7687 N N . ALA B 1 241 ? 4.777 -26.328 -12.969 1 98.56 241 ALA B N 1
ATOM 7688 C CA . ALA B 1 241 ? 6.145 -25.844 -13.141 1 98.56 241 ALA B CA 1
ATOM 7689 C C . ALA B 1 241 ? 6.906 -26.703 -14.141 1 98.56 241 ALA B C 1
ATOM 7691 O O . ALA B 1 241 ? 7.652 -26.188 -14.977 1 98.56 241 ALA B O 1
ATOM 7692 N N . ILE B 1 242 ? 6.738 -27.984 -14.102 1 98.5 242 ILE B N 1
ATOM 7693 C CA . ILE B 1 242 ? 7.383 -28.891 -15.039 1 98.5 242 ILE B CA 1
ATOM 7694 C C . ILE B 1 242 ? 6.902 -28.594 -16.453 1 98.5 242 ILE B C 1
ATOM 7696 O O . ILE B 1 242 ? 7.703 -28.547 -17.391 1 98.5 242 ILE B O 1
ATOM 7700 N N . VAL B 1 243 ? 5.594 -28.422 -16.594 1 98.44 243 VAL B N 1
ATOM 7701 C CA . VAL B 1 243 ? 5.023 -28.109 -17.906 1 98.44 243 VAL B CA 1
ATOM 7702 C C . VAL B 1 243 ? 5.633 -26.812 -18.438 1 98.44 243 VAL B C 1
ATOM 7704 O O . VAL B 1 243 ? 6.008 -26.734 -19.609 1 98.44 243 VAL B O 1
ATOM 7707 N N . ASN B 1 244 ? 5.711 -25.859 -17.5 1 98.5 244 ASN B N 1
ATOM 7708 C CA . ASN B 1 244 ? 6.316 -24.594 -17.875 1 98.5 244 ASN B CA 1
ATOM 7709 C C . ASN B 1 244 ? 7.766 -24.766 -18.312 1 98.5 244 ASN B C 1
ATOM 7711 O O . ASN B 1 244 ? 8.203 -24.156 -19.297 1 98.5 244 ASN B O 1
ATOM 7715 N N . LEU B 1 245 ? 8.5 -25.562 -17.656 1 97.81 245 LEU B N 1
ATOM 7716 C CA . LEU B 1 245 ? 9.906 -25.797 -17.969 1 97.81 245 LEU B CA 1
ATOM 7717 C C . LEU B 1 245 ? 10.047 -26.594 -19.266 1 97.81 245 LEU B C 1
ATOM 7719 O O . LEU B 1 245 ? 10.992 -26.391 -20.031 1 97.81 245 LEU B O 1
ATOM 7723 N N . ILE B 1 246 ? 9.133 -27.484 -19.547 1 96.88 246 ILE B N 1
ATOM 7724 C CA . ILE B 1 246 ? 9.133 -28.234 -20.797 1 96.88 246 ILE B CA 1
ATOM 7725 C C . ILE B 1 246 ? 8.906 -27.266 -21.969 1 96.88 246 ILE B C 1
ATOM 7727 O O . ILE B 1 246 ? 9.547 -27.391 -23.016 1 96.88 246 ILE B O 1
ATOM 7731 N N . LEU B 1 247 ? 8.055 -26.297 -21.781 1 96.31 247 LEU B N 1
ATOM 7732 C CA . LEU B 1 247 ? 7.809 -25.281 -22.797 1 96.31 247 LEU B CA 1
ATOM 7733 C C . LEU B 1 247 ? 9.094 -24.531 -23.141 1 96.31 247 LEU B C 1
ATOM 7735 O O . LEU B 1 247 ? 9.234 -24.016 -24.25 1 96.31 247 LEU B O 1
ATOM 7739 N N . LEU B 1 248 ? 10.023 -24.516 -22.219 1 95.44 248 LEU B N 1
ATOM 7740 C CA . LEU B 1 248 ? 11.25 -23.75 -22.391 1 95.44 248 LEU B CA 1
ATOM 7741 C C . LEU B 1 248 ? 12.367 -24.609 -22.953 1 95.44 248 LEU B C 1
ATOM 7743 O O . LEU B 1 248 ? 13.414 -24.109 -23.359 1 95.44 248 LEU B O 1
ATOM 7747 N N . SER B 1 249 ? 12.172 -25.875 -23 1 93.31 249 SER B N 1
ATOM 7748 C CA . SER B 1 249 ? 13.227 -26.812 -23.375 1 93.31 249 SER B CA 1
ATOM 7749 C C . SER B 1 249 ? 13.391 -26.891 -24.891 1 93.31 249 SER B C 1
ATOM 7751 O O . SER B 1 249 ? 12.414 -27.109 -25.625 1 93.31 249 SER B O 1
ATOM 7753 N N . PRO B 1 250 ? 14.578 -26.812 -25.375 1 88.56 250 PRO B N 1
ATOM 7754 C CA . PRO B 1 250 ? 14.805 -27 -26.812 1 88.56 250 PRO B CA 1
ATOM 7755 C C . PRO B 1 250 ? 14.547 -28.438 -27.266 1 88.56 250 PRO B C 1
ATOM 7757 O O . PRO B 1 250 ? 14.398 -28.703 -28.453 1 88.56 250 PRO B O 1
ATOM 7760 N N . PHE B 1 251 ? 14.453 -29.266 -26.281 1 81.56 251 PHE B N 1
ATOM 7761 C CA . PHE B 1 251 ? 14.258 -30.688 -26.578 1 81.56 251 PHE B CA 1
ATOM 7762 C C . PHE B 1 251 ? 12.922 -30.906 -27.266 1 81.56 251 PHE B C 1
ATOM 7764 O O . PHE B 1 251 ? 12.766 -31.875 -28.016 1 81.56 251 PHE B O 1
ATOM 7771 N N . VAL B 1 252 ? 11.922 -30.078 -27.094 1 85.69 252 VAL B N 1
ATOM 7772 C CA . VAL B 1 252 ? 10.586 -30.281 -27.641 1 85.69 252 VAL B CA 1
ATOM 7773 C C . VAL B 1 252 ? 10.477 -29.594 -29 1 85.69 252 VAL B C 1
ATOM 7775 O O . VAL B 1 252 ? 9.531 -29.844 -29.75 1 85.69 252 VAL B O 1
ATOM 7778 N N . GLN B 1 253 ? 11.344 -28.766 -29.453 1 74.5 253 GLN B N 1
ATOM 7779 C CA . GLN B 1 253 ? 11.289 -28.078 -30.734 1 74.5 253 GLN B CA 1
ATOM 7780 C C . GLN B 1 253 ? 11.703 -29 -31.875 1 74.5 253 GLN B C 1
ATOM 7782 O O . GLN B 1 253 ? 11.125 -28.969 -32.969 1 74.5 253 GLN B O 1
ATOM 7787 N N . GLY B 1 254 ? 12.703 -29.766 -31.703 1 58.25 254 GLY B N 1
ATOM 7788 C CA . GLY B 1 254 ? 13.32 -30.547 -32.75 1 58.25 254 GLY B CA 1
ATOM 7789 C C . GLY B 1 254 ? 12.477 -31.734 -33.188 1 58.25 254 GLY B C 1
ATOM 7790 O O . GLY B 1 254 ? 12.711 -32.312 -34.25 1 58.25 254 GLY B O 1
ATOM 7791 N N . HIS B 1 255 ? 11.547 -32.125 -32.594 1 54.69 255 HIS B N 1
ATOM 7792 C CA . HIS B 1 255 ? 10.891 -33.406 -32.906 1 54.69 255 HIS B CA 1
ATOM 7793 C C . HIS B 1 255 ? 9.484 -33.188 -33.438 1 54.69 255 HIS B C 1
ATOM 7795 O O . HIS B 1 255 ? 8.648 -34.094 -33.406 1 54.69 255 HIS B O 1
ATOM 7801 N N . GLY B 1 256 ? 9.305 -32.062 -34.094 1 62.59 256 GLY B N 1
ATOM 7802 C CA . GLY B 1 256 ? 7.941 -31.766 -34.5 1 62.59 256 GLY B CA 1
ATOM 7803 C C . GLY B 1 256 ? 7.043 -31.406 -33.312 1 62.59 256 GLY B C 1
ATOM 7804 O O . GLY B 1 256 ? 7.445 -31.516 -32.156 1 62.59 256 GLY B O 1
ATOM 7805 N N . PRO B 1 257 ? 5.812 -31.016 -33.625 1 79.81 257 PRO B N 1
ATOM 7806 C CA . PRO B 1 257 ? 4.984 -30.484 -32.531 1 79.81 257 PRO B CA 1
ATOM 7807 C C . PRO B 1 257 ? 4.387 -31.594 -31.656 1 79.81 257 PRO B C 1
ATOM 7809 O O . PRO B 1 257 ? 3.543 -32.344 -32.125 1 79.81 257 PRO B O 1
ATOM 7812 N N . LEU B 1 258 ? 4.984 -31.906 -30.484 1 92.31 258 LEU B N 1
ATOM 7813 C CA . LEU B 1 258 ? 4.48 -32.875 -29.516 1 92.31 258 LEU B CA 1
ATOM 7814 C C . LEU B 1 258 ? 3.217 -32.375 -28.844 1 92.31 258 LEU B C 1
ATOM 7816 O O . LEU B 1 258 ? 2.373 -33.156 -28.406 1 92.31 258 LEU B O 1
ATOM 7820 N N . PHE B 1 259 ? 3.096 -31.109 -28.703 1 95.25 259 PHE B N 1
ATOM 7821 C CA . PHE B 1 259 ? 1.91 -30.469 -28.141 1 95.25 259 PHE B CA 1
ATOM 7822 C C . PHE B 1 259 ? 1.793 -29.031 -28.625 1 95.25 259 PHE B C 1
ATOM 7824 O O . PHE B 1 259 ? 2.779 -28.438 -29.078 1 95.25 259 PHE B O 1
ATOM 7831 N N . GLN B 1 260 ? 0.575 -28.469 -28.562 1 94.94 260 GLN B N 1
ATOM 7832 C CA . GLN B 1 260 ? 0.297 -27.172 -29.172 1 94.94 260 GLN B CA 1
ATOM 7833 C C . GLN B 1 260 ? -0.086 -26.141 -28.109 1 94.94 260 GLN B C 1
ATOM 7835 O O . GLN B 1 260 ? 0.033 -24.938 -28.328 1 94.94 260 GLN B O 1
ATOM 7840 N N . ARG B 1 261 ? -0.563 -26.641 -26.953 1 97.62 261 ARG B N 1
ATOM 7841 C CA . ARG B 1 261 ? -1.085 -25.734 -25.938 1 97.62 261 ARG B CA 1
ATOM 7842 C C . ARG B 1 261 ? -0.697 -26.219 -24.531 1 97.62 261 ARG B C 1
ATOM 7844 O O . ARG B 1 261 ? -0.314 -27.375 -24.359 1 97.62 261 ARG B O 1
ATOM 7851 N N . ALA B 1 262 ? -0.75 -25.281 -23.562 1 98.44 262 ALA B N 1
ATOM 7852 C CA . ALA B 1 262 ? -0.444 -25.656 -22.188 1 98.44 262 ALA B CA 1
ATOM 7853 C C . ALA B 1 262 ? -1.321 -24.891 -21.203 1 98.44 262 ALA B C 1
ATOM 7855 O O . ALA B 1 262 ? -1.741 -23.766 -21.469 1 98.44 262 ALA B O 1
ATOM 7856 N N . ILE B 1 263 ? -1.706 -25.469 -20.141 1 98.88 263 ILE B N 1
ATOM 7857 C CA . ILE B 1 263 ? -2.389 -24.844 -19.016 1 98.88 263 ILE B CA 1
ATOM 7858 C C . ILE B 1 263 ? -1.527 -24.969 -17.766 1 98.88 263 ILE B C 1
ATOM 7860 O O . ILE B 1 263 ? -1.235 -26.078 -17.297 1 98.88 263 ILE B O 1
ATOM 7864 N N . ILE B 1 264 ? -1.104 -23.828 -17.25 1 98.69 264 ILE B N 1
ATOM 7865 C CA . ILE B 1 264 ? -0.209 -23.734 -16.094 1 98.69 264 ILE B CA 1
ATOM 7866 C C . ILE B 1 264 ? -0.994 -23.281 -14.867 1 98.69 264 ILE B C 1
ATOM 7868 O O . ILE B 1 264 ? -1.262 -22.094 -14.695 1 98.69 264 ILE B O 1
ATOM 7872 N N . GLN B 1 265 ? -1.244 -24.25 -13.961 1 98.5 265 GLN B N 1
ATOM 7873 C CA . GLN B 1 265 ? -2.123 -23.984 -12.828 1 98.5 265 GLN B CA 1
ATOM 7874 C C . GLN B 1 265 ? -1.339 -23.938 -11.523 1 98.5 265 GLN B C 1
ATOM 7876 O O . GLN B 1 265 ? -0.804 -24.953 -11.078 1 98.5 265 GLN B O 1
ATOM 7881 N N . SER B 1 266 ? -1.229 -22.797 -10.891 1 97.81 266 SER B N 1
ATOM 7882 C CA . SER B 1 266 ? -0.733 -22.609 -9.531 1 97.81 266 SER B CA 1
ATOM 7883 C C . SER B 1 266 ? 0.74 -22.984 -9.422 1 97.81 266 SER B C 1
ATOM 7885 O O . SER B 1 266 ? 1.157 -23.594 -8.438 1 97.81 266 SER B O 1
ATOM 7887 N N . GLY B 1 267 ? 1.487 -22.766 -10.414 1 97.44 267 GLY B N 1
ATOM 7888 C CA . GLY B 1 267 ? 2.918 -23.031 -10.406 1 97.44 267 GLY B CA 1
ATOM 7889 C C . GLY B 1 267 ? 3.609 -22.609 -11.688 1 97.44 267 GLY B C 1
ATOM 7890 O O . GLY B 1 267 ? 3.072 -22.797 -12.781 1 97.44 267 GLY B O 1
ATOM 7891 N N . SER B 1 268 ? 4.781 -21.953 -11.547 1 97 268 SER B N 1
ATOM 7892 C CA . SER B 1 268 ? 5.516 -21.516 -12.727 1 97 268 SER B CA 1
ATOM 7893 C C . SER B 1 268 ? 7.008 -21.781 -12.578 1 97 268 SER B C 1
ATOM 7895 O O . SER B 1 268 ? 7.488 -22.078 -11.484 1 97 268 SER B O 1
ATOM 7897 N N . ALA B 1 269 ? 7.676 -21.641 -13.648 1 98.38 269 ALA B N 1
ATOM 7898 C CA . ALA B 1 269 ? 9.102 -21.938 -13.727 1 98.38 269 ALA B CA 1
ATOM 7899 C C . ALA B 1 269 ? 9.922 -20.875 -12.992 1 98.38 269 ALA B C 1
ATOM 7901 O O . ALA B 1 269 ? 11.109 -21.078 -12.719 1 98.38 269 ALA B O 1
ATOM 7902 N N . LEU B 1 270 ? 9.258 -19.797 -12.594 1 98.12 270 LEU B N 1
ATOM 7903 C CA . LEU B 1 270 ? 10.008 -18.688 -12.023 1 98.12 270 LEU B CA 1
ATOM 7904 C C . LEU B 1 270 ? 9.953 -18.719 -10.5 1 98.12 270 LEU B C 1
ATOM 7906 O O . LEU B 1 270 ? 10.617 -17.938 -9.836 1 98.12 270 LEU B O 1
ATOM 7910 N N . SER B 1 271 ? 9.203 -19.641 -9.906 1 97.81 271 SER B N 1
ATOM 7911 C CA . SER B 1 271 ? 9.18 -19.797 -8.461 1 97.81 271 SER B CA 1
ATOM 7912 C C . SER B 1 271 ? 10.523 -20.297 -7.938 1 97.81 271 SER B C 1
ATOM 7914 O O . SER B 1 271 ? 11.234 -21.016 -8.633 1 97.81 271 SER B O 1
ATOM 7916 N N . THR B 1 272 ? 10.875 -19.969 -6.684 1 97.06 272 THR B N 1
ATOM 7917 C CA . THR B 1 272 ? 12.164 -20.359 -6.113 1 97.06 272 THR B CA 1
ATOM 7918 C C . THR B 1 272 ? 12.266 -21.875 -6.008 1 97.06 272 THR B C 1
ATOM 7920 O O . THR B 1 272 ? 13.367 -22.438 -6.09 1 97.06 272 THR B O 1
ATOM 7923 N N . TRP B 1 273 ? 11.156 -22.5 -5.871 1 97.31 273 TRP B N 1
ATOM 7924 C CA . TRP B 1 273 ? 11.141 -23.938 -5.68 1 97.31 273 TRP B CA 1
ATOM 7925 C C . TRP B 1 273 ? 11.039 -24.672 -7.02 1 97.31 273 TRP B C 1
ATOM 7927 O O . TRP B 1 273 ? 11.062 -25.906 -7.066 1 97.31 273 TRP B O 1
ATOM 7937 N N . ALA B 1 274 ? 10.898 -23.984 -8.156 1 98.12 274 ALA B N 1
ATOM 7938 C CA . ALA B 1 274 ? 10.625 -24.578 -9.453 1 98.12 274 ALA B CA 1
ATOM 7939 C C . ALA B 1 274 ? 11.844 -25.328 -9.984 1 98.12 274 ALA B C 1
ATOM 7941 O O . ALA B 1 274 ? 11.711 -26.328 -10.711 1 98.12 274 ALA B O 1
ATOM 7942 N N . VAL B 1 275 ? 13.031 -24.859 -9.656 1 97.69 275 VAL B N 1
ATOM 7943 C CA . VAL B 1 275 ? 14.281 -25.5 -10.047 1 97.69 275 VAL B CA 1
ATOM 7944 C C . VAL B 1 275 ? 15.094 -25.844 -8.797 1 97.69 275 VAL B C 1
ATOM 7946 O O . VAL B 1 275 ? 14.883 -25.25 -7.73 1 97.69 275 VAL B O 1
ATOM 7949 N N . SER B 1 276 ? 15.961 -26.75 -9.016 1 97.25 276 SER B N 1
ATOM 7950 C CA . SER B 1 276 ? 16.781 -27.203 -7.898 1 97.25 276 SER B CA 1
ATOM 7951 C C . SER B 1 276 ? 17.641 -26.062 -7.344 1 97.25 276 SER B C 1
ATOM 7953 O O . SER B 1 276 ? 18.188 -25.266 -8.109 1 97.25 276 SER B O 1
ATOM 7955 N N . TYR B 1 277 ? 17.656 -26 -6.027 1 93.38 277 TYR B N 1
ATOM 7956 C CA . TYR B 1 277 ? 18.5 -25.031 -5.328 1 93.38 277 TYR B CA 1
ATOM 7957 C C . TYR B 1 277 ? 19.969 -25.188 -5.73 1 93.38 277 TYR B C 1
ATOM 7959 O O . TYR B 1 277 ? 20.594 -24.234 -6.172 1 93.38 277 TYR B O 1
ATOM 7967 N N . ASP B 1 278 ? 20.5 -26.312 -5.621 1 95.62 278 ASP B N 1
ATOM 7968 C CA . ASP B 1 278 ? 21.859 -26.75 -5.965 1 95.62 278 ASP B CA 1
ATOM 7969 C C . ASP B 1 278 ? 21.922 -28.25 -6.168 1 95.62 278 ASP B C 1
ATOM 7971 O O . ASP B 1 278 ? 22.156 -29 -5.223 1 95.62 278 ASP B O 1
ATOM 7975 N N . PRO B 1 279 ? 21.797 -28.656 -7.441 1 96.44 279 PRO B N 1
ATOM 7976 C CA . PRO B 1 279 ? 21.703 -30.094 -7.703 1 96.44 279 PRO B CA 1
ATOM 7977 C C . PRO B 1 279 ? 22.938 -30.859 -7.238 1 96.44 279 PRO B C 1
ATOM 7979 O O . PRO B 1 279 ? 22.812 -32 -6.77 1 96.44 279 PRO B O 1
ATOM 7982 N N . VAL B 1 280 ? 24.094 -30.281 -7.355 1 96.31 280 VAL B N 1
ATOM 7983 C CA . VAL B 1 280 ? 25.328 -30.953 -6.945 1 96.31 280 VAL B CA 1
ATOM 7984 C C . VAL B 1 280 ? 25.344 -31.109 -5.43 1 96.31 280 VAL B C 1
ATOM 7986 O O . VAL B 1 280 ? 25.656 -32.188 -4.914 1 96.31 280 VAL B O 1
ATOM 7989 N N . TRP B 1 281 ? 25.031 -30.047 -4.746 1 95.56 281 TRP B N 1
ATOM 7990 C CA . TRP B 1 281 ? 24.953 -30.078 -3.287 1 95.56 281 TRP B CA 1
ATOM 7991 C C . TRP B 1 281 ? 23.984 -31.156 -2.818 1 95.56 281 TRP B C 1
ATOM 7993 O O . TRP B 1 281 ? 24.281 -31.906 -1.89 1 95.56 281 TRP B O 1
ATOM 8003 N N . CYS B 1 282 ? 22.812 -31.219 -3.43 1 97.06 282 CYS B N 1
ATOM 8004 C CA . CYS B 1 282 ? 21.781 -32.188 -3.07 1 97.06 282 CYS B CA 1
ATOM 8005 C C . CYS B 1 282 ? 22.297 -33.625 -3.27 1 97.06 282 CYS B C 1
ATOM 8007 O O . CYS B 1 282 ? 22.094 -34.469 -2.414 1 97.06 282 CYS B O 1
ATOM 8009 N N . THR B 1 283 ? 22.969 -33.875 -4.359 1 97.94 283 THR B N 1
ATOM 8010 C CA . THR B 1 283 ? 23.5 -35.188 -4.668 1 97.94 283 THR B CA 1
ATOM 8011 C C . THR B 1 283 ? 24.594 -35.594 -3.676 1 97.94 283 THR B C 1
ATOM 8013 O O . THR B 1 283 ? 24.656 -36.719 -3.227 1 97.94 283 THR B O 1
ATOM 8016 N N . HIS B 1 284 ? 25.422 -34.656 -3.328 1 97.44 284 HIS B N 1
ATOM 8017 C CA . HIS B 1 284 ? 26.5 -34.906 -2.365 1 97.44 284 HIS B CA 1
ATOM 8018 C C . HIS B 1 284 ? 25.922 -35.219 -0.99 1 97.44 284 HIS B C 1
ATOM 8020 O O . HIS B 1 284 ? 26.406 -36.156 -0.316 1 97.44 284 HIS B O 1
ATOM 8026 N N . LYS B 1 285 ? 24.969 -34.5 -0.598 1 97.44 285 LYS B N 1
ATOM 8027 C CA . LYS B 1 285 ? 24.344 -34.781 0.693 1 97.44 285 LYS B CA 1
ATOM 8028 C C . LYS B 1 285 ? 23.672 -36.156 0.702 1 97.44 285 LYS B C 1
ATOM 8030 O O . LYS B 1 285 ? 23.719 -36.844 1.71 1 97.44 285 LYS B O 1
ATOM 8035 N N . LEU B 1 286 ? 23.047 -36.5 -0.402 1 97.94 286 LEU B N 1
ATOM 8036 C CA . LEU B 1 286 ? 22.453 -37.812 -0.524 1 97.94 286 LEU B CA 1
ATOM 8037 C C . LEU B 1 286 ? 23.531 -38.906 -0.413 1 97.94 286 LEU B C 1
ATOM 8039 O O . LEU B 1 286 ? 23.328 -39.906 0.248 1 97.94 286 LEU B O 1
ATOM 8043 N N . ALA B 1 287 ? 24.641 -38.688 -1.09 1 98.19 287 ALA B N 1
ATOM 8044 C CA . ALA B 1 287 ? 25.75 -39.625 -1.061 1 98.19 287 ALA B CA 1
ATOM 8045 C C . ALA B 1 287 ? 26.219 -39.875 0.371 1 98.19 287 ALA B C 1
ATOM 8047 O O . ALA B 1 287 ? 26.5 -41.031 0.741 1 98.19 287 ALA B O 1
ATOM 8048 N N . ILE B 1 288 ? 26.234 -38.812 1.126 1 97.69 288 ILE B N 1
ATOM 8049 C CA . ILE B 1 288 ? 26.625 -38.938 2.527 1 97.69 288 ILE B CA 1
ATOM 8050 C C . ILE B 1 288 ? 25.578 -39.75 3.277 1 97.69 288 ILE B C 1
ATOM 8052 O O . ILE B 1 288 ? 25.938 -40.656 4.035 1 97.69 288 ILE B O 1
ATOM 8056 N N . ASN B 1 289 ? 24.344 -39.562 3.025 1 97.75 289 ASN B N 1
ATOM 8057 C CA . ASN B 1 289 ? 23.266 -40.219 3.738 1 97.75 289 ASN B CA 1
ATOM 8058 C C . ASN B 1 289 ? 23.234 -41.719 3.43 1 97.75 289 ASN B C 1
ATOM 8060 O O . ASN B 1 289 ? 22.781 -42.531 4.258 1 97.75 289 ASN B O 1
ATOM 8064 N N . VAL B 1 290 ? 23.734 -42.156 2.219 1 97.88 290 VAL B N 1
ATOM 8065 C CA . VAL B 1 290 ? 23.578 -43.562 1.822 1 97.88 290 VAL B CA 1
ATOM 8066 C C . VAL B 1 290 ? 24.953 -44.219 1.755 1 97.88 290 VAL B C 1
ATOM 8068 O O . VAL B 1 290 ? 25.125 -45.219 1.06 1 97.88 290 VAL B O 1
ATOM 8071 N N . ASN B 1 291 ? 25.938 -43.656 2.314 1 96.81 291 ASN B N 1
ATOM 8072 C CA . ASN B 1 291 ? 27.281 -44.188 2.498 1 96.81 291 ASN B CA 1
ATOM 8073 C C . ASN B 1 291 ? 28.016 -44.312 1.168 1 96.81 291 ASN B C 1
ATOM 8075 O O . ASN B 1 291 ? 28.625 -45.375 0.891 1 96.81 291 ASN B O 1
ATOM 8079 N N . CYS B 1 292 ? 27.859 -43.312 0.343 1 97.62 292 CYS B N 1
ATOM 8080 C CA . CYS B 1 292 ? 28.594 -43.219 -0.913 1 97.62 292 CYS B CA 1
ATOM 8081 C C . CYS B 1 292 ? 29.547 -42.031 -0.902 1 97.62 292 CYS B C 1
ATOM 8083 O O . CYS B 1 292 ? 30.031 -41.625 -1.953 1 97.62 292 CYS B O 1
ATOM 8085 N N . SER B 1 293 ? 29.844 -41.5 0.225 1 95.62 293 SER B N 1
ATOM 8086 C CA . SER B 1 293 ? 30.594 -40.25 0.369 1 95.62 293 SER B CA 1
ATOM 8087 C C . SER B 1 293 ? 32.031 -40.375 -0.152 1 95.62 293 SER B C 1
ATOM 8089 O O . SER B 1 293 ? 32.625 -39.406 -0.594 1 95.62 293 SER B O 1
ATOM 8091 N N . ARG B 1 294 ? 32.562 -41.5 -0.178 1 95.31 294 ARG B N 1
ATOM 8092 C CA . ARG B 1 294 ? 33.938 -41.719 -0.606 1 95.31 294 ARG B CA 1
ATOM 8093 C C . ARG B 1 294 ? 34.125 -41.438 -2.092 1 95.31 294 ARG B C 1
ATOM 8095 O O . ARG B 1 294 ? 35.25 -41.188 -2.564 1 95.31 294 ARG B O 1
ATOM 8102 N N . HIS B 1 295 ? 33 -41.375 -2.77 1 95.5 295 HIS B N 1
ATOM 8103 C CA . HIS B 1 295 ? 33.062 -41.25 -4.219 1 95.5 295 HIS B CA 1
ATOM 8104 C C . HIS B 1 295 ? 32.688 -39.844 -4.66 1 95.5 295 HIS B C 1
ATOM 8106 O O . HIS B 1 295 ? 32.5 -39.562 -5.855 1 95.5 295 HIS B O 1
ATOM 8112 N N . ILE B 1 296 ? 32.469 -38.875 -3.816 1 94.81 296 ILE B N 1
ATOM 8113 C CA . ILE B 1 296 ? 31.922 -37.531 -4.105 1 94.81 296 ILE B CA 1
ATOM 8114 C C . ILE B 1 296 ? 32.844 -36.812 -5.074 1 94.81 296 ILE B C 1
ATOM 8116 O O . ILE B 1 296 ? 32.375 -36.031 -5.91 1 94.81 296 ILE B O 1
ATOM 8120 N N . SER B 1 297 ? 34.156 -37.125 -5.082 1 94.19 297 SER B N 1
ATOM 8121 C CA . SER B 1 297 ? 35.125 -36.438 -5.922 1 94.19 297 SER B CA 1
ATOM 8122 C C . SER B 1 297 ? 35.125 -37 -7.336 1 94.19 297 SER B C 1
ATOM 8124 O O . SER B 1 297 ? 35.719 -36.406 -8.242 1 94.19 297 SER B O 1
ATOM 8126 N N . ASN B 1 298 ? 34.5 -38.156 -7.531 1 95.94 298 ASN B N 1
ATOM 8127 C CA . ASN B 1 298 ? 34.406 -38.844 -8.828 1 95.94 298 ASN B CA 1
ATOM 8128 C C . ASN B 1 298 ? 32.938 -39.125 -9.18 1 95.94 298 ASN B C 1
ATOM 8130 O O . ASN B 1 298 ? 32.406 -40.125 -8.727 1 95.94 298 ASN B O 1
ATOM 8134 N N . SER B 1 299 ? 32.438 -38.406 -10.117 1 95.44 299 SER B N 1
ATOM 8135 C CA . SER B 1 299 ? 31.016 -38.469 -10.438 1 95.44 299 SER B CA 1
ATOM 8136 C C . SER B 1 299 ? 30.641 -39.844 -10.984 1 95.44 299 SER B C 1
ATOM 8138 O O . SER B 1 299 ? 29.562 -40.375 -10.711 1 95.44 299 SER B O 1
ATOM 8140 N N . GLY B 1 300 ? 31.5 -40.406 -11.812 1 95.31 300 GLY B N 1
ATOM 8141 C CA . GLY B 1 300 ? 31.234 -41.719 -12.344 1 95.31 300 GLY B CA 1
ATOM 8142 C C . GLY B 1 300 ? 31.125 -42.812 -11.273 1 95.31 300 GLY B C 1
ATOM 8143 O O . GLY B 1 300 ? 30.219 -43.625 -11.289 1 95.31 300 GLY B O 1
ATOM 8144 N N . ALA B 1 301 ? 32.094 -42.719 -10.391 1 96.88 301 ALA B N 1
ATOM 8145 C CA . ALA B 1 301 ? 32.125 -43.688 -9.281 1 96.88 301 ALA B CA 1
ATOM 8146 C C . ALA B 1 301 ? 30.938 -43.438 -8.344 1 96.88 301 ALA B C 1
ATOM 8148 O O . ALA B 1 301 ? 30.359 -44.375 -7.801 1 96.88 301 ALA B O 1
ATOM 8149 N N . LEU B 1 302 ? 30.688 -42.188 -8.133 1 97.44 302 LEU B N 1
ATOM 8150 C CA . LEU B 1 302 ? 29.562 -41.844 -7.285 1 97.44 302 LEU B CA 1
ATOM 8151 C C . LEU B 1 302 ? 28.266 -42.406 -7.859 1 97.44 302 LEU B C 1
ATOM 8153 O O . LEU B 1 302 ? 27.453 -42.969 -7.125 1 97.44 302 LEU B O 1
ATOM 8157 N N . LEU B 1 303 ? 28.094 -42.219 -9.133 1 96.56 303 LEU B N 1
ATOM 8158 C CA . LEU B 1 303 ? 26.891 -42.719 -9.797 1 96.56 303 LEU B CA 1
ATOM 8159 C C . LEU B 1 303 ? 26.781 -44.219 -9.688 1 96.56 303 LEU B C 1
ATOM 8161 O O . LEU B 1 303 ? 25.688 -44.75 -9.477 1 96.56 303 LEU B O 1
ATOM 8165 N N . LYS B 1 304 ? 27.875 -44.906 -9.859 1 95.94 304 LYS B N 1
ATOM 8166 C CA . LYS B 1 304 ? 27.875 -46.344 -9.727 1 95.94 304 LYS B CA 1
ATOM 8167 C C . LYS B 1 304 ? 27.453 -46.781 -8.328 1 95.94 304 LYS B C 1
ATOM 8169 O O . LYS B 1 304 ? 26.656 -47.688 -8.172 1 95.94 304 LYS B O 1
ATOM 8174 N N . CYS B 1 305 ? 27.969 -46.125 -7.398 1 97.19 305 CYS B N 1
ATOM 8175 C CA . CYS B 1 305 ? 27.609 -46.406 -6.016 1 97.19 305 CYS B CA 1
ATOM 8176 C C . CYS B 1 305 ? 26.125 -46.219 -5.785 1 97.19 305 CYS B C 1
ATOM 8178 O O . CYS B 1 305 ? 25.469 -47.062 -5.168 1 97.19 305 CYS B O 1
ATOM 8180 N N . LEU B 1 306 ? 25.594 -45.094 -6.234 1 97.25 306 LEU B N 1
ATOM 8181 C CA . LEU B 1 306 ? 24.188 -44.781 -6.043 1 97.25 306 LEU B CA 1
ATOM 8182 C C . LEU B 1 306 ? 23.297 -45.781 -6.777 1 97.25 306 LEU B C 1
ATOM 8184 O O . LEU B 1 306 ? 22.203 -46.094 -6.312 1 97.25 306 LEU B O 1
ATOM 8188 N N . ARG B 1 307 ? 23.719 -46.312 -7.926 1 95.69 307 ARG B N 1
ATOM 8189 C CA . ARG B 1 307 ? 22.953 -47.281 -8.688 1 95.69 307 ARG B CA 1
ATOM 8190 C C . ARG B 1 307 ? 22.875 -48.625 -7.945 1 95.69 307 ARG B C 1
ATOM 8192 O O . ARG B 1 307 ? 21.938 -49.406 -8.148 1 95.69 307 ARG B O 1
ATOM 8199 N N . GLU B 1 308 ? 23.828 -48.812 -7.078 1 95.19 308 GLU B N 1
ATOM 8200 C CA . GLU B 1 308 ? 23.875 -50.062 -6.336 1 95.19 308 GLU B CA 1
ATOM 8201 C C . GLU B 1 308 ? 22.969 -50.031 -5.109 1 95.19 308 GLU B C 1
ATOM 8203 O O . GLU B 1 308 ? 22.656 -51.062 -4.531 1 95.19 308 GLU B O 1
ATOM 8208 N N . ARG B 1 309 ? 22.562 -48.875 -4.754 1 96.12 309 ARG B N 1
ATOM 8209 C CA . ARG B 1 309 ? 21.656 -48.75 -3.623 1 96.12 309 ARG B CA 1
ATOM 8210 C C . ARG B 1 309 ? 20.234 -49.094 -4.031 1 96.12 309 ARG B C 1
ATOM 8212 O O . ARG B 1 309 ? 19.859 -48.938 -5.191 1 96.12 309 ARG B O 1
ATOM 8219 N N . SER B 1 310 ? 19.453 -49.594 -3.082 1 96.12 310 SER B N 1
ATOM 8220 C CA . SER B 1 310 ? 18.031 -49.844 -3.359 1 96.12 310 SER B CA 1
ATOM 8221 C C . SER B 1 310 ? 17.266 -48.531 -3.539 1 96.12 310 SER B C 1
ATOM 8223 O O . SER B 1 310 ? 17.672 -47.5 -3 1 96.12 310 SER B O 1
ATOM 8225 N N . TRP B 1 311 ? 16.188 -48.594 -4.312 1 95.44 311 TRP B N 1
ATOM 8226 C CA . TRP B 1 311 ? 15.406 -47.375 -4.488 1 95.44 311 TRP B CA 1
ATOM 8227 C C . TRP B 1 311 ? 14.805 -46.938 -3.162 1 95.44 311 TRP B C 1
ATOM 8229 O O . TRP B 1 311 ? 14.656 -45.719 -2.92 1 95.44 311 TRP B O 1
ATOM 8239 N N . LYS B 1 312 ? 14.445 -47.844 -2.258 1 96.06 312 LYS B N 1
ATOM 8240 C CA . LYS B 1 312 ? 13.891 -47.5 -0.953 1 96.06 312 LYS B CA 1
ATOM 8241 C C . LYS B 1 312 ? 14.875 -46.688 -0.132 1 96.06 312 LYS B C 1
ATOM 8243 O O . LYS B 1 312 ? 14.484 -45.719 0.519 1 96.06 312 LYS B O 1
ATOM 8248 N N . GLU B 1 313 ? 16.078 -47.094 -0.219 1 96.81 313 GLU B N 1
ATOM 8249 C CA . GLU B 1 313 ? 17.109 -46.344 0.498 1 96.81 313 GLU B CA 1
ATOM 8250 C C . GLU B 1 313 ? 17.266 -44.938 -0.05 1 96.81 313 GLU B C 1
ATOM 8252 O O . GLU B 1 313 ? 17.391 -43.969 0.716 1 96.81 313 GLU B O 1
ATOM 8257 N N . LEU B 1 314 ? 17.234 -44.812 -1.303 1 97.38 314 LEU B N 1
ATOM 8258 C CA . LEU B 1 314 ? 17.469 -43.531 -1.954 1 97.38 314 LEU B CA 1
ATOM 8259 C C . LEU B 1 314 ? 16.312 -42.594 -1.668 1 97.38 314 LEU B C 1
ATOM 8261 O O . LEU B 1 314 ? 16.531 -41.438 -1.304 1 97.38 314 LEU B O 1
ATOM 8265 N N . VAL B 1 315 ? 15.047 -43 -1.779 1 96.69 315 VAL B N 1
ATOM 8266 C CA . VAL B 1 315 ? 13.898 -42.125 -1.676 1 96.69 315 VAL B CA 1
ATOM 8267 C C . VAL B 1 315 ? 13.695 -41.688 -0.221 1 96.69 315 VAL B C 1
ATOM 8269 O O . VAL B 1 315 ? 13.125 -40.656 0.054 1 96.69 315 VAL B O 1
ATOM 8272 N N . ASN B 1 316 ? 14.234 -42.438 0.719 1 95.5 316 ASN B N 1
ATOM 8273 C CA . ASN B 1 316 ? 14.055 -42.125 2.133 1 95.5 316 ASN B CA 1
ATOM 8274 C C . ASN B 1 316 ? 15.25 -41.344 2.693 1 95.5 316 ASN B C 1
ATOM 8276 O O . ASN B 1 316 ? 15.234 -40.938 3.854 1 95.5 316 ASN B O 1
ATOM 8280 N N . ALA B 1 317 ? 16.266 -41.094 1.884 1 97 317 ALA B N 1
ATOM 8281 C CA . ALA B 1 317 ? 17.484 -40.438 2.377 1 97 317 ALA B CA 1
ATOM 8282 C C . ALA B 1 317 ? 17.672 -39.062 1.724 1 97 317 ALA B C 1
ATOM 8284 O O . ALA B 1 317 ? 18.797 -38.562 1.677 1 97 317 ALA B O 1
ATOM 8285 N N . VAL B 1 318 ? 16.625 -38.531 1.24 1 95.88 318 VAL B N 1
ATOM 8286 C CA . VAL B 1 318 ? 16.703 -37.25 0.516 1 95.88 318 VAL B CA 1
ATOM 8287 C C . VAL B 1 318 ? 16.984 -36.125 1.493 1 95.88 318 VAL B C 1
ATOM 8289 O O . VAL B 1 318 ? 16.312 -36 2.523 1 95.88 318 VAL B O 1
ATOM 8292 N N . PRO B 1 319 ? 18.016 -35.312 1.205 1 95.06 319 PRO B N 1
ATOM 8293 C CA . PRO B 1 319 ? 18.297 -34.156 2.084 1 95.06 319 PRO B CA 1
ATOM 8294 C C . PRO B 1 319 ? 17.234 -33.062 1.994 1 95.06 319 PRO B C 1
ATOM 8296 O O . PRO B 1 319 ? 16.562 -32.938 0.974 1 95.06 319 PRO B O 1
ATOM 8299 N N . LEU B 1 320 ? 17.203 -32.25 3.037 1 92.75 320 LEU B N 1
ATOM 8300 C CA . LEU B 1 320 ? 16.281 -31.125 3.049 1 92.75 320 LEU B CA 1
ATOM 8301 C C . LEU B 1 320 ? 16.969 -29.859 2.537 1 92.75 320 LEU B C 1
ATOM 8303 O O . LEU B 1 320 ? 18.016 -29.469 3.062 1 92.75 320 LEU B O 1
ATOM 8307 N N . PRO B 1 321 ? 16.391 -29.281 1.519 1 94.75 321 PRO B N 1
ATOM 8308 C CA . PRO B 1 321 ? 16.922 -28 1.066 1 94.75 321 PRO B CA 1
ATOM 8309 C C . PRO B 1 321 ? 16.516 -26.844 1.976 1 94.75 321 PRO B C 1
ATOM 8311 O O . PRO B 1 321 ? 15.688 -27.016 2.869 1 94.75 321 PRO B O 1
ATOM 8314 N N . PRO B 1 322 ? 17.234 -25.641 1.735 1 95.5 322 PRO B N 1
ATOM 8315 C CA . PRO B 1 322 ? 16.719 -24.469 2.451 1 95.5 322 PRO B CA 1
ATOM 8316 C C . PRO B 1 322 ? 15.227 -24.234 2.227 1 95.5 322 PRO B C 1
ATOM 8318 O O . PRO B 1 322 ? 14.703 -24.578 1.162 1 95.5 322 PRO B O 1
ATOM 8321 N N . LYS B 1 323 ? 14.609 -23.703 3.275 1 96.38 323 LYS B N 1
ATOM 8322 C CA . LYS B 1 323 ? 13.18 -23.453 3.172 1 96.38 323 LYS B CA 1
ATOM 8323 C C . LYS B 1 323 ? 12.852 -22.609 1.944 1 96.38 323 LYS B C 1
ATOM 8325 O O . LYS B 1 323 ? 13.594 -21.688 1.606 1 96.38 323 LYS B O 1
ATOM 8330 N N . TYR B 1 324 ? 11.797 -22.938 1.175 1 96.81 324 TYR B N 1
ATOM 8331 C CA . TYR B 1 324 ? 11.234 -22.297 -0.003 1 96.81 324 TYR B CA 1
ATOM 8332 C C . TYR B 1 324 ? 11.961 -22.734 -1.269 1 96.81 324 TYR B C 1
ATOM 8334 O O . TYR B 1 324 ? 11.75 -22.156 -2.342 1 96.81 324 TYR B O 1
ATOM 8342 N N . TYR B 1 325 ? 12.891 -23.656 -1.138 1 96.88 325 TYR B N 1
ATOM 8343 C CA . TYR B 1 325 ? 13.602 -24.219 -2.285 1 96.88 325 TYR B CA 1
ATOM 8344 C C . TYR B 1 325 ? 13.375 -25.719 -2.389 1 96.88 325 TYR B C 1
ATOM 8346 O O . TYR B 1 325 ? 12.781 -26.328 -1.496 1 96.88 325 TYR B O 1
ATOM 8354 N N . SER B 1 326 ? 13.789 -26.281 -3.529 1 96.88 326 SER B N 1
ATOM 8355 C CA . SER B 1 326 ? 13.727 -27.719 -3.773 1 96.88 326 SER B CA 1
ATOM 8356 C C . SER B 1 326 ? 15.117 -28.312 -3.975 1 96.88 326 SER B C 1
ATOM 8358 O O . SER B 1 326 ? 16.016 -27.641 -4.488 1 96.88 326 SER B O 1
ATOM 8360 N N . CYS B 1 327 ? 15.312 -29.531 -3.494 1 96.69 327 CYS B N 1
ATOM 8361 C CA . CYS B 1 327 ? 16.578 -30.219 -3.705 1 96.69 327 CYS B CA 1
ATOM 8362 C C . CYS B 1 327 ? 16.562 -31.016 -5.004 1 96.69 327 CYS B C 1
ATOM 8364 O O . CYS B 1 327 ? 17.016 -30.531 -6.043 1 96.69 327 CYS B O 1
ATOM 8366 N N . PHE B 1 328 ? 15.93 -32.156 -5.012 1 97.81 328 PHE B N 1
ATOM 8367 C CA . PHE B 1 328 ? 15.789 -32.938 -6.254 1 97.81 328 PHE B CA 1
ATOM 8368 C C . PHE B 1 328 ? 14.594 -32.406 -7.059 1 97.81 328 PHE B C 1
ATOM 8370 O O . PHE B 1 328 ? 13.461 -32.875 -6.84 1 97.81 328 PHE B O 1
ATOM 8377 N N . ALA B 1 329 ? 14.852 -31.578 -8.008 1 98.12 329 ALA B N 1
ATOM 8378 C CA . ALA B 1 329 ? 13.953 -30.844 -8.891 1 98.12 329 ALA B CA 1
ATOM 8379 C C . ALA B 1 329 ? 14.609 -30.594 -10.25 1 98.12 329 ALA B C 1
ATOM 8381 O O . ALA B 1 329 ? 15.781 -30.906 -10.445 1 98.12 329 ALA B O 1
ATOM 8382 N N . PRO B 1 330 ? 13.789 -30.125 -11.203 1 98 330 PRO B N 1
ATOM 8383 C CA . PRO B 1 330 ? 14.438 -29.781 -12.477 1 98 330 PRO B CA 1
ATOM 8384 C C . PRO B 1 330 ? 15.68 -28.922 -12.289 1 98 330 PRO B C 1
ATOM 8386 O O . PRO B 1 330 ? 15.719 -28.047 -11.414 1 98 330 PRO B O 1
ATOM 8389 N N . SER B 1 331 ? 16.734 -29.203 -13.055 1 96.94 331 SER B N 1
ATOM 8390 C CA . SER B 1 331 ? 18 -28.484 -12.906 1 96.94 331 SER B CA 1
ATOM 8391 C C . SER B 1 331 ? 18.453 -27.875 -14.234 1 96.94 331 SER B C 1
ATOM 8393 O O . SER B 1 331 ? 18.172 -28.438 -15.297 1 96.94 331 SER B O 1
ATOM 8395 N N . ILE B 1 332 ? 19.094 -26.719 -14.109 1 94.38 332 ILE B N 1
ATOM 8396 C CA . ILE B 1 332 ? 19.75 -26.141 -15.273 1 94.38 332 ILE B CA 1
ATOM 8397 C C . ILE B 1 332 ? 20.969 -26.969 -15.648 1 94.38 332 ILE B C 1
ATOM 8399 O O . ILE B 1 332 ? 22 -26.922 -14.969 1 94.38 332 ILE B O 1
ATOM 8403 N N . ASP B 1 333 ? 20.906 -27.672 -16.688 1 89.81 333 ASP B N 1
ATOM 8404 C CA . ASP B 1 333 ? 21.953 -28.625 -17.016 1 89.81 333 ASP B CA 1
ATOM 8405 C C . ASP B 1 333 ? 23.016 -27.984 -17.922 1 89.81 333 ASP B C 1
ATOM 8407 O O . ASP B 1 333 ? 24.125 -28.516 -18.047 1 89.81 333 ASP B O 1
ATOM 8411 N N . GLY B 1 334 ? 22.625 -26.875 -18.641 1 87.44 334 GLY B N 1
ATOM 8412 C CA . GLY B 1 334 ? 23.609 -26.125 -19.391 1 87.44 334 GLY B CA 1
ATOM 8413 C C . GLY B 1 334 ? 23.812 -26.672 -20.797 1 87.44 334 GLY B C 1
ATOM 8414 O O . GLY B 1 334 ? 24.531 -26.078 -21.609 1 87.44 334 GLY B O 1
ATOM 8415 N N . TRP B 1 335 ? 23.125 -27.766 -21.188 1 82.62 335 TRP B N 1
ATOM 8416 C CA . TRP B 1 335 ? 23.484 -28.328 -22.484 1 82.62 335 TRP B CA 1
ATOM 8417 C C . TRP B 1 335 ? 22.266 -28.891 -23.188 1 82.62 335 TRP B C 1
ATOM 8419 O O . TRP B 1 335 ? 22.141 -28.797 -24.406 1 82.62 335 TRP B O 1
ATOM 8429 N N . THR B 1 336 ? 21.328 -29.562 -22.516 1 85.75 336 THR B N 1
ATOM 8430 C CA . THR B 1 336 ? 20.359 -30.391 -23.234 1 85.75 336 THR B CA 1
ATOM 8431 C C . THR B 1 336 ? 18.938 -29.953 -22.906 1 85.75 336 THR B C 1
ATOM 8433 O O . THR B 1 336 ? 18.344 -29.172 -23.641 1 85.75 336 THR B O 1
ATOM 8436 N N . VAL B 1 337 ? 18.406 -30.234 -21.719 1 90 337 VAL B N 1
ATOM 8437 C CA . VAL B 1 337 ? 17 -30.047 -21.391 1 90 337 VAL B CA 1
ATOM 8438 C C . VAL B 1 337 ? 16.75 -28.578 -21.031 1 90 337 VAL B C 1
ATOM 8440 O O . VAL B 1 337 ? 15.812 -27.969 -21.531 1 90 337 VAL B O 1
ATOM 8443 N N . LEU B 1 338 ? 17.547 -28.047 -20.125 1 94.31 338 LEU B N 1
ATOM 8444 C CA . LEU B 1 338 ? 17.516 -26.641 -19.734 1 94.31 338 LEU B CA 1
ATOM 8445 C C . LEU B 1 338 ? 18.906 -26.016 -19.844 1 94.31 338 LEU B C 1
ATOM 8447 O O . LEU B 1 338 ? 19.594 -25.875 -18.828 1 94.31 338 LEU B O 1
ATOM 8451 N N . PRO B 1 339 ? 19.25 -25.5 -20.953 1 92.69 339 PRO B N 1
ATOM 8452 C CA . PRO B 1 339 ? 20.641 -25.125 -21.219 1 92.69 339 PRO B CA 1
ATOM 8453 C C . PRO B 1 339 ? 21.016 -23.766 -20.594 1 92.69 339 PRO B C 1
ATOM 8455 O O . PRO B 1 339 ? 22.203 -23.438 -20.516 1 92.69 339 PRO B O 1
ATOM 8458 N N . LYS B 1 340 ? 20.016 -22.969 -20.281 1 94.44 340 LYS B N 1
ATOM 8459 C CA . LYS B 1 340 ? 20.25 -21.641 -19.719 1 94.44 340 LYS B CA 1
ATOM 8460 C C . LYS B 1 340 ? 19.312 -21.375 -18.531 1 94.44 340 LYS B C 1
ATOM 8462 O O . LYS B 1 340 ? 18.438 -22.203 -18.234 1 94.44 340 LYS B O 1
ATOM 8467 N N . LYS B 1 341 ? 19.547 -20.203 -17.906 1 95.31 341 LYS B N 1
ATOM 8468 C CA . LYS B 1 341 ? 18.656 -19.781 -16.812 1 95.31 341 LYS B CA 1
ATOM 8469 C C . LYS B 1 341 ? 17.234 -19.609 -17.328 1 95.31 341 LYS B C 1
ATOM 8471 O O . LYS B 1 341 ? 17.016 -19.219 -18.469 1 95.31 341 LYS B O 1
ATOM 8476 N N . VAL B 1 342 ? 16.297 -19.859 -16.438 1 96.81 342 VAL B N 1
ATOM 8477 C CA . VAL B 1 342 ? 14.883 -19.922 -16.781 1 96.81 342 VAL B CA 1
ATOM 8478 C C . VAL B 1 342 ? 14.445 -18.609 -17.438 1 96.81 342 VAL B C 1
ATOM 8480 O O . VAL B 1 342 ? 13.805 -18.609 -18.484 1 96.81 342 VAL B O 1
ATOM 8483 N N . GLU B 1 343 ? 14.812 -17.5 -16.844 1 95.5 343 GLU B N 1
ATOM 8484 C CA . GLU B 1 343 ? 14.359 -16.203 -17.359 1 95.5 343 GLU B CA 1
ATOM 8485 C C . GLU B 1 343 ? 14.945 -15.922 -18.734 1 95.5 343 GLU B C 1
ATOM 8487 O O . GLU B 1 343 ? 14.281 -15.305 -19.578 1 95.5 343 GLU B O 1
ATOM 8492 N N . GLU B 1 344 ? 16.141 -16.312 -18.953 1 95.62 344 GLU B N 1
ATOM 8493 C CA . GLU B 1 344 ? 16.766 -16.141 -20.266 1 95.62 344 GLU B CA 1
ATOM 8494 C C . GLU B 1 344 ? 16.031 -16.969 -21.312 1 95.62 344 GLU B C 1
ATOM 8496 O O . GLU B 1 344 ? 15.828 -16.5 -22.438 1 95.62 344 GLU B O 1
ATOM 8501 N N . LEU B 1 345 ? 15.656 -18.141 -20.906 1 95.31 345 LEU B N 1
ATOM 8502 C CA . LEU B 1 345 ? 14.938 -19.016 -21.828 1 95.31 345 LEU B CA 1
ATOM 8503 C C . LEU B 1 345 ? 13.555 -18.453 -22.156 1 95.31 345 LEU B C 1
ATOM 8505 O O . LEU B 1 345 ? 13.062 -18.594 -23.266 1 95.31 345 LEU B O 1
ATOM 8509 N N . MET B 1 346 ? 12.945 -17.812 -21.219 1 96 346 MET B N 1
ATOM 8510 C CA . MET B 1 346 ? 11.609 -17.25 -21.406 1 96 346 MET B CA 1
ATOM 8511 C C . MET B 1 346 ? 11.641 -16.062 -22.375 1 96 346 MET B C 1
ATOM 8513 O O . MET B 1 346 ? 10.648 -15.773 -23.047 1 96 346 MET B O 1
ATOM 8517 N N . LYS B 1 347 ? 12.75 -15.414 -22.484 1 95.06 347 LYS B N 1
ATOM 8518 C CA . LYS B 1 347 ? 12.875 -14.219 -23.312 1 95.06 347 LYS B CA 1
ATOM 8519 C C . LYS B 1 347 ? 13.219 -14.578 -24.75 1 95.06 347 LYS B C 1
ATOM 8521 O O . LYS B 1 347 ? 13.18 -13.719 -25.641 1 95.06 347 LYS B O 1
ATOM 8526 N N . LYS B 1 348 ? 13.438 -15.812 -24.938 1 91.81 348 LYS B N 1
ATOM 8527 C CA . LYS B 1 348 ? 13.75 -16.25 -26.297 1 91.81 348 LYS B CA 1
ATOM 8528 C C . LYS B 1 348 ? 12.508 -16.203 -27.188 1 91.81 348 LYS B C 1
ATOM 8530 O O . LYS B 1 348 ? 11.477 -16.781 -26.828 1 91.81 348 LYS B O 1
ATOM 8535 N N . LYS B 1 349 ? 12.641 -15.656 -28.391 1 87.88 349 LYS B N 1
ATOM 8536 C CA . LYS B 1 349 ? 11.5 -15.453 -29.281 1 87.88 349 LYS B CA 1
ATOM 8537 C C . LYS B 1 349 ? 11.203 -16.719 -30.078 1 87.88 349 LYS B C 1
ATOM 8539 O O . LYS B 1 349 ? 10.07 -16.922 -30.516 1 87.88 349 LYS B O 1
ATOM 8544 N N . GLN B 1 350 ? 12.219 -17.5 -30.281 1 86.62 350 GLN B N 1
ATOM 8545 C CA . GLN B 1 350 ? 12.008 -18.734 -31.016 1 86.62 350 GLN B CA 1
ATOM 8546 C C . GLN B 1 350 ? 12.023 -19.953 -30.078 1 86.62 350 GLN B C 1
ATOM 8548 O O . GLN B 1 350 ? 13.078 -20.562 -29.875 1 86.62 350 GLN B O 1
ATOM 8553 N N . SER B 1 351 ? 10.953 -20.203 -29.453 1 90 351 SER B N 1
ATOM 8554 C CA . SER B 1 351 ? 10.797 -21.328 -28.531 1 90 351 SER B CA 1
ATOM 8555 C C . SER B 1 351 ? 9.352 -21.797 -28.484 1 90 351 SER B C 1
ATOM 8557 O O . SER B 1 351 ? 8.445 -21.125 -28.969 1 90 351 SER B O 1
ATOM 8559 N N . LYS B 1 352 ? 9.195 -23 -28.016 1 93.44 352 LYS B N 1
ATOM 8560 C CA . LYS B 1 352 ? 7.836 -23.5 -27.828 1 93.44 352 LYS B CA 1
ATOM 8561 C C . LYS B 1 352 ? 7.031 -22.578 -26.922 1 93.44 352 LYS B C 1
ATOM 8563 O O . LYS B 1 352 ? 5.832 -22.391 -27.125 1 93.44 352 LYS B O 1
ATOM 8568 N N . PHE B 1 353 ? 7.688 -22 -25.984 1 95.75 353 PHE B N 1
ATOM 8569 C CA . PHE B 1 353 ? 7.066 -21.062 -25.047 1 95.75 353 PHE B CA 1
ATOM 8570 C C . PHE B 1 353 ? 6.547 -19.844 -25.781 1 95.75 353 PHE B C 1
ATOM 8572 O O . PHE B 1 353 ? 5.48 -19.312 -25.453 1 95.75 353 PHE B O 1
ATOM 8579 N N . ALA B 1 354 ? 7.199 -19.422 -26.781 1 95.31 354 ALA B N 1
ATOM 8580 C CA . ALA B 1 354 ? 6.863 -18.203 -27.516 1 95.31 354 ALA B CA 1
ATOM 8581 C C . ALA B 1 354 ? 5.812 -18.484 -28.578 1 95.31 354 ALA B C 1
ATOM 8583 O O . ALA B 1 354 ? 5.246 -17.562 -29.172 1 95.31 354 ALA B O 1
ATOM 8584 N N . GLU B 1 355 ? 5.496 -19.734 -28.797 1 94 355 GLU B N 1
ATOM 8585 C CA . GLU B 1 355 ? 4.602 -20.078 -29.906 1 94 355 GLU B CA 1
ATOM 8586 C C . GLU B 1 355 ? 3.293 -20.672 -29.391 1 94 355 GLU B C 1
ATOM 8588 O O . GLU B 1 355 ? 2.223 -20.406 -29.938 1 94 355 GLU B O 1
ATOM 8593 N N . ALA B 1 356 ? 3.357 -21.469 -28.391 1 95.81 356 ALA B N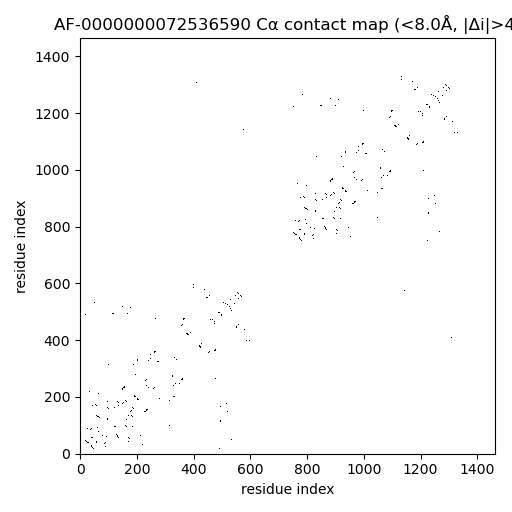 1
ATOM 8594 C CA . ALA B 1 356 ? 2.189 -22.203 -27.891 1 95.81 356 ALA B CA 1
ATOM 8595 C C . ALA B 1 356 ? 1.201 -21.25 -27.219 1 95.81 356 ALA B C 1
ATOM 8597 O O . ALA B 1 356 ? 1.6 -20.234 -26.641 1 95.81 356 ALA B O 1
ATOM 8598 N N . LYS B 1 357 ? -0.101 -21.547 -27.344 1 97.81 357 LYS B N 1
ATOM 8599 C CA . LYS B 1 357 ? -1.096 -20.859 -26.531 1 97.81 357 LYS B CA 1
ATOM 8600 C C . LYS B 1 357 ? -1.107 -21.375 -25.094 1 97.81 357 LYS B C 1
ATOM 8602 O O . LYS B 1 357 ? -1.045 -22.594 -24.875 1 97.81 357 LYS B O 1
ATOM 8607 N N . VAL B 1 358 ? -1.102 -20.406 -24.125 1 98.75 358 VAL B N 1
ATOM 8608 C CA . VAL B 1 358 ? -0.979 -20.859 -22.75 1 98.75 358 VAL B CA 1
ATOM 8609 C C . VAL B 1 358 ? -2.053 -20.188 -21.891 1 98.75 358 VAL B C 1
ATOM 8611 O O . VAL B 1 358 ? -2.348 -19 -22.062 1 98.75 358 VAL B O 1
ATOM 8614 N N . MET B 1 359 ? -2.684 -20.969 -21.062 1 98.88 359 MET B N 1
ATOM 8615 C CA . MET B 1 359 ? -3.588 -20.516 -20.016 1 98.88 359 MET B CA 1
ATOM 8616 C C . MET B 1 359 ? -2.924 -20.609 -18.641 1 98.88 359 MET B C 1
ATOM 8618 O O . MET B 1 359 ? -2.48 -21.688 -18.25 1 98.88 359 MET B O 1
ATOM 8622 N N . PHE B 1 360 ? -2.777 -19.438 -17.984 1 98.81 360 PHE B N 1
ATOM 8623 C CA . PHE B 1 360 ? -2.217 -19.391 -16.641 1 98.81 360 PHE B CA 1
ATOM 8624 C C . PHE B 1 360 ? -3.318 -19.234 -15.594 1 98.81 360 PHE B C 1
ATOM 8626 O O . PHE B 1 360 ? -4.363 -18.641 -15.867 1 98.81 360 PHE B O 1
ATOM 8633 N N . GLY B 1 361 ? -3.035 -19.812 -14.398 1 98.62 361 GLY B N 1
ATOM 8634 C CA . GLY B 1 361 ? -4.043 -19.641 -13.367 1 98.62 361 GLY B CA 1
ATOM 8635 C C . GLY B 1 361 ? -3.461 -19.641 -11.961 1 98.62 361 GLY B C 1
ATOM 8636 O O . GLY B 1 361 ? -2.449 -20.297 -11.703 1 98.62 361 GLY B O 1
ATOM 8637 N N . ILE B 1 362 ? -4.148 -18.875 -11.078 1 98.25 362 ILE B N 1
ATOM 8638 C CA . ILE B 1 362 ? -3.768 -18.781 -9.672 1 98.25 362 ILE B CA 1
ATOM 8639 C C . ILE B 1 362 ? -5.008 -18.922 -8.789 1 98.25 362 ILE B C 1
ATOM 8641 O O . ILE B 1 362 ? -6.137 -18.859 -9.281 1 98.25 362 ILE B O 1
ATOM 8645 N N . THR B 1 363 ? -4.727 -19.266 -7.535 1 96.56 363 THR B N 1
ATOM 8646 C CA . THR B 1 363 ? -5.758 -19.188 -6.504 1 96.56 363 THR B CA 1
ATOM 8647 C C . THR B 1 363 ? -5.426 -18.094 -5.488 1 96.56 363 THR B C 1
ATOM 8649 O O . THR B 1 363 ? -4.309 -17.578 -5.477 1 96.56 363 THR B O 1
ATOM 8652 N N . LYS B 1 364 ? -6.34 -17.812 -4.668 1 92.62 364 LYS B N 1
ATOM 8653 C CA . LYS B 1 364 ? -6.195 -16.688 -3.734 1 92.62 364 LYS B CA 1
ATOM 8654 C C . LYS B 1 364 ? -5.137 -17 -2.676 1 92.62 364 LYS B C 1
ATOM 8656 O O . LYS B 1 364 ? -4.316 -16.141 -2.35 1 92.62 364 LYS B O 1
ATOM 8661 N N . ASN B 1 365 ? -5.156 -18.188 -2.115 1 93.62 365 ASN B N 1
ATOM 8662 C CA . ASN B 1 365 ? -4.258 -18.578 -1.035 1 93.62 365 ASN B CA 1
ATOM 8663 C C . ASN B 1 365 ? -3.434 -19.812 -1.41 1 93.62 365 ASN B C 1
ATOM 8665 O O . ASN B 1 365 ? -3.615 -20.891 -0.836 1 93.62 365 ASN B O 1
ATOM 8669 N N . GLU B 1 366 ? -2.434 -19.562 -2.207 1 95.75 366 GLU B N 1
ATOM 8670 C CA . GLU B 1 366 ? -1.577 -20.609 -2.742 1 95.75 366 GLU B CA 1
ATOM 8671 C C . GLU B 1 366 ? -0.698 -21.219 -1.65 1 95.75 366 GLU B C 1
ATOM 8673 O O . GLU B 1 366 ? -0.333 -22.391 -1.72 1 95.75 366 GLU B O 1
ATOM 8678 N N . ALA B 1 367 ? -0.41 -20.453 -0.622 1 94.94 367 ALA B N 1
ATOM 8679 C CA . ALA B 1 367 ? 0.627 -20.828 0.332 1 94.94 367 ALA B CA 1
ATOM 8680 C C . ALA B 1 367 ? 0.017 -21.469 1.574 1 94.94 367 ALA B C 1
ATOM 8682 O O . ALA B 1 367 ? 0.607 -21.438 2.656 1 94.94 367 ALA B O 1
ATOM 8683 N N . TYR B 1 368 ? -1.124 -22.047 1.483 1 91.44 368 TYR B N 1
ATOM 8684 C CA . TYR B 1 368 ? -1.854 -22.641 2.6 1 91.44 368 TYR B CA 1
ATOM 8685 C C . TYR B 1 368 ? -0.988 -23.656 3.34 1 91.44 368 TYR B C 1
ATOM 8687 O O . TYR B 1 368 ? -0.985 -23.688 4.57 1 91.44 368 TYR B O 1
ATOM 8695 N N . SER B 1 369 ? -0.14 -24.406 2.645 1 89.69 369 SER B N 1
ATOM 8696 C CA . SER B 1 369 ? 0.594 -25.531 3.213 1 89.69 369 SER B CA 1
ATOM 8697 C C . SER B 1 369 ? 1.807 -25.062 4.008 1 89.69 369 SER B C 1
ATOM 8699 O O . SER B 1 369 ? 2.43 -25.844 4.727 1 89.69 369 SER B O 1
ATOM 8701 N N . TYR B 1 370 ? 2.145 -23.781 3.928 1 92.81 370 TYR B N 1
ATOM 8702 C CA . TYR B 1 370 ? 3.299 -23.25 4.652 1 92.81 370 TYR B CA 1
ATOM 8703 C C . TYR B 1 370 ? 2.953 -23 6.113 1 92.81 370 TYR B C 1
ATOM 8705 O O . TYR B 1 370 ? 3.842 -22.797 6.941 1 92.81 370 TYR B O 1
ATOM 8713 N N . LEU B 1 371 ? 1.7 -22.984 6.422 1 92.31 371 LEU B N 1
ATOM 8714 C CA . LEU B 1 371 ? 1.292 -22.734 7.801 1 92.31 371 LEU B CA 1
ATOM 8715 C C . LEU B 1 371 ? 0.816 -24.016 8.469 1 92.31 371 LEU B C 1
ATOM 8717 O O . LEU B 1 371 ? 0.256 -24.891 7.801 1 92.31 371 LEU B O 1
ATOM 8721 N N . LYS B 1 372 ? 1.022 -24.047 9.742 1 89.75 372 LYS B N 1
ATOM 8722 C CA . LYS B 1 372 ? 0.519 -25.172 10.531 1 89.75 372 LYS B CA 1
ATOM 8723 C C . LYS B 1 372 ? -0.989 -25.062 10.734 1 89.75 372 LYS B C 1
ATOM 8725 O O . LYS B 1 372 ? -1.559 -23.969 10.641 1 89.75 372 LYS B O 1
ATOM 8730 N N . GLN B 1 373 ? -1.566 -26.188 11.055 1 85.5 373 GLN B N 1
ATOM 8731 C CA . GLN B 1 373 ? -3.021 -26.234 11.156 1 85.5 373 GLN B CA 1
ATOM 8732 C C . GLN B 1 373 ? -3.521 -25.328 12.273 1 85.5 373 GLN B C 1
ATOM 8734 O O . GLN B 1 373 ? -4.555 -24.672 12.133 1 85.5 373 GLN B O 1
ATOM 8739 N N . HIS B 1 374 ? -2.855 -25.391 13.367 1 89.12 374 HIS B N 1
ATOM 8740 C CA . HIS B 1 374 ? -3.297 -24.547 14.469 1 89.12 374 HIS B CA 1
ATOM 8741 C C . HIS B 1 374 ? -3.164 -23.062 14.125 1 89.12 374 HIS B C 1
ATOM 8743 O O . HIS B 1 374 ? -3.961 -22.234 14.578 1 89.12 374 HIS B O 1
ATOM 8749 N N . GLU B 1 375 ? -2.193 -22.703 13.305 1 92.94 375 GLU B N 1
ATOM 8750 C CA . GLU B 1 375 ? -2.006 -21.328 12.859 1 92.94 375 GLU B CA 1
ATOM 8751 C C . GLU B 1 375 ? -3.115 -20.891 11.906 1 92.94 375 GLU B C 1
ATOM 8753 O O . GLU B 1 375 ? -3.557 -19.75 11.938 1 92.94 375 GLU B O 1
ATOM 8758 N N . ILE B 1 376 ? -3.559 -21.844 11.086 1 91.12 376 ILE B N 1
ATOM 8759 C CA . ILE B 1 376 ? -4.645 -21.578 10.148 1 91.12 376 ILE B CA 1
ATOM 8760 C C . ILE B 1 376 ? -5.938 -21.312 10.922 1 91.12 376 ILE B C 1
ATOM 8762 O O . ILE B 1 376 ? -6.688 -20.391 10.594 1 91.12 376 ILE B O 1
ATOM 8766 N N . LYS B 1 377 ? -6.172 -22.047 11.984 1 89.56 377 LYS B N 1
ATOM 8767 C CA . LYS B 1 377 ? -7.43 -21.984 12.719 1 89.56 377 LYS B CA 1
ATOM 8768 C C . LYS B 1 377 ? -7.438 -20.812 13.695 1 89.56 377 LYS B C 1
ATOM 8770 O O . LYS B 1 377 ? -8.445 -20.109 13.828 1 89.56 377 LYS B O 1
ATOM 8775 N N . LYS B 1 378 ? -6.293 -20.562 14.32 1 93.62 378 LYS B N 1
ATOM 8776 C CA . LYS B 1 378 ? -6.305 -19.641 15.453 1 93.62 378 LYS B CA 1
ATOM 8777 C C . LYS B 1 378 ? -5.547 -18.359 15.125 1 93.62 378 LYS B C 1
ATOM 8779 O O . LYS B 1 378 ? -5.566 -17.406 15.898 1 93.62 378 LYS B O 1
ATOM 8784 N N . GLY B 1 379 ? -4.938 -18.359 14.008 1 95 379 GLY B N 1
ATOM 8785 C CA . GLY B 1 379 ? -4.125 -17.188 13.68 1 95 379 GLY B CA 1
ATOM 8786 C C . GLY B 1 379 ? -2.697 -17.297 14.18 1 95 379 GLY B C 1
ATOM 8787 O O . GLY B 1 379 ? -2.279 -18.359 14.656 1 95 379 GLY B O 1
ATOM 8788 N N . ILE B 1 380 ? -1.968 -16.203 13.961 1 96.31 380 ILE B N 1
ATOM 8789 C CA . ILE B 1 380 ? -0.569 -16.25 14.375 1 96.31 380 ILE B CA 1
ATOM 8790 C C . ILE B 1 380 ? -0.234 -14.992 15.188 1 96.31 380 ILE B C 1
ATOM 8792 O O . ILE B 1 380 ? -0.888 -13.961 15.039 1 96.31 380 ILE B O 1
ATOM 8796 N N . SER B 1 381 ? 0.784 -15.125 16.062 1 96.56 381 SER B N 1
ATOM 8797 C CA . SER B 1 381 ? 1.253 -14 16.875 1 96.56 381 SER B CA 1
ATOM 8798 C C . SER B 1 381 ? 2.156 -13.078 16.062 1 96.56 381 SER B C 1
ATOM 8800 O O . SER B 1 381 ? 2.596 -13.43 14.969 1 96.56 381 SER B O 1
ATOM 8802 N N . GLU B 1 382 ? 2.375 -11.898 16.656 1 96.31 382 GLU B N 1
ATOM 8803 C CA . GLU B 1 382 ? 3.295 -10.953 16.031 1 96.31 382 GLU B CA 1
ATOM 8804 C C . GLU B 1 382 ? 4.703 -11.539 15.922 1 96.31 382 GLU B C 1
ATOM 8806 O O . GLU B 1 382 ? 5.398 -11.32 14.93 1 96.31 382 GLU B O 1
ATOM 8811 N N . PHE B 1 383 ? 5.102 -12.203 16.906 1 96.44 383 PHE B N 1
ATOM 8812 C CA . PHE B 1 383 ? 6.426 -12.812 16.922 1 96.44 383 PHE B CA 1
ATOM 8813 C C . PHE B 1 383 ? 6.551 -13.875 15.844 1 96.44 383 PHE B C 1
ATOM 8815 O O . PHE B 1 383 ? 7.551 -13.93 15.125 1 96.44 383 PHE B O 1
ATOM 8822 N N . ARG B 1 384 ? 5.535 -14.711 15.727 1 96.81 384 ARG B N 1
ATOM 8823 C CA . ARG B 1 384 ? 5.516 -15.758 14.711 1 96.81 384 ARG B CA 1
ATOM 8824 C C . ARG B 1 384 ? 5.52 -15.164 13.305 1 96.81 384 ARG B C 1
ATOM 8826 O O . ARG B 1 384 ? 6.211 -15.656 12.414 1 96.81 384 ARG B O 1
ATOM 8833 N N . LYS B 1 385 ? 4.746 -14.148 13.109 1 97.62 385 LYS B N 1
ATOM 8834 C CA . LYS B 1 385 ? 4.738 -13.414 11.844 1 97.62 385 LYS B CA 1
ATOM 8835 C C . LYS B 1 385 ? 6.141 -12.945 11.477 1 97.62 385 LYS B C 1
ATOM 8837 O O . LYS B 1 385 ? 6.594 -13.141 10.344 1 97.62 385 LYS B O 1
ATOM 8842 N N . SER B 1 386 ? 6.801 -12.344 12.445 1 97.56 386 SER B N 1
ATOM 8843 C CA . SER B 1 386 ? 8.148 -11.836 12.227 1 97.56 386 SER B CA 1
ATOM 8844 C C . SER B 1 386 ? 9.117 -12.961 11.867 1 97.56 386 SER B C 1
ATOM 8846 O O . SER B 1 386 ? 9.969 -12.797 10.992 1 97.56 386 SER B O 1
ATOM 8848 N N . GLN B 1 387 ? 9.031 -14.055 12.523 1 97.81 387 GLN B N 1
ATOM 8849 C CA . GLN B 1 387 ? 9.891 -15.203 12.242 1 97.81 387 GLN B CA 1
ATOM 8850 C C . GLN B 1 387 ? 9.742 -15.648 10.789 1 97.81 387 GLN B C 1
ATOM 8852 O O . GLN B 1 387 ? 10.734 -15.953 10.125 1 97.81 387 GLN B O 1
ATOM 8857 N N . MET B 1 388 ? 8.547 -15.703 10.352 1 98.12 388 MET B N 1
ATOM 8858 C CA . MET B 1 388 ? 8.258 -16.219 9.008 1 98.12 388 MET B CA 1
ATOM 8859 C C . MET B 1 388 ? 8.773 -15.25 7.945 1 98.12 388 MET B C 1
ATOM 8861 O O . MET B 1 388 ? 9.375 -15.672 6.957 1 98.12 388 MET B O 1
ATOM 8865 N N . ILE B 1 389 ? 8.547 -13.93 8.18 1 98.5 389 ILE B N 1
ATOM 8866 C CA . ILE B 1 389 ? 9.016 -12.953 7.203 1 98.5 389 ILE B CA 1
ATOM 8867 C C . ILE B 1 389 ? 10.539 -12.93 7.18 1 98.5 389 ILE B C 1
ATOM 8869 O O . ILE B 1 389 ? 11.148 -12.867 6.109 1 98.5 389 ILE B O 1
ATOM 8873 N N . ARG B 1 390 ? 11.156 -12.977 8.367 1 97.81 390 ARG B N 1
ATOM 8874 C CA . ARG B 1 390 ? 12.609 -12.969 8.461 1 97.81 390 ARG B CA 1
ATOM 8875 C C . ARG B 1 390 ? 13.211 -14.172 7.746 1 97.81 390 ARG B C 1
ATOM 8877 O O . ARG B 1 390 ? 14.195 -14.039 7.012 1 97.81 390 ARG B O 1
ATOM 8884 N N . THR B 1 391 ? 12.617 -15.305 7.953 1 97.81 391 THR B N 1
ATOM 8885 C CA . THR B 1 391 ? 13.109 -16.516 7.309 1 97.81 391 THR B CA 1
ATOM 8886 C C . THR B 1 391 ? 12.984 -16.406 5.789 1 97.81 391 THR B C 1
ATOM 8888 O O . THR B 1 391 ? 13.914 -16.781 5.059 1 97.81 391 THR B O 1
ATOM 8891 N N . TYR B 1 392 ? 11.859 -15.922 5.371 1 98.31 392 TYR B N 1
ATOM 8892 C CA . TYR B 1 392 ? 11.641 -15.75 3.941 1 98.31 392 TYR B CA 1
ATOM 8893 C C . TYR B 1 392 ? 12.672 -14.812 3.334 1 98.31 392 TYR B C 1
ATOM 8895 O O . TYR B 1 392 ? 13.266 -15.117 2.295 1 98.31 392 TYR B O 1
ATOM 8903 N N . VAL B 1 393 ? 12.891 -13.68 3.961 1 98.06 393 VAL B N 1
ATOM 8904 C CA . VAL B 1 393 ? 13.812 -12.664 3.465 1 98.06 393 VAL B CA 1
ATOM 8905 C C . VAL B 1 393 ? 15.234 -13.219 3.459 1 98.06 393 VAL B C 1
ATOM 8907 O O . VAL B 1 393 ? 15.977 -13.031 2.49 1 98.06 393 VAL B O 1
ATOM 8910 N N . GLN B 1 394 ? 15.609 -13.875 4.516 1 96.81 394 GLN B N 1
ATOM 8911 C CA . GLN B 1 394 ? 16.953 -14.445 4.648 1 96.81 394 GLN B CA 1
ATOM 8912 C C . GLN B 1 394 ? 17.25 -15.43 3.521 1 96.81 394 GLN B C 1
ATOM 8914 O O . GLN B 1 394 ? 18.359 -15.477 3.004 1 96.81 394 GLN B O 1
ATOM 8919 N N . ASN B 1 395 ? 16.25 -16.172 3.193 1 97.19 395 ASN B N 1
ATOM 8920 C CA . ASN B 1 395 ? 16.5 -17.266 2.246 1 97.19 395 ASN B CA 1
ATOM 8921 C C . ASN B 1 395 ? 16.344 -16.797 0.804 1 97.19 395 ASN B C 1
ATOM 8923 O O . ASN B 1 395 ? 17.047 -17.25 -0.086 1 97.19 395 ASN B O 1
ATOM 8927 N N . VAL B 1 396 ? 15.492 -15.883 0.493 1 97.56 396 VAL B N 1
ATOM 8928 C CA . VAL B 1 396 ? 15.078 -15.602 -0.878 1 97.56 396 VAL B CA 1
ATOM 8929 C C . VAL B 1 396 ? 15.875 -14.422 -1.425 1 97.56 396 VAL B C 1
ATOM 8931 O O . VAL B 1 396 ? 16.141 -14.336 -2.629 1 97.56 396 VAL B O 1
ATOM 8934 N N . PHE B 1 397 ? 16.344 -13.492 -0.572 1 97 397 PHE B N 1
ATOM 8935 C CA . PHE B 1 397 ? 16.984 -12.281 -1.073 1 97 397 PHE B CA 1
ATOM 8936 C C . PHE B 1 397 ? 18.453 -12.227 -0.625 1 97 397 PHE B C 1
ATOM 8938 O O . PHE B 1 397 ? 18.797 -12.766 0.423 1 97 397 PHE B O 1
ATOM 8945 N N . LYS B 1 398 ? 19.219 -11.477 -1.396 1 94.69 398 LYS B N 1
ATOM 8946 C CA . LYS B 1 398 ? 20.656 -11.422 -1.152 1 94.69 398 LYS B CA 1
ATOM 8947 C C . LYS B 1 398 ? 21.078 -10.047 -0.646 1 94.69 398 LYS B C 1
ATOM 8949 O O . LYS B 1 398 ? 21.969 -9.93 0.202 1 94.69 398 LYS B O 1
ATOM 8954 N N . TYR B 1 399 ? 20.453 -9.016 -1.121 1 94.75 399 TYR B N 1
ATOM 8955 C CA . TYR B 1 399 ? 20.906 -7.656 -0.84 1 94.75 399 TYR B CA 1
ATOM 8956 C C . TYR B 1 399 ? 19.859 -6.887 -0.036 1 94.75 399 TYR B C 1
ATOM 8958 O O . TYR B 1 399 ? 18.656 -7.094 -0.21 1 94.75 399 TYR B O 1
ATOM 8966 N N . HIS B 1 400 ? 20.359 -6.004 0.83 1 94.81 400 HIS B N 1
ATOM 8967 C CA . HIS B 1 400 ? 19.531 -5.086 1.606 1 94.81 400 HIS B CA 1
ATOM 8968 C C . HIS B 1 400 ? 18.375 -5.82 2.295 1 94.81 400 HIS B C 1
ATOM 8970 O O . HIS B 1 400 ? 17.234 -5.398 2.203 1 94.81 400 HIS B O 1
ATOM 8976 N N . ARG B 1 401 ? 18.688 -6.879 2.953 1 96.81 401 ARG B N 1
ATOM 8977 C CA . ARG B 1 401 ? 17.688 -7.777 3.535 1 96.81 401 ARG B CA 1
ATOM 8978 C C . ARG B 1 401 ? 16.859 -7.059 4.602 1 96.81 401 ARG B C 1
ATOM 8980 O O . ARG B 1 401 ? 15.648 -7.258 4.691 1 96.81 401 ARG B O 1
ATOM 8987 N N . GLN B 1 402 ? 17.5 -6.215 5.434 1 96.12 402 GLN B N 1
ATOM 8988 C CA . GLN B 1 402 ? 16.75 -5.52 6.48 1 96.12 402 GLN B CA 1
ATOM 8989 C C . GLN B 1 402 ? 15.711 -4.578 5.891 1 96.12 402 GLN B C 1
ATOM 8991 O O . GLN B 1 402 ? 14.594 -4.484 6.395 1 96.12 402 GLN B O 1
ATOM 8996 N N . LYS B 1 403 ? 16.094 -3.863 4.844 1 96.56 403 LYS B N 1
ATOM 8997 C CA . LYS B 1 403 ? 15.148 -2.955 4.188 1 96.56 403 LYS B CA 1
ATOM 8998 C C . LYS B 1 403 ? 14 -3.725 3.545 1 96.56 403 LYS B C 1
ATOM 9000 O O . LYS B 1 403 ? 12.844 -3.297 3.611 1 96.56 403 LYS B O 1
ATOM 9005 N N . ILE B 1 404 ? 14.305 -4.863 2.896 1 98.38 404 ILE B N 1
ATOM 9006 C CA . ILE B 1 404 ? 13.273 -5.68 2.264 1 98.38 404 ILE B CA 1
ATOM 9007 C C . ILE B 1 404 ? 12.328 -6.234 3.328 1 98.38 404 ILE B C 1
ATOM 9009 O O . ILE B 1 404 ? 11.109 -6.281 3.123 1 98.38 404 ILE B O 1
ATOM 9013 N N . TYR B 1 405 ? 12.914 -6.633 4.543 1 98.44 405 TYR B N 1
ATOM 9014 C CA . TYR B 1 405 ? 12.094 -7.078 5.66 1 98.44 405 TYR B CA 1
ATOM 9015 C C . TYR B 1 405 ? 11.094 -6.004 6.062 1 98.44 405 TYR B C 1
ATOM 9017 O O . TYR B 1 405 ? 9.898 -6.281 6.23 1 98.44 405 TYR B O 1
ATOM 9025 N N . GLU B 1 406 ? 11.531 -4.773 6.23 1 98.31 406 GLU B N 1
ATOM 9026 C CA . GLU B 1 406 ? 10.672 -3.67 6.652 1 98.31 406 GLU B CA 1
ATOM 9027 C C . GLU B 1 406 ? 9.594 -3.383 5.617 1 98.31 406 GLU B C 1
ATOM 9029 O O . GLU B 1 406 ? 8.445 -3.09 5.973 1 98.31 406 GLU B O 1
ATOM 9034 N N . ILE B 1 407 ? 9.961 -3.441 4.359 1 98.56 407 ILE B N 1
ATOM 9035 C CA . ILE B 1 407 ? 9.039 -3.166 3.264 1 98.56 407 ILE B CA 1
ATOM 9036 C C . ILE B 1 407 ? 7.945 -4.234 3.23 1 98.56 407 ILE B C 1
ATOM 9038 O O . ILE B 1 407 ? 6.758 -3.912 3.141 1 98.56 407 ILE B O 1
ATOM 9042 N N . LEU B 1 408 ? 8.305 -5.496 3.289 1 98.69 408 LEU B N 1
ATOM 9043 C CA . LEU B 1 408 ? 7.34 -6.59 3.254 1 98.69 408 LEU B CA 1
ATOM 9044 C C . LEU B 1 408 ? 6.43 -6.547 4.477 1 98.69 408 LEU B C 1
ATOM 9046 O O . LEU B 1 408 ? 5.219 -6.734 4.359 1 98.69 408 LEU B O 1
ATOM 9050 N N . ASP B 1 409 ? 7.062 -6.348 5.637 1 98.25 409 ASP B N 1
ATOM 9051 C CA . ASP B 1 409 ? 6.27 -6.262 6.859 1 98.25 409 ASP B CA 1
ATOM 9052 C C . ASP B 1 409 ? 5.238 -5.137 6.77 1 98.25 409 ASP B C 1
ATOM 9054 O O . ASP B 1 409 ? 4.094 -5.301 7.191 1 98.25 409 ASP B O 1
ATOM 9058 N N . HIS B 1 410 ? 5.609 -4.031 6.223 1 97.88 410 HIS B N 1
ATOM 9059 C CA . HIS B 1 410 ? 4.715 -2.887 6.078 1 97.88 410 HIS B CA 1
ATOM 9060 C C . HIS B 1 410 ? 3.564 -3.201 5.129 1 97.88 410 HIS B C 1
ATOM 9062 O O . HIS B 1 410 ? 2.404 -2.916 5.438 1 97.88 410 HIS B O 1
ATOM 9068 N N . HIS B 1 411 ? 3.898 -3.781 3.969 1 97.88 411 HIS B N 1
ATOM 9069 C CA . HIS B 1 411 ? 2.9 -4.004 2.928 1 97.88 411 HIS B CA 1
ATOM 9070 C C . HIS B 1 411 ? 1.901 -5.078 3.344 1 97.88 411 HIS B C 1
ATOM 9072 O O . HIS B 1 411 ? 0.74 -5.047 2.93 1 97.88 411 HIS B O 1
ATOM 9078 N N . TYR B 1 412 ? 2.354 -6 4.066 1 97.88 412 TYR B N 1
ATOM 9079 C CA . TYR B 1 412 ? 1.494 -7.117 4.441 1 97.88 412 TYR B CA 1
ATOM 9080 C C . TYR B 1 412 ? 1.116 -7.047 5.914 1 97.88 412 TYR B C 1
ATOM 9082 O O . TYR B 1 412 ? 1.227 -8.039 6.641 1 97.88 412 TYR B O 1
ATOM 9090 N N . THR B 1 413 ? 0.762 -5.895 6.367 1 97 413 THR B N 1
ATOM 9091 C CA . THR B 1 413 ? 0.17 -5.602 7.668 1 97 413 THR B CA 1
ATOM 9092 C C . THR B 1 413 ? -1.145 -4.844 7.504 1 97 413 THR B C 1
ATOM 9094 O O . THR B 1 413 ? -1.234 -3.91 6.707 1 97 413 THR B O 1
ATOM 9097 N N . ASP B 1 414 ? -2.15 -5.379 8.188 1 94.88 414 ASP B N 1
ATOM 9098 C CA . ASP B 1 414 ? -3.391 -4.617 8.281 1 94.88 414 ASP B CA 1
ATOM 9099 C C . ASP B 1 414 ? -3.297 -3.555 9.375 1 94.88 414 ASP B C 1
ATOM 9101 O O . ASP B 1 414 ? -3.588 -3.826 10.539 1 94.88 414 ASP B O 1
ATOM 9105 N N . TRP B 1 415 ? -3.027 -2.395 8.977 1 93.31 415 TRP B N 1
ATOM 9106 C CA . TRP B 1 415 ? -2.732 -1.307 9.898 1 93.31 415 TRP B CA 1
ATOM 9107 C C . TRP B 1 415 ? -3.992 -0.854 10.633 1 93.31 415 TRP B C 1
ATOM 9109 O O . TRP B 1 415 ? -3.914 -0.125 11.625 1 93.31 415 TRP B O 1
ATOM 9119 N N . ASN B 1 416 ? -5.176 -1.288 10.25 1 90.62 416 ASN B N 1
ATOM 9120 C CA . ASN B 1 416 ? -6.422 -0.986 10.945 1 90.62 416 ASN B CA 1
ATOM 9121 C C . ASN B 1 416 ? -6.738 -2.037 12.008 1 90.62 416 ASN B C 1
ATOM 9123 O O . ASN B 1 416 ? -7.578 -1.81 12.883 1 90.62 416 ASN B O 1
ATOM 9127 N N . ARG B 1 417 ? -6.086 -3.199 11.922 1 89.81 417 ARG B N 1
ATOM 9128 C CA . ARG B 1 417 ? -6.316 -4.316 12.828 1 89.81 417 ARG B CA 1
ATOM 9129 C C . ARG B 1 417 ? -5.004 -5.004 13.195 1 89.81 417 ARG B C 1
ATOM 9131 O O . ARG B 1 417 ? -4.875 -6.223 13.055 1 89.81 417 ARG B O 1
ATOM 9138 N N . MET B 1 418 ? -4.16 -4.316 13.805 1 86.31 418 MET B N 1
ATOM 9139 C CA . MET B 1 418 ? -2.789 -4.785 13.992 1 86.31 418 MET B CA 1
ATOM 9140 C C . MET B 1 418 ? -2.723 -5.859 15.07 1 86.31 418 MET B C 1
ATOM 9142 O O . MET B 1 418 ? -1.836 -6.715 15.047 1 86.31 418 MET B O 1
ATOM 9146 N N . SER B 1 419 ? -3.695 -5.934 15.945 1 89.44 419 SER B N 1
ATOM 9147 C CA . SER B 1 419 ? -3.619 -6.871 17.062 1 89.44 419 SER B CA 1
ATOM 9148 C C . SER B 1 419 ? -4.348 -8.172 16.734 1 89.44 419 SER B C 1
ATOM 9150 O O . SER B 1 419 ? -4.199 -9.164 17.453 1 89.44 419 SER B O 1
ATOM 9152 N N . ASP B 1 420 ? -5.016 -8.211 15.656 1 93.62 420 ASP B N 1
ATOM 9153 C CA . ASP B 1 420 ? -5.832 -9.367 15.305 1 93.62 420 ASP B CA 1
ATOM 9154 C C . ASP B 1 420 ? -4.973 -10.5 14.75 1 93.62 420 ASP B C 1
ATOM 9156 O O . ASP B 1 420 ? -4.355 -10.359 13.695 1 93.62 420 ASP B O 1
ATOM 9160 N N . LYS B 1 421 ? -4.969 -11.641 15.414 1 95.94 421 LYS B N 1
ATOM 9161 C CA . LYS B 1 421 ? -4.129 -12.773 15.039 1 95.94 421 LYS B CA 1
ATOM 9162 C C . LYS B 1 421 ? -4.57 -13.367 13.703 1 95.94 421 LYS B C 1
ATOM 9164 O O . LYS B 1 421 ? -3.742 -13.875 12.945 1 95.94 421 LYS B O 1
ATOM 9169 N N . LEU B 1 422 ? -5.824 -13.398 13.445 1 95.81 422 LEU B N 1
ATOM 9170 C CA . LEU B 1 422 ? -6.344 -13.93 12.188 1 95.81 422 LEU B CA 1
ATOM 9171 C C . LEU B 1 422 ? -5.938 -13.039 11.016 1 95.81 422 LEU B C 1
ATOM 9173 O O . LEU B 1 422 ? -5.648 -13.539 9.93 1 95.81 422 LEU B O 1
ATOM 9177 N N . SER B 1 423 ? -5.934 -11.742 11.312 1 95.12 423 SER B N 1
ATOM 9178 C CA . SER B 1 423 ? -5.465 -10.812 10.289 1 95.12 423 SER B CA 1
ATOM 9179 C C . SER B 1 423 ? -3.996 -11.047 9.961 1 95.12 423 SER B C 1
ATOM 9181 O O . SER B 1 423 ? -3.6 -11.008 8.789 1 95.12 423 SER B O 1
ATOM 9183 N N . LYS B 1 424 ? -3.236 -11.312 10.984 1 97.38 424 LYS B N 1
ATOM 9184 C CA . LYS B 1 424 ? -1.818 -11.594 10.781 1 97.38 424 LYS B CA 1
ATOM 9185 C C . LYS B 1 424 ? -1.622 -12.875 9.969 1 97.38 424 LYS B C 1
ATOM 9187 O O . LYS B 1 424 ? -0.773 -12.922 9.078 1 97.38 424 LYS B O 1
ATOM 9192 N N . ARG B 1 425 ? -2.406 -13.859 10.289 1 96.44 425 ARG B N 1
ATOM 9193 C CA . ARG B 1 425 ? -2.385 -15.109 9.531 1 96.44 425 ARG B CA 1
ATOM 9194 C C . ARG B 1 425 ? -2.717 -14.859 8.062 1 96.44 425 ARG B C 1
ATOM 9196 O O . ARG B 1 425 ? -2.002 -15.328 7.172 1 96.44 425 ARG B O 1
ATOM 9203 N N . ASN B 1 426 ? -3.754 -14.125 7.805 1 96.31 426 ASN B N 1
ATOM 9204 C CA . ASN B 1 426 ? -4.16 -13.82 6.438 1 96.31 426 ASN B CA 1
ATOM 9205 C C . ASN B 1 426 ? -3.072 -13.055 5.688 1 96.31 426 ASN B C 1
ATOM 9207 O O . ASN B 1 426 ? -2.844 -13.297 4.5 1 96.31 426 ASN B O 1
ATOM 9211 N N . ASN B 1 427 ? -2.443 -12.164 6.363 1 97.06 427 ASN B N 1
ATOM 9212 C CA . ASN B 1 427 ? -1.381 -11.367 5.754 1 97.06 427 ASN B CA 1
ATOM 9213 C C . ASN B 1 427 ? -0.185 -12.234 5.367 1 97.06 427 ASN B C 1
ATOM 9215 O O . ASN B 1 427 ? 0.385 -12.07 4.289 1 97.06 427 ASN B O 1
ATOM 9219 N N . ILE B 1 428 ? 0.183 -13.117 6.219 1 97.75 428 ILE B N 1
ATOM 9220 C CA . ILE B 1 428 ? 1.318 -13.992 5.938 1 97.75 428 ILE B CA 1
ATOM 9221 C C . ILE B 1 428 ? 0.96 -14.953 4.809 1 97.75 428 ILE B C 1
ATOM 9223 O O . ILE B 1 428 ? 1.788 -15.234 3.939 1 97.75 428 ILE B O 1
ATOM 9227 N N . LEU B 1 429 ? -0.232 -15.453 4.812 1 96.81 429 LEU B N 1
ATOM 9228 C CA . LEU B 1 429 ? -0.697 -16.312 3.729 1 96.81 429 LEU B CA 1
ATOM 9229 C C . LEU B 1 429 ? -0.617 -15.594 2.389 1 96.81 429 LEU B C 1
ATOM 9231 O O . LEU B 1 429 ? -0.169 -16.172 1.394 1 96.81 429 LEU B O 1
ATOM 9235 N N . GLU B 1 430 ? -1.023 -14.406 2.426 1 97.5 430 GLU B N 1
ATOM 9236 C CA . GLU B 1 430 ? -0.979 -13.609 1.204 1 97.5 430 GLU B CA 1
ATOM 9237 C C . GLU B 1 430 ? 0.46 -13.344 0.769 1 97.5 430 GLU B C 1
ATOM 9239 O O . GLU B 1 430 ? 0.783 -13.438 -0.417 1 97.5 430 GLU B O 1
ATOM 9244 N N . LEU B 1 431 ? 1.3 -12.984 1.73 1 98.56 431 LEU B N 1
ATOM 9245 C CA . LEU B 1 431 ? 2.699 -12.695 1.446 1 98.56 431 LEU B CA 1
ATOM 9246 C C . LEU B 1 431 ? 3.383 -13.891 0.792 1 98.56 431 LEU B C 1
ATOM 9248 O O . LEU B 1 431 ? 3.988 -13.758 -0.274 1 98.56 431 LEU B O 1
ATOM 9252 N N . LEU B 1 432 ? 3.232 -15.023 1.396 1 98.31 432 LEU B N 1
ATOM 9253 C CA . LEU B 1 432 ? 3.887 -16.219 0.884 1 98.31 432 LEU B CA 1
ATOM 9254 C C . LEU B 1 432 ? 3.254 -16.672 -0.429 1 98.31 432 LEU B C 1
ATOM 9256 O O . LEU B 1 432 ? 3.941 -17.188 -1.308 1 98.31 432 LEU B O 1
ATOM 9260 N N . SER B 1 433 ? 1.934 -16.5 -0.589 1 98.25 433 SER B N 1
ATOM 9261 C CA . SER B 1 433 ? 1.271 -16.828 -1.85 1 98.25 433 SER B CA 1
ATOM 9262 C C . SER B 1 433 ? 1.797 -15.953 -2.986 1 98.25 433 SER B C 1
ATOM 9264 O O . SER B 1 433 ? 2.092 -16.453 -4.074 1 98.25 433 SER B O 1
ATOM 9266 N N . ASP B 1 434 ? 1.917 -14.648 -2.666 1 98.56 434 ASP B N 1
ATOM 9267 C CA . ASP B 1 434 ? 2.4 -13.719 -3.684 1 98.56 434 ASP B CA 1
ATOM 9268 C C . ASP B 1 434 ? 3.859 -14 -4.031 1 98.56 434 ASP B C 1
ATOM 9270 O O . ASP B 1 434 ? 4.227 -14.047 -5.207 1 98.56 434 ASP B O 1
ATOM 9274 N N . GLY B 1 435 ? 4.637 -14.25 -3.072 1 98.5 435 GLY B N 1
ATOM 9275 C CA . GLY B 1 435 ? 6.07 -14.391 -3.287 1 98.5 435 GLY B CA 1
ATOM 9276 C C . GLY B 1 435 ? 6.445 -15.711 -3.943 1 98.5 435 GLY B C 1
ATOM 9277 O O . GLY B 1 435 ? 7.34 -15.75 -4.789 1 98.5 435 GLY B O 1
ATOM 9278 N N . GLN B 1 436 ? 5.746 -16.719 -3.592 1 97.94 436 GLN B N 1
ATOM 9279 C CA . GLN B 1 436 ? 6.176 -18.062 -4.004 1 97.94 436 GLN B CA 1
ATOM 9280 C C . GLN B 1 436 ? 5.406 -18.531 -5.234 1 97.94 436 GLN B C 1
ATOM 9282 O O . GLN B 1 436 ? 5.863 -19.422 -5.957 1 97.94 436 GLN B O 1
ATOM 9287 N N . TYR B 1 437 ? 4.207 -17.953 -5.5 1 98.31 437 TYR B N 1
ATOM 9288 C CA . TYR B 1 437 ? 3.367 -18.531 -6.539 1 98.31 437 TYR B CA 1
ATOM 9289 C C . TYR B 1 437 ? 2.846 -17.469 -7.488 1 98.31 437 TYR B C 1
ATOM 9291 O O . TYR B 1 437 ? 3.104 -17.516 -8.695 1 98.31 437 TYR B O 1
ATOM 9299 N N . VAL B 1 438 ? 2.217 -16.453 -6.945 1 98.69 438 VAL B N 1
ATOM 9300 C CA . VAL B 1 438 ? 1.418 -15.531 -7.746 1 98.69 438 VAL B CA 1
ATOM 9301 C C . VAL B 1 438 ? 2.336 -14.625 -8.57 1 98.69 438 VAL B C 1
ATOM 9303 O O . VAL B 1 438 ? 2.209 -14.555 -9.797 1 98.69 438 VAL B O 1
ATOM 9306 N N . ALA B 1 439 ? 3.281 -13.977 -7.91 1 98.62 439 ALA B N 1
ATOM 9307 C CA . ALA B 1 439 ? 4.148 -13.039 -8.617 1 98.62 439 ALA B CA 1
ATOM 9308 C C . ALA B 1 439 ? 4.973 -13.75 -9.688 1 98.62 439 ALA B C 1
ATOM 9310 O O . ALA B 1 439 ? 5.039 -13.305 -10.836 1 98.62 439 ALA B O 1
ATOM 9311 N N . PRO B 1 440 ? 5.562 -14.867 -9.352 1 98.5 440 PRO B N 1
ATOM 9312 C CA . PRO B 1 440 ? 6.324 -15.562 -10.391 1 98.5 440 PRO B CA 1
ATOM 9313 C C . PRO B 1 440 ? 5.453 -16 -11.57 1 98.5 440 PRO B C 1
ATOM 9315 O O . PRO B 1 440 ? 5.887 -15.922 -12.719 1 98.5 440 PRO B O 1
ATOM 9318 N N . LEU B 1 441 ? 4.277 -16.453 -11.312 1 98.69 441 LEU B N 1
ATOM 9319 C CA . LEU B 1 441 ? 3.4 -16.922 -12.383 1 98.69 441 LEU B CA 1
ATOM 9320 C C . LEU B 1 441 ? 2.939 -15.75 -13.25 1 98.69 441 LEU B C 1
ATOM 9322 O O . LEU B 1 441 ? 2.9 -15.859 -14.477 1 98.69 441 LEU B O 1
ATOM 9326 N N . ILE B 1 442 ? 2.611 -14.656 -12.617 1 98.56 442 ILE B N 1
ATOM 9327 C CA . ILE B 1 442 ? 2.178 -13.484 -13.375 1 98.56 442 ILE B CA 1
ATOM 9328 C C . ILE B 1 442 ? 3.334 -12.961 -14.227 1 98.56 442 ILE B C 1
ATOM 9330 O O . ILE B 1 442 ? 3.131 -12.523 -15.359 1 98.56 442 ILE B O 1
ATOM 9334 N N . LYS B 1 443 ? 4.523 -12.977 -13.68 1 98.38 443 LYS B N 1
ATOM 9335 C CA . LYS B 1 443 ? 5.695 -12.578 -14.453 1 98.38 443 LYS B CA 1
ATOM 9336 C C . LYS B 1 443 ? 5.879 -13.477 -15.672 1 98.38 443 LYS B C 1
ATOM 9338 O O . LYS B 1 443 ? 6.176 -12.992 -16.766 1 98.38 443 LYS B O 1
ATOM 9343 N N . ALA B 1 444 ? 5.707 -14.758 -15.492 1 98.56 444 ALA B N 1
ATOM 9344 C CA . ALA B 1 444 ? 5.785 -15.695 -16.609 1 98.56 444 ALA B CA 1
ATOM 9345 C C . ALA B 1 444 ? 4.715 -15.391 -17.656 1 98.56 444 ALA B C 1
ATOM 9347 O O . ALA B 1 444 ? 4.988 -15.414 -18.859 1 98.56 444 ALA B O 1
ATOM 9348 N N . ALA B 1 445 ? 3.518 -15.133 -17.188 1 98.69 445 ALA B N 1
ATOM 9349 C CA . ALA B 1 445 ? 2.424 -14.797 -18.094 1 98.69 445 ALA B CA 1
ATOM 9350 C C . ALA B 1 445 ? 2.74 -13.531 -18.891 1 98.69 445 ALA B C 1
ATOM 9352 O O . ALA B 1 445 ? 2.396 -13.43 -20.062 1 98.69 445 ALA B O 1
ATOM 9353 N N . GLN B 1 446 ? 3.377 -12.609 -18.25 1 97.94 446 GLN B N 1
ATOM 9354 C CA . GLN B 1 446 ? 3.744 -11.367 -18.922 1 97.94 446 GLN B CA 1
ATOM 9355 C C . GLN B 1 446 ? 4.77 -11.617 -20.031 1 97.94 446 GLN B C 1
ATOM 9357 O O . GLN B 1 446 ? 4.641 -11.094 -21.141 1 97.94 446 GLN B O 1
ATOM 9362 N N . TYR B 1 447 ? 5.793 -12.383 -19.734 1 98 447 TYR B N 1
ATOM 9363 C CA . TYR B 1 447 ? 6.762 -12.742 -20.766 1 98 447 TYR B CA 1
ATOM 9364 C C . TYR B 1 447 ? 6.082 -13.445 -21.922 1 98 447 TYR B C 1
ATOM 9366 O O . TYR B 1 447 ? 6.383 -13.156 -23.094 1 98 447 TYR B O 1
ATOM 9374 N N . HIS B 1 448 ? 5.176 -14.312 -21.625 1 98.25 448 HIS B N 1
ATOM 9375 C CA . HIS B 1 448 ? 4.5 -15.094 -22.656 1 98.25 448 HIS B CA 1
ATOM 9376 C C . HIS B 1 448 ? 3.596 -14.211 -23.516 1 98.25 448 HIS B C 1
ATOM 9378 O O . HIS B 1 448 ? 3.52 -14.398 -24.719 1 98.25 448 HIS B O 1
ATOM 9384 N N . ALA B 1 449 ? 2.912 -13.297 -22.875 1 98.06 449 ALA B N 1
ATOM 9385 C CA . ALA B 1 449 ? 1.931 -12.445 -23.547 1 98.06 449 ALA B CA 1
ATOM 9386 C C . ALA B 1 449 ? 2.594 -11.57 -24.609 1 98.06 449 ALA B C 1
ATOM 9388 O O . ALA B 1 449 ? 1.925 -11.055 -25.5 1 98.06 449 ALA B O 1
ATOM 9389 N N . GLU B 1 450 ? 3.85 -11.438 -24.562 1 96.69 450 GLU B N 1
ATOM 9390 C CA . GLU B 1 450 ? 4.582 -10.648 -25.547 1 96.69 450 GLU B CA 1
ATOM 9391 C C . GLU B 1 450 ? 4.637 -11.359 -26.906 1 96.69 450 GLU B C 1
ATOM 9393 O O . GLU B 1 450 ? 4.797 -10.719 -27.938 1 96.69 450 GLU B O 1
ATOM 9398 N N . THR B 1 451 ? 4.48 -12.656 -26.859 1 96.19 451 THR B N 1
ATOM 9399 C CA . THR B 1 451 ? 4.812 -13.383 -28.078 1 96.19 451 THR B CA 1
ATOM 9400 C C . THR B 1 451 ? 3.652 -14.273 -28.516 1 96.19 451 THR B C 1
ATOM 9402 O O . THR B 1 451 ? 3.562 -14.664 -29.672 1 96.19 451 THR B O 1
ATOM 9405 N N . ALA B 1 452 ? 2.762 -14.648 -27.609 1 97 452 ALA B N 1
ATOM 9406 C CA . ALA B 1 452 ? 1.721 -15.617 -27.938 1 97 452 ALA B CA 1
ATOM 9407 C C . ALA B 1 452 ? 0.43 -15.32 -27.188 1 97 452 ALA B C 1
ATOM 9409 O O . ALA B 1 452 ? 0.421 -14.516 -26.25 1 97 452 ALA B O 1
ATOM 9410 N N . ASP B 1 453 ? -0.664 -16.031 -27.609 1 98 453 ASP B N 1
ATOM 9411 C CA . ASP B 1 453 ? -1.951 -15.867 -26.938 1 98 453 ASP B CA 1
ATOM 9412 C C . ASP B 1 453 ? -1.907 -16.406 -25.516 1 98 453 ASP B C 1
ATOM 9414 O O . ASP B 1 453 ? -1.531 -17.562 -25.297 1 98 453 ASP B O 1
ATOM 9418 N N . THR B 1 454 ? -2.234 -15.531 -24.594 1 98.69 454 THR B N 1
ATOM 9419 C CA . THR B 1 454 ? -2.143 -15.828 -23.172 1 98.69 454 THR B CA 1
ATOM 9420 C C . THR B 1 454 ? -3.475 -15.562 -22.484 1 98.69 454 THR B C 1
ATOM 9422 O O . THR B 1 454 ? -4.121 -14.539 -22.734 1 98.69 454 THR B O 1
ATOM 9425 N N . TYR B 1 455 ? -3.918 -16.469 -21.719 1 98.88 455 TYR B N 1
ATOM 9426 C CA . TYR B 1 455 ? -5.098 -16.297 -20.875 1 98.88 455 TYR B CA 1
ATOM 9427 C C . TYR B 1 455 ? -4.754 -16.469 -19.406 1 98.88 455 TYR B C 1
ATOM 9429 O O . TYR B 1 455 ? -3.828 -17.219 -19.062 1 98.88 455 TYR B O 1
ATOM 9437 N N . LEU B 1 456 ? -5.441 -15.719 -18.547 1 98.81 456 LEU B N 1
ATOM 9438 C CA . LEU B 1 456 ? -5.199 -15.758 -17.109 1 98.81 456 LEU B CA 1
ATOM 9439 C C . LEU B 1 456 ? -6.512 -15.859 -16.344 1 98.81 456 LEU B C 1
ATOM 9441 O O . LEU B 1 456 ? -7.484 -15.18 -16.672 1 98.81 456 LEU B O 1
ATOM 9445 N N . TYR B 1 457 ? -6.574 -16.766 -15.352 1 98.69 457 TYR B N 1
ATOM 9446 C CA . TYR B 1 457 ? -7.719 -16.828 -14.445 1 98.69 457 TYR B CA 1
ATOM 9447 C C . TYR B 1 457 ? -7.27 -16.766 -12.992 1 98.69 457 TYR B C 1
ATOM 9449 O O . TYR B 1 457 ? -6.109 -17.062 -12.68 1 98.69 457 TYR B O 1
ATOM 9457 N N . ALA B 1 458 ? -8.117 -16.328 -12.18 1 98.38 458 ALA B N 1
ATOM 9458 C CA . ALA B 1 458 ? -7.992 -16.406 -10.727 1 98.38 458 ALA B CA 1
ATOM 9459 C C . ALA B 1 458 ? -9.18 -17.156 -10.125 1 98.38 458 ALA B C 1
ATOM 9461 O O . ALA B 1 458 ? -10.328 -16.719 -10.266 1 98.38 458 ALA B O 1
ATOM 9462 N N . PHE B 1 459 ? -8.883 -18.266 -9.5 1 97.25 459 PHE B N 1
ATOM 9463 C CA . PHE B 1 459 ? -9.922 -19.078 -8.867 1 97.25 459 PHE B CA 1
ATOM 9464 C C . PHE B 1 459 ? -10.086 -18.688 -7.402 1 97.25 459 PHE B C 1
ATOM 9466 O O . PHE B 1 459 ? -9.156 -18.828 -6.609 1 97.25 459 PHE B O 1
ATOM 9473 N N . SER B 1 460 ? -11.25 -18.234 -7 1 92.31 460 SER B N 1
ATOM 9474 C CA . SER B 1 460 ? -11.453 -17.719 -5.645 1 92.31 460 SER B CA 1
ATOM 9475 C C . SER B 1 460 ? -12.641 -18.406 -4.969 1 92.31 460 SER B C 1
ATOM 9477 O O . SER B 1 460 ? -13.117 -17.938 -3.934 1 92.31 460 SER B O 1
ATOM 9479 N N . TYR B 1 461 ? -13.117 -19.484 -5.453 1 88.06 461 TYR B N 1
ATOM 9480 C CA . TYR B 1 461 ? -14.242 -20.203 -4.859 1 88.06 461 TYR B CA 1
ATOM 9481 C C . TYR B 1 461 ? -13.75 -21.297 -3.92 1 88.06 461 TYR B C 1
ATOM 9483 O O . TYR B 1 461 ? -12.734 -21.953 -4.188 1 88.06 461 TYR B O 1
ATOM 9491 N N . SER B 1 462 ? -14.422 -21.422 -2.832 1 81.88 462 SER B N 1
ATOM 9492 C CA . SER B 1 462 ? -14.148 -22.547 -1.943 1 81.88 462 SER B CA 1
ATOM 9493 C C . SER B 1 462 ? -15.359 -23.469 -1.827 1 81.88 462 SER B C 1
ATOM 9495 O O . SER B 1 462 ? -16.484 -23 -1.662 1 81.88 462 SER B O 1
ATOM 9497 N N . THR B 1 463 ? -15 -24.703 -2.006 1 84 463 THR B N 1
ATOM 9498 C CA . THR B 1 463 ? -16.062 -25.703 -1.911 1 84 463 THR B CA 1
ATOM 9499 C C . THR B 1 463 ? -16.75 -25.625 -0.554 1 84 463 THR B C 1
ATOM 9501 O O . THR B 1 463 ? -16.094 -25.469 0.477 1 84 463 THR B O 1
ATOM 9504 N N . GLN B 1 464 ? -18.016 -25.594 -0.505 1 75.62 464 GLN B N 1
ATOM 9505 C CA . GLN B 1 464 ? -18.812 -25.375 0.695 1 75.62 464 GLN B CA 1
ATOM 9506 C C . GLN B 1 464 ? -18.516 -26.453 1.749 1 75.62 464 GLN B C 1
ATOM 9508 O O . GLN B 1 464 ? -18.531 -26.156 2.947 1 75.62 464 GLN B O 1
ATOM 9513 N N . THR B 1 465 ? -18.359 -27.641 1.259 1 65.5 465 THR B N 1
ATOM 9514 C CA . THR B 1 465 ? -18.078 -28.688 2.229 1 65.5 465 THR B CA 1
ATOM 9515 C C . THR B 1 465 ? -16.766 -28.422 2.957 1 65.5 465 THR B C 1
ATOM 9517 O O . THR B 1 465 ? -16.578 -28.859 4.094 1 65.5 465 THR B O 1
ATOM 9520 N N . GLU B 1 466 ? -15.938 -27.75 2.277 1 61.5 466 GLU B N 1
ATOM 9521 C CA . GLU B 1 466 ? -14.664 -27.391 2.891 1 61.5 466 GLU B CA 1
ATOM 9522 C C . GLU B 1 466 ? -14.828 -26.234 3.873 1 61.5 466 GLU B C 1
ATOM 9524 O O . GLU B 1 466 ? -14.062 -26.094 4.828 1 61.5 466 GLU B O 1
ATOM 9529 N N . GLY B 1 467 ? -15.727 -25.312 3.586 1 56.53 467 GLY B N 1
ATOM 9530 C CA . GLY B 1 467 ? -16 -24.172 4.445 1 56.53 467 GLY B CA 1
ATOM 9531 C C . GLY B 1 467 ? -16.469 -24.562 5.836 1 56.53 467 GLY B C 1
ATOM 9532 O O . GLY B 1 467 ? -16.406 -23.766 6.766 1 56.53 467 GLY B O 1
ATOM 9533 N N . SER B 1 468 ? -17 -25.781 5.859 1 51.16 468 SER B N 1
ATOM 9534 C CA . SER B 1 468 ? -17.469 -26.234 7.164 1 51.16 468 SER B CA 1
ATOM 9535 C C . SER B 1 468 ? -16.297 -26.469 8.125 1 51.16 468 SER B C 1
ATOM 9537 O O . SER B 1 468 ? -16.5 -26.609 9.328 1 51.16 468 SER B O 1
ATOM 9539 N N . LEU B 1 469 ? -15.18 -26.531 7.539 1 52.72 469 LEU B N 1
ATOM 9540 C CA . LEU B 1 469 ? -14.055 -26.875 8.398 1 52.72 469 LEU B CA 1
ATOM 9541 C C . LEU B 1 469 ? -13.57 -25.656 9.18 1 52.72 469 LEU B C 1
ATOM 9543 O O . LEU B 1 469 ? -12.586 -25.719 9.914 1 52.72 469 LEU B O 1
ATOM 9547 N N . ASN B 1 470 ? -14.5 -24.812 9.469 1 54.56 470 ASN B N 1
ATOM 9548 C CA . ASN B 1 470 ? -14.273 -23.688 10.367 1 54.56 470 ASN B CA 1
ATOM 9549 C C . ASN B 1 470 ? -12.961 -22.969 10.055 1 54.56 470 ASN B C 1
ATOM 9551 O O . ASN B 1 470 ? -12.273 -22.5 10.961 1 54.56 470 ASN B O 1
ATOM 9555 N N . GLU B 1 471 ? -12.422 -23.281 8.773 1 64.81 471 GLU B N 1
ATOM 9556 C CA . GLU B 1 471 ? -11.219 -22.516 8.445 1 64.81 471 GLU B CA 1
ATOM 9557 C C . GLU B 1 471 ? -11.547 -21.297 7.605 1 64.81 471 GLU B C 1
ATOM 9559 O O . GLU B 1 471 ? -12.359 -21.359 6.68 1 64.81 471 GLU B O 1
ATOM 9564 N N . ASP B 1 472 ? -11.648 -20.094 8.055 1 76.25 472 ASP B N 1
ATOM 9565 C CA . ASP B 1 472 ? -11.953 -18.844 7.371 1 76.25 472 ASP B CA 1
ATOM 9566 C C . ASP B 1 472 ? -10.898 -18.5 6.324 1 76.25 472 ASP B C 1
ATOM 9568 O O . ASP B 1 472 ? -10.445 -17.359 6.23 1 76.25 472 ASP B O 1
ATOM 9572 N N . VAL B 1 473 ? -10.359 -19.672 5.566 1 81.5 473 VAL B N 1
ATOM 9573 C CA . VAL B 1 473 ? -9.422 -19.469 4.465 1 81.5 473 VAL B CA 1
ATOM 9574 C C . VAL B 1 473 ? -9.992 -20.062 3.182 1 81.5 473 VAL B C 1
ATOM 9576 O O . VAL B 1 473 ? -10.297 -21.25 3.127 1 81.5 473 VAL B O 1
ATOM 9579 N N . HIS B 1 474 ? -10.164 -19.219 2.16 1 82.19 474 HIS B N 1
ATOM 9580 C CA . HIS B 1 474 ? -10.797 -19.641 0.915 1 82.19 474 HIS B CA 1
ATOM 9581 C C . HIS B 1 474 ? -9.836 -19.5 -0.262 1 82.19 474 HIS B C 1
ATOM 9583 O O . HIS B 1 474 ? -8.859 -18.766 -0.193 1 82.19 474 HIS B O 1
ATOM 9589 N N . GLY B 1 475 ? -10.141 -20.359 -1.306 1 88 475 GLY B N 1
ATOM 9590 C CA . GLY B 1 475 ? -9.32 -20.297 -2.506 1 88 475 GLY B CA 1
ATOM 9591 C C . GLY B 1 475 ? -7.898 -20.781 -2.285 1 88 475 GLY B C 1
ATOM 9592 O O . GLY B 1 475 ? -6.941 -20.062 -2.574 1 88 475 GLY B O 1
ATOM 9593 N N . ILE B 1 476 ? -7.812 -21.984 -1.773 1 89.25 476 ILE B N 1
ATOM 9594 C CA . ILE B 1 476 ? -6.496 -22.516 -1.443 1 89.25 476 ILE B CA 1
ATOM 9595 C C . ILE B 1 476 ? -5.922 -23.25 -2.646 1 89.25 476 ILE B C 1
ATOM 9597 O O . ILE B 1 476 ? -6.637 -23.516 -3.621 1 89.25 476 ILE B O 1
ATOM 9601 N N . HIS B 1 477 ? -4.676 -23.625 -2.553 1 91 477 HIS B N 1
ATOM 9602 C CA . HIS B 1 477 ? -3.924 -24.328 -3.588 1 91 477 HIS B CA 1
ATOM 9603 C C . HIS B 1 477 ? -4.637 -25.609 -4.016 1 91 477 HIS B C 1
ATOM 9605 O O . HIS B 1 477 ? -4.891 -26.484 -3.193 1 91 477 HIS B O 1
ATOM 9611 N N . GLY B 1 478 ? -5.031 -25.703 -5.305 1 90.81 478 GLY B N 1
ATOM 9612 C CA . GLY B 1 478 ? -5.629 -26.922 -5.828 1 90.81 478 GLY B CA 1
ATOM 9613 C C . GLY B 1 478 ? -7.145 -26.906 -5.805 1 90.81 478 GLY B C 1
ATOM 9614 O O . GLY B 1 478 ? -7.789 -27.828 -6.301 1 90.81 478 GLY B O 1
ATOM 9615 N N . ASP B 1 479 ? -7.75 -25.828 -5.363 1 90.31 479 ASP B N 1
ATOM 9616 C CA . ASP B 1 479 ? -9.195 -25.766 -5.219 1 90.31 479 ASP B CA 1
ATOM 9617 C C . ASP B 1 479 ? -9.891 -25.859 -6.578 1 90.31 479 ASP B C 1
ATOM 9619 O O . ASP B 1 479 ? -11.062 -26.234 -6.66 1 90.31 479 ASP B O 1
ATOM 9623 N N . GLU B 1 480 ? -9.25 -25.578 -7.621 1 93.56 480 GLU B N 1
ATOM 9624 C CA . GLU B 1 480 ? -9.898 -25.562 -8.922 1 93.56 480 GLU B CA 1
ATOM 9625 C C . GLU B 1 480 ? -9.945 -26.969 -9.531 1 93.56 480 GLU B C 1
ATOM 9627 O O . GLU B 1 480 ? -10.734 -27.234 -10.43 1 93.56 480 GLU B O 1
ATOM 9632 N N . LEU B 1 481 ? -9.133 -27.875 -9.055 1 94.44 481 LEU B N 1
ATOM 9633 C CA . LEU B 1 481 ? -8.906 -29.156 -9.703 1 94.44 481 LEU B CA 1
ATOM 9634 C C . LEU B 1 481 ? -10.188 -29.984 -9.734 1 94.44 481 LEU B C 1
ATOM 9636 O O . LEU B 1 481 ? -10.516 -30.594 -10.758 1 94.44 481 LEU B O 1
ATOM 9640 N N . PRO B 1 482 ? -10.977 -30.078 -8.602 1 94.25 482 PRO B N 1
ATOM 9641 C CA . PRO B 1 482 ? -12.227 -30.844 -8.68 1 94.25 482 PRO B CA 1
ATOM 9642 C C . PRO B 1 482 ? -13.164 -30.328 -9.766 1 94.25 482 PRO B C 1
ATOM 9644 O O . PRO B 1 482 ? -13.898 -31.109 -10.383 1 94.25 482 PRO B O 1
ATOM 9647 N N . TYR B 1 483 ? -13.133 -29.078 -9.969 1 95.94 483 TYR B N 1
ATOM 9648 C CA . TYR B 1 483 ? -14.023 -28.469 -10.953 1 95.94 483 TYR B CA 1
ATOM 9649 C C . TYR B 1 483 ? -13.516 -28.703 -12.367 1 95.94 483 TYR B C 1
ATOM 9651 O O . TYR B 1 483 ? -14.305 -28.828 -13.305 1 95.94 483 TYR B O 1
ATOM 9659 N N . VAL B 1 484 ? -12.234 -28.781 -12.531 1 97.81 484 VAL B N 1
ATOM 9660 C CA . VAL B 1 484 ? -11.625 -29.078 -13.828 1 97.81 484 VAL B CA 1
ATOM 9661 C C . VAL B 1 484 ? -11.906 -30.516 -14.227 1 97.81 484 VAL B C 1
ATOM 9663 O O . VAL B 1 484 ? -12.227 -30.812 -15.375 1 97.81 484 VAL B O 1
ATOM 9666 N N . PHE B 1 485 ? -11.828 -31.422 -13.266 1 97.06 485 PHE B N 1
ATOM 9667 C CA . PHE B 1 485 ? -11.992 -32.844 -13.539 1 97.06 485 PHE B CA 1
ATOM 9668 C C . PHE B 1 485 ? -13.461 -33.25 -13.5 1 97.06 485 PHE B C 1
ATOM 9670 O O . PHE B 1 485 ? -13.812 -34.375 -13.836 1 97.06 485 PHE B O 1
ATOM 9677 N N . GLY B 1 486 ? -14.32 -32.375 -13.031 1 95.31 486 GLY B N 1
ATOM 9678 C CA . GLY B 1 486 ? -15.758 -32.594 -13.117 1 95.31 486 GLY B CA 1
ATOM 9679 C C . GLY B 1 486 ? -16.328 -33.344 -11.938 1 95.31 486 GLY B C 1
ATOM 9680 O O . GLY B 1 486 ? -17.406 -33.938 -12.031 1 95.31 486 GLY B O 1
ATOM 9681 N N . ALA B 1 487 ? -15.672 -33.312 -10.805 1 92.75 487 ALA B N 1
ATOM 9682 C CA . ALA B 1 487 ? -16.094 -34.062 -9.617 1 92.75 487 ALA B CA 1
ATOM 9683 C C . ALA B 1 487 ? -17.516 -33.656 -9.195 1 92.75 487 ALA B C 1
ATOM 9685 O O . ALA B 1 487 ? -18.312 -34.5 -8.812 1 92.75 487 ALA B O 1
ATOM 9686 N N . PRO B 1 488 ? -17.906 -32.406 -9.266 1 91.12 488 PRO B N 1
ATOM 9687 C CA . PRO B 1 488 ? -19.234 -32.031 -8.797 1 91.12 488 PRO B CA 1
ATOM 9688 C C . PRO B 1 488 ? -20.359 -32.625 -9.641 1 91.12 488 PRO B C 1
ATOM 9690 O O . PRO B 1 488 ? -21.484 -32.781 -9.164 1 91.12 488 PRO B O 1
ATOM 9693 N N . LEU B 1 489 ? -20.078 -32.969 -10.867 1 91.38 489 LEU B N 1
ATOM 9694 C CA . LEU B 1 489 ? -21.125 -33.469 -11.766 1 91.38 489 LEU B CA 1
ATOM 9695 C C . LEU B 1 489 ? -21.562 -34.875 -11.359 1 91.38 489 LEU B C 1
ATOM 9697 O O . LEU B 1 489 ? -22.672 -35.312 -11.711 1 91.38 489 LEU B O 1
ATOM 9701 N N . VAL B 1 490 ? -20.672 -35.594 -10.703 1 89.5 490 VAL B N 1
ATOM 9702 C CA . VAL B 1 490 ? -20.969 -37 -10.406 1 89.5 490 VAL B CA 1
ATOM 9703 C C . VAL B 1 490 ? -20.891 -37.219 -8.898 1 89.5 490 VAL B C 1
ATOM 9705 O O . VAL B 1 490 ? -20.688 -38.344 -8.445 1 89.5 490 VAL B O 1
ATOM 9708 N N . GLY B 1 491 ? -20.938 -36.219 -8.172 1 81.12 491 GLY B N 1
ATOM 9709 C CA . GLY B 1 491 ? -20.953 -36.312 -6.723 1 81.12 491 GLY B CA 1
ATOM 9710 C C . GLY B 1 491 ? -19.609 -36.719 -6.133 1 81.12 491 GLY B C 1
ATOM 9711 O O . GLY B 1 491 ? -19.547 -37.25 -5.023 1 81.12 491 GLY B O 1
ATOM 9712 N N . GLY B 1 492 ? -18.578 -36.719 -6.945 1 82.88 492 GLY B N 1
ATOM 9713 C CA . GLY B 1 492 ? -17.234 -36.969 -6.441 1 82.88 492 GLY B CA 1
ATOM 9714 C C . GLY B 1 492 ? -16.469 -37.969 -7.258 1 82.88 492 GLY B C 1
ATOM 9715 O O . GLY B 1 492 ? -17.047 -38.969 -7.727 1 82.88 492 GLY B O 1
ATOM 9716 N N . ILE B 1 493 ? -15.234 -37.688 -7.438 1 82.62 493 ILE B N 1
ATOM 9717 C CA . ILE B 1 493 ? -14.281 -38.594 -8.055 1 82.62 493 ILE B CA 1
ATOM 9718 C C . ILE B 1 493 ? -12.922 -38.469 -7.379 1 82.62 493 ILE B C 1
ATOM 9720 O O . ILE B 1 493 ? -12.625 -37.406 -6.777 1 82.62 493 ILE B O 1
ATOM 9724 N N . SER B 1 494 ? -12.219 -39.562 -7.395 1 79.56 494 SER B N 1
ATOM 9725 C CA . SER B 1 494 ? -10.867 -39.438 -6.855 1 79.56 494 SER B CA 1
ATOM 9726 C C . SER B 1 494 ? -10.039 -38.438 -7.621 1 79.56 494 SER B C 1
ATOM 9728 O O . SER B 1 494 ? -10.156 -38.312 -8.844 1 79.56 494 SER B O 1
ATOM 9730 N N . PRO B 1 495 ? -9.305 -37.656 -6.855 1 82 495 PRO B N 1
ATOM 9731 C CA . PRO B 1 495 ? -9.055 -37.656 -5.41 1 82 495 PRO B CA 1
ATOM 9732 C C . PRO B 1 495 ? -9.844 -36.562 -4.699 1 82 495 PRO B C 1
ATOM 9734 O O . PRO B 1 495 ? -9.43 -36.062 -3.639 1 82 495 PRO B O 1
ATOM 9737 N N . PHE B 1 496 ? -10.953 -36.219 -5.152 1 81.12 496 PHE B N 1
ATOM 9738 C CA . PHE B 1 496 ? -11.641 -35 -4.703 1 81.12 496 PHE B CA 1
ATOM 9739 C C . PHE B 1 496 ? -12.773 -35.344 -3.748 1 81.12 496 PHE B C 1
ATOM 9741 O O . PHE B 1 496 ? -13.164 -36.5 -3.631 1 81.12 496 PHE B O 1
ATOM 9748 N N . PRO B 1 497 ? -13.312 -34.281 -3.051 1 75.12 497 PRO B N 1
ATOM 9749 C CA . PRO B 1 497 ? -14.406 -34.531 -2.104 1 75.12 497 PRO B CA 1
ATOM 9750 C C . PRO B 1 497 ? -15.633 -35.156 -2.762 1 75.12 497 PRO B C 1
ATOM 9752 O O . PRO B 1 497 ? -15.742 -35.156 -3.99 1 75.12 497 PRO B O 1
ATOM 9755 N N . GLU B 1 498 ? -16.625 -35.625 -1.886 1 76.5 498 GLU B N 1
ATOM 9756 C CA . GLU B 1 498 ? -17.719 -36.406 -2.424 1 76.5 498 GLU B CA 1
ATOM 9757 C C . GLU B 1 498 ? -19.047 -35.656 -2.334 1 76.5 498 GLU B C 1
ATOM 9759 O O . GLU B 1 498 ? -20.094 -36.219 -2.656 1 76.5 498 GLU B O 1
ATOM 9764 N N . THR B 1 499 ? -19.109 -34.438 -1.978 1 80.94 499 THR B N 1
ATOM 9765 C CA . THR B 1 499 ? -20.375 -33.719 -1.891 1 80.94 499 THR B CA 1
ATOM 9766 C C . THR B 1 499 ? -20.234 -32.312 -2.432 1 80.94 499 THR B C 1
ATOM 9768 O O . THR B 1 499 ? -19.281 -31.594 -2.08 1 80.94 499 THR B O 1
ATOM 9771 N N . TYR B 1 500 ? -21.25 -32 -3.336 1 88.38 500 TYR B N 1
ATOM 9772 C CA . TYR B 1 500 ? -21.234 -30.688 -3.975 1 88.38 500 TYR B CA 1
ATOM 9773 C C . TYR B 1 500 ? -22.656 -30.125 -4.102 1 88.38 500 TYR B C 1
ATOM 9775 O O . TYR B 1 500 ? -23.625 -30.891 -4.191 1 88.38 500 TYR B O 1
ATOM 9783 N N . THR B 1 501 ? -22.766 -28.844 -4.086 1 87.38 501 THR B N 1
ATOM 9784 C CA . THR B 1 501 ? -24.047 -28.172 -4.309 1 87.38 501 THR B CA 1
ATOM 9785 C C . THR B 1 501 ? -24.328 -28.031 -5.801 1 87.38 501 THR B C 1
ATOM 9787 O O . THR B 1 501 ? -23.453 -28.266 -6.633 1 87.38 501 THR B O 1
ATOM 9790 N N . ASN B 1 502 ? -25.594 -27.672 -6.113 1 86.88 502 ASN B N 1
ATOM 9791 C CA . ASN B 1 502 ? -25.969 -27.438 -7.504 1 86.88 502 ASN B CA 1
ATOM 9792 C C . ASN B 1 502 ? -25.203 -26.25 -8.094 1 86.88 502 ASN B C 1
ATOM 9794 O O . ASN B 1 502 ? -24.891 -26.234 -9.281 1 86.88 502 ASN B O 1
ATOM 9798 N N . ALA B 1 503 ? -24.953 -25.312 -7.254 1 88.94 503 ALA B N 1
ATOM 9799 C CA . ALA B 1 503 ? -24.172 -24.156 -7.707 1 88.94 503 ALA B CA 1
ATOM 9800 C C . ALA B 1 503 ? -22.75 -24.594 -8.102 1 88.94 503 ALA B C 1
ATOM 9802 O O . ALA B 1 503 ? -22.203 -24.094 -9.086 1 88.94 503 ALA B O 1
ATOM 9803 N N . GLU B 1 504 ? -22.266 -25.516 -7.359 1 91.94 504 GLU B N 1
ATOM 9804 C CA . GLU B 1 504 ? -20.922 -26.016 -7.633 1 91.94 504 GLU B CA 1
ATOM 9805 C C . GLU B 1 504 ? -20.906 -26.875 -8.891 1 91.94 504 GLU B C 1
ATOM 9807 O O . GLU B 1 504 ? -19.922 -26.875 -9.633 1 91.94 504 GLU B O 1
ATOM 9812 N N . ARG B 1 505 ? -21.953 -27.562 -9.148 1 91.94 505 ARG B N 1
ATOM 9813 C CA . ARG B 1 505 ? -22.078 -28.312 -10.398 1 91.94 505 ARG B CA 1
ATOM 9814 C C . ARG B 1 505 ? -22.047 -27.375 -11.602 1 91.94 505 ARG B C 1
ATOM 9816 O O . ARG B 1 505 ? -21.406 -27.672 -12.609 1 91.94 505 ARG B O 1
ATOM 9823 N N . MET B 1 506 ? -22.703 -26.281 -11.43 1 92.31 506 MET B N 1
ATOM 9824 C CA . MET B 1 506 ? -22.75 -25.328 -12.523 1 92.31 506 MET B CA 1
ATOM 9825 C C . MET B 1 506 ? -21.391 -24.688 -12.742 1 92.31 506 MET B C 1
ATOM 9827 O O . MET B 1 506 ? -20.984 -24.438 -13.883 1 92.31 506 MET B O 1
ATOM 9831 N N . ILE B 1 507 ? -20.672 -24.406 -11.672 1 94.88 507 ILE B N 1
ATOM 9832 C CA . ILE B 1 507 ? -19.328 -23.875 -11.789 1 94.88 507 ILE B CA 1
ATOM 9833 C C . ILE B 1 507 ? -18.438 -24.875 -12.5 1 94.88 507 ILE B C 1
ATOM 9835 O O . ILE B 1 507 ? -17.625 -24.516 -13.359 1 94.88 507 ILE B O 1
ATOM 9839 N N . SER B 1 508 ? -18.562 -26.125 -12.156 1 95.5 508 SER B N 1
ATOM 9840 C CA . SER B 1 508 ? -17.75 -27.172 -12.766 1 95.5 508 SER B CA 1
ATOM 9841 C C . SER B 1 508 ? -18.031 -27.281 -14.258 1 95.5 508 SER B C 1
ATOM 9843 O O . SER B 1 508 ? -17.109 -27.453 -15.055 1 95.5 508 SER B O 1
ATOM 9845 N N . GLU B 1 509 ? -19.266 -27.203 -14.641 1 95.19 509 GLU B N 1
ATOM 9846 C CA . GLU B 1 509 ? -19.609 -27.219 -16.062 1 95.19 509 GLU B CA 1
ATOM 9847 C C . GLU B 1 509 ? -18.938 -26.062 -16.797 1 95.19 509 GLU B C 1
ATOM 9849 O O . GLU B 1 509 ? -18.391 -26.25 -17.891 1 95.19 509 GLU B O 1
ATOM 9854 N N . ALA B 1 510 ? -19.031 -24.953 -16.156 1 96.81 510 ALA B N 1
ATOM 9855 C CA . ALA B 1 510 ? -18.438 -23.766 -16.781 1 96.81 510 ALA B CA 1
ATOM 9856 C C . ALA B 1 510 ? -16.922 -23.922 -16.906 1 96.81 510 ALA B C 1
ATOM 9858 O O . ALA B 1 510 ? -16.359 -23.641 -17.969 1 96.81 510 ALA B O 1
ATOM 9859 N N . VAL B 1 511 ? -16.297 -24.375 -15.859 1 98.06 511 VAL B N 1
ATOM 9860 C CA . VAL B 1 511 ? -14.844 -24.547 -15.844 1 98.06 511 VAL B CA 1
ATOM 9861 C C . VAL B 1 511 ? -14.43 -25.578 -16.891 1 98.06 511 VAL B C 1
ATOM 9863 O O . VAL B 1 511 ? -13.516 -25.328 -17.672 1 98.06 511 VAL B O 1
ATOM 9866 N N . MET B 1 512 ? -15.086 -26.672 -16.953 1 97.88 512 MET B N 1
ATOM 9867 C CA . MET B 1 512 ? -14.773 -27.703 -17.938 1 97.88 512 MET B CA 1
ATOM 9868 C C . MET B 1 512 ? -14.961 -27.188 -19.359 1 97.88 512 MET B C 1
ATOM 9870 O O . MET B 1 512 ? -14.18 -27.516 -20.25 1 97.88 512 MET B O 1
ATOM 9874 N N . THR B 1 513 ? -16 -26.406 -19.516 1 97.56 513 THR B N 1
ATOM 9875 C CA . THR B 1 513 ? -16.234 -25.828 -20.844 1 97.56 513 THR B CA 1
ATOM 9876 C C . THR B 1 513 ? -15.062 -24.953 -21.266 1 97.56 513 THR B C 1
ATOM 9878 O O . THR B 1 513 ? -14.562 -25.062 -22.391 1 97.56 513 THR B O 1
ATOM 9881 N N . TYR B 1 514 ? -14.602 -24.062 -20.391 1 98.69 514 TYR B N 1
ATOM 9882 C CA . TYR B 1 514 ? -13.461 -23.203 -20.703 1 98.69 514 TYR B CA 1
ATOM 9883 C C . TYR B 1 514 ? -12.219 -24.031 -20.984 1 98.69 514 TYR B C 1
ATOM 9885 O O . TYR B 1 514 ? -11.508 -23.781 -21.969 1 98.69 514 TYR B O 1
ATOM 9893 N N . TRP B 1 515 ? -11.922 -24.984 -20.188 1 98.75 515 TRP B N 1
ATOM 9894 C CA . TRP B 1 515 ? -10.719 -25.797 -20.297 1 98.75 515 TRP B CA 1
ATOM 9895 C C . TRP B 1 515 ? -10.734 -26.625 -21.594 1 98.75 515 TRP B C 1
ATOM 9897 O O . TRP B 1 515 ? -9.727 -26.688 -22.297 1 98.75 515 TRP B O 1
ATOM 9907 N N . THR B 1 516 ? -11.859 -27.234 -21.891 1 98.44 516 THR B N 1
ATOM 9908 C CA . THR B 1 516 ? -11.93 -28.094 -23.062 1 98.44 516 THR B CA 1
ATOM 9909 C C . THR B 1 516 ? -12.016 -27.266 -24.344 1 98.44 516 THR B C 1
ATOM 9911 O O . THR B 1 516 ? -11.508 -27.672 -25.391 1 98.44 516 THR B O 1
ATOM 9914 N N . ASN B 1 517 ? -12.68 -26.109 -24.281 1 98.5 517 ASN B N 1
ATOM 9915 C CA . ASN B 1 517 ? -12.602 -25.172 -25.391 1 98.5 517 ASN B CA 1
ATOM 9916 C C . ASN B 1 517 ? -11.156 -24.797 -25.703 1 98.5 517 ASN B C 1
ATOM 9918 O O . ASN B 1 517 ? -10.75 -24.812 -26.875 1 98.5 517 ASN B O 1
ATOM 9922 N N . PHE B 1 518 ? -10.445 -24.531 -24.672 1 98.62 518 PHE B N 1
ATOM 9923 C CA . PHE B 1 518 ? -9.039 -24.172 -24.844 1 98.62 518 PHE B CA 1
ATOM 9924 C C . PHE B 1 518 ? -8.258 -25.312 -25.469 1 98.62 518 PHE B C 1
ATOM 9926 O O . PHE B 1 518 ? -7.398 -25.109 -26.328 1 98.62 518 PHE B O 1
ATOM 9933 N N . ALA B 1 519 ? -8.531 -26.484 -25.047 1 98.44 519 ALA B N 1
ATOM 9934 C CA . ALA B 1 519 ? -7.859 -27.672 -25.594 1 98.44 519 ALA B CA 1
ATOM 9935 C C . ALA B 1 519 ? -8.203 -27.859 -27.062 1 98.44 519 ALA B C 1
ATOM 9937 O O . ALA B 1 519 ? -7.383 -28.359 -27.844 1 98.44 519 ALA B O 1
ATOM 9938 N N . LYS B 1 520 ? -9.367 -27.484 -27.484 1 97.62 520 LYS B N 1
ATOM 9939 C CA . LYS B 1 520 ? -9.852 -27.703 -28.859 1 97.62 520 LYS B CA 1
ATOM 9940 C C . LYS B 1 520 ? -9.289 -26.641 -29.797 1 97.62 520 LYS B C 1
ATOM 9942 O O . LYS B 1 520 ? -8.859 -26.969 -30.906 1 97.62 520 LYS B O 1
ATOM 9947 N N . THR B 1 521 ? -9.258 -25.375 -29.281 1 97.31 521 THR B N 1
ATOM 9948 C CA . THR B 1 521 ? -8.992 -24.328 -30.266 1 97.31 521 THR B CA 1
ATOM 9949 C C . THR B 1 521 ? -7.922 -23.359 -29.75 1 97.31 521 THR B C 1
ATOM 9951 O O . THR B 1 521 ? -7.418 -22.531 -30.5 1 97.31 521 THR B O 1
ATOM 9954 N N . GLY B 1 522 ? -7.598 -23.469 -28.531 1 97.69 522 GLY B N 1
ATOM 9955 C CA . GLY B 1 522 ? -6.703 -22.5 -27.922 1 97.69 522 GLY B CA 1
ATOM 9956 C C . GLY B 1 522 ? -7.426 -21.266 -27.406 1 97.69 522 GLY B C 1
ATOM 9957 O O . GLY B 1 522 ? -6.805 -20.375 -26.828 1 97.69 522 GLY B O 1
ATOM 9958 N N . ASP B 1 523 ? -8.719 -21.188 -27.625 1 98.19 523 ASP B N 1
ATOM 9959 C CA . ASP B 1 523 ? -9.594 -20.125 -27.141 1 98.19 523 ASP B CA 1
ATOM 9960 C C . ASP B 1 523 ? -10.617 -20.672 -26.156 1 98.19 523 ASP B C 1
ATOM 9962 O O . ASP B 1 523 ? -11.516 -21.438 -26.531 1 98.19 523 ASP B O 1
ATOM 9966 N N . PRO B 1 524 ? -10.539 -20.266 -24.859 1 98.5 524 PRO B N 1
ATOM 9967 C CA . PRO B 1 524 ? -11.453 -20.828 -23.859 1 98.5 524 PRO B CA 1
ATOM 9968 C C . PRO B 1 524 ? -12.914 -20.469 -24.141 1 98.5 524 PRO B C 1
ATOM 9970 O O . PRO B 1 524 ? -13.82 -21.094 -23.578 1 98.5 524 PRO B O 1
ATOM 9973 N N . ASN B 1 525 ? -13.18 -19.547 -25.047 1 97.75 525 ASN B N 1
ATOM 9974 C CA . ASN B 1 525 ? -14.547 -19.094 -25.312 1 97.75 525 ASN B CA 1
ATOM 9975 C C . ASN B 1 525 ? -15.188 -19.906 -26.438 1 97.75 525 ASN B C 1
ATOM 9977 O O . ASN B 1 525 ? -16.406 -19.828 -26.641 1 97.75 525 ASN B O 1
ATOM 9981 N N . SER B 1 526 ? -14.406 -20.594 -27.203 1 96.12 526 SER B N 1
ATOM 9982 C CA . SER B 1 526 ? -14.875 -21.297 -28.391 1 96.12 526 SER B CA 1
ATOM 9983 C C . SER B 1 526 ? -14.336 -22.734 -28.422 1 96.12 526 SER B C 1
ATOM 9985 O O . SER B 1 526 ? -13.234 -23 -27.938 1 96.12 526 SER B O 1
ATOM 9987 N N . PRO B 1 527 ? -15.18 -23.688 -28.891 1 95.25 527 PRO B N 1
ATOM 9988 C CA . PRO B 1 527 ? -16.359 -23.562 -29.75 1 95.25 527 PRO B CA 1
ATOM 9989 C C . PRO B 1 527 ? -17.672 -23.641 -28.969 1 95.25 527 PRO B C 1
ATOM 9991 O O . PRO B 1 527 ? -18.719 -23.266 -29.484 1 95.25 527 PRO B O 1
ATOM 9994 N N . ARG B 1 528 ? -17.625 -24.188 -27.781 1 93.56 528 ARG B N 1
ATOM 9995 C CA . ARG B 1 528 ? -18.859 -24.375 -27.016 1 93.56 528 ARG B CA 1
ATOM 9996 C C . ARG B 1 528 ? -19.156 -23.141 -26.172 1 93.56 528 ARG B C 1
ATOM 9998 O O . ARG B 1 528 ? -18.281 -22.641 -25.453 1 93.56 528 ARG B O 1
ATOM 10005 N N . ASN B 1 529 ? -20.391 -22.75 -26.234 1 94 529 ASN B N 1
ATOM 10006 C CA . ASN B 1 529 ? -20.812 -21.625 -25.406 1 94 529 ASN B CA 1
ATOM 10007 C C . ASN B 1 529 ? -21.219 -22.078 -24.016 1 94 529 ASN B C 1
ATOM 10009 O O . ASN B 1 529 ? -21.641 -23.234 -23.828 1 94 529 ASN B O 1
ATOM 10013 N N . GLN B 1 530 ? -21.094 -21.172 -23.078 1 94.62 530 GLN B N 1
ATOM 10014 C CA . GLN B 1 530 ? -21.625 -21.422 -21.75 1 94.62 530 GLN B CA 1
ATOM 10015 C C . GLN B 1 530 ? -23.156 -21.484 -21.781 1 94.62 530 GLN B C 1
ATOM 10017 O O . GLN B 1 530 ? -23.797 -20.703 -22.5 1 94.62 530 GLN B O 1
ATOM 10022 N N . THR B 1 531 ? -23.734 -22.422 -21 1 90 531 THR B N 1
ATOM 10023 C CA . THR B 1 531 ? -25.188 -22.547 -20.969 1 90 531 THR B CA 1
ATOM 10024 C C . THR B 1 531 ? -25.672 -22.891 -19.562 1 90 531 THR B C 1
ATOM 10026 O O . THR B 1 531 ? -24.891 -23.375 -18.734 1 90 531 THR B O 1
ATOM 10029 N N . SER B 1 532 ? -26.969 -22.609 -19.297 1 86.19 532 SER B N 1
ATOM 10030 C CA . SER B 1 532 ? -27.578 -22.938 -18.016 1 86.19 532 SER B CA 1
ATOM 10031 C C . SER B 1 532 ? -28.469 -24.188 -18.109 1 86.19 532 SER B C 1
ATOM 10033 O O . SER B 1 532 ? -29.203 -24.516 -17.188 1 86.19 532 SER B O 1
ATOM 10035 N N . LEU B 1 533 ? -28.375 -24.906 -19.094 1 77.94 533 LEU B N 1
ATOM 10036 C CA . LEU B 1 533 ? -29.328 -25.953 -19.438 1 77.94 533 LEU B CA 1
ATOM 10037 C C . LEU B 1 533 ? -29.375 -27.016 -18.344 1 77.94 533 LEU B C 1
ATOM 10039 O O . LEU B 1 533 ? -30.453 -27.547 -18.031 1 77.94 533 LEU B O 1
ATOM 10043 N N . HIS B 1 534 ? -28.328 -27.281 -17.703 1 73 534 HIS B N 1
ATOM 10044 C CA . HIS B 1 534 ? -28.266 -28.406 -16.781 1 73 534 HIS B CA 1
ATOM 10045 C C . HIS B 1 534 ? -28.328 -27.938 -15.336 1 73 534 HIS B C 1
ATOM 10047 O O . HIS B 1 534 ? -28.109 -28.719 -14.414 1 73 534 HIS B O 1
ATOM 10053 N N . GLY B 1 535 ? -28.641 -26.734 -15.078 1 71.75 535 GLY B N 1
ATOM 10054 C CA . GLY B 1 535 ? -28.562 -26.172 -13.734 1 71.75 535 GLY B CA 1
ATOM 10055 C C . GLY B 1 535 ? -29.891 -26.188 -13 1 71.75 535 GLY B C 1
ATOM 10056 O O . GLY B 1 535 ? -29.953 -25.812 -11.828 1 71.75 535 GLY B O 1
ATOM 10057 N N . GLY B 1 536 ? -30.906 -26.609 -13.703 1 70.38 536 GLY B N 1
ATOM 10058 C CA . GLY B 1 536 ? -32.219 -26.484 -13.078 1 70.38 536 GLY B CA 1
ATOM 10059 C C . GLY B 1 536 ? -32.562 -25.047 -12.734 1 70.38 536 GLY B C 1
ATOM 10060 O O . GLY B 1 536 ? -32.625 -24.188 -13.609 1 70.38 536 GLY B O 1
ATOM 10061 N N . ARG B 1 537 ? -32.531 -24.766 -11.328 1 75.5 537 ARG B N 1
ATOM 10062 C CA . ARG B 1 537 ? -32.906 -23.438 -10.82 1 75.5 537 ARG B CA 1
ATOM 10063 C C . ARG B 1 537 ? -31.672 -22.547 -10.672 1 75.5 537 ARG B C 1
ATOM 10065 O O . ARG B 1 537 ? -31.797 -21.344 -10.43 1 75.5 537 ARG B O 1
ATOM 10072 N N . VAL B 1 538 ? -30.609 -23.234 -10.789 1 87.75 538 VAL B N 1
ATOM 10073 C CA . VAL B 1 538 ? -29.359 -22.469 -10.641 1 87.75 538 VAL B CA 1
ATOM 10074 C C . VAL B 1 538 ? -28.859 -22.047 -12.016 1 87.75 538 VAL B C 1
ATOM 10076 O O . VAL B 1 538 ? -28.625 -22.891 -12.891 1 87.75 538 VAL B O 1
ATOM 10079 N N . LYS B 1 539 ? -28.688 -20.75 -12.141 1 89.38 539 LYS B N 1
ATOM 10080 C CA . LYS B 1 539 ? -28.219 -20.219 -13.414 1 89.38 539 LYS B CA 1
ATOM 10081 C C . LYS B 1 539 ? -26.688 -20.219 -13.477 1 89.38 539 LYS B C 1
ATOM 10083 O O . LYS B 1 539 ? -26.016 -19.969 -12.477 1 89.38 539 LYS B O 1
ATOM 10088 N N . ASN B 1 540 ? -26.219 -20.609 -14.68 1 92.75 540 ASN B N 1
ATOM 10089 C CA . ASN B 1 540 ? -24.797 -20.453 -14.945 1 92.75 540 ASN B CA 1
ATOM 10090 C C . ASN B 1 540 ? -24.406 -18.984 -15.117 1 92.75 540 ASN B C 1
ATOM 10092 O O . ASN B 1 540 ? -24.688 -18.391 -16.156 1 92.75 540 ASN B O 1
ATOM 10096 N N . ARG B 1 541 ? -23.703 -18.5 -14.172 1 93.56 541 ARG B N 1
ATOM 10097 C CA . ARG B 1 541 ? -23.406 -17.062 -14.117 1 93.56 541 ARG B CA 1
ATOM 10098 C C . ARG B 1 541 ? -22.266 -16.719 -15.07 1 93.56 541 ARG B C 1
ATOM 10100 O O . ARG B 1 541 ? -21.938 -15.539 -15.242 1 93.56 541 ARG B O 1
ATOM 10107 N N . PHE B 1 542 ? -21.703 -17.672 -15.742 1 96.31 542 PHE B N 1
ATOM 10108 C CA . PHE B 1 542 ? -20.625 -17.453 -16.688 1 96.31 542 PHE B CA 1
ATOM 10109 C C . PHE B 1 542 ? -21.172 -17.172 -18.094 1 96.31 542 PHE B C 1
ATOM 10111 O O . PHE B 1 542 ? -20.422 -16.812 -19 1 96.31 542 PHE B O 1
ATOM 10118 N N . VAL B 1 543 ? -22.5 -17.266 -18.188 1 94.25 543 VAL B N 1
ATOM 10119 C CA . VAL B 1 543 ? -23.109 -17.016 -19.484 1 94.25 543 VAL B CA 1
ATOM 10120 C C . VAL B 1 543 ? -22.859 -15.586 -19.922 1 94.25 543 VAL B C 1
ATOM 10122 O O . VAL B 1 543 ? -23.016 -14.648 -19.141 1 94.25 543 VAL B O 1
ATOM 10125 N N . ASN B 1 544 ? -22.391 -15.344 -21.094 1 91.31 544 ASN B N 1
ATOM 10126 C CA . ASN B 1 544 ? -22.156 -14.055 -21.734 1 91.31 544 ASN B CA 1
ATOM 10127 C C . ASN B 1 544 ? -20.891 -13.391 -21.219 1 91.31 544 ASN B C 1
ATOM 10129 O O . ASN B 1 544 ? -20.688 -12.188 -21.406 1 91.31 544 ASN B O 1
ATOM 10133 N N . ILE B 1 545 ? -20.141 -14.109 -20.453 1 96.56 545 ILE B N 1
ATOM 10134 C CA . ILE B 1 545 ? -18.844 -13.586 -20.062 1 96.56 545 ILE B CA 1
ATOM 10135 C C . ILE B 1 545 ? -17.797 -13.992 -21.109 1 96.56 545 ILE B C 1
ATOM 10137 O O . ILE B 1 545 ? -17.594 -15.18 -21.359 1 96.56 545 ILE B O 1
ATOM 10141 N N . ASN B 1 546 ? -17.219 -13.039 -21.719 1 96.81 546 ASN B N 1
ATOM 10142 C CA . ASN B 1 546 ? -16.109 -13.297 -22.625 1 96.81 546 ASN B CA 1
ATOM 10143 C C . ASN B 1 546 ? -14.766 -13.227 -21.875 1 96.81 546 ASN B C 1
ATOM 10145 O O . ASN B 1 546 ? -14.43 -12.195 -21.297 1 96.81 546 ASN B O 1
ATOM 10149 N N . TRP B 1 547 ? -14.07 -14.25 -21.875 1 98.19 547 TRP B N 1
ATOM 10150 C CA . TRP B 1 547 ? -12.742 -14.305 -21.266 1 98.19 547 TRP B CA 1
ATOM 10151 C C . TRP B 1 547 ? -11.703 -13.68 -22.188 1 98.19 547 TRP B C 1
ATOM 10153 O O . TRP B 1 547 ? -11.32 -14.266 -23.203 1 98.19 547 TRP B O 1
ATOM 10163 N N . PRO B 1 548 ? -11.164 -12.523 -21.797 1 98.06 548 PRO B N 1
ATOM 10164 C CA . PRO B 1 548 ? -10.234 -11.828 -22.688 1 98.06 548 PRO B CA 1
ATOM 10165 C C . PRO B 1 548 ? -8.82 -12.406 -22.641 1 98.06 548 PRO B C 1
ATOM 10167 O O . PRO B 1 548 ? -8.445 -13.039 -21.656 1 98.06 548 PRO B O 1
ATOM 10170 N N . LYS B 1 549 ? -8.039 -12.141 -23.719 1 98.25 549 LYS B N 1
ATOM 10171 C CA . LYS B 1 549 ? -6.613 -12.445 -23.703 1 98.25 549 LYS B CA 1
ATOM 10172 C C . LYS B 1 549 ? -5.867 -11.547 -22.719 1 98.25 549 LYS B C 1
ATOM 10174 O O . LYS B 1 549 ? -6.195 -10.367 -22.578 1 98.25 549 LYS B O 1
ATOM 10179 N N . PHE B 1 550 ? -4.957 -12.094 -22.094 1 98.38 550 PHE B N 1
ATOM 10180 C CA . PHE B 1 550 ? -4.078 -11.352 -21.188 1 98.38 550 PHE B CA 1
ATOM 10181 C C . PHE B 1 550 ? -2.998 -10.617 -21.969 1 98.38 550 PHE B C 1
ATOM 10183 O O . PHE B 1 550 ? -2.25 -11.234 -22.734 1 98.38 550 PHE B O 1
ATOM 10190 N N . ASN B 1 551 ? -2.928 -9.297 -21.797 1 96.25 551 ASN B N 1
ATOM 10191 C CA . ASN B 1 551 ? -1.857 -8.516 -22.422 1 96.25 551 ASN B CA 1
ATOM 10192 C C . ASN B 1 551 ? -1.16 -7.621 -21.391 1 96.25 551 ASN B C 1
ATOM 10194 O O . ASN B 1 551 ? -1.605 -7.512 -20.25 1 96.25 551 ASN B O 1
ATOM 10198 N N . LEU B 1 552 ? -0.132 -6.996 -21.812 1 94.44 552 LEU B N 1
ATOM 10199 C CA . LEU B 1 552 ? 0.729 -6.27 -20.875 1 94.44 552 LEU B CA 1
ATOM 10200 C C . LEU B 1 552 ? 0.096 -4.941 -20.484 1 94.44 552 LEU B C 1
ATOM 10202 O O . LEU B 1 552 ? 0.398 -4.406 -19.406 1 94.44 552 LEU B O 1
ATOM 10206 N N . HIS B 1 553 ? -0.753 -4.449 -21.219 1 91 553 HIS B N 1
ATOM 10207 C CA . HIS B 1 553 ? -1.325 -3.131 -20.969 1 91 553 HIS B CA 1
ATOM 10208 C C . HIS B 1 553 ? -2.549 -3.219 -20.062 1 91 553 HIS B C 1
ATOM 10210 O O . HIS B 1 553 ? -2.588 -2.592 -19 1 91 553 HIS B O 1
ATOM 10216 N N . ASP B 1 554 ? -3.508 -4.098 -20.391 1 93 554 ASP B N 1
ATOM 10217 C CA . ASP B 1 554 ? -4.77 -4.156 -19.656 1 93 554 ASP B CA 1
ATOM 10218 C C . ASP B 1 554 ? -4.703 -5.195 -18.547 1 93 554 ASP B C 1
ATOM 10220 O O . ASP B 1 554 ? -5.406 -5.074 -17.531 1 93 554 ASP B O 1
ATOM 10224 N N . GLN B 1 555 ? -3.996 -6.254 -18.781 1 96.62 555 GLN B N 1
ATOM 10225 C CA . GLN B 1 555 ? -3.773 -7.355 -17.844 1 96.62 555 GLN B CA 1
ATOM 10226 C C . GLN B 1 555 ? -5.094 -7.887 -17.297 1 96.62 555 GLN B C 1
ATOM 10228 O O . GLN B 1 555 ? -5.258 -8.023 -16.078 1 96.62 555 GLN B O 1
ATOM 10233 N N . GLN B 1 556 ? -6.043 -8.062 -18.172 1 97.94 556 GLN B N 1
ATOM 10234 C CA . GLN B 1 556 ? -7.355 -8.57 -17.781 1 97.94 556 GLN B CA 1
ATOM 10235 C C . GLN B 1 556 ? -7.301 -10.07 -17.5 1 97.94 556 GLN B C 1
ATOM 10237 O O . GLN B 1 556 ? -6.48 -10.789 -18.078 1 97.94 556 GLN B O 1
ATOM 10242 N N . TYR B 1 557 ? -8.133 -10.555 -16.641 1 98.38 557 TYR B N 1
ATOM 10243 C CA . TYR B 1 557 ? -8.211 -11.961 -16.266 1 98.38 557 TYR B CA 1
ATOM 10244 C C . TYR B 1 557 ? -9.625 -12.336 -15.852 1 98.38 557 TYR B C 1
ATOM 10246 O O . TYR B 1 557 ? -10.438 -11.469 -15.531 1 98.38 557 TYR B O 1
ATOM 10254 N N . LEU B 1 558 ? -9.945 -13.602 -15.914 1 98.69 558 LEU B N 1
ATOM 10255 C CA . LEU B 1 558 ? -11.242 -14.109 -15.477 1 98.69 558 LEU B CA 1
ATOM 10256 C C . LEU B 1 558 ? -11.203 -14.5 -14.008 1 98.69 558 LEU B C 1
ATOM 10258 O O . LEU B 1 558 ? -10.398 -15.344 -13.602 1 98.69 558 LEU B O 1
ATOM 10262 N N . LEU B 1 559 ? -12.016 -13.875 -13.219 1 98.12 559 LEU B N 1
ATOM 10263 C CA . LEU B 1 559 ? -12.211 -14.273 -11.828 1 98.12 559 LEU B CA 1
ATOM 10264 C C . LEU B 1 559 ? -13.297 -15.336 -11.711 1 98.12 559 LEU B C 1
ATOM 10266 O O . LEU B 1 559 ? -14.461 -15.07 -12.023 1 98.12 559 LEU B O 1
ATOM 10270 N N . ILE B 1 560 ? -12.891 -16.469 -11.32 1 97.44 560 ILE B N 1
ATOM 10271 C CA . ILE B 1 560 ? -13.828 -17.578 -11.109 1 97.44 560 ILE B CA 1
ATOM 10272 C C . ILE B 1 560 ? -14.227 -17.641 -9.641 1 97.44 560 ILE B C 1
ATOM 10274 O O . ILE B 1 560 ? -13.438 -18.078 -8.797 1 97.44 560 ILE B O 1
ATOM 10278 N N . ALA B 1 561 ? -15.359 -17.203 -9.367 1 94.44 561 ALA B N 1
ATOM 10279 C CA . ALA B 1 561 ? -15.938 -17.125 -8.031 1 94.44 561 ALA B CA 1
ATOM 10280 C C . ALA B 1 561 ? -17.453 -17.344 -8.062 1 94.44 561 ALA B C 1
ATOM 10282 O O . ALA B 1 561 ? -17.984 -17.781 -9.086 1 94.44 561 ALA B O 1
ATOM 10283 N N . ARG B 1 562 ? -18.047 -17.172 -6.875 1 89.25 562 ARG B N 1
ATOM 10284 C CA . ARG B 1 562 ? -19.5 -17.266 -6.844 1 89.25 562 ARG B CA 1
ATOM 10285 C C . ARG B 1 562 ? -20.141 -16.312 -7.844 1 89.25 562 ARG B C 1
ATOM 10287 O O . ARG B 1 562 ? -21.109 -16.656 -8.508 1 89.25 562 ARG B O 1
ATOM 10294 N N . ARG B 1 563 ? -19.531 -15.148 -7.906 1 93.69 563 ARG B N 1
ATOM 10295 C CA . ARG B 1 563 ? -19.891 -14.172 -8.93 1 93.69 563 ARG B CA 1
ATOM 10296 C C . ARG B 1 563 ? -18.719 -13.914 -9.875 1 93.69 563 ARG B C 1
ATOM 10298 O O . ARG B 1 563 ? -17.922 -13.016 -9.641 1 93.69 563 ARG B O 1
ATOM 10305 N N . PRO B 1 564 ? -18.766 -14.773 -11.008 1 96.75 564 PRO B N 1
ATOM 10306 C CA . PRO B 1 564 ? -17.656 -14.625 -11.945 1 96.75 564 PRO B CA 1
ATOM 10307 C C . PRO B 1 564 ? -17.656 -13.266 -12.641 1 96.75 564 PRO B C 1
ATOM 10309 O O . PRO B 1 564 ? -18.719 -12.719 -12.945 1 96.75 564 PRO B O 1
ATOM 10312 N N . THR B 1 565 ? -16.5 -12.664 -12.805 1 97.44 565 THR B N 1
ATOM 10313 C CA . THR B 1 565 ? -16.359 -11.367 -13.469 1 97.44 565 THR B CA 1
ATOM 10314 C C . THR B 1 565 ? -14.977 -11.234 -14.102 1 97.44 565 THR B C 1
ATOM 10316 O O . THR B 1 565 ? -14.047 -11.969 -13.742 1 97.44 565 THR B O 1
ATOM 10319 N N . VAL B 1 566 ? -14.875 -10.445 -15.148 1 98.12 566 VAL B N 1
ATOM 10320 C CA . VAL B 1 566 ? -13.578 -10.078 -15.711 1 98.12 566 VAL B CA 1
ATOM 10321 C C . VAL B 1 566 ? -13.008 -8.883 -14.953 1 98.12 566 VAL B C 1
ATOM 10323 O O . VAL B 1 566 ? -13.672 -7.855 -14.812 1 98.12 566 VAL B O 1
ATOM 10326 N N . ARG B 1 567 ? -11.906 -9.055 -14.383 1 97.44 567 ARG B N 1
ATOM 10327 C CA . ARG B 1 567 ? -11.188 -7.992 -13.68 1 97.44 567 ARG B CA 1
ATOM 10328 C C . ARG B 1 567 ? -9.82 -7.742 -14.32 1 97.44 567 ARG B C 1
ATOM 10330 O O . ARG B 1 567 ? -9.5 -8.32 -15.359 1 97.44 567 ARG B O 1
ATOM 10337 N N . HIS B 1 568 ? -9.141 -6.742 -13.836 1 96.44 568 HIS B N 1
ATOM 10338 C CA . HIS B 1 568 ? -7.82 -6.434 -14.383 1 96.44 568 HIS B CA 1
ATOM 10339 C C . HIS B 1 568 ? -6.816 -6.141 -13.273 1 96.44 568 HIS B C 1
ATOM 10341 O O . HIS B 1 568 ? -7.207 -5.781 -12.156 1 96.44 568 HIS B O 1
ATOM 10347 N N . HIS B 1 569 ? -5.527 -6.312 -13.594 1 96.06 569 HIS B N 1
ATOM 10348 C CA . HIS B 1 569 ? -4.43 -6.043 -12.664 1 96.06 569 HIS B CA 1
ATOM 10349 C C . HIS B 1 569 ? -4.66 -6.73 -11.328 1 96.06 569 HIS B C 1
ATOM 10351 O O . HIS B 1 569 ? -4.895 -6.066 -10.312 1 96.06 569 HIS B O 1
ATOM 10357 N N . TYR B 1 570 ? -4.48 -8.023 -11.258 1 97.12 570 TYR B N 1
ATOM 10358 C CA . TYR B 1 570 ? -4.676 -8.812 -10.047 1 97.12 570 TYR B CA 1
ATOM 10359 C C . TYR B 1 570 ? -3.756 -8.328 -8.93 1 97.12 570 TYR B C 1
ATOM 10361 O O . TYR B 1 570 ? -2.529 -8.383 -9.055 1 97.12 570 TYR B O 1
ATOM 10369 N N . ARG B 1 571 ? -4.309 -7.883 -7.758 1 96.31 571 ARG B N 1
ATOM 10370 C CA . ARG B 1 571 ? -3.547 -7.348 -6.633 1 96.31 571 ARG B CA 1
ATOM 10371 C C . ARG B 1 571 ? -2.441 -6.414 -7.113 1 96.31 571 ARG B C 1
ATOM 10373 O O . ARG B 1 571 ? -1.279 -6.57 -6.73 1 96.31 571 ARG B O 1
ATOM 10380 N N . GLY B 1 572 ? -2.879 -5.422 -7.914 1 95.44 572 GLY B N 1
ATOM 10381 C CA . GLY B 1 572 ? -1.967 -4.582 -8.672 1 95.44 572 GLY B CA 1
ATOM 10382 C C . GLY B 1 572 ? -0.834 -4.02 -7.836 1 95.44 572 GLY B C 1
ATOM 10383 O O . GLY B 1 572 ? 0.337 -4.16 -8.195 1 95.44 572 GLY B O 1
ATOM 10384 N N . GLN B 1 573 ? -1.089 -3.432 -6.723 1 95.69 573 GLN B N 1
ATOM 10385 C CA . GLN B 1 573 ? -0.075 -2.795 -5.891 1 95.69 573 GLN B CA 1
ATOM 10386 C C . GLN B 1 573 ? 0.871 -3.83 -5.289 1 95.69 573 GLN B C 1
ATOM 10388 O O . GLN B 1 573 ? 2.086 -3.627 -5.262 1 95.69 573 GLN B O 1
ATOM 10393 N N . LYS B 1 574 ? 0.323 -4.91 -4.773 1 97.25 574 LYS B N 1
ATOM 10394 C CA . LYS B 1 574 ? 1.148 -5.941 -4.152 1 97.25 574 LYS B CA 1
ATOM 10395 C C . LYS B 1 574 ? 2.037 -6.629 -5.18 1 97.25 574 LYS B C 1
ATOM 10397 O O . LYS B 1 574 ? 3.193 -6.949 -4.895 1 97.25 574 LYS B O 1
ATOM 10402 N N . LEU B 1 575 ? 1.492 -6.887 -6.324 1 97.75 575 LEU B N 1
ATOM 10403 C CA . LEU B 1 575 ? 2.309 -7.531 -7.344 1 97.75 575 LEU B CA 1
ATOM 10404 C C . LEU B 1 575 ? 3.377 -6.582 -7.867 1 97.75 575 LEU B C 1
ATOM 10406 O O . LEU B 1 575 ? 4.477 -7.012 -8.227 1 97.75 575 LEU B O 1
ATOM 10410 N N . ALA B 1 576 ? 3.061 -5.258 -7.926 1 97.44 576 ALA B N 1
ATOM 10411 C CA . ALA B 1 576 ? 4.086 -4.277 -8.289 1 97.44 576 ALA B CA 1
ATOM 10412 C C . ALA B 1 576 ? 5.195 -4.238 -7.242 1 97.44 576 ALA B C 1
ATOM 10414 O O . ALA B 1 576 ? 6.359 -3.988 -7.57 1 97.44 576 ALA B O 1
ATOM 10415 N N . LEU B 1 577 ? 4.824 -4.469 -5.973 1 98.25 577 LEU B N 1
ATOM 10416 C CA . LEU B 1 577 ? 5.828 -4.602 -4.918 1 98.25 577 LEU B CA 1
ATOM 10417 C C . LEU B 1 577 ? 6.832 -5.699 -5.262 1 98.25 577 LEU B C 1
ATOM 10419 O O . LEU B 1 577 ? 8.039 -5.48 -5.188 1 98.25 577 LEU B O 1
ATOM 10423 N N . TRP B 1 578 ? 6.367 -6.801 -5.684 1 98.5 578 TRP B N 1
ATOM 10424 C CA . TRP B 1 578 ? 7.199 -7.977 -5.922 1 98.5 578 TRP B CA 1
ATOM 10425 C C . TRP B 1 578 ? 7.926 -7.867 -7.262 1 98.5 578 TRP B C 1
ATOM 10427 O O . TRP B 1 578 ? 9.055 -8.336 -7.402 1 98.5 578 TRP B O 1
ATOM 10437 N N . LEU B 1 579 ? 7.301 -7.277 -8.258 1 97.88 579 LEU B N 1
ATOM 10438 C CA . LEU B 1 579 ? 7.809 -7.355 -9.617 1 97.88 579 LEU B CA 1
ATOM 10439 C C . LEU B 1 579 ? 8.578 -6.09 -9.984 1 97.88 579 LEU B C 1
ATOM 10441 O O . LEU B 1 579 ? 9.32 -6.07 -10.969 1 97.88 579 LEU B O 1
ATOM 10445 N N . ASP B 1 580 ? 8.422 -5.062 -9.18 1 97.25 580 ASP B N 1
ATOM 10446 C CA . ASP B 1 580 ? 9.07 -3.805 -9.523 1 97.25 580 ASP B CA 1
ATOM 10447 C C . ASP B 1 580 ? 9.883 -3.258 -8.352 1 97.25 580 ASP B C 1
ATOM 10449 O O . ASP B 1 580 ? 11.109 -3.135 -8.438 1 97.25 580 ASP B O 1
ATOM 10453 N N . LEU B 1 581 ? 9.266 -3.033 -7.203 1 98.19 581 LEU B N 1
ATOM 10454 C CA . LEU B 1 581 ? 9.93 -2.363 -6.09 1 98.19 581 LEU B CA 1
ATOM 10455 C C . LEU B 1 581 ? 11.039 -3.236 -5.516 1 98.19 581 LEU B C 1
ATOM 10457 O O . LEU B 1 581 ? 12.18 -2.787 -5.379 1 98.19 581 LEU B O 1
ATOM 10461 N N . ILE B 1 582 ? 10.75 -4.465 -5.145 1 98.31 582 ILE B N 1
ATOM 10462 C CA . ILE B 1 582 ? 11.695 -5.328 -4.453 1 98.31 582 ILE B CA 1
ATOM 10463 C C . ILE B 1 582 ? 12.906 -5.578 -5.348 1 98.31 582 ILE B C 1
ATOM 10465 O O . ILE B 1 582 ? 14.055 -5.508 -4.891 1 98.31 582 ILE B O 1
ATOM 10469 N N . PRO B 1 583 ? 12.695 -5.859 -6.652 1 97.5 583 PRO B N 1
ATOM 10470 C CA . PRO B 1 583 ? 13.867 -6.035 -7.512 1 97.5 583 PRO B CA 1
ATOM 10471 C C . PRO B 1 583 ? 14.766 -4.801 -7.551 1 97.5 583 PRO B C 1
ATOM 10473 O O . PRO B 1 583 ? 15.992 -4.922 -7.66 1 97.5 583 PRO B O 1
ATOM 10476 N N . LYS B 1 584 ? 14.188 -3.617 -7.457 1 96.38 584 LYS B N 1
ATOM 10477 C CA . LYS B 1 584 ? 14.961 -2.383 -7.457 1 96.38 584 LYS B CA 1
ATOM 10478 C C . LYS B 1 584 ? 15.758 -2.232 -6.164 1 96.38 584 LYS B C 1
ATOM 10480 O O . LYS B 1 584 ? 16.844 -1.641 -6.16 1 96.38 584 LYS B O 1
ATOM 10485 N N . ILE B 1 585 ? 15.219 -2.752 -5.066 1 96.62 585 ILE B N 1
ATOM 10486 C CA . ILE B 1 585 ? 15.883 -2.67 -3.77 1 96.62 585 ILE B CA 1
ATOM 10487 C C . ILE B 1 585 ? 16.938 -3.77 -3.658 1 96.62 585 ILE B C 1
ATOM 10489 O O . ILE B 1 585 ? 18.047 -3.529 -3.166 1 96.62 585 ILE B O 1
ATOM 10493 N N . ASN B 1 586 ? 16.609 -4.984 -4.148 1 96.38 586 ASN B N 1
ATOM 10494 C CA . ASN B 1 586 ? 17.484 -6.152 -4.055 1 96.38 586 ASN B CA 1
ATOM 10495 C C . ASN B 1 586 ? 18.625 -6.09 -5.078 1 96.38 586 ASN B C 1
ATOM 10497 O O . ASN B 1 586 ? 18.734 -6.973 -5.934 1 96.38 586 ASN B O 1
ATOM 10501 N N . GLN B 1 587 ? 19.375 -5.109 -5.039 1 93.56 587 GLN B N 1
ATOM 10502 C CA . GLN B 1 587 ? 20.531 -4.926 -5.926 1 93.56 587 GLN B CA 1
ATOM 10503 C C . GLN B 1 587 ? 21.797 -4.613 -5.137 1 93.56 587 GLN B C 1
ATOM 10505 O O . GLN B 1 587 ? 21.734 -3.938 -4.105 1 93.56 587 GLN B O 1
ATOM 10510 N N . GLY B 1 588 ? 22.844 -5.141 -5.719 1 89.12 588 GLY B N 1
ATOM 10511 C CA . GLY B 1 588 ? 24.125 -4.785 -5.129 1 89.12 588 GLY B CA 1
ATOM 10512 C C . GLY B 1 588 ? 24.5 -3.332 -5.348 1 89.12 588 GLY B C 1
ATOM 10513 O O . GLY B 1 588 ? 24.156 -2.742 -6.371 1 89.12 588 GLY B O 1
ATOM 10514 N N . ASP B 1 589 ? 25.125 -2.711 -4.328 1 82.88 589 ASP B N 1
ATOM 10515 C CA . ASP B 1 589 ? 25.531 -1.312 -4.469 1 82.88 589 ASP B CA 1
ATOM 10516 C C . ASP B 1 589 ? 27 -1.124 -4.133 1 82.88 589 ASP B C 1
ATOM 10518 O O . ASP B 1 589 ? 27.453 -0.007 -3.859 1 82.88 589 ASP B O 1
ATOM 10522 N N . GLY B 1 590 ? 27.688 -2.189 -4.117 1 82.19 590 GLY B N 1
ATOM 10523 C CA . GLY B 1 590 ? 29.125 -2.119 -3.863 1 82.19 590 GLY B CA 1
ATOM 10524 C C . GLY B 1 590 ? 29.453 -1.972 -2.391 1 82.19 590 GLY B C 1
ATOM 10525 O O . GLY B 1 590 ? 30.625 -1.954 -2.016 1 82.19 590 GLY B O 1
ATOM 10526 N N . SER B 1 591 ? 28.5 -1.991 -1.54 1 84.31 591 SER B N 1
ATOM 10527 C CA . SER B 1 591 ? 28.734 -1.869 -0.105 1 84.31 591 SER B CA 1
ATOM 10528 C C . SER B 1 591 ? 29.266 -3.176 0.482 1 84.31 591 SER B C 1
ATOM 10530 O O . SER B 1 591 ? 29.328 -4.188 -0.214 1 84.31 591 SER B O 1
ATOM 10532 N N . ASN B 1 592 ? 29.688 -3.062 1.752 1 86.19 592 ASN B N 1
ATOM 10533 C CA . ASN B 1 592 ? 30.141 -4.246 2.479 1 86.19 592 ASN B CA 1
ATOM 10534 C C . ASN B 1 592 ? 29.016 -5.27 2.625 1 86.19 592 ASN B C 1
ATOM 10536 O O . ASN B 1 592 ? 27.875 -4.91 2.906 1 86.19 592 ASN B O 1
ATOM 10540 N N . PRO B 1 593 ? 29.344 -6.488 2.439 1 86.88 593 PRO B N 1
ATOM 10541 C CA . PRO B 1 593 ? 28.328 -7.539 2.537 1 86.88 593 PRO B CA 1
ATOM 10542 C C . PRO B 1 593 ? 27.578 -7.516 3.871 1 86.88 593 PRO B C 1
ATOM 10544 O O . PRO B 1 593 ? 26.406 -7.91 3.936 1 86.88 593 PRO B O 1
ATOM 10547 N N . SER B 1 594 ? 28.203 -7.039 4.895 1 86.69 594 SER B N 1
ATOM 10548 C CA . SER B 1 594 ? 27.578 -6.996 6.215 1 86.69 594 SER B CA 1
ATOM 10549 C C . SER B 1 594 ? 26.406 -6.02 6.242 1 86.69 594 SER B C 1
ATOM 10551 O O . SER B 1 594 ? 25.516 -6.121 7.098 1 86.69 594 SER B O 1
ATOM 10553 N N . GLN B 1 595 ? 26.391 -5.129 5.289 1 87.19 595 GLN B N 1
ATOM 10554 C CA . GLN B 1 595 ? 25.359 -4.105 5.25 1 87.19 595 GLN B CA 1
ATOM 10555 C C . GLN B 1 595 ? 24.062 -4.645 4.629 1 87.19 595 GLN B C 1
ATOM 10557 O O . GLN B 1 595 ? 23.016 -4.012 4.727 1 87.19 595 GLN B O 1
ATOM 10562 N N . HIS B 1 596 ? 24.188 -5.871 4.066 1 91.88 596 HIS B N 1
ATOM 10563 C CA . HIS B 1 596 ? 23.031 -6.461 3.41 1 91.88 596 HIS B CA 1
ATOM 10564 C C . HIS B 1 596 ? 22.312 -7.453 4.328 1 91.88 596 HIS B C 1
ATOM 10566 O O . HIS B 1 596 ? 21.281 -8.023 3.957 1 91.88 596 HIS B O 1
ATOM 10572 N N . LEU B 1 597 ? 22.766 -7.605 5.598 1 93 597 LEU B N 1
ATOM 10573 C CA . LEU B 1 597 ? 22.234 -8.625 6.5 1 93 597 LEU B CA 1
ATOM 10574 C C . LEU B 1 597 ? 21.016 -8.102 7.258 1 93 597 LEU B C 1
ATOM 10576 O O . LEU B 1 597 ? 20.797 -6.891 7.328 1 93 597 LEU B O 1
ATOM 10580 N N . LEU B 1 598 ? 20.219 -9.016 7.801 1 95.44 598 LEU B N 1
ATOM 10581 C CA . LEU B 1 598 ? 19.172 -8.68 8.75 1 95.44 598 LEU B CA 1
ATOM 10582 C C . LEU B 1 598 ? 19.766 -8.25 10.086 1 95.44 598 LEU B C 1
ATOM 10584 O O . LEU B 1 598 ? 20.812 -8.75 10.492 1 95.44 598 LEU B O 1
ATOM 10588 N N . LYS B 1 599 ? 19.031 -7.301 10.703 1 93.31 599 LYS B N 1
ATOM 10589 C CA . LYS B 1 599 ? 19.406 -7.008 12.086 1 93.31 599 LYS B CA 1
ATOM 10590 C C . LYS B 1 599 ? 19.281 -8.25 12.961 1 93.31 599 LYS B C 1
ATOM 10592 O O . LYS B 1 599 ? 18.312 -9.008 12.852 1 93.31 599 LYS B O 1
ATOM 10597 N N . ASN B 1 600 ? 20.281 -8.555 13.773 1 92.62 600 ASN B N 1
ATOM 10598 C CA . ASN B 1 600 ? 20.312 -9.711 14.656 1 92.62 600 ASN B CA 1
ATOM 10599 C C . ASN B 1 600 ? 20.203 -11.016 13.875 1 92.62 600 ASN B C 1
ATOM 10601 O O . ASN B 1 600 ? 19.391 -11.883 14.219 1 92.62 600 ASN B O 1
ATOM 10605 N N . SER B 1 601 ? 20.922 -11.102 12.773 1 91.62 601 SER B N 1
ATOM 10606 C CA . SER B 1 601 ? 20.812 -12.258 11.883 1 91.62 601 SER B CA 1
ATOM 10607 C C . SER B 1 601 ? 21.344 -13.516 12.555 1 91.62 601 SER B C 1
ATOM 10609 O O . SER B 1 601 ? 21.062 -14.633 12.117 1 91.62 601 SER B O 1
ATOM 10611 N N . ASP B 1 602 ? 22.062 -13.359 13.633 1 90.19 602 ASP B N 1
ATOM 10612 C CA . ASP B 1 602 ? 22.656 -14.508 14.305 1 90.19 602 ASP B CA 1
ATOM 10613 C C . ASP B 1 602 ? 21.719 -15.062 15.383 1 90.19 602 ASP B C 1
ATOM 10615 O O . ASP B 1 602 ? 21.984 -16.109 15.961 1 90.19 602 ASP B O 1
ATOM 10619 N N . ASN B 1 603 ? 20.641 -14.383 15.562 1 93.81 603 ASN B N 1
ATOM 10620 C CA . ASN B 1 603 ? 19.688 -14.844 16.562 1 93.81 603 ASN B CA 1
ATOM 10621 C C . ASN B 1 603 ? 18.797 -15.945 16 1 93.81 603 ASN B C 1
ATOM 10623 O O . ASN B 1 603 ? 17.797 -15.664 15.336 1 93.81 603 ASN B O 1
ATOM 10627 N N . ARG B 1 604 ? 19.016 -17.156 16.469 1 92.94 604 ARG B N 1
ATOM 10628 C CA . ARG B 1 604 ? 18.344 -18.344 15.922 1 92.94 604 ARG B CA 1
ATOM 10629 C C . ARG B 1 604 ? 16.859 -18.312 16.203 1 92.94 604 ARG B C 1
ATOM 10631 O O . ARG B 1 604 ? 16.047 -18.766 15.391 1 92.94 604 ARG B O 1
ATOM 10638 N N . SER B 1 605 ? 16.469 -17.734 17.297 1 94.5 605 SER B N 1
ATOM 10639 C CA . SER B 1 605 ? 15.078 -17.75 17.719 1 94.5 605 SER B CA 1
ATOM 10640 C C . SER B 1 605 ? 14.234 -16.812 16.859 1 94.5 605 SER B C 1
ATOM 10642 O O . SER B 1 605 ? 13.008 -16.891 16.875 1 94.5 605 SER B O 1
ATOM 10644 N N . SER B 1 606 ? 14.922 -15.953 16.125 1 95.75 606 SER B N 1
ATOM 10645 C CA . SER B 1 606 ? 14.188 -14.969 15.336 1 95.75 606 SER B CA 1
ATOM 10646 C C . SER B 1 606 ? 13.742 -15.555 14 1 95.75 606 SER B C 1
ATOM 10648 O O . SER B 1 606 ? 13.07 -14.883 13.219 1 95.75 606 SER B O 1
ATOM 10650 N N . PHE B 1 607 ? 14 -16.875 13.789 1 95.94 607 PHE B N 1
ATOM 10651 C CA . PHE B 1 607 ? 13.648 -17.5 12.516 1 95.94 607 PHE B CA 1
ATOM 10652 C C . PHE B 1 607 ? 12.68 -18.656 12.734 1 95.94 607 PHE B C 1
ATOM 10654 O O . PHE B 1 607 ? 12.656 -19.25 13.805 1 95.94 607 PHE B O 1
ATOM 10661 N N . ASP B 1 608 ? 11.82 -18.938 11.727 1 92.19 608 ASP B N 1
ATOM 10662 C CA . ASP B 1 608 ? 10.812 -19.984 11.75 1 92.19 608 ASP B CA 1
ATOM 10663 C C . ASP B 1 608 ? 11.461 -21.359 11.547 1 92.19 608 ASP B C 1
ATOM 10665 O O . ASP B 1 608 ? 10.961 -22.375 12.055 1 92.19 608 ASP B O 1
ATOM 10669 N N . ASP B 1 609 ? 12.484 -21.5 10.812 1 90.62 609 ASP B N 1
ATOM 10670 C CA . ASP B 1 609 ? 13.172 -22.75 10.484 1 90.62 609 ASP B CA 1
ATOM 10671 C C . ASP B 1 609 ? 14.672 -22.516 10.32 1 90.62 609 ASP B C 1
ATOM 10673 O O . ASP B 1 609 ? 15.203 -22.594 9.211 1 90.62 609 ASP B O 1
ATOM 10677 N N . TYR B 1 610 ? 15.32 -22.422 11.469 1 90.06 610 TYR B N 1
ATOM 10678 C CA . TYR B 1 610 ? 16.703 -21.969 11.5 1 90.06 610 TYR B CA 1
ATOM 10679 C C . TYR B 1 610 ? 17.625 -22.953 10.797 1 90.06 610 TYR B C 1
ATOM 10681 O O . TYR B 1 610 ? 18.516 -22.547 10.047 1 90.06 610 TYR B O 1
ATOM 10689 N N . PRO B 1 611 ? 17.406 -24.234 10.922 1 90.88 611 PRO B N 1
ATOM 10690 C CA . PRO B 1 611 ? 18.312 -25.188 10.273 1 90.88 611 PRO B CA 1
ATOM 10691 C C . PRO B 1 611 ? 18.219 -25.141 8.75 1 90.88 611 PRO B C 1
ATOM 10693 O O . PRO B 1 611 ? 19.109 -25.641 8.062 1 90.88 611 PRO B O 1
ATOM 10696 N N . ARG B 1 612 ? 17.172 -24.594 8.25 1 94.38 612 ARG B N 1
ATOM 10697 C CA . ARG B 1 612 ? 16.969 -24.578 6.805 1 94.38 612 ARG B CA 1
ATOM 10698 C C . ARG B 1 612 ? 17.188 -23.188 6.23 1 94.38 612 ARG B C 1
ATOM 10700 O O . ARG B 1 612 ? 16.562 -22.812 5.238 1 94.38 612 ARG B O 1
ATOM 10707 N N . LEU B 1 613 ? 18.016 -22.406 6.887 1 94 613 LEU B N 1
ATOM 10708 C CA . LEU B 1 613 ? 18.406 -21.109 6.344 1 94 613 LEU B CA 1
ATOM 10709 C C . LEU B 1 613 ? 19.531 -21.266 5.312 1 94 613 LEU B C 1
ATOM 10711 O O . LEU B 1 613 ? 20.359 -22.156 5.43 1 94 613 LEU B O 1
ATOM 10715 N N . VAL B 1 614 ? 19.531 -20.438 4.266 1 90.88 614 VAL B N 1
ATOM 10716 C CA . VAL B 1 614 ? 20.656 -20.344 3.338 1 90.88 614 VAL B CA 1
ATOM 10717 C C . VAL B 1 614 ? 21.875 -19.766 4.062 1 90.88 614 VAL B C 1
ATOM 10719 O O . VAL B 1 614 ? 21.781 -18.75 4.746 1 90.88 614 VAL B O 1
ATOM 10722 N N . PRO B 1 615 ? 22.969 -20.531 4 1 76.75 615 PRO B N 1
ATOM 10723 C CA . PRO B 1 615 ? 24.156 -20.047 4.719 1 76.75 615 PRO B CA 1
ATOM 10724 C C . PRO B 1 615 ? 24.672 -18.719 4.172 1 76.75 615 PRO B C 1
ATOM 10726 O O . PRO B 1 615 ? 24.438 -18.406 3.004 1 76.75 615 PRO B O 1
ATOM 10729 N N . SER B 1 616 ? 25.234 -17.859 4.984 1 64.38 616 SER B N 1
ATOM 10730 C CA . SER B 1 616 ? 25.797 -16.562 4.594 1 64.38 616 SER B CA 1
ATOM 10731 C C . SER B 1 616 ? 26.984 -16.734 3.66 1 64.38 616 SER B C 1
ATOM 10733 O O . SER B 1 616 ? 27.688 -17.75 3.73 1 64.38 616 SER B O 1
ATOM 10735 N N . LEU B 1 617 ? 27.047 -16.281 2.496 1 50.94 617 LEU B N 1
ATOM 10736 C CA . LEU B 1 617 ? 28.016 -16.391 1.415 1 50.94 617 LEU B CA 1
ATOM 10737 C C . LEU B 1 617 ? 29.438 -16.422 1.965 1 50.94 617 LEU B C 1
ATOM 10739 O O . LEU B 1 617 ? 30.406 -16.547 1.204 1 50.94 617 LEU B O 1
ATOM 10743 N N . ASP B 1 618 ? 29.891 -15.828 3.082 1 43.03 618 ASP B N 1
ATOM 10744 C CA . ASP B 1 618 ? 31.344 -15.82 3.191 1 43.03 618 ASP B CA 1
ATOM 10745 C C . ASP B 1 618 ? 31.906 -17.25 3.178 1 43.03 618 ASP B C 1
ATOM 10747 O O . ASP B 1 618 ? 33.031 -17.469 2.732 1 43.03 618 ASP B O 1
ATOM 10751 N N . ASN B 1 619 ? 31.625 -18.188 4.086 1 36.28 619 ASN B N 1
ATOM 10752 C CA . ASN B 1 619 ? 32.438 -19.359 4.355 1 36.28 619 ASN B CA 1
ATOM 10753 C C . ASN B 1 619 ? 32.125 -20.516 3.42 1 36.28 619 ASN B C 1
ATOM 10755 O O . ASN B 1 619 ? 32.531 -21.641 3.641 1 36.28 619 ASN B O 1
ATOM 10759 N N . VAL B 1 620 ? 31.031 -20.688 2.912 1 35.38 620 VAL B N 1
ATOM 10760 C CA . VAL B 1 620 ? 30.812 -22.062 2.49 1 35.38 620 VAL B CA 1
ATOM 10761 C C . VAL B 1 620 ? 31.594 -22.344 1.211 1 35.38 620 VAL B C 1
ATOM 10763 O O . VAL B 1 620 ? 32.375 -23.312 1.146 1 35.38 620 VAL B O 1
ATOM 10766 N N . PHE B 1 621 ? 30.922 -22.969 0.051 1 33.78 621 PHE B N 1
ATOM 10767 C CA . PHE B 1 621 ? 31.516 -23.891 -0.904 1 33.78 621 PHE B CA 1
ATOM 10768 C C . PHE B 1 621 ? 32.469 -23.156 -1.843 1 33.78 621 PHE B C 1
ATOM 10770 O O . PHE B 1 621 ? 32.125 -22.109 -2.375 1 33.78 621 PHE B O 1
ATOM 10777 N N . PRO B 1 622 ? 33.812 -23.484 -1.654 1 32.97 622 PRO B N 1
ATOM 10778 C CA . PRO B 1 622 ? 34.75 -23.172 -2.748 1 32.97 622 PRO B CA 1
ATOM 10779 C C . PRO B 1 622 ? 34.156 -23.469 -4.125 1 32.97 622 PRO B C 1
ATOM 10781 O O . PRO B 1 622 ? 33.438 -24.453 -4.289 1 32.97 622 PRO B O 1
ATOM 10784 N N . SER B 1 623 ? 33.781 -22.562 -4.871 1 32.22 623 SER B N 1
ATOM 10785 C CA . SER B 1 623 ? 33.438 -22.938 -6.23 1 32.22 623 SER B CA 1
ATOM 10786 C C . SER B 1 623 ? 34.344 -24.047 -6.758 1 32.22 623 SER B C 1
ATOM 10788 O O . SER B 1 623 ? 35.562 -24 -6.59 1 32.22 623 SER B O 1
ATOM 10790 N N . PRO B 1 624 ? 33.906 -25.281 -6.945 1 31.62 624 PRO B N 1
ATOM 10791 C CA . PRO B 1 624 ? 34.906 -26.203 -7.508 1 31.62 624 PRO B CA 1
ATOM 10792 C C . PRO B 1 624 ? 35.781 -25.547 -8.594 1 31.62 624 PRO B C 1
ATOM 10794 O O . PRO B 1 624 ? 35.344 -24.578 -9.211 1 31.62 624 PRO B O 1
ATOM 10797 N N . PRO B 1 625 ? 37.062 -25.766 -8.594 1 29.52 625 PRO B N 1
ATOM 10798 C CA . PRO B 1 625 ? 37.938 -25.203 -9.641 1 29.52 625 PRO B CA 1
ATOM 10799 C C . PRO B 1 625 ? 37.312 -25.312 -11.039 1 29.52 625 PRO B C 1
ATOM 10801 O O . PRO B 1 625 ? 36.5 -26.219 -11.289 1 29.52 625 PRO B O 1
ATOM 10804 N N . ALA B 1 626 ? 37.344 -24.297 -11.727 1 32.53 626 ALA B N 1
ATOM 10805 C CA . ALA B 1 626 ? 36.906 -24.344 -13.125 1 32.53 626 ALA B CA 1
ATOM 10806 C C . ALA B 1 626 ? 37.438 -25.594 -13.82 1 32.53 626 ALA B C 1
ATOM 10808 O O . ALA B 1 626 ? 38.625 -25.922 -13.711 1 32.53 626 ALA B O 1
ATOM 10809 N N . MET B 1 627 ? 36.656 -26.578 -14.141 1 27.42 627 MET B N 1
ATOM 10810 C CA . MET B 1 627 ? 37.125 -27.766 -14.844 1 27.42 627 MET B CA 1
ATOM 10811 C C . MET B 1 627 ? 38.094 -27.391 -15.953 1 27.42 627 MET B C 1
ATOM 10813 O O . MET B 1 627 ? 37.875 -26.406 -16.672 1 27.42 627 MET B O 1
ATOM 10817 N N . PRO B 1 628 ? 39.312 -27.797 -15.922 1 28.45 628 PRO B N 1
ATOM 10818 C CA . PRO B 1 628 ? 40.219 -27.5 -17.031 1 28.45 628 PRO B CA 1
ATOM 10819 C C . PRO B 1 628 ? 39.562 -27.703 -18.391 1 28.45 628 PRO B C 1
ATOM 10821 O O . PRO B 1 628 ? 38.594 -28.469 -18.516 1 28.45 628 PRO B O 1
ATOM 10824 N N . PRO B 1 629 ? 39.75 -26.812 -19.359 1 27.42 629 PRO B N 1
ATOM 10825 C CA . PRO B 1 629 ? 39.156 -26.984 -20.688 1 27.42 629 PRO B CA 1
ATOM 10826 C C . PRO B 1 629 ? 39.312 -28.406 -21.219 1 27.42 629 PRO B C 1
ATOM 10828 O O . PRO B 1 629 ? 40.406 -28.953 -21.219 1 27.42 629 PRO B O 1
ATOM 10831 N N . ILE B 1 630 ? 38.406 -29.266 -20.906 1 29.78 630 ILE B N 1
ATOM 10832 C CA . ILE B 1 630 ? 38.531 -30.594 -21.484 1 29.78 630 ILE B CA 1
ATOM 10833 C C . ILE B 1 630 ? 38.938 -30.484 -22.953 1 29.78 630 ILE B C 1
ATOM 10835 O O . ILE B 1 630 ? 38.344 -29.719 -23.719 1 29.78 630 ILE B O 1
ATOM 10839 N N . ALA B 1 631 ? 40.125 -30.906 -23.297 1 29.67 631 ALA B N 1
ATOM 10840 C CA . ALA B 1 631 ? 40.688 -31 -24.641 1 29.67 631 ALA B CA 1
ATOM 10841 C C . ALA B 1 631 ? 39.656 -31.531 -25.641 1 29.67 631 ALA B C 1
ATOM 10843 O O . ALA B 1 631 ? 38.812 -32.344 -25.281 1 29.67 631 ALA B O 1
ATOM 10844 N N . PRO B 1 632 ? 39.531 -30.906 -26.812 1 27.09 632 PRO B N 1
ATOM 10845 C CA . PRO B 1 632 ? 38.594 -31.312 -27.859 1 27.09 632 PRO B CA 1
ATOM 10846 C C . PRO B 1 632 ? 38.625 -32.812 -28.156 1 27.09 632 PRO B C 1
ATOM 10848 O O . PRO B 1 632 ? 39.719 -33.375 -28.312 1 27.09 632 PRO B O 1
ATOM 10851 N N . ILE B 1 633 ? 37.844 -33.562 -27.484 1 28.31 633 ILE B N 1
ATOM 10852 C CA . ILE B 1 633 ? 37.875 -34.969 -27.844 1 28.31 633 ILE B CA 1
ATOM 10853 C C . ILE B 1 633 ? 37.906 -35.125 -29.359 1 28.31 633 ILE B C 1
ATOM 10855 O O . ILE B 1 633 ? 37.156 -34.438 -30.078 1 28.31 633 ILE B O 1
ATOM 10859 N N . PRO B 1 634 ? 38.906 -35.656 -29.969 1 25.02 634 PRO B N 1
ATOM 10860 C CA . PRO B 1 634 ? 39 -35.875 -31.406 1 25.02 634 PRO B CA 1
ATOM 10861 C C . PRO B 1 634 ? 37.75 -36.5 -32 1 25.02 634 PRO B C 1
ATOM 10863 O O . PRO B 1 634 ? 37 -37.219 -31.297 1 25.02 634 PRO B O 1
ATOM 10866 N N . SER B 1 635 ? 37.094 -35.875 -33.031 1 22.67 635 SER B N 1
ATOM 10867 C CA . SER B 1 635 ? 35.875 -36.031 -33.844 1 22.67 635 SER B CA 1
ATOM 10868 C C . SER B 1 635 ? 35.75 -37.469 -34.344 1 22.67 635 SER B C 1
ATOM 10870 O O . SER B 1 635 ? 34.875 -37.75 -35.156 1 22.67 635 SER B O 1
ATOM 10872 N N . SER B 1 636 ? 36.656 -38.344 -34.062 1 23.53 636 SER B N 1
ATOM 10873 C CA . SER B 1 636 ? 36.5 -39.438 -34.969 1 23.53 636 SER B CA 1
ATOM 10874 C C . SER B 1 636 ? 35.219 -40.219 -34.719 1 23.53 636 SER B C 1
ATOM 10876 O O . SER B 1 636 ? 35.281 -41.344 -34.188 1 23.53 636 SER B O 1
ATOM 10878 N N . VAL B 1 637 ? 34.219 -39.562 -34.156 1 25.02 637 VAL B N 1
ATOM 10879 C CA . VAL B 1 637 ? 33.156 -40.562 -33.938 1 25.02 637 VAL B CA 1
ATOM 10880 C C . VAL B 1 637 ? 32.75 -41.156 -35.281 1 25.02 637 VAL B C 1
ATOM 10882 O O . VAL B 1 637 ? 32.469 -40.406 -36.25 1 25.02 637 VAL B O 1
ATOM 10885 N N . PRO B 1 638 ? 33.031 -42.281 -35.625 1 22.61 638 PRO B N 1
ATOM 10886 C CA . PRO B 1 638 ? 32.625 -42.938 -36.875 1 22.61 638 PRO B CA 1
ATOM 10887 C C . PRO B 1 638 ? 31.156 -42.781 -37.188 1 22.61 638 PRO B C 1
ATOM 10889 O O . PRO B 1 638 ? 30.328 -42.688 -36.281 1 22.61 638 PRO B O 1
ATOM 10892 N N . ASN B 1 639 ? 30.781 -42.031 -38.438 1 21.61 639 ASN B N 1
ATOM 10893 C CA . ASN B 1 639 ? 29.594 -41.625 -39.188 1 21.61 639 ASN B CA 1
ATOM 10894 C C . ASN B 1 639 ? 28.594 -42.781 -39.281 1 21.61 639 ASN B C 1
ATOM 10896 O O . ASN B 1 639 ? 27.688 -42.75 -40.125 1 21.61 639 ASN B O 1
ATOM 10900 N N . THR B 1 640 ? 28.828 -43.938 -38.812 1 20.62 640 THR B N 1
ATOM 10901 C CA . THR B 1 640 ? 28.125 -44.938 -39.594 1 20.62 640 THR B CA 1
ATOM 10902 C C . THR B 1 640 ? 26.625 -44.719 -39.562 1 20.62 640 THR B C 1
ATOM 10904 O O . THR B 1 640 ? 25.922 -44.969 -40.531 1 20.62 640 THR B O 1
ATOM 10907 N N . GLY B 1 641 ? 25.906 -44.875 -38.469 1 20.38 641 GLY B N 1
ATOM 10908 C CA . GLY B 1 641 ? 24.578 -45.406 -38.719 1 20.38 641 GLY B CA 1
ATOM 10909 C C . GLY B 1 641 ? 23.609 -44.344 -39.219 1 20.38 641 GLY B C 1
ATOM 10910 O O . GLY B 1 641 ? 23.469 -43.281 -38.594 1 20.38 641 GLY B O 1
ATOM 10911 N N . VAL B 1 642 ? 23.375 -44.125 -40.562 1 21.08 642 VAL B N 1
ATOM 10912 C CA . VAL B 1 642 ? 22.516 -43.406 -41.5 1 21.08 642 VAL B CA 1
ATOM 10913 C C . VAL B 1 642 ? 21.062 -43.438 -41 1 21.08 642 VAL B C 1
ATOM 10915 O O . VAL B 1 642 ? 20.453 -44.5 -40.938 1 21.08 642 VAL B O 1
ATOM 10918 N N . TRP B 1 643 ? 20.672 -42.719 -40.031 1 19.55 643 TRP B N 1
ATOM 10919 C CA . TRP B 1 643 ? 19.219 -42.562 -40.062 1 19.55 643 TRP B CA 1
ATOM 10920 C C . TRP B 1 643 ? 18.781 -41.781 -41.312 1 19.55 643 TRP B C 1
ATOM 10922 O O . TRP B 1 643 ? 19.266 -40.688 -41.562 1 19.55 643 TRP B O 1
ATOM 10932 N N . SER B 1 644 ? 18.328 -42.281 -42.531 1 19.67 644 SER B N 1
ATOM 10933 C CA . SER B 1 644 ? 18 -42 -43.906 1 19.67 644 SER B CA 1
ATOM 10934 C C . SER B 1 644 ? 16.875 -40.938 -44.031 1 19.67 644 SER B C 1
ATOM 10936 O O . SER B 1 644 ? 16.344 -40.719 -45.094 1 19.67 644 SER B O 1
ATOM 10938 N N . THR B 1 645 ? 16.344 -40.125 -43.25 1 21.25 645 THR B N 1
ATOM 10939 C CA . THR B 1 645 ? 15.234 -39.469 -43.906 1 21.25 645 THR B CA 1
ATOM 10940 C C . THR B 1 645 ? 15.727 -38.594 -45.062 1 21.25 645 THR B C 1
ATOM 10942 O O . THR B 1 645 ? 16.797 -37.969 -44.938 1 21.25 645 THR B O 1
ATOM 10945 N N . PRO B 1 646 ? 15.055 -38.562 -46.344 1 18.7 646 PRO B N 1
ATOM 10946 C CA . PRO B 1 646 ? 15.344 -37.969 -47.656 1 18.7 646 PRO B CA 1
ATOM 10947 C C . PRO B 1 646 ? 15.453 -36.438 -47.594 1 18.7 646 PRO B C 1
ATOM 10949 O O . PRO B 1 646 ? 14.734 -35.781 -46.812 1 18.7 646 PRO B O 1
ATOM 10952 N N . SER B 1 647 ? 16.609 -35.906 -47.906 1 19.22 647 SER B N 1
ATOM 10953 C CA . SER B 1 647 ? 17.203 -34.562 -48 1 19.22 647 SER B CA 1
ATOM 10954 C C . SER B 1 647 ? 16.578 -33.75 -49.094 1 19.22 647 SER B C 1
ATOM 10956 O O . SER B 1 647 ? 17.078 -32.656 -49.438 1 19.22 647 SER B O 1
ATOM 10958 N N . ILE B 1 648 ? 15.391 -34 -49.75 1 18.73 648 ILE B N 1
ATOM 10959 C CA . ILE B 1 648 ? 15.367 -33.562 -51.156 1 18.73 648 ILE B CA 1
ATOM 10960 C C . ILE B 1 648 ? 15.438 -32.062 -51.219 1 18.73 648 ILE B C 1
ATOM 10962 O O . ILE B 1 648 ? 14.5 -31.359 -50.812 1 18.73 648 ILE B O 1
ATOM 10966 N N . PHE B 1 649 ? 16.578 -31.484 -51.094 1 17.97 649 PHE B N 1
ATOM 10967 C CA . PHE B 1 649 ? 16.906 -30.078 -51.25 1 17.97 649 PHE B CA 1
ATOM 10968 C C . PHE B 1 649 ? 16.781 -29.641 -52.688 1 17.97 649 PHE B C 1
ATOM 10970 O O . PHE B 1 649 ? 17.578 -30.047 -53.562 1 17.97 649 PHE B O 1
ATOM 10977 N N . LEU B 1 650 ? 15.539 -29.469 -53.156 1 16.67 650 LEU B N 1
ATOM 10978 C CA . LEU B 1 650 ? 15.422 -29.047 -54.531 1 16.67 650 LEU B CA 1
ATOM 10979 C C . LEU B 1 650 ? 16.188 -27.75 -54.781 1 16.67 650 LEU B C 1
ATOM 10981 O O . LEU B 1 650 ? 16.188 -26.859 -53.938 1 16.67 650 LEU B O 1
ATOM 10985 N N . GLU B 1 651 ? 16.906 -27.625 -55.938 1 16.83 651 GLU B N 1
ATOM 10986 C CA . GLU B 1 651 ? 17.969 -26.828 -56.531 1 16.83 651 GLU B CA 1
ATOM 10987 C C . GLU B 1 651 ? 17.453 -25.469 -57 1 16.83 651 GLU B C 1
ATOM 10989 O O . GLU B 1 651 ? 18.156 -24.453 -56.875 1 16.83 651 GLU B O 1
ATOM 10994 N N . GLU B 1 652 ? 16.203 -25.156 -57.406 1 15.94 652 GLU B N 1
ATOM 10995 C CA . GLU B 1 652 ? 16.297 -24.516 -58.719 1 15.94 652 GLU B CA 1
ATOM 10996 C C . GLU B 1 652 ? 16.984 -23.156 -58.625 1 15.94 652 GLU B C 1
ATOM 10998 O O . GLU B 1 652 ? 17.062 -22.562 -57.562 1 15.94 652 GLU B O 1
ATOM 11003 N N . THR B 1 653 ? 16.656 -22.25 -59.688 1 16.14 653 THR B N 1
ATOM 11004 C CA . THR B 1 653 ? 17.25 -21.547 -60.812 1 16.14 653 THR B CA 1
ATOM 11005 C C . THR B 1 653 ? 17.547 -20.094 -60.438 1 16.14 653 THR B C 1
ATOM 11007 O O . THR B 1 653 ? 16.984 -19.562 -59.5 1 16.14 653 THR B O 1
ATOM 11010 N N . SER B 1 654 ? 17.766 -19.141 -61.562 1 15.67 654 SER B N 1
ATOM 11011 C CA . SER B 1 654 ? 18.797 -18.297 -62.156 1 15.67 654 SER B CA 1
ATOM 11012 C C . SER B 1 654 ? 18.594 -16.828 -61.781 1 15.67 654 SER B C 1
ATOM 11014 O O . SER B 1 654 ? 19.547 -16.141 -61.406 1 15.67 654 SER B O 1
ATOM 11016 N N . GLU B 1 655 ? 17.547 -16.078 -62.281 1 15.78 655 GLU B N 1
ATOM 11017 C CA . GLU B 1 655 ? 17.844 -15.016 -63.219 1 15.78 655 GLU B CA 1
ATOM 11018 C C . GLU B 1 655 ? 18.266 -13.734 -62.531 1 15.78 655 GLU B C 1
ATOM 11020 O O . GLU B 1 655 ? 17.969 -13.539 -61.344 1 15.78 655 GLU B O 1
ATOM 11025 N N . ASN B 1 656 ? 18.375 -12.57 -63.375 1 15.59 656 ASN B N 1
ATOM 11026 C CA . ASN B 1 656 ? 19.375 -11.617 -63.812 1 15.59 656 ASN B CA 1
ATOM 11027 C C . ASN B 1 656 ? 19.359 -10.344 -62.969 1 15.59 656 ASN B C 1
ATOM 11029 O O . ASN B 1 656 ? 20.406 -9.914 -62.469 1 15.59 656 ASN B O 1
ATOM 11033 N N . PRO B 1 657 ? 18.609 -9.156 -63.375 1 15.73 657 PRO B N 1
ATOM 11034 C CA . PRO B 1 657 ? 19.266 -8.039 -64.062 1 15.73 657 PRO B CA 1
ATOM 11035 C C . PRO B 1 657 ? 19.688 -6.93 -63.094 1 15.73 657 PRO B C 1
ATOM 11037 O O . PRO B 1 657 ? 19.297 -6.941 -61.938 1 15.73 657 PRO B O 1
ATOM 11040 N N . ASP B 1 658 ? 19.219 -5.625 -63.406 1 15.19 658 ASP B N 1
ATOM 11041 C CA . ASP B 1 658 ? 19.922 -4.438 -63.875 1 15.19 658 ASP B CA 1
ATOM 11042 C C . ASP B 1 658 ? 20.297 -3.518 -62.719 1 15.19 658 ASP B C 1
ATOM 11044 O O . ASP B 1 658 ? 19.781 -3.67 -61.594 1 15.19 658 ASP B O 1
ATOM 11048 N N . GLN B 1 659 ? 20.297 -2.039 -62.969 1 14.5 659 GLN B N 1
ATOM 11049 C CA . GLN B 1 659 ? 21.25 -0.974 -63.219 1 14.5 659 GLN B CA 1
ATOM 11050 C C . GLN B 1 659 ? 21.328 -0.015 -62.031 1 14.5 659 GLN B C 1
ATOM 11052 O O . GLN B 1 659 ? 22.422 0.364 -61.594 1 14.5 659 GLN B O 1
ATOM 11057 N N . LEU B 1 660 ? 20.312 0.935 -61.844 1 15.04 660 LEU B N 1
ATOM 11058 C CA . LEU B 1 660 ? 20.641 2.332 -62.125 1 15.04 660 LEU B CA 1
ATOM 11059 C C . LEU B 1 660 ? 21.484 2.904 -60.969 1 15.04 660 LEU B C 1
ATOM 11061 O O . LEU B 1 660 ? 21.422 2.422 -59.844 1 15.04 660 LEU B O 1
ATOM 11065 N N . ASP B 1 661 ? 21.719 4.262 -60.969 1 14.61 661 ASP B N 1
ATOM 11066 C CA . ASP B 1 661 ? 22.781 5.25 -61.125 1 14.61 661 ASP B CA 1
ATOM 11067 C C . ASP B 1 661 ? 23.188 5.844 -59.781 1 14.61 661 ASP B C 1
ATOM 11069 O O . ASP B 1 661 ? 24.359 5.785 -59.406 1 14.61 661 ASP B O 1
ATOM 11073 N N . SER B 1 662 ? 23 7.25 -59.594 1 14.61 662 SER B N 1
ATOM 11074 C CA . SER B 1 662 ? 24 8.305 -59.656 1 14.61 662 SER B CA 1
ATOM 11075 C C . SER B 1 662 ? 24.453 8.719 -58.25 1 14.61 662 SER B C 1
ATOM 11077 O O . SER B 1 662 ? 25.656 8.734 -57.969 1 14.61 662 SER B O 1
ATOM 11079 N N . THR B 1 663 ? 24.109 10.031 -57.781 1 15.16 663 THR B N 1
ATOM 11080 C CA . THR B 1 663 ? 25.016 11.164 -57.75 1 15.16 663 THR B CA 1
ATOM 11081 C C . THR B 1 663 ? 25.656 11.297 -56.375 1 15.16 663 THR B C 1
ATOM 11083 O O . THR B 1 663 ? 25.125 10.773 -55.375 1 15.16 663 THR B O 1
ATOM 11086 N N . HIS B 1 664 ? 26.219 12.617 -56 1 14.73 664 HIS B N 1
ATOM 11087 C CA . HIS B 1 664 ? 27.516 13.273 -55.75 1 14.73 664 HIS B CA 1
ATOM 11088 C C . HIS B 1 664 ? 27.766 13.508 -54.281 1 14.73 664 HIS B C 1
ATOM 11090 O O . HIS B 1 664 ? 28.812 13.133 -53.75 1 14.73 664 HIS B O 1
ATOM 11096 N N . ILE B 1 665 ? 27.375 14.75 -53.625 1 14.84 665 ILE B N 1
ATOM 11097 C CA . ILE B 1 665 ? 28.422 15.758 -53.438 1 14.84 665 ILE B CA 1
ATOM 11098 C C . ILE B 1 665 ? 29.078 15.539 -52.062 1 14.84 665 ILE B C 1
ATOM 11100 O O . ILE B 1 665 ? 28.469 14.953 -51.156 1 14.84 665 ILE B O 1
ATOM 11104 N N . GLU B 1 666 ? 29.781 16.688 -51.5 1 14.53 666 GLU B N 1
ATOM 11105 C CA . GLU B 1 666 ? 31.141 17.125 -51.156 1 14.53 666 GLU B CA 1
ATOM 11106 C C . GLU B 1 666 ? 31.391 17.078 -49.656 1 14.53 666 GLU B C 1
ATOM 11108 O O . GLU B 1 666 ? 32.344 16.469 -49.188 1 14.53 666 GLU B O 1
ATOM 11113 N N . GLU B 1 667 ? 31.781 18.328 -49 1 14.34 667 GLU B N 1
ATOM 11114 C CA . GLU B 1 667 ? 33.125 18.734 -48.594 1 14.34 667 GLU B CA 1
ATOM 11115 C C . GLU B 1 667 ? 33.312 18.531 -47.094 1 14.34 667 GLU B C 1
ATOM 11117 O O . GLU B 1 667 ? 34.281 17.875 -46.656 1 14.34 667 GLU B O 1
ATOM 11122 N N . THR B 1 668 ? 33.5 19.703 -46.219 1 14.69 668 THR B N 1
ATOM 11123 C CA . THR B 1 668 ? 34.781 20.219 -45.781 1 14.69 668 THR B CA 1
ATOM 11124 C C . THR B 1 668 ? 35.062 19.812 -44.312 1 14.69 668 THR B C 1
ATOM 11126 O O . THR B 1 668 ? 34.125 19.406 -43.594 1 14.69 668 THR B O 1
ATOM 11129 N N . GLY B 1 669 ? 35.688 20.828 -43.312 1 14.45 669 GLY B N 1
ATOM 11130 C CA . GLY B 1 669 ? 37 21 -42.75 1 14.45 669 GLY B CA 1
ATOM 11131 C C . GLY B 1 669 ? 37.062 20.625 -41.281 1 14.45 669 GLY B C 1
ATOM 11132 O O . GLY B 1 669 ? 37.406 19.5 -40.906 1 14.45 669 GLY B O 1
ATOM 11133 N N . GLY B 1 670 ? 37.281 21.703 -40.156 1 14.77 670 GLY B N 1
ATOM 11134 C CA . GLY B 1 670 ? 38.531 22 -39.5 1 14.77 670 GLY B CA 1
ATOM 11135 C C . GLY B 1 670 ? 38.656 21.359 -38.125 1 14.77 670 GLY B C 1
ATOM 11136 O O . GLY B 1 670 ? 37.688 20.766 -37.625 1 14.77 670 GLY B O 1
ATOM 11137 N N . ASN B 1 671 ? 39.219 22.156 -36.969 1 14.62 671 ASN B N 1
ATOM 11138 C CA . ASN B 1 671 ? 40.469 22.125 -36.219 1 14.62 671 ASN B CA 1
ATOM 11139 C C . ASN B 1 671 ? 40.281 21.531 -34.812 1 14.62 671 ASN B C 1
ATOM 11141 O O . ASN B 1 671 ? 39.156 21.328 -34.375 1 14.62 671 ASN B O 1
ATOM 11145 N N . TYR B 1 672 ? 40.719 22.344 -33.562 1 14.81 672 TYR B N 1
ATOM 11146 C CA . TYR B 1 672 ? 41.938 22.219 -32.75 1 14.81 672 TYR B CA 1
ATOM 11147 C C . TYR B 1 672 ? 41.656 21.5 -31.453 1 14.81 672 TYR B C 1
ATOM 11149 O O . TYR B 1 672 ? 40.5 21.234 -31.109 1 14.81 672 TYR B O 1
ATOM 11157 N N . GLY B 1 673 ? 42.062 22.188 -30.078 1 14.86 673 GLY B N 1
ATOM 11158 C CA . GLY B 1 673 ? 43.188 22 -29.203 1 14.86 673 GLY B CA 1
ATOM 11159 C C . GLY B 1 673 ? 42.844 21.203 -27.953 1 14.86 673 GLY B C 1
ATOM 11160 O O . GLY B 1 673 ? 41.688 20.938 -27.672 1 14.86 673 GLY B O 1
ATOM 11161 N N . PRO B 1 674 ? 43.719 21.406 -26.562 1 15.39 674 PRO B N 1
ATOM 11162 C CA . PRO B 1 674 ? 44.594 20.594 -25.719 1 15.39 674 PRO B CA 1
ATOM 11163 C C . PRO B 1 674 ? 44 20.281 -24.359 1 15.39 674 PRO B C 1
ATOM 11165 O O . PRO B 1 674 ? 44.406 19.328 -23.688 1 15.39 674 PRO B O 1
ATOM 11168 N N . LEU B 1 675 ? 42.938 20.609 -23.766 1 14.79 675 LEU B N 1
ATOM 11169 C CA . LEU B 1 675 ? 43.031 21.094 -22.391 1 14.79 675 LEU B CA 1
ATOM 11170 C C . LEU B 1 675 ? 43.438 19.969 -21.438 1 14.79 675 LEU B C 1
ATOM 11172 O O . LEU B 1 675 ? 43.062 18.812 -21.625 1 14.79 675 LEU B O 1
ATOM 11176 N N . LEU B 1 676 ? 44.062 20.297 -20.109 1 14.9 676 LEU B N 1
ATOM 11177 C CA . LEU B 1 676 ? 45.094 20 -19.125 1 14.9 676 LEU B CA 1
ATOM 11178 C C . LEU B 1 676 ? 44.594 19.031 -18.078 1 14.9 676 LEU B C 1
ATOM 11180 O O . LEU B 1 676 ? 43.375 18.906 -17.859 1 14.9 676 LEU B O 1
ATOM 11184 N N . ASP B 1 677 ? 45.594 18.5 -16.938 1 14.73 677 ASP B N 1
ATOM 11185 C CA . ASP B 1 677 ? 46.156 17.359 -16.234 1 14.73 677 ASP B CA 1
ATOM 11186 C C . ASP B 1 677 ? 45.656 17.297 -14.789 1 14.73 677 ASP B C 1
ATOM 11188 O O . ASP B 1 677 ? 45.844 16.281 -14.102 1 14.73 677 ASP B O 1
ATOM 11192 N N . ARG B 1 678 ? 44.938 18.031 -13.938 1 15.06 678 ARG B N 1
ATOM 11193 C CA . ARG B 1 678 ? 45.438 18.312 -12.594 1 15.06 678 ARG B CA 1
ATOM 11194 C C . ARG B 1 678 ? 45.125 17.172 -11.641 1 15.06 678 ARG B C 1
ATOM 11196 O O . ARG B 1 678 ? 43.969 16.938 -11.289 1 15.06 678 ARG B O 1
ATOM 11203 N N . ALA B 1 679 ? 45.938 16.031 -11.352 1 15.08 679 ALA B N 1
ATOM 11204 C CA . ALA B 1 679 ? 45.656 14.82 -10.578 1 15.08 679 ALA B CA 1
ATOM 11205 C C . ALA B 1 679 ? 46 15.023 -9.109 1 15.08 679 ALA B C 1
ATOM 11207 O O . ALA B 1 679 ? 45.781 14.133 -8.281 1 15.08 679 ALA B O 1
ATOM 11208 N N . ASP B 1 680 ? 46.438 16.016 -8.5 1 14.3 680 ASP B N 1
ATOM 11209 C CA . ASP B 1 680 ? 47.469 15.664 -7.539 1 14.3 680 ASP B CA 1
ATOM 11210 C C . ASP B 1 680 ? 46.906 14.773 -6.434 1 14.3 680 ASP B C 1
ATOM 11212 O O . ASP B 1 680 ? 45.719 14.562 -6.352 1 14.3 680 ASP B O 1
ATOM 11216 N N . SER B 1 681 ? 47.125 15.188 -4.98 1 14.75 681 SER B N 1
ATOM 11217 C CA . SER B 1 681 ? 48.031 14.812 -3.895 1 14.75 681 SER B CA 1
ATOM 11218 C C . SER B 1 681 ? 47.344 13.914 -2.879 1 14.75 681 SER B C 1
ATOM 11220 O O . SER B 1 681 ? 46.094 13.93 -2.77 1 14.75 681 SER B O 1
ATOM 11222 N N . GLU B 1 682 ? 48.188 13.086 -1.875 1 15.84 682 GLU B N 1
ATOM 11223 C CA . GLU B 1 682 ? 48.5 11.867 -1.121 1 15.84 682 GLU B CA 1
ATOM 11224 C C . GLU B 1 682 ? 48.094 12.008 0.34 1 15.84 682 GLU B C 1
ATOM 11226 O O . GLU B 1 682 ? 48.125 11.039 1.096 1 15.84 682 GLU B O 1
ATOM 11231 N N . LEU B 1 683 ? 47.375 12.891 0.916 1 14.77 683 LEU B N 1
ATOM 11232 C CA . LEU B 1 683 ? 47.812 13.148 2.289 1 14.77 683 LEU B CA 1
ATOM 11233 C C . LEU B 1 683 ? 47.625 11.906 3.156 1 14.77 683 LEU B C 1
ATOM 11235 O O . LEU B 1 683 ? 46.688 11.133 2.939 1 14.77 683 LEU B O 1
ATOM 11239 N N . SER B 1 684 ? 48.312 11.805 4.492 1 14.58 684 SER B N 1
ATOM 11240 C CA . SER B 1 684 ? 49.156 11.086 5.445 1 14.58 684 SER B CA 1
ATOM 11241 C C . SER B 1 684 ? 48.312 10.5 6.586 1 14.58 684 SER B C 1
ATOM 11243 O O . SER B 1 684 ? 48.656 9.438 7.113 1 14.58 684 SER B O 1
ATOM 11245 N N . THR B 1 685 ? 47.406 11.062 7.238 1 15.05 685 THR B N 1
ATOM 11246 C CA . THR B 1 685 ? 47.656 11.18 8.664 1 15.05 685 THR B CA 1
ATOM 11247 C C . THR B 1 685 ? 47.531 9.82 9.352 1 15.05 685 THR B C 1
ATOM 11249 O O . THR B 1 685 ? 46.75 8.977 8.922 1 15.05 685 THR B O 1
ATOM 11252 N N . VAL B 1 686 ? 48.125 9.75 10.672 1 14.27 686 VAL B N 1
ATOM 11253 C CA . VAL B 1 686 ? 48.875 9.023 11.68 1 14.27 686 VAL B CA 1
ATOM 11254 C C . VAL B 1 686 ? 47.969 8.07 12.445 1 14.27 686 VAL B C 1
ATOM 11256 O O . VAL B 1 686 ? 46.75 8.234 12.43 1 14.27 686 VAL B O 1
ATOM 11259 N N . LEU B 1 687 ? 48.5 7.711 13.773 1 14.44 687 LEU B N 1
ATOM 11260 C CA . LEU B 1 687 ? 49.062 6.574 14.492 1 14.44 687 LEU B CA 1
ATOM 11261 C C . LEU B 1 687 ? 48.094 6.043 15.531 1 14.44 687 LEU B C 1
ATOM 11263 O O . LEU B 1 687 ? 47.875 4.832 15.609 1 14.44 687 LEU B O 1
ATOM 11267 N N . VAL B 1 688 ? 47.625 6.793 16.578 1 14.52 688 VAL B N 1
ATOM 11268 C CA . VAL B 1 688 ? 48.125 6.406 17.906 1 14.52 688 VAL B CA 1
ATOM 11269 C C . VAL B 1 688 ? 47.312 5.207 18.422 1 14.52 688 VAL B C 1
ATOM 11271 O O . VAL B 1 688 ? 46.219 4.953 17.953 1 14.52 688 VAL B O 1
ATOM 11274 N N . GLY B 1 689 ? 47.656 4.742 19.812 1 14.56 689 GLY B N 1
ATOM 11275 C CA . GLY B 1 689 ? 48.156 3.619 20.578 1 14.56 689 GLY B CA 1
ATOM 11276 C C . GLY B 1 689 ? 47.094 2.867 21.328 1 14.56 689 GLY B C 1
ATOM 11277 O O . GLY B 1 689 ? 46.969 1.646 21.203 1 14.56 689 GLY B O 1
ATOM 11278 N N . PRO B 1 690 ? 46.469 3.447 22.438 1 15.02 690 PRO B N 1
ATOM 11279 C CA . PRO B 1 690 ? 46.75 2.797 23.719 1 15.02 690 PRO B CA 1
ATOM 11280 C C . PRO B 1 690 ? 45.969 1.509 23.922 1 15.02 690 PRO B C 1
ATOM 11282 O O . PRO B 1 690 ? 44.938 1.301 23.266 1 15.02 690 PRO B O 1
ATOM 11285 N N . VAL B 1 691 ? 46.25 0.796 25.188 1 14.74 691 VAL B N 1
ATOM 11286 C CA . VAL B 1 691 ? 46.594 -0.457 25.844 1 14.74 691 VAL B CA 1
ATOM 11287 C C . VAL B 1 691 ? 45.344 -1.161 26.344 1 14.74 691 VAL B C 1
ATOM 11289 O O . VAL B 1 691 ? 45.094 -2.326 26.016 1 14.74 691 VAL B O 1
ATOM 11292 N N . ASN B 1 692 ? 44.969 -0.927 27.75 1 14.4 692 ASN B N 1
ATOM 11293 C CA . ASN B 1 692 ? 45.125 -1.892 28.828 1 14.4 692 ASN B CA 1
ATOM 11294 C C . ASN B 1 692 ? 43.938 -2.811 28.953 1 14.4 692 ASN B C 1
ATOM 11296 O O . ASN B 1 692 ? 42.844 -2.498 28.453 1 14.4 692 ASN B O 1
ATOM 11300 N N . ASN B 1 693 ? 43.875 -3.611 30.219 1 14.43 693 ASN B N 1
ATOM 11301 C CA . ASN B 1 693 ? 43.844 -4.973 30.734 1 14.43 693 ASN B CA 1
ATOM 11302 C C . ASN B 1 693 ? 42.438 -5.359 31.234 1 14.43 693 ASN B C 1
ATOM 11304 O O . ASN B 1 693 ? 42.188 -6.531 31.5 1 14.43 693 ASN B O 1
ATOM 11308 N N . ALA B 1 694 ? 41.625 -4.512 31.734 1 14.92 694 ALA B N 1
ATOM 11309 C CA . ALA B 1 694 ? 41.125 -4.875 33.062 1 14.92 694 ALA B CA 1
ATOM 11310 C C . ALA B 1 694 ? 40.406 -6.227 33.031 1 14.92 694 ALA B C 1
ATOM 11312 O O . ALA B 1 694 ? 39.844 -6.609 32 1 14.92 694 ALA B O 1
ATOM 11313 N N . ASN B 1 695 ? 40.219 -6.855 34.188 1 14.41 695 ASN B N 1
ATOM 11314 C CA . ASN B 1 695 ? 40.219 -8.094 34.969 1 14.41 695 ASN B CA 1
ATOM 11315 C C . ASN B 1 695 ? 38.938 -8.891 34.75 1 14.41 695 ASN B C 1
ATOM 11317 O O . ASN B 1 695 ? 37.969 -8.391 34.156 1 14.41 695 ASN B O 1
ATOM 11321 N N . ASN B 1 696 ? 38.219 -9.203 35.906 1 14.46 696 ASN B N 1
ATOM 11322 C CA . ASN B 1 696 ? 38.125 -10.461 36.656 1 14.46 696 ASN B CA 1
ATOM 11323 C C . ASN B 1 696 ? 36.875 -11.242 36.25 1 14.46 696 ASN B C 1
ATOM 11325 O O . ASN B 1 696 ? 36 -10.734 35.562 1 14.46 696 ASN B O 1
ATOM 11329 N N . GLU B 1 697 ? 35.969 -11.562 37.375 1 15.17 697 GLU B N 1
ATOM 11330 C CA . GLU B 1 697 ? 35.656 -12.805 38.062 1 15.17 697 GLU B CA 1
ATOM 11331 C C . GLU B 1 697 ? 34.406 -13.453 37.5 1 15.17 697 GLU B C 1
ATOM 11333 O O . GLU B 1 697 ? 33.594 -12.789 36.844 1 15.17 697 GLU B O 1
ATOM 11338 N N . SER B 1 698 ? 34.094 -14.766 38.031 1 15.2 698 SER B N 1
ATOM 11339 C CA . SER B 1 698 ? 33.625 -16.141 37.781 1 15.2 698 SER B CA 1
ATOM 11340 C C . SER B 1 698 ? 32.125 -16.266 37.969 1 15.2 698 SER B C 1
ATOM 11342 O O . SER B 1 698 ? 31.547 -17.297 37.656 1 15.2 698 SER B O 1
ATOM 11344 N N . LYS B 1 699 ? 31.328 -15.336 38.438 1 15.77 699 LYS B N 1
ATOM 11345 C CA . LYS B 1 699 ? 30.328 -15.906 39.344 1 15.77 699 LYS B CA 1
ATOM 11346 C C . LYS B 1 699 ? 29.5 -16.969 38.625 1 15.77 699 LYS B C 1
ATOM 11348 O O . LYS B 1 699 ? 28.922 -16.719 37.562 1 15.77 699 LYS B O 1
ATOM 11353 N N . GLU B 1 700 ? 29.484 -18.219 39.125 1 15.02 700 GLU B N 1
ATOM 11354 C CA . GLU B 1 700 ? 29.156 -19.641 38.969 1 15.02 700 GLU B CA 1
ATOM 11355 C C . GLU B 1 700 ? 27.656 -19.844 38.812 1 15.02 700 GLU B C 1
ATOM 11357 O O . GLU B 1 700 ? 27.219 -20.625 37.969 1 15.02 700 GLU B O 1
ATOM 11362 N N . THR B 1 701 ? 26.797 -19.188 39.656 1 15.7 701 THR B N 1
ATOM 11363 C CA . THR B 1 701 ? 26.016 -20.141 40.406 1 15.7 701 THR B CA 1
ATOM 11364 C C . THR B 1 701 ? 25.016 -20.875 39.531 1 15.7 701 THR B C 1
ATOM 11366 O O . THR B 1 701 ? 24.562 -20.328 38.531 1 15.7 701 THR B O 1
ATOM 11369 N N . SER B 1 702 ? 24.562 -22.172 39.938 1 16.19 702 SER B N 1
ATOM 11370 C CA . SER B 1 702 ? 24.109 -23.531 39.719 1 16.19 702 SER B CA 1
ATOM 11371 C C . SER B 1 702 ? 22.594 -23.594 39.594 1 16.19 702 SER B C 1
ATOM 11373 O O . SER B 1 702 ? 22.016 -24.672 39.406 1 16.19 702 SER B O 1
ATOM 11375 N N . VAL B 1 703 ? 21.906 -22.5 39.406 1 18.28 703 VAL B N 1
ATOM 11376 C CA . VAL B 1 703 ? 20.625 -22.844 40 1 18.28 703 VAL B CA 1
ATOM 11377 C C . VAL B 1 703 ? 20.031 -24.062 39.281 1 18.28 703 VAL B C 1
ATOM 11379 O O . VAL B 1 703 ? 20.047 -24.141 38.062 1 18.28 703 VAL B O 1
ATOM 11382 N N . PRO B 1 704 ? 19.594 -25.109 40.062 1 17.44 704 PRO B N 1
ATOM 11383 C CA . PRO B 1 704 ? 19.234 -26.516 39.906 1 17.44 704 PRO B CA 1
ATOM 11384 C C . PRO B 1 704 ? 18 -26.703 39.031 1 17.44 704 PRO B C 1
ATOM 11386 O O . PRO B 1 704 ? 17.172 -25.797 38.875 1 17.44 704 PRO B O 1
ATOM 11389 N N . LEU B 1 705 ? 18.031 -27.75 38.188 1 17.77 705 LEU B N 1
ATOM 11390 C CA . LEU B 1 705 ? 17.344 -28.516 37.156 1 17.77 705 LEU B CA 1
ATOM 11391 C C . LEU B 1 705 ? 16 -29.031 37.656 1 17.77 705 LEU B C 1
ATOM 11393 O O . LEU B 1 705 ? 15.219 -29.609 36.906 1 17.77 705 LEU B O 1
ATOM 11397 N N . SER B 1 706 ? 15.836 -29.062 39.062 1 16.7 706 SER B N 1
ATOM 11398 C CA . SER B 1 706 ? 15.102 -30.25 39.5 1 16.7 706 SER B CA 1
ATOM 11399 C C . SER B 1 706 ? 13.734 -30.312 38.844 1 16.7 706 SER B C 1
ATOM 11401 O O . SER B 1 706 ? 13.375 -31.344 38.25 1 16.7 706 SER B O 1
ATOM 11403 N N . VAL B 1 707 ? 12.625 -29.875 39.531 1 18.19 707 VAL B N 1
ATOM 11404 C CA . VAL B 1 707 ? 11.578 -30.719 40.094 1 18.19 707 VAL B CA 1
ATOM 11405 C C . VAL B 1 707 ? 10.43 -30.844 39.094 1 18.19 707 VAL B C 1
ATOM 11407 O O . VAL B 1 707 ? 9.781 -31.891 39.031 1 18.19 707 VAL B O 1
ATOM 11410 N N . VAL B 1 708 ? 10.07 -29.797 38.344 1 19.3 708 VAL B N 1
ATOM 11411 C CA . VAL B 1 708 ? 8.609 -29.75 38.312 1 19.3 708 VAL B CA 1
ATOM 11412 C C . VAL B 1 708 ? 8.086 -30.766 37.312 1 19.3 708 VAL B C 1
ATOM 11414 O O . VAL B 1 708 ? 8.156 -30.547 36.094 1 19.3 708 VAL B O 1
ATOM 11417 N N . VAL B 1 709 ? 8.625 -32.031 37.25 1 19.91 709 VAL B N 1
ATOM 11418 C CA . VAL B 1 709 ? 8.258 -33.156 36.375 1 19.91 709 VAL B CA 1
ATOM 11419 C C . VAL B 1 709 ? 6.762 -33.438 36.531 1 19.91 709 VAL B C 1
ATOM 11421 O O . VAL B 1 709 ? 6.105 -33.812 35.562 1 19.91 709 VAL B O 1
ATOM 11424 N N . ALA B 1 710 ? 6.285 -33.531 37.812 1 20.38 710 ALA B N 1
ATOM 11425 C CA . ALA B 1 710 ? 5.406 -34.625 38.156 1 20.38 710 ALA B CA 1
ATOM 11426 C C . ALA B 1 710 ? 4.035 -34.469 37.5 1 20.38 710 ALA B C 1
ATOM 11428 O O . ALA B 1 710 ? 3.473 -35.438 37 1 20.38 710 ALA B O 1
ATOM 11429 N N . ILE B 1 711 ? 3.277 -33.406 37.781 1 23.11 711 ILE B N 1
ATOM 11430 C CA . ILE B 1 711 ? 1.871 -33.594 38.125 1 23.11 711 ILE B CA 1
ATOM 11431 C C . ILE B 1 711 ? 1.054 -33.75 36.844 1 23.11 711 ILE B C 1
ATOM 11433 O O . ILE B 1 711 ? -0.168 -33.562 36.844 1 23.11 711 ILE B O 1
ATOM 11437 N N . GLY B 1 712 ? 1.67 -33.938 35.656 1 21.84 712 GLY B N 1
ATOM 11438 C CA . GLY B 1 712 ? 0.862 -34 34.469 1 21.84 712 GLY B CA 1
ATOM 11439 C C . GLY B 1 712 ? -0.044 -35.188 34.406 1 21.84 712 GLY B C 1
ATOM 11440 O O . GLY B 1 712 ? -0.917 -35.281 33.531 1 21.84 712 GLY B O 1
ATOM 11441 N N . CYS B 1 713 ? 0.45 -36.312 35.031 1 23.5 713 CYS B N 1
ATOM 11442 C CA . CYS B 1 713 ? -0.071 -37.625 34.625 1 23.5 713 CYS B CA 1
ATOM 11443 C C . CYS B 1 713 ? -1.562 -37.719 34.906 1 23.5 713 CYS B C 1
ATOM 11445 O O . CYS B 1 713 ? -2.301 -38.375 34.188 1 23.5 713 CYS B O 1
ATOM 11447 N N . SER B 1 714 ? -1.913 -37.344 36.219 1 24.58 714 SER B N 1
ATOM 11448 C CA . SER B 1 714 ? -3.002 -38.062 36.844 1 24.58 714 SER B CA 1
ATOM 11449 C C . SER B 1 714 ? -4.336 -37.781 36.156 1 24.58 714 SER B C 1
ATOM 11451 O O . SER B 1 714 ? -5.25 -38.594 36.188 1 24.58 714 SER B O 1
ATOM 11453 N N . LEU B 1 715 ? -4.594 -36.5 35.844 1 27.56 715 LEU B N 1
ATOM 11454 C CA . LEU B 1 715 ? -6.027 -36.25 35.781 1 27.56 715 LEU B CA 1
ATOM 11455 C C . LEU B 1 715 ? -6.641 -36.875 34.531 1 27.56 715 LEU B C 1
ATOM 11457 O O . LEU B 1 715 ? -7.84 -36.75 34.312 1 27.56 715 LEU B O 1
ATOM 11461 N N . LEU B 1 716 ? -5.758 -37.5 33.688 1 26.91 716 LEU B N 1
ATOM 11462 C CA . LEU B 1 716 ? -6.348 -38.156 32.531 1 26.91 716 LEU B CA 1
ATOM 11463 C C . LEU B 1 716 ? -7.211 -39.344 32.969 1 26.91 716 LEU B C 1
ATOM 11465 O O . LEU B 1 716 ? -8.172 -39.688 32.281 1 26.91 716 LEU B O 1
ATOM 11469 N N . PHE B 1 717 ? -6.719 -39.969 34.156 1 31.28 717 PHE B N 1
ATOM 11470 C CA . PHE B 1 717 ? -7.301 -41.25 34.469 1 31.28 717 PHE B CA 1
ATOM 11471 C C . PHE B 1 717 ? -8.797 -41.125 34.75 1 31.28 717 PHE B C 1
ATOM 11473 O O . PHE B 1 717 ? -9.586 -42 34.312 1 31.28 717 PHE B O 1
ATOM 11480 N N . LEU B 1 718 ? -9.117 -40.125 35.594 1 30.97 718 LEU B N 1
ATOM 11481 C CA . LEU B 1 718 ? -10.406 -40.25 36.25 1 30.97 718 LEU B CA 1
ATOM 11482 C C . LEU B 1 718 ? -11.547 -40.219 35.25 1 30.97 718 LEU B C 1
ATOM 11484 O O . LEU B 1 718 ? -12.531 -40.938 35.375 1 30.97 718 LEU B O 1
ATOM 11488 N N . ASN B 1 719 ? -11.398 -39.438 34.188 1 30.98 719 ASN B N 1
ATOM 11489 C CA . ASN B 1 719 ? -12.656 -39.281 33.438 1 30.98 719 ASN B CA 1
ATOM 11490 C C . ASN B 1 719 ? -13.039 -40.562 32.719 1 30.98 719 ASN B C 1
ATOM 11492 O O . ASN B 1 719 ? -14.055 -40.625 32.031 1 30.98 719 ASN B O 1
ATOM 11496 N N . ILE B 1 720 ? -12.109 -41.594 32.719 1 32.62 720 ILE B N 1
ATOM 11497 C CA . ILE B 1 720 ? -12.461 -42.844 32.062 1 32.62 720 ILE B CA 1
ATOM 11498 C C . ILE B 1 720 ? -13.609 -43.531 32.844 1 32.62 720 ILE B C 1
ATOM 11500 O O . ILE B 1 720 ? -14.531 -44.062 32.25 1 32.62 720 ILE B O 1
ATOM 11504 N N . LEU B 1 721 ? -13.414 -43.531 34.219 1 33.41 721 LEU B N 1
ATOM 11505 C CA . LEU B 1 721 ? -14.234 -44.438 34.969 1 33.41 721 LEU B CA 1
ATOM 11506 C C . LEU B 1 721 ? -15.711 -44.062 34.906 1 33.41 721 LEU B C 1
ATOM 11508 O O . LEU B 1 721 ? -16.594 -44.906 34.969 1 33.41 721 LEU B O 1
ATOM 11512 N N . ILE B 1 722 ? -15.984 -42.75 34.906 1 35.09 722 ILE B N 1
ATOM 11513 C CA . ILE B 1 722 ? -17.391 -42.438 35.094 1 35.09 722 ILE B CA 1
ATOM 11514 C C . ILE B 1 722 ? -18.219 -43 33.938 1 35.09 722 ILE B C 1
ATOM 11516 O O . ILE B 1 722 ? -19.406 -43.25 34.062 1 35.09 722 ILE B O 1
ATOM 11520 N N . PHE B 1 723 ? -17.562 -43.406 32.781 1 29.11 723 PHE B N 1
ATOM 11521 C CA . PHE B 1 723 ? -18.344 -44.062 31.75 1 29.11 723 PHE B CA 1
ATOM 11522 C C . PHE B 1 723 ? -18.828 -45.438 32.219 1 29.11 723 PHE B C 1
ATOM 11524 O O . PHE B 1 723 ? -19.859 -45.938 31.75 1 29.11 723 PHE B O 1
ATOM 11531 N N . ALA B 1 724 ? -18.047 -46.188 32.938 1 34.41 724 ALA B N 1
ATOM 11532 C CA . ALA B 1 724 ? -18.406 -47.594 33.188 1 34.41 724 ALA B CA 1
ATOM 11533 C C . ALA B 1 724 ? -19.656 -47.688 34.062 1 34.41 724 ALA B C 1
ATOM 11535 O O . ALA B 1 724 ? -20.5 -48.562 33.875 1 34.41 724 ALA B O 1
ATOM 11536 N N . GLY B 1 725 ? -19.797 -46.906 35.156 1 31 725 GLY B N 1
ATOM 11537 C CA . GLY B 1 725 ? -20.812 -47.156 36.188 1 31 725 GLY B CA 1
ATOM 11538 C C . GLY B 1 725 ? -22.219 -46.969 35.656 1 31 725 GLY B C 1
ATOM 11539 O O . GLY B 1 725 ? -23.156 -47.562 36.188 1 31 725 GLY B O 1
ATOM 11540 N N . VAL B 1 726 ? -22.578 -46.031 34.812 1 32.12 726 VAL B N 1
ATOM 11541 C CA . VAL B 1 726 ? -23.984 -45.906 34.469 1 32.12 726 VAL B CA 1
ATOM 11542 C C . VAL B 1 726 ? -24.453 -47.125 33.688 1 32.12 726 VAL B C 1
ATOM 11544 O O . VAL B 1 726 ? -25.547 -47.094 33.125 1 32.12 726 VAL B O 1
ATOM 11547 N N . CYS B 1 727 ? -23.75 -48.312 33.594 1 31.2 727 CYS B N 1
ATOM 11548 C CA . CYS B 1 727 ? -23.984 -49.688 33.094 1 31.2 727 CYS B CA 1
ATOM 11549 C C . CYS B 1 727 ? -25.219 -50.281 33.781 1 31.2 727 CYS B C 1
ATOM 11551 O O . CYS B 1 727 ? -26.047 -50.906 33.094 1 31.2 727 CYS B O 1
ATOM 11553 N N . TYR B 1 728 ? -25.219 -50.875 35.062 1 31.64 728 TYR B N 1
ATOM 11554 C CA . TYR B 1 728 ? -25.844 -51.969 35.812 1 31.64 728 TYR B CA 1
ATOM 11555 C C . TYR B 1 728 ? -27.266 -51.625 36.188 1 31.64 728 TYR B C 1
ATOM 11557 O O . TYR B 1 728 ? -28.141 -52.5 36.25 1 31.64 728 TYR B O 1
ATOM 11565 N N . GLN B 1 729 ? -27.672 -50.469 36.656 1 27.5 729 GLN B N 1
ATOM 11566 C CA . GLN B 1 729 ? -28.875 -50.406 37.469 1 27.5 729 GLN B CA 1
ATOM 11567 C C . GLN B 1 729 ? -30.125 -50.688 36.656 1 27.5 729 GLN B C 1
ATOM 11569 O O . GLN B 1 729 ? -31.234 -50.594 37.156 1 27.5 729 GLN B O 1
ATOM 11574 N N . ARG B 1 730 ? -30.094 -50.969 35.312 1 23.7 730 ARG B N 1
ATOM 11575 C CA . ARG B 1 730 ? -31.234 -51.656 34.719 1 23.7 730 ARG B CA 1
ATOM 11576 C C . ARG B 1 730 ? -31.281 -53.125 35.125 1 23.7 730 ARG B C 1
ATOM 11578 O O . ARG B 1 730 ? -30.547 -53.938 34.562 1 23.7 730 ARG B O 1
ATOM 11585 N N . GLU B 1 731 ? -30.891 -53.438 36.156 1 26.69 731 GLU B N 1
ATOM 11586 C CA . GLU B 1 731 ? -31.047 -54.719 36.875 1 26.69 731 GLU B CA 1
ATOM 11587 C C . GLU B 1 731 ? -32.344 -55.406 36.531 1 26.69 731 GLU B C 1
ATOM 11589 O O . GLU B 1 731 ? -33.219 -54.812 35.875 1 26.69 731 GLU B O 1
ATOM 11594 N N . ARG B 1 732 ? -33.25 -55.781 37.875 1 26.81 732 ARG B N 1
ATOM 11595 C CA . ARG B 1 732 ? -34.375 -56.406 38.5 1 26.81 732 ARG B CA 1
ATOM 11596 C C . ARG B 1 732 ? -35.656 -55.625 38.219 1 26.81 732 ARG B C 1
ATOM 11598 O O . ARG B 1 732 ? -35.688 -54.406 38.312 1 26.81 732 ARG B O 1
#

Radius of gyration: 43.31 Å; Cα contacts (8 Å, |Δi|>4): 2692; chains: 2; bounding box: 108×134×134 Å

pLDDT: mean 79.52, std 28.0, range [13.95, 98.88]